Protein 3R31 (pdb70)

Nearest PDB structures (foldseek):
  3r31-assembly1_A  TM=1.002E+00  e=0.000E+00  Agrobacterium fabrum str. C58
  3i44-assembly1_A-2  TM=9.396E-01  e=6.023E-48  Bartonella henselae
  8xxq-assembly1_B  TM=9.416E-01  e=3.145E-43  Homo sapiens
  9izx-assembly1_A  TM=9.253E-01  e=2.762E-42  Homo sapiens
  9izx-assembly1_C  TM=9.181E-01  e=3.172E-39  Homo sapiens

Solvent-accessible surface area: 33801 Å² total; per-residue (Å²): 180,60,112,18,84,13,158,9,0,0,6,2,39,22,73,31,21,79,34,114,112,4,72,85,34,74,2,81,1,16,7,75,45,72,54,0,0,109,1,32,0,8,11,90,71,8,1,95,116,0,1,49,2,0,109,161,14,12,124,104,0,28,92,66,60,42,82,30,10,0,141,28,0,82,112,0,1,76,2,3,88,123,80,27,97,70,6,0,51,17,0,0,13,8,19,4,58,6,2,61,24,1,33,105,30,1,1,40,18,0,0,52,0,0,89,37,0,2,42,44,0,55,80,26,16,102,35,89,141,21,96,41,85,56,34,48,0,54,11,88,49,25,29,23,15,5,0,0,0,13,6,14,92,20,24,6,0,12,2,0,0,4,2,0,0,0,0,0,0,1,0,0,0,0,0,2,8,2,6,72,98,3,0,4,0,3,1,70,0,0,44,2,1,53,93,10,43,5,38,119,1,0,4,0,0,0,0,2,31,223,97,1,10,76,74,0,2,56,18,124,55,4,29,1,0,0,1,6,21,60,19,91,63,0,86,166,20,0,30,33,0,5,10,54,7,13,44,28,14,6,14,6,8,4,7,1,9,0,0,0,1,44,56,10,92,24,108,46,0,0,21,6,0,1,67,0,5,5,64,10,8,3,11,3,2,18,15,6,0,29,0,2,0,20,151,158,0,47,78,121,0,23,98,14,0,81,151,60,1,115,71,15,90,22,10,67,0,56,69,126,62,4,48,20,7,13,30,98,49,144,72,23,17,82,113,0,34,70,19,0,89,38,0,92,88,59,54,9,64,68,35,12,23,10,23,94,14,129,137,50,80,63,155,20,21,17,3,58,13,0,0,0,0,60,4,64,73,128,15,65,1,14,66,110,59,13,90,23,6,2,0,2,0,2,46,3,81,81,30,110,62,0,29,65,54,2,32,88,39,85,47,4,1,1,0,0,0,1,2,83,60,136,56,62,6,66,122,0,2,80,33,1,87,6,0,1,0,0,6,45,24,2,37,69,32,39,9,77,3,3,4,3,0,8,72,43,0,2,18,14,16,18,0,8,46,15,0,0,59,48,3,6,32,33,14,0,2,12,17,22,83,108,185,66,119,17,74,19,159,7,1,0,4,1,33,16,81,28,20,78,34,118,110,7,73,92,33,80,4,80,4,14,9,70,45,75,60,0,0,126,1,36,0,13,8,89,70,9,1,83,121,0,1,60,6,0,103,138,10,10,136,107,0,31,88,61,59,44,83,33,10,0,139,30,0,77,113,0,1,77,4,2,86,127,86,28,95,68,6,0,52,15,0,0,14,6,11,5,58,3,6,58,19,0,29,101,32,1,0,43,18,0,1,45,0,0,86,38,0,2,42,45,0,53,79,24,15,100,34,88,144,20,96,40,81,56,37,48,0,53,12,93,50,23,30,25,14,4,0,0,0,12,8,13,104,20,20,4,0,11,6,0,0,5,2,0,0,0,0,0,0,1,0,0,0,0,0,2,13,3,8,66,98,4,0,5,0,2,1,78,0,1,50,4,0,55,87,9,44,6,37,133,1,0,6,0,0,0,0,0,38,227,96,2,10,76,72,0,1,53,20,122,55,3,28,1,0,0,1,11,25,60,19,90,65,0,88,158,18,0,28,32,0,4,13,62,6,14,47,27,9,4,18,6,5,7,10,2,10,0,0,0,2,42,54,13,93,20,113,47,0,0,14,4,0,6,85,0,8,8,62,13,5,7,13,4,2,18,32,10,0,29,0,3,0,24,145,142,0,53,74,115,0,22,80,16,0,76,134,65,2,107,65,14,88,26,9,73,0,51,71,128,61,4,52,19,10,12,23,86,51,134,70,34,15,104,98,0,32,68,17,0,88,42,1,87,93,65,52,4,60,53,42,15,16,8,25,89,18,138,124,35,51,68,140,12,17,7,4,60,9,0,0,0,0,60,2,65,75,132,25,60,1,13,77,46,51,28,29,22,6,4,0,2,0,1,46,3,82,81,31,116,58,0,30,66,49,2,31,83,35,87,59,5,1,1,0,0,0,2,3,84,58,139,50,57,7,67,122,0,1,78,33,2,69,6,1,0,0,0,8,45,26,2,34,74,32,36,15,72,2,3,6,2,0,8,74,36,0,1,19,15,11,20,0,9,48,15,0,0,56,49,2,8,34,30,16,0,2,13,17,28,78,116

Secondary structure (DSSP, 8-state):
--TT--SSSEEETTEEE--TTS-EEEEE-TTT--EEEEEEPPPHHHHHHHHHHHHHHHHHHHHS-HHHHHHHHHHHHHHHHHTHHHHHHHHHHHH---HHHHHHHSHHHHHHHHHHHHHHHHHHT---EEE-SSSEEEEEEEE-SEEEEE--SSSHHHHHHHHHHHHHHTT-EEEEE--TTS-SHHHHHHHHHHHTTPPTTSEEE----TTHHHHHHT-TTEEEEEEES-HHHHHHHHHHHHHTT-EEEEE----EEEEE-TTS-HHHHHHHHHHHHTS--HHHHTT-EEEEEEGGGHHHHHHHHHHHHHHPPB--TTSTT-SB--BS-HHHHHHHHHHHHHHHHHT-EEEE--S--SS--SSSB----EEEEEE-TTSHHHHS--SSSEEEEEEE--HHHHHHHHH-SSEESEEEEE-S-HHHHHHHHHHS--SEEEESS-----TTS-B--EETTEE--BSTGGGGGGSEEEEEEEE---/--TT--SSSEEETTEEE--TTSPEEEEE-TTT--EEEEEEPPPHHHHHHHHHHHHHHHHHHHHS-HHHHHHHHHHHHHHHHHTHHHHHHHHHHHH---HHHHHHHSHHHHHHHHHHHHHHHHHHT---EEE-SSSEEEEEEEE-SEEEEE--SSSHHHHHHHHHHHHHHTT-EEEEE--TTS-HHHHHHHHHHHHTTPPTTSEEE----TTHHHHHHT-TTEEEEEEES-HHHHHHHHHHHHHTT-EEEEE---PEEEEE-TTS-HHHHHHHHHHTTSS--STTTTT-EEEEEEGGGHHHHHHHHHHHHHHPPBS-TTSTT-SBPPBSSHHHHHHHHHHHHHHHHHTPEEEE--S--TTS-SS-B----EEEEEE-TTSHHHHS--SSSEEEEEEE--HHHHHHHHH-SS--SEEEEE-S-HHHHHHHHHHS--SEEEESS-----TTS-B---GGGEE--BSTGGGGGGSEEEEEEEE---

Foldseek 3Di:
DAQQEDPAQKAAQQGHDHDPVADKDFQAQQFVSGTRYIYGFDDPVNLVRLLVLQQVQQPVLQPDALLVLLQLLLQLLVVLVVCLVVLLLLLCRLQVAASLCSSCPASNLLSLLSNVLSVCLNPLQAWDWADDPQWIKTKGWAFQEEEEEEEESFSQNNSLSLVLRLQSSRRYAYEYEYPLSRRRSLVVSLNSSVVSPDGGSRYMYGYHDVPNLLCNLQDPRHQEYEYEEALVVVVVSVCNNVVSPHFYFYFHEDAAEEEEELAFPQLQSLVQQCCLFFSDTHRHSQQGHAYEYEDNCVVVNLVSNLVVLVVAAEERSSDNRHSHYADNDVVQLVVVLVLLVLLVVVPWDKSDWNDFDPDHDDDHHHGRQTETECDDCVRPNNVDTHRDRYYYYYYDHDLVVVLVSSQPDQWAFEYEYGHPDPVSRVVSVVSGQWDYYYYSHHDDDRLQDWGHIDGSSTDDTTHHSRNSCSRTDMDMDIGNPD/DAQFEDPALKQAQQGHDHDPPAQKDFAAQQFARGTRYIYGADDVVNVVRLLVLQQVQLPVLQVDALQVLLQLLLLLLVVCVVCLQVLLLLLCRLQVAASQCSSCPASNQLSLLSNVSSPCLNPLQAWDWADDPQWIKTKGWGFQEEEEEEEERQSRSNSLSLVLRLQRSRRYAYEYEYDSSGRRSNVVSQNSSVVSVDGTSRYIYGYHDPCPLLSNLQPLRHQEYEYEEALVVLVVSVVNNVVSPHFYFYFHEDAAEEEEEQAFDLLLSLVQQCCQFFSFRDSHRQFHYAYEYEDNCVVVNLVSNLVVQVVAQEARSHDNNHSHGADRDLVLLVVVLVVLVQQVVQVWDKSDWSAADPPSDDPGNHGRQTETEPDDCPRVNVVDTGGDRYYYYYYDHDLVVVLVVSQPDQWAFEYEYGHPDPVSRVVSVVSHRWDYYYYSHHDDDRLQDWGHTDGSSIDATTHHSRNNPSRTDMDMGIGNRD

Organism: Agrobacterium fabrum (strain C58 / ATCC 33970) (NCBI:txid176299)

Sequence (964 aa):
PLKAQPKASHFIDGDYVEDNTGTPFESIFPATGEMIAKLHAATPAIVERAIASAKRAQKEWAAMSPMARGRILKRAADIMRERNDALSTLETLDTGKPIQETIVADPTSGADAFEFFGGIAPSALNGDYIPLGGDFAYTKRVPLGVCVGIGAWNYPQQIACWKAAPALVAGNAMVFKPSENTPLGALKIAEILIEAGLPKGLFNVIQGDRDTGPLLVNHPDVAKVSLTGSVPTGRKVAAAAAGHLKHVTMELGGKSPMIVFDDADIESAVGGAMLGNFYSSGQVCSNGTRVFVQKKAKARFLENLKRRTEAMILGDPLDYATHLGPLVSKAQQEKVLSYIEKGKAEGATLITGGGIPNNVAGEGAYVQPTVFADVTDDMTIAREEIFGPVMCVLDFDDEDEVLARANATEFGLAGGVFTADLARAHRVVDGLEAGTLWINTYNLCPVEIPFGGSKQSGFGRENSAAALEHYSELKTVYVSTGPLKAQPKASHFIDGDYVEDNTGTPFESIFPATGEMIAKLHAATPAIVERAIASAKRAQKEWAAMSPMARGRILKRAADIMRERNDALSTLETLDTGKPIQETIVADPTSGADAFEFFGGIAPSALNGDYIPLGGDFAYTKRVPLGVCVGIGAWNYPQQIACWKAAPALVAGNAMVFKPSENTPLGALKIAEILIEAGLPKGLFNVIQGDRDTGPLLVNHPDVAKVSLTGSVPTGRKVAAAAAGHLKHVTMELGGKSPMIVFDDADIESAVGGAMLGNFYSSGQVCSNGTRVFVQKKAKARFLENLKRRTEAMILGDPLDYATHLGPLVSKAQQEKVLSYIEKGKAEGATLITGGGIPNNVAGEGAYVQPTVFADVTDDMTIAREEIFGPVMCVLDFDDEDEVLARANATEFGLAGGVFTADLARAHRVVDGLEAGTLWINTYNLCPVEIPFGGSKQSGFGRENSAAALEHYSELKTVYVSTG

Structure (mmCIF, N/CA/C/O backbone):
data_3R31
#
_entry.id   3R31
#
_cell.length_a   98.879
_cell.length_b   98.879
_cell.length_c   174.578
_cell.angle_alpha   90.00
_cell.angle_beta   90.00
_cell.angle_gamma   120.00
#
_symmetry.space_group_name_H-M   'P 31 2 1'
#
loop_
_entity.id
_entity.type
_entity.pdbx_description
1 polymer 'Betaine aldehyde dehydrogenase'
2 non-polymer 1,2-ETHANEDIOL
3 water water
#
loop_
_atom_site.group_PDB
_atom_site.id
_atom_site.type_symbol
_atom_site.label_atom_id
_atom_site.label_alt_id
_atom_site.label_comp_id
_atom_site.label_asym_id
_atom_site.label_entity_id
_atom_site.label_seq_id
_atom_site.pdbx_PDB_ins_code
_atom_site.Cartn_x
_atom_site.Cartn_y
_atom_site.Cartn_z
_atom_site.occupancy
_atom_site.B_iso_or_equiv
_atom_site.auth_seq_id
_atom_site.auth_comp_id
_atom_site.auth_asym_id
_atom_site.auth_atom_id
_atom_site.pdbx_PDB_model_num
ATOM 1 N N . PRO A 1 8 ? 35.716 96.735 28.130 1.00 51.79 8 PRO A N 1
ATOM 2 C CA . PRO A 1 8 ? 36.460 96.308 26.947 1.00 50.52 8 PRO A CA 1
ATOM 3 C C . PRO A 1 8 ? 36.856 94.837 27.183 1.00 49.41 8 PRO A C 1
ATOM 4 O O . PRO A 1 8 ? 38.057 94.544 27.314 1.00 49.71 8 PRO A O 1
ATOM 8 N N . LEU A 1 9 ? 35.872 93.947 27.303 1.00 47.38 9 LEU A N 1
ATOM 9 C CA . LEU A 1 9 ? 36.106 92.563 27.784 1.00 45.85 9 LEU A CA 1
ATOM 10 C C . LEU A 1 9 ? 37.018 91.719 26.894 1.00 44.46 9 LEU A C 1
ATOM 11 O O . LEU A 1 9 ? 37.051 91.894 25.673 1.00 45.59 9 LEU A O 1
ATOM 16 N N . LYS A 1 10 ? 37.739 90.787 27.494 1.00 42.89 10 LYS A N 1
ATOM 17 C CA . LYS A 1 10 ? 38.659 89.974 26.709 1.00 41.31 10 LYS A CA 1
ATOM 18 C C . LYS A 1 10 ? 38.108 89.254 25.446 1.00 39.23 10 LYS A C 1
ATOM 19 O O . LYS A 1 10 ? 38.803 89.219 24.421 1.00 40.10 10 LYS A O 1
ATOM 25 N N . ALA A 1 11 ? 36.913 88.649 25.495 1.00 35.14 11 ALA A N 1
ATOM 26 C CA . ALA A 1 11 ? 36.476 87.862 24.345 1.00 32.33 11 ALA A CA 1
ATOM 27 C C . ALA A 1 11 ? 35.030 88.190 23.965 1.00 31.53 11 ALA A C 1
ATOM 28 O O . ALA A 1 11 ? 34.246 87.307 23.546 1.00 28.44 11 ALA A O 1
ATOM 30 N N . GLN A 1 12 ? 34.698 89.483 24.075 1.00 30.02 12 GLN A N 1
ATOM 31 C CA . GLN A 1 12 ? 33.357 89.920 23.756 1.00 29.29 12 GLN A CA 1
ATOM 32 C C . GLN A 1 12 ? 33.058 89.659 22.285 1.00 29.06 12 GLN A C 1
ATOM 33 O O . GLN A 1 12 ? 33.704 90.252 21.412 1.00 28.49 12 GLN A O 1
ATOM 39 N N . PRO A 1 13 ? 32.062 88.800 21.992 1.00 28.57 13 PRO A N 1
ATOM 40 C CA . PRO A 1 13 ? 31.787 88.714 20.543 1.00 29.10 13 PRO A CA 1
ATOM 41 C C . PRO A 1 13 ? 31.030 89.933 20.044 1.00 28.87 13 PRO A C 1
ATOM 42 O O . PRO A 1 13 ? 30.489 90.689 20.852 1.00 28.10 13 PRO A O 1
ATOM 46 N N . LYS A 1 14 ? 30.904 90.096 18.728 1.00 28.87 14 LYS A N 1
ATOM 47 C CA . LYS A 1 14 ? 30.153 91.226 18.231 1.00 29.88 14 LYS A CA 1
ATOM 48 C C . LYS A 1 14 ? 28.674 91.206 18.675 1.00 29.39 14 LYS A C 1
ATOM 49 O O . LYS A 1 14 ? 28.062 92.267 18.872 1.00 29.62 14 LYS A O 1
ATOM 55 N N . ALA A 1 15 ? 28.062 90.029 18.790 1.00 27.12 15 ALA A N 1
ATOM 56 C CA . ALA A 1 15 ? 26.709 89.986 19.369 1.00 25.93 15 ALA A CA 1
ATOM 57 C C . ALA A 1 15 ? 26.499 88.562 19.867 1.00 25.79 15 ALA A C 1
ATOM 58 O O . ALA A 1 15 ? 27.375 87.727 19.649 1.00 24.01 15 ALA A O 1
ATOM 60 N N . SER A 1 16 ? 25.385 88.270 20.546 1.00 23.73 16 SER A N 1
ATOM 61 C CA . SER A 1 16 ? 25.252 86.964 21.182 1.00 22.77 16 SER A CA 1
ATOM 62 C C . SER A 1 16 ? 25.035 85.850 20.158 1.00 22.54 16 SER A C 1
ATOM 63 O O . SER A 1 16 ? 25.411 84.707 20.410 1.00 23.06 16 SER A O 1
ATOM 66 N N . HIS A 1 17 ? 24.368 86.171 19.053 1.00 21.15 17 HIS A N 1
ATOM 67 C CA . HIS A 1 17 ? 23.881 85.198 18.111 1.00 20.95 17 HIS A CA 1
ATOM 68 C C . HIS A 1 17 ? 24.436 85.474 16.734 1.00 20.37 17 HIS A C 1
ATOM 69 O O . HIS A 1 17 ? 24.930 86.503 16.481 1.00 21.35 17 HIS A O 1
ATOM 76 N N . PHE A 1 18 ? 24.349 84.496 15.836 1.00 21.85 18 PHE A N 1
ATOM 77 C CA . PHE A 1 18 ? 24.824 84.670 14.509 1.00 19.86 18 PHE A CA 1
ATOM 78 C C . PHE A 1 18 ? 23.748 84.008 13.725 1.00 20.15 18 PHE A C 1
ATOM 79 O O . PHE A 1 18 ? 23.569 82.762 13.790 1.00 20.44 18 PHE A O 1
ATOM 87 N N . ILE A 1 19 ? 23.074 84.809 12.930 1.00 20.50 19 ILE A N 1
ATOM 88 C CA . ILE A 1 19 ? 21.914 84.370 12.195 1.00 22.30 19 ILE A CA 1
ATOM 89 C C . ILE A 1 19 ? 21.985 85.026 10.803 1.00 23.63 19 ILE A C 1
ATOM 90 O O . ILE A 1 19 ? 22.285 86.205 10.708 1.00 21.46 19 ILE A O 1
ATOM 95 N N . ASP A 1 20 ? 21.657 84.266 9.740 1.00 25.54 20 ASP A N 1
ATOM 96 C CA . ASP A 1 20 ? 21.559 84.845 8.370 1.00 25.73 20 ASP A CA 1
ATOM 97 C C . ASP A 1 20 ? 22.775 85.644 7.939 1.00 25.93 20 ASP A C 1
ATOM 98 O O . ASP A 1 20 ? 22.658 86.687 7.285 1.00 26.24 20 ASP A O 1
ATOM 103 N N . GLY A 1 21 ? 23.955 85.127 8.258 1.00 25.51 21 GLY A N 1
ATOM 104 C CA . GLY A 1 21 ? 25.170 85.697 7.728 1.00 25.60 21 GLY A CA 1
ATOM 105 C C . GLY A 1 21 ? 25.809 86.778 8.573 1.00 26.14 21 GLY A C 1
ATOM 106 O O . GLY A 1 21 ? 26.870 87.230 8.236 1.00 26.08 21 GLY A O 1
ATOM 107 N N . ASP A 1 22 ? 25.207 87.188 9.690 1.00 27.06 22 ASP A N 1
ATOM 108 C CA . ASP A 1 22 ? 25.894 88.204 10.533 1.00 26.82 22 ASP A CA 1
ATOM 109 C C . ASP A 1 22 ? 25.523 88.054 12.031 1.00 25.59 22 ASP A C 1
ATOM 110 O O . ASP A 1 22 ? 24.620 87.326 12.386 1.00 22.66 22 ASP A O 1
ATOM 115 N N . TYR A 1 23 ? 26.229 88.787 12.879 1.00 24.88 23 TYR A N 1
ATOM 116 C CA . TYR A 1 23 ? 25.956 88.847 14.301 1.00 25.36 23 TYR A CA 1
ATOM 117 C C . TYR A 1 23 ? 24.649 89.570 14.594 1.00 26.19 23 TYR A C 1
ATOM 118 O O . TYR A 1 23 ? 24.342 90.575 13.986 1.00 25.84 23 TYR A O 1
ATOM 127 N N . VAL A 1 24 ? 23.890 89.025 15.540 1.00 26.44 24 VAL A N 1
ATOM 128 C CA . VAL A 1 24 ? 22.548 89.533 15.842 1.00 25.52 24 VAL A CA 1
ATOM 129 C C . VAL A 1 24 ? 22.370 89.562 17.347 1.00 25.39 24 VAL A C 1
ATOM 130 O O . VAL A 1 24 ? 22.714 88.604 18.034 1.00 24.62 24 VAL A O 1
ATOM 134 N N . GLU A 1 25 ? 21.850 90.664 17.866 1.00 26.62 25 GLU A N 1
ATOM 135 C CA . GLU A 1 25 ? 21.639 90.774 19.313 1.00 28.59 25 GLU A CA 1
ATOM 136 C C . GLU A 1 25 ? 20.131 90.832 19.632 1.00 29.31 25 GLU A C 1
ATOM 137 O O . GLU A 1 25 ? 19.358 91.372 18.837 1.00 29.49 25 GLU A O 1
ATOM 143 N N . ASP A 1 26 ? 19.721 90.232 20.771 1.00 29.24 26 ASP A N 1
ATOM 144 C CA . ASP A 1 26 ? 18.480 90.685 21.456 1.00 27.05 26 ASP A CA 1
ATOM 145 C C . ASP A 1 26 ? 18.717 90.914 22.991 1.00 26.34 26 ASP A C 1
ATOM 146 O O . ASP A 1 26 ? 18.804 89.946 23.774 1.00 25.47 26 ASP A O 1
ATOM 151 N N . ASN A 1 27 ? 18.911 92.166 23.425 1.00 25.38 27 ASN A N 1
ATOM 152 C CA . ASN A 1 27 ? 19.383 92.416 24.830 1.00 26.86 27 ASN A CA 1
ATOM 153 C C . ASN A 1 27 ? 18.283 92.278 25.920 1.00 27.24 27 ASN A C 1
ATOM 154 O O . ASN A 1 27 ? 18.488 92.643 27.076 1.00 28.94 27 ASN A O 1
ATOM 159 N N . THR A 1 28 ? 17.164 91.696 25.522 1.00 25.60 28 THR A N 1
ATOM 160 C CA . THR A 1 28 ? 15.961 91.458 26.295 1.00 26.78 28 THR A CA 1
ATOM 161 C C . THR A 1 28 ? 16.011 89.963 26.749 1.00 27.76 28 THR A C 1
ATOM 162 O O . THR A 1 28 ? 15.325 89.543 27.685 1.00 27.79 28 THR A O 1
ATOM 166 N N . GLY A 1 29 ? 16.882 89.180 26.114 1.00 26.93 29 GLY A N 1
ATOM 167 C CA . GLY A 1 29 ? 17.151 87.824 26.572 1.00 27.60 29 GLY A CA 1
ATOM 168 C C . GLY A 1 29 ? 17.929 87.737 27.874 1.00 25.89 29 GLY A C 1
ATOM 169 O O . GLY A 1 29 ? 18.726 88.613 28.184 1.00 24.64 29 GLY A O 1
ATOM 170 N N . THR A 1 30 ? 17.688 86.667 28.623 1.00 26.77 30 THR A N 1
ATOM 171 C CA . THR A 1 30 ? 18.400 86.409 29.890 1.00 27.14 30 THR A CA 1
ATOM 172 C C . THR A 1 30 ? 19.903 86.657 29.737 1.00 28.08 30 THR A C 1
ATOM 173 O O . THR A 1 30 ? 20.585 85.964 28.974 1.00 26.73 30 THR A O 1
ATOM 177 N N . PRO A 1 31 ? 20.437 87.656 30.484 1.00 29.47 31 PRO A N 1
ATOM 178 C CA . PRO A 1 31 ? 21.874 87.908 30.438 1.00 29.76 31 PRO A CA 1
ATOM 179 C C . PRO A 1 31 ? 22.657 86.817 31.174 1.00 30.28 31 PRO A C 1
ATOM 180 O O . PRO A 1 31 ? 22.161 86.281 32.186 1.00 28.42 31 PRO A O 1
ATOM 184 N N . PHE A 1 32 ? 23.862 86.490 30.668 1.00 28.90 32 PHE A N 1
ATOM 185 C CA . PHE A 1 32 ? 24.730 85.559 31.362 1.00 28.91 32 PHE A CA 1
ATOM 186 C C . PHE A 1 32 ? 26.132 85.900 30.892 1.00 30.26 32 PHE A C 1
ATOM 187 O O . PHE A 1 32 ? 26.304 86.619 29.903 1.00 29.99 32 PHE A O 1
ATOM 195 N N . GLU A 1 33 ? 27.136 85.421 31.612 1.00 30.81 33 GLU A N 1
ATOM 196 C CA . GLU A 1 33 ? 28.489 85.842 31.353 1.00 33.10 33 GLU A CA 1
ATOM 197 C C . GLU A 1 33 ? 29.340 84.601 31.078 1.00 32.44 33 GLU A C 1
ATOM 198 O O . GLU A 1 33 ? 29.096 83.552 31.645 1.00 31.71 33 GLU A O 1
ATOM 204 N N . SER A 1 34 ? 30.340 84.749 30.234 1.00 32.52 34 SER A N 1
ATOM 205 C CA . SER A 1 34 ? 31.426 83.761 30.125 1.00 33.86 34 SER A CA 1
ATOM 206 C C . SER A 1 34 ? 32.530 84.125 31.111 1.00 34.15 34 SER A C 1
ATOM 207 O O . SER A 1 34 ? 33.046 85.240 31.054 1.00 33.49 34 SER A O 1
ATOM 210 N N . ILE A 1 35 ? 32.865 83.199 32.019 1.00 35.09 35 ILE A N 1
ATOM 211 C CA . ILE A 1 35 ? 33.846 83.418 33.086 1.00 37.36 35 ILE A CA 1
ATOM 212 C C . ILE A 1 35 ? 35.137 82.566 32.927 1.00 37.19 35 ILE A C 1
ATOM 213 O O . ILE A 1 35 ? 35.054 81.344 32.799 1.00 36.50 35 ILE A O 1
ATOM 218 N N . PHE A 1 36 ? 36.310 83.194 32.949 1.00 37.31 36 PHE A N 1
ATOM 219 C CA . PHE A 1 36 ? 37.572 82.441 32.900 1.00 38.21 36 PHE A CA 1
ATOM 220 C C . PHE A 1 36 ? 37.886 81.802 34.261 1.00 40.13 36 PHE A C 1
ATOM 221 O O . PHE A 1 36 ? 38.273 82.522 35.197 1.00 39.97 36 PHE A O 1
ATOM 229 N N . PRO A 1 37 ? 37.720 80.464 34.382 1.00 41.89 37 PRO A N 1
ATOM 230 C CA . PRO A 1 37 ? 37.879 79.806 35.700 1.00 44.06 37 PRO A CA 1
ATOM 231 C C . PRO A 1 37 ? 39.129 80.267 36.481 1.00 46.54 37 PRO A C 1
ATOM 232 O O . PRO A 1 37 ? 38.999 80.757 37.620 1.00 47.02 37 PRO A O 1
ATOM 236 N N . ALA A 1 38 ? 40.318 80.180 35.871 1.00 47.49 38 ALA A N 1
ATOM 237 C CA . ALA A 1 38 ? 41.553 80.582 36.563 1.00 48.28 38 ALA A CA 1
ATOM 238 C C . ALA A 1 38 ? 41.397 81.921 37.253 1.00 49.01 38 ALA A C 1
ATOM 239 O O . ALA A 1 38 ? 41.617 82.042 38.439 1.00 50.25 38 ALA A O 1
ATOM 241 N N . THR A 1 39 ? 40.991 82.943 36.528 1.00 49.79 39 THR A N 1
ATOM 242 C CA . THR A 1 39 ? 41.012 84.273 37.119 1.00 49.40 39 THR A CA 1
ATOM 243 C C . THR A 1 39 ? 39.634 84.749 37.593 1.00 49.26 39 THR A C 1
ATOM 244 O O . THR A 1 39 ? 39.505 85.851 38.063 1.00 49.37 39 THR A O 1
ATOM 248 N N . GLY A 1 40 ? 38.594 83.923 37.459 1.00 49.18 40 GLY A N 1
ATOM 249 C CA . GLY A 1 40 ? 37.229 84.428 37.618 1.00 47.13 40 GLY A CA 1
ATOM 250 C C . GLY A 1 40 ? 36.916 85.669 36.766 1.00 46.72 40 GLY A C 1
ATOM 251 O O . GLY A 1 40 ? 35.799 86.197 36.831 1.00 47.38 40 GLY A O 1
ATOM 252 N N . GLU A 1 41 ? 37.877 86.164 35.982 1.00 44.27 41 GLU A N 1
ATOM 253 C CA . GLU A 1 41 ? 37.582 87.261 35.044 1.00 42.93 41 GLU A CA 1
ATOM 254 C C . GLU A 1 41 ? 36.395 87.015 34.063 1.00 40.87 41 GLU A C 1
ATOM 255 O O . GLU A 1 41 ? 36.266 85.956 33.439 1.00 39.23 41 GLU A O 1
ATOM 261 N N . MET A 1 42 ? 35.540 88.020 33.941 1.00 38.65 42 MET A N 1
ATOM 262 C CA . MET A 1 42 ? 34.433 88.009 33.000 1.00 38.13 42 MET A CA 1
ATOM 263 C C . MET A 1 42 ? 35.001 88.327 31.605 1.00 36.27 42 MET A C 1
ATOM 264 O O . MET A 1 42 ? 35.510 89.410 31.383 1.00 37.32 42 MET A O 1
ATOM 269 N N . ILE A 1 43 ? 34.930 87.378 30.671 1.00 33.47 43 ILE A N 1
ATOM 270 C CA . ILE A 1 43 ? 35.413 87.637 29.307 1.00 31.34 43 ILE A CA 1
ATOM 271 C C . ILE A 1 43 ? 34.351 88.028 28.288 1.00 29.73 43 ILE A C 1
ATOM 272 O O . ILE A 1 43 ? 34.691 88.529 27.243 1.00 28.79 43 ILE A O 1
ATOM 277 N N . ALA A 1 44 ? 33.075 87.782 28.568 1.00 28.20 44 ALA A N 1
ATOM 278 C CA . ALA A 1 44 ? 31.990 88.145 27.607 1.00 27.92 44 ALA A CA 1
ATOM 279 C C . ALA A 1 44 ? 30.661 88.263 28.336 1.00 26.77 44 ALA A C 1
ATOM 280 O O . ALA A 1 44 ? 30.422 87.583 29.298 1.00 26.47 44 ALA A O 1
ATOM 282 N N . LYS A 1 45 ? 29.803 89.136 27.847 1.00 28.40 45 LYS A N 1
ATOM 283 C CA . LYS A 1 45 ? 28.441 89.279 28.324 1.00 29.02 45 LYS A CA 1
ATOM 284 C C . LYS A 1 45 ? 27.541 88.916 27.184 1.00 27.06 45 LYS A C 1
ATOM 285 O O . LYS A 1 45 ? 27.700 89.467 26.086 1.00 25.82 45 LYS A O 1
ATOM 291 N N . LEU A 1 46 ? 26.581 88.035 27.458 1.00 25.43 46 LEU A N 1
ATOM 292 C CA . LEU A 1 46 ? 25.723 87.480 26.427 1.00 25.53 46 LEU A CA 1
ATOM 293 C C . LEU A 1 46 ? 24.270 87.557 26.838 1.00 25.62 46 LEU A C 1
ATOM 294 O O . LEU A 1 46 ? 23.988 87.790 28.009 1.00 25.13 46 LEU A O 1
ATOM 299 N N . HIS A 1 47 ? 23.392 87.395 25.862 1.00 23.22 47 HIS A N 1
ATOM 300 C CA . HIS A 1 47 ? 21.973 87.112 26.106 1.00 24.62 47 HIS A CA 1
ATOM 301 C C . HIS A 1 47 ? 21.475 85.815 25.533 1.00 22.69 47 HIS A C 1
ATOM 302 O O . HIS A 1 47 ? 21.713 85.557 24.378 1.00 24.29 47 HIS A O 1
ATOM 309 N N . ALA A 1 48 ? 20.699 85.053 26.309 1.00 22.70 48 ALA A N 1
ATOM 310 C CA . ALA A 1 48 ? 20.009 83.893 25.836 1.00 22.69 48 ALA A CA 1
ATOM 311 C C . ALA A 1 48 ? 19.012 84.345 24.723 1.00 24.26 48 ALA A C 1
ATOM 312 O O . ALA A 1 48 ? 18.514 85.468 24.753 1.00 24.57 48 ALA A O 1
ATOM 314 N N . ALA A 1 49 ? 18.754 83.498 23.737 1.00 21.77 49 ALA A N 1
ATOM 315 C CA . ALA A 1 49 ? 17.765 83.785 22.742 1.00 23.18 49 ALA A CA 1
ATOM 316 C C . ALA A 1 49 ? 16.423 84.163 23.381 1.00 24.17 49 ALA A C 1
ATOM 317 O O . ALA A 1 49 ? 15.996 83.524 24.331 1.00 24.39 49 ALA A O 1
ATOM 319 N N . THR A 1 50 ? 15.750 85.149 22.807 1.00 22.87 50 THR A N 1
ATOM 320 C CA . THR A 1 50 ? 14.325 85.329 23.044 1.00 23.61 50 THR A CA 1
ATOM 321 C C . THR A 1 50 ? 13.520 84.480 22.070 1.00 25.01 50 THR A C 1
ATOM 322 O O . THR A 1 50 ? 14.059 83.955 21.093 1.00 24.32 50 THR A O 1
ATOM 326 N N . PRO A 1 51 ? 12.212 84.303 22.352 1.00 25.69 51 PRO A N 1
ATOM 327 C CA . PRO A 1 51 ? 11.395 83.648 21.352 1.00 25.19 51 PRO A CA 1
ATOM 328 C C . PRO A 1 51 ? 11.531 84.239 19.913 1.00 25.56 51 PRO A C 1
ATOM 329 O O . PRO A 1 51 ? 11.632 83.474 18.944 1.00 24.83 51 PRO A O 1
ATOM 333 N N . ALA A 1 52 ? 11.583 85.560 19.760 1.00 25.13 52 ALA A N 1
ATOM 334 C CA . ALA A 1 52 ? 11.792 86.123 18.439 1.00 26.07 52 ALA A CA 1
ATOM 335 C C . ALA A 1 52 ? 13.167 85.677 17.815 1.00 26.53 52 ALA A C 1
ATOM 336 O O . ALA A 1 52 ? 13.274 85.474 16.613 1.00 26.99 52 ALA A O 1
ATOM 338 N N . ILE A 1 53 ? 14.199 85.519 18.638 1.00 26.30 53 ILE A N 1
ATOM 339 C CA . ILE A 1 53 ? 15.509 85.055 18.143 1.00 25.22 53 ILE A CA 1
ATOM 340 C C . ILE A 1 53 ? 15.399 83.600 17.685 1.00 25.47 53 ILE A C 1
ATOM 341 O O . ILE A 1 53 ? 15.874 83.242 16.605 1.00 25.28 53 ILE A O 1
ATOM 346 N N . VAL A 1 54 ? 14.753 82.765 18.490 1.00 24.22 54 VAL A N 1
ATOM 347 C CA . VAL A 1 54 ? 14.489 81.407 18.064 1.00 24.70 54 VAL A CA 1
ATOM 348 C C . VAL A 1 54 ? 13.752 81.369 16.688 1.00 24.61 54 VAL A C 1
ATOM 349 O O . VAL A 1 54 ? 14.213 80.635 15.773 1.00 21.67 54 VAL 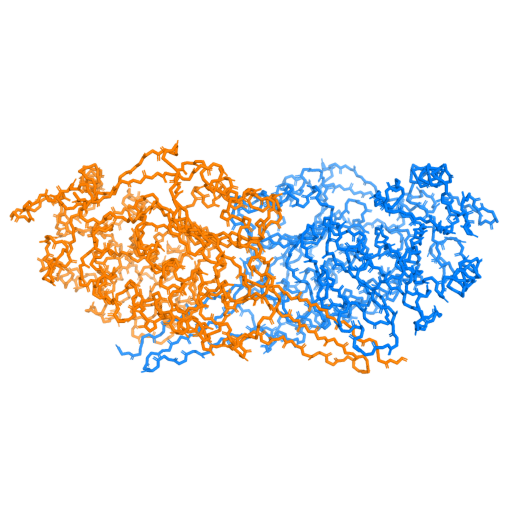A O 1
ATOM 353 N N . GLU A 1 55 ? 12.615 82.098 16.556 1.00 23.77 55 GLU A N 1
ATOM 354 C CA . GLU A 1 55 ? 11.817 82.047 15.298 1.00 25.57 55 GLU A CA 1
ATOM 355 C C . GLU A 1 55 ? 12.603 82.563 14.132 1.00 25.51 55 GLU A C 1
ATOM 356 O O . GLU A 1 55 ? 12.507 82.023 13.047 1.00 25.46 55 GLU A O 1
ATOM 362 N N . ARG A 1 56 ? 13.383 83.604 14.378 1.00 25.32 56 ARG A N 1
ATOM 363 C CA . ARG A 1 56 ? 14.217 84.106 13.342 1.00 27.03 56 ARG A CA 1
ATOM 364 C C . ARG A 1 56 ? 15.339 83.107 12.856 1.00 25.82 56 ARG A C 1
ATOM 365 O O . ARG A 1 56 ? 15.521 82.957 11.663 1.00 23.39 56 ARG A O 1
ATOM 373 N N . ALA A 1 57 ? 16.080 82.499 13.786 1.00 23.70 57 ALA A N 1
ATOM 374 C CA . ALA A 1 57 ? 17.080 81.460 13.431 1.00 23.08 57 ALA A CA 1
ATOM 375 C C . ALA A 1 57 ? 16.496 80.301 12.610 1.00 21.83 57 ALA A C 1
ATOM 376 O O . ALA A 1 57 ? 17.049 79.962 11.581 1.00 23.56 57 ALA A O 1
ATOM 378 N N . ILE A 1 58 ? 15.358 79.745 13.025 1.00 22.64 58 ILE A N 1
ATOM 379 C CA . ILE A 1 58 ? 14.701 78.642 12.326 1.00 23.53 58 ILE A CA 1
ATOM 380 C C . ILE A 1 58 ? 14.183 79.081 10.950 1.00 24.30 58 ILE A C 1
ATOM 381 O O . ILE A 1 58 ? 14.352 78.325 9.987 1.00 21.92 58 ILE A O 1
ATOM 386 N N . ALA A 1 59 ? 13.566 80.294 10.858 1.00 24.31 59 ALA A N 1
ATOM 387 C CA . ALA A 1 59 ? 12.978 80.763 9.588 1.00 24.21 59 ALA A CA 1
ATOM 388 C C . ALA A 1 59 ? 14.099 81.023 8.594 1.00 24.97 59 ALA A C 1
ATOM 389 O O . ALA A 1 59 ? 13.995 80.737 7.386 1.00 26.56 59 ALA A O 1
ATOM 391 N N . SER A 1 60 ? 15.171 81.557 9.098 1.00 22.91 60 SER A N 1
ATOM 392 C CA . SER A 1 60 ? 16.305 81.862 8.222 1.00 23.90 60 SER A CA 1
ATOM 393 C C . SER A 1 60 ? 16.937 80.541 7.738 1.00 22.61 60 SER A C 1
ATOM 394 O O . SER A 1 60 ? 17.345 80.456 6.611 1.00 24.45 60 SER A O 1
ATOM 397 N N . ALA A 1 61 ? 16.957 79.510 8.582 1.00 21.39 61 ALA A N 1
ATOM 398 C CA . ALA A 1 61 ? 17.500 78.171 8.202 1.00 19.84 61 ALA A CA 1
ATOM 399 C C . ALA A 1 61 ? 16.617 77.494 7.096 1.00 20.77 61 ALA A C 1
ATOM 400 O O . ALA A 1 61 ? 17.122 76.969 6.053 1.00 19.11 61 ALA A O 1
ATOM 402 N N . LYS A 1 62 ? 15.310 77.536 7.339 1.00 21.20 62 LYS A N 1
ATOM 403 C CA . LYS A 1 62 ? 14.299 76.968 6.481 1.00 22.95 62 LYS A CA 1
ATOM 404 C C . LYS A 1 62 ? 14.324 77.585 5.092 1.00 24.59 62 LYS A C 1
ATOM 405 O O . LYS A 1 62 ? 14.248 76.846 4.121 1.00 24.58 62 LYS A O 1
ATOM 411 N N . ARG A 1 63 ? 14.397 78.918 5.028 1.00 25.34 63 ARG A N 1
ATOM 412 C CA . ARG A 1 63 ? 14.546 79.654 3.774 1.00 27.67 63 ARG A CA 1
ATOM 413 C C . ARG A 1 63 ? 15.806 79.319 2.967 1.00 28.13 63 ARG A C 1
ATOM 414 O O . ARG A 1 63 ? 15.791 79.333 1.729 1.00 29.41 63 ARG A O 1
ATOM 422 N N . ALA A 1 64 ? 16.927 79.151 3.626 1.00 26.47 64 ALA A N 1
ATOM 423 C CA . ALA A 1 64 ? 18.184 78.847 2.990 1.00 24.76 64 ALA A CA 1
ATOM 424 C C . ALA A 1 64 ? 18.364 77.448 2.403 1.00 24.81 64 ALA A C 1
ATOM 425 O O . ALA A 1 64 ? 19.046 77.248 1.446 1.00 23.23 64 ALA A O 1
ATOM 427 N N . GLN A 1 65 ? 17.747 76.499 3.065 1.00 25.32 65 GLN A N 1
ATOM 428 C CA . GLN A 1 65 ? 17.966 75.105 2.884 1.00 25.02 65 GLN A CA 1
ATOM 429 C C . GLN A 1 65 ? 17.665 74.501 1.518 1.00 26.98 65 GLN A C 1
ATOM 430 O O . GLN A 1 65 ? 18.416 73.704 1.080 1.00 25.40 65 GLN A O 1
ATOM 436 N N . LYS A 1 66 ? 16.594 74.883 0.869 1.00 26.63 66 LYS A N 1
ATOM 437 C CA . LYS A 1 66 ? 16.260 74.280 -0.391 1.00 29.49 66 LYS A CA 1
ATOM 438 C C . LYS A 1 66 ? 17.277 74.504 -1.454 1.00 27.25 66 LYS A C 1
ATOM 439 O O . LYS A 1 66 ? 17.677 73.606 -2.085 1.00 29.81 66 LYS A O 1
ATOM 445 N N . GLU A 1 67 ? 17.728 75.708 -1.620 1.00 27.60 67 GLU A N 1
ATOM 446 C CA . GLU A 1 67 ? 18.817 75.955 -2.577 1.00 28.95 67 GLU A CA 1
ATOM 447 C C . GLU A 1 67 ? 20.074 75.151 -2.261 1.00 26.96 67 GLU A C 1
ATOM 448 O O . GLU A 1 67 ? 20.743 74.651 -3.157 1.00 27.18 67 GLU A O 1
ATOM 454 N N . TRP A 1 68 ? 20.409 75.026 -0.978 1.00 25.26 68 TRP A N 1
ATOM 455 C CA . TRP A 1 68 ? 21.592 74.256 -0.571 1.00 23.16 68 TRP A CA 1
ATOM 456 C C . TRP A 1 68 ? 21.439 72.785 -0.996 1.00 23.13 68 TRP A C 1
ATOM 457 O O . TRP A 1 68 ? 22.384 72.198 -1.559 1.00 21.66 68 TRP A O 1
ATOM 468 N N . ALA A 1 69 ? 20.266 72.225 -0.727 1.00 22.04 69 ALA A N 1
ATOM 469 C CA . ALA A 1 69 ? 19.980 70.813 -1.081 1.00 24.07 69 ALA A CA 1
ATOM 470 C C . ALA A 1 69 ? 20.051 70.519 -2.599 1.00 23.63 69 ALA A C 1
ATOM 471 O O . ALA A 1 69 ? 20.394 69.436 -2.952 1.00 22.42 69 ALA A O 1
ATOM 473 N N . ALA A 1 70 ? 19.727 71.494 -3.446 1.00 22.61 70 ALA A N 1
ATOM 474 C CA . ALA A 1 70 ? 19.820 71.345 -4.913 1.00 23.94 70 ALA A CA 1
ATOM 475 C C . ALA A 1 70 ? 21.275 71.421 -5.445 1.00 25.19 70 ALA A C 1
ATOM 476 O O . ALA A 1 70 ? 21.531 71.028 -6.551 1.00 26.22 70 ALA A O 1
ATOM 478 N N . MET A 1 71 ? 22.235 71.911 -4.673 1.00 24.51 71 MET A N 1
ATOM 479 C CA . MET A 1 71 ? 23.634 71.920 -5.124 1.00 24.61 71 MET A CA 1
ATOM 480 C C . MET A 1 71 ? 24.233 70.452 -5.159 1.00 23.29 71 MET A C 1
ATOM 481 O O . MET A 1 71 ? 23.727 69.559 -4.503 1.00 22.20 71 MET A O 1
ATOM 486 N N . SER A 1 72 ? 25.288 70.211 -5.918 1.00 22.49 72 SER A N 1
ATOM 487 C CA . SER A 1 72 ? 25.915 68.881 -5.877 1.00 23.11 72 SER A CA 1
ATOM 488 C C . SER A 1 72 ? 26.621 68.605 -4.531 1.00 21.79 72 SER A C 1
ATOM 489 O O . SER A 1 72 ? 26.966 69.524 -3.807 1.00 21.58 72 SER A O 1
ATOM 492 N N . PRO A 1 73 ? 26.880 67.368 -4.199 1.00 21.61 73 PRO A N 1
ATOM 493 C CA . PRO A 1 73 ? 27.597 67.099 -2.969 1.00 21.27 73 PRO A CA 1
ATOM 494 C C . PRO A 1 73 ? 28.973 67.706 -3.019 1.00 21.39 73 PRO A C 1
ATOM 495 O O . PRO A 1 73 ? 29.429 68.219 -2.058 1.00 20.86 73 PRO A O 1
ATOM 499 N N . MET A 1 74 ? 29.601 67.638 -4.172 1.00 21.37 74 MET A N 1
ATOM 500 C CA . MET A 1 74 ? 30.917 68.162 -4.344 1.00 22.38 74 MET A CA 1
ATOM 501 C C . MET A 1 74 ? 30.969 69.660 -4.107 1.00 21.38 74 MET A C 1
ATOM 502 O O . MET A 1 74 ? 31.821 70.107 -3.454 1.00 21.89 74 MET A O 1
ATOM 507 N N . ALA A 1 75 ? 30.001 70.387 -4.611 1.00 21.47 75 ALA A N 1
ATOM 508 C CA . ALA A 1 75 ? 29.925 71.804 -4.386 1.00 21.25 75 ALA A CA 1
ATOM 509 C C . ALA A 1 75 ? 29.765 72.170 -2.911 1.00 20.79 75 ALA A C 1
ATOM 510 O O . ALA A 1 75 ? 30.445 73.027 -2.453 1.00 19.90 75 ALA A O 1
ATOM 512 N N . ARG A 1 76 ? 28.893 71.480 -2.198 1.00 20.04 76 ARG A N 1
ATOM 513 C CA . ARG A 1 76 ? 28.717 71.670 -0.775 1.00 20.03 76 ARG A CA 1
ATOM 514 C C . ARG A 1 76 ? 29.986 71.289 -0.050 1.00 20.40 76 ARG A C 1
ATOM 515 O O . ARG A 1 76 ? 30.440 71.964 0.800 1.00 17.62 76 ARG A O 1
ATOM 523 N N . GLY A 1 77 ? 30.571 70.209 -0.499 1.00 21.05 77 GLY A N 1
ATOM 524 C CA . GLY A 1 77 ? 31.765 69.670 0.074 1.00 20.16 77 GLY A CA 1
ATOM 525 C C . GLY A 1 77 ? 32.913 70.649 0.023 1.00 20.60 77 GLY A C 1
ATOM 526 O O . GLY A 1 77 ? 33.648 70.728 0.939 1.00 20.13 77 GLY A O 1
ATOM 527 N N . ARG A 1 78 ? 33.026 71.382 -1.065 1.00 21.28 78 ARG A N 1
ATOM 528 C CA . ARG A 1 78 ? 34.065 72.359 -1.228 1.00 20.80 78 ARG A CA 1
ATOM 529 C C . ARG A 1 78 ? 34.022 73.505 -0.196 1.00 21.19 78 ARG A C 1
ATOM 530 O O . ARG A 1 78 ? 35.039 73.954 0.214 1.00 20.08 78 ARG A O 1
ATOM 538 N N . ILE A 1 79 ? 32.840 73.979 0.153 1.00 20.55 79 ILE A N 1
ATOM 539 C CA . ILE A 1 79 ? 32.712 74.993 1.164 1.00 19.94 79 ILE A CA 1
ATOM 540 C C . ILE A 1 79 ? 33.202 74.434 2.489 1.00 19.66 79 ILE A C 1
ATOM 541 O O . ILE A 1 79 ? 33.907 75.072 3.174 1.00 19.86 79 ILE A O 1
ATOM 546 N N . LEU A 1 80 ? 32.825 73.216 2.811 1.00 17.01 80 LEU A N 1
ATOM 547 C CA . LEU A 1 80 ? 33.232 72.669 4.088 1.00 19.15 80 LEU A CA 1
ATOM 548 C C . LEU A 1 80 ? 34.755 72.509 4.163 1.00 19.06 80 LEU A C 1
ATOM 549 O O . LEU A 1 80 ? 35.377 72.741 5.243 1.00 17.59 80 LEU A O 1
ATOM 554 N N . LYS A 1 81 ? 35.351 72.079 3.035 1.00 18.01 81 LYS A N 1
ATOM 555 C CA . LYS A 1 81 ? 36.811 71.949 2.989 1.00 19.00 81 LYS A CA 1
ATOM 556 C C . LYS A 1 81 ? 37.500 73.306 3.178 1.00 17.91 81 LYS A C 1
ATOM 557 O O . LYS A 1 81 ? 38.488 73.369 3.852 1.00 18.41 81 LYS A O 1
ATOM 563 N N . ARG A 1 82 ? 36.958 74.353 2.576 1.00 18.70 82 ARG A N 1
ATOM 564 C CA . ARG A 1 82 ? 37.532 75.693 2.728 1.00 21.38 82 ARG A CA 1
ATOM 565 C C . ARG A 1 82 ? 37.369 76.149 4.196 1.00 20.08 82 ARG A C 1
ATOM 566 O O . ARG A 1 82 ? 38.281 76.710 4.802 1.00 20.18 82 ARG A O 1
ATOM 574 N N . ALA A 1 83 ? 36.251 75.776 4.829 1.00 20.41 83 ALA A N 1
ATOM 575 C CA . ALA A 1 83 ? 36.069 76.168 6.262 1.00 19.99 83 ALA A CA 1
ATOM 576 C C . ALA A 1 83 ? 37.125 75.515 7.127 1.00 20.98 83 ALA A C 1
ATOM 577 O O . ALA A 1 83 ? 37.702 76.148 8.064 1.00 19.78 83 ALA A O 1
ATOM 579 N N . ALA A 1 84 ? 37.422 74.248 6.838 1.00 20.06 84 ALA A N 1
ATOM 580 C CA . ALA A 1 84 ? 38.414 73.527 7.650 1.00 21.33 84 ALA A CA 1
ATOM 581 C C . ALA A 1 84 ? 39.814 74.177 7.466 1.00 23.17 84 ALA A C 1
ATOM 582 O O . ALA A 1 84 ? 40.620 74.311 8.418 1.00 22.11 84 ALA A O 1
ATOM 584 N N . ASP A 1 85 ? 40.094 74.564 6.220 1.00 23.45 85 ASP A N 1
ATOM 585 C CA . ASP A 1 85 ? 41.362 75.269 5.909 1.00 25.07 85 ASP A CA 1
ATOM 586 C C . ASP A 1 85 ? 41.494 76.574 6.704 1.00 25.67 85 ASP A C 1
ATOM 587 O O . ASP A 1 85 ? 42.532 76.822 7.311 1.00 27.20 85 ASP A O 1
ATOM 592 N N . ILE A 1 86 ? 40.450 77.379 6.760 1.00 24.64 86 ILE A N 1
ATOM 593 C CA . ILE A 1 86 ? 40.467 78.619 7.515 1.00 24.81 86 ILE A CA 1
ATOM 594 C C . ILE A 1 86 ? 40.667 78.326 8.993 1.00 25.40 86 ILE A C 1
ATOM 595 O O . ILE A 1 86 ? 41.406 79.004 9.655 1.00 24.82 86 ILE A O 1
ATOM 600 N N . MET A 1 87 ? 40.026 77.272 9.474 1.00 24.63 87 MET A N 1
ATOM 601 C CA . MET A 1 87 ? 40.125 76.860 10.857 1.00 25.16 87 MET A CA 1
ATOM 602 C C . MET A 1 87 ? 41.570 76.513 11.168 1.00 26.16 87 MET A C 1
ATOM 603 O O . MET A 1 87 ? 42.069 76.840 12.194 1.00 25.42 87 MET A O 1
ATOM 608 N N . ARG A 1 88 ? 42.244 75.860 10.256 1.00 27.82 88 ARG A N 1
ATOM 609 C CA . ARG A 1 88 ? 43.644 75.602 10.449 1.00 28.57 88 ARG A CA 1
ATOM 610 C C . ARG A 1 88 ? 44.507 76.893 10.481 1.00 27.99 88 ARG A C 1
ATOM 611 O O . ARG A 1 88 ? 45.326 77.038 11.307 1.00 26.99 88 ARG A O 1
ATOM 619 N N . GLU A 1 89 ? 44.207 77.848 9.638 1.00 28.90 89 GLU A N 1
ATOM 620 C CA . GLU A 1 89 ? 44.919 79.088 9.590 1.00 32.09 89 GLU A CA 1
ATOM 621 C C . GLU A 1 89 ? 44.772 79.731 10.917 1.00 32.15 89 GLU A C 1
ATOM 622 O O . GLU A 1 89 ? 45.673 80.315 11.415 1.00 31.50 89 GLU A O 1
ATOM 628 N N . ARG A 1 90 ? 43.605 79.584 11.484 1.00 30.66 90 ARG A N 1
ATOM 629 C CA . ARG A 1 90 ? 43.237 80.211 12.702 1.00 30.42 90 ARG A CA 1
ATOM 630 C C . ARG A 1 90 ? 43.325 79.358 13.943 1.00 30.05 90 ARG A C 1
ATOM 631 O O . ARG A 1 90 ? 42.680 79.637 14.891 1.00 30.04 90 ARG A O 1
ATOM 639 N N . ASN A 1 91 ? 44.071 78.279 13.910 1.00 27.82 91 ASN A N 1
ATOM 640 C CA . ASN A 1 91 ? 44.103 77.399 15.042 1.00 28.15 91 ASN A CA 1
ATOM 641 C C . ASN A 1 91 ? 44.562 78.048 16.336 1.00 28.57 91 ASN A C 1
ATOM 642 O O . ASN A 1 91 ? 44.049 77.769 17.352 1.00 27.36 91 ASN A O 1
ATOM 647 N N . ASP A 1 92 ? 45.536 78.924 16.272 1.00 28.18 92 ASP A N 1
ATOM 648 C CA . ASP A 1 92 ? 46.032 79.569 17.495 1.00 30.61 92 ASP A CA 1
ATOM 649 C C . ASP A 1 92 ? 44.956 80.402 18.200 1.00 27.63 92 ASP A C 1
ATOM 650 O O . ASP A 1 92 ? 44.757 80.244 19.371 1.00 28.61 92 ASP A O 1
ATOM 655 N N . ALA A 1 93 ? 44.321 81.332 17.490 1.00 26.93 93 ALA A N 1
ATOM 656 C CA . ALA A 1 93 ? 43.235 82.117 18.064 1.00 25.92 93 ALA A CA 1
ATOM 657 C C . ALA A 1 93 ? 42.027 81.239 18.496 1.00 25.25 93 ALA A C 1
ATOM 658 O O . ALA A 1 93 ? 41.420 81.453 19.572 1.00 24.84 93 ALA A O 1
ATOM 660 N N . LEU A 1 94 ? 41.638 80.274 17.658 1.00 25.48 94 LEU A N 1
ATOM 661 C CA . LEU A 1 94 ? 40.440 79.441 18.006 1.00 24.07 94 LEU A CA 1
ATOM 662 C C . LEU A 1 94 ? 40.727 78.654 19.249 1.00 24.38 94 LEU A C 1
ATOM 663 O O . LEU A 1 94 ? 39.871 78.590 20.117 1.00 24.08 94 LEU A O 1
ATOM 668 N N . SER A 1 95 ? 41.953 78.111 19.383 1.00 23.93 95 SER A N 1
ATOM 669 C CA . SER A 1 95 ? 42.278 77.271 20.542 1.00 24.86 95 SER A CA 1
ATOM 670 C C . SER A 1 95 ? 42.437 78.064 21.787 1.00 26.07 95 SER A C 1
ATOM 671 O O . SER A 1 95 ? 42.059 77.591 22.864 1.00 24.89 95 SER A O 1
ATOM 674 N N . THR A 1 96 ? 42.942 79.309 21.638 1.00 27.04 96 THR A N 1
ATOM 675 C CA . THR A 1 96 ? 43.088 80.200 22.791 1.00 28.39 96 THR A CA 1
ATOM 676 C C . THR A 1 96 ? 41.742 80.612 23.300 1.00 28.14 96 THR A C 1
ATOM 677 O O . THR A 1 96 ? 41.537 80.723 24.510 1.00 28.17 96 THR A O 1
ATOM 681 N N . LEU A 1 97 ? 40.823 80.848 22.369 1.00 29.35 97 LEU A N 1
ATOM 682 C CA . LEU A 1 97 ? 39.451 81.223 22.706 1.00 28.01 97 LEU A CA 1
ATOM 683 C C . LEU A 1 97 ? 38.833 80.050 23.434 1.00 28.35 97 LEU A C 1
ATOM 684 O O . LEU A 1 97 ? 38.202 80.257 24.497 1.00 29.22 97 LEU A O 1
ATOM 689 N N . GLU A 1 98 ? 39.051 78.819 22.939 1.00 29.61 98 GLU A N 1
ATOM 690 C CA . GLU A 1 98 ? 38.529 77.595 23.617 1.00 29.94 98 GLU A CA 1
ATOM 691 C C . GLU A 1 98 ? 39.065 77.465 25.030 1.00 28.41 98 GLU A C 1
ATOM 692 O O . GLU A 1 98 ? 38.363 77.032 25.915 1.00 28.60 98 GLU A O 1
ATOM 698 N N . THR A 1 99 ? 40.344 77.750 25.227 1.00 27.21 99 THR A N 1
ATOM 699 C CA . THR A 1 99 ? 40.915 77.669 26.568 1.00 26.12 99 THR A CA 1
ATOM 700 C C . THR A 1 99 ? 40.243 78.738 27.452 1.00 25.92 99 THR A C 1
ATOM 701 O O . THR A 1 99 ? 39.869 78.449 28.590 1.00 23.33 99 THR A O 1
ATOM 705 N N . LEU A 1 100 ? 40.052 79.944 26.911 1.00 26.06 100 LEU A N 1
ATOM 706 C CA . LEU A 1 100 ? 39.372 81.007 27.709 1.00 27.92 100 LEU A CA 1
ATOM 707 C C . LEU A 1 100 ? 37.936 80.624 28.115 1.00 29.02 100 LEU A C 1
ATOM 708 O O . LEU A 1 100 ? 37.511 80.927 29.219 1.00 30.10 100 LEU A O 1
ATOM 713 N N . ASP A 1 101 ? 37.227 79.934 27.214 1.00 30.05 101 ASP A N 1
ATOM 714 C CA . ASP A 1 101 ? 35.851 79.559 27.395 1.00 30.32 101 ASP A CA 1
ATOM 715 C C . ASP A 1 101 ? 35.679 78.302 28.226 1.00 30.28 101 ASP A C 1
ATOM 716 O O . ASP A 1 101 ? 34.671 78.172 28.855 1.00 31.03 101 ASP A O 1
ATOM 721 N N . THR A 1 102 ? 36.625 77.347 28.191 1.00 29.27 102 THR A N 1
ATOM 722 C CA . THR A 1 102 ? 36.466 76.099 28.929 1.00 27.04 102 THR A CA 1
ATOM 723 C C . THR A 1 102 ? 37.322 76.014 30.175 1.00 26.73 102 THR A C 1
ATOM 724 O O . THR A 1 102 ? 37.029 75.212 31.056 1.00 26.90 102 THR A O 1
ATOM 728 N N . GLY A 1 103 ? 38.435 76.758 30.240 1.00 26.74 103 GLY A N 1
ATOM 729 C CA . GLY A 1 103 ? 39.426 76.482 31.322 1.00 26.60 103 GLY A CA 1
ATOM 730 C C . GLY A 1 103 ? 40.376 75.313 31.013 1.00 27.34 103 GLY A C 1
ATOM 731 O O . GLY A 1 103 ? 41.191 74.936 31.840 1.00 26.26 103 GLY A O 1
ATOM 732 N N . LYS A 1 104 ? 40.289 74.723 29.828 1.00 28.40 104 LYS A N 1
ATOM 733 C CA . LYS A 1 104 ? 41.146 73.567 29.530 1.00 30.65 104 LYS A CA 1
ATOM 734 C C . LYS A 1 104 ? 42.537 74.005 28.992 1.00 29.34 104 LYS A C 1
ATOM 735 O O . LYS A 1 104 ? 42.642 74.974 28.218 1.00 29.04 104 LYS A O 1
ATOM 741 N N . PRO A 1 105 ? 43.604 73.271 29.387 1.00 29.12 105 PRO A N 1
ATOM 742 C CA . PRO A 1 105 ? 44.990 73.634 29.012 1.00 27.75 105 PRO A CA 1
ATOM 743 C C . PRO A 1 105 ? 45.161 73.869 27.497 1.00 28.73 105 PRO A C 1
ATOM 744 O O . PRO A 1 105 ? 44.703 73.048 26.663 1.00 27.87 105 PRO A O 1
ATOM 748 N N . ILE A 1 106 ? 45.800 74.980 27.135 1.00 27.92 106 ILE A N 1
ATOM 749 C CA . ILE A 1 106 ? 46.118 75.274 25.768 1.00 29.46 106 ILE A CA 1
ATOM 750 C C . ILE A 1 106 ? 46.897 74.143 25.089 1.00 30.45 106 ILE A C 1
ATOM 751 O O . ILE A 1 106 ? 46.704 73.883 23.918 1.00 29.02 106 ILE A O 1
ATOM 756 N N . GLN A 1 107 ? 47.724 73.429 25.833 1.00 31.23 107 GLN A N 1
ATOM 757 C CA . GLN A 1 107 ? 48.537 72.441 25.140 1.00 34.92 107 GLN A CA 1
ATOM 758 C C . GLN A 1 107 ? 47.660 71.299 24.577 1.00 34.20 107 GLN A C 1
ATOM 759 O O . GLN A 1 107 ? 47.984 70.715 23.572 1.00 35.60 107 GLN A O 1
ATOM 765 N N . GLU A 1 108 ? 46.554 71.043 25.243 1.00 32.98 108 GLU A N 1
ATOM 766 C CA . GLU A 1 108 ? 45.539 70.104 24.808 1.00 34.98 108 GLU A CA 1
ATOM 767 C C . GLU A 1 108 ? 44.653 70.720 23.705 1.00 33.16 108 GLU A C 1
ATOM 768 O O . GLU A 1 108 ? 44.446 70.161 22.654 1.00 33.13 108 GLU A O 1
ATOM 774 N N . THR A 1 109 ? 44.187 71.921 23.951 1.00 31.28 109 THR A N 1
ATOM 775 C CA . THR A 1 109 ? 43.229 72.593 23.115 1.00 30.81 109 THR A CA 1
ATOM 776 C C . THR A 1 109 ? 43.750 72.764 21.652 1.00 31.27 109 THR A C 1
ATOM 777 O O . THR A 1 109 ? 42.995 72.575 20.674 1.00 29.92 109 THR A O 1
ATOM 781 N N . ILE A 1 110 ? 45.068 73.010 21.527 1.00 30.03 110 ILE A N 1
ATOM 782 C CA . ILE A 1 110 ? 45.730 73.390 20.289 1.00 29.55 110 ILE A CA 1
ATOM 783 C C . ILE A 1 110 ? 45.877 72.197 19.337 1.00 29.89 110 ILE A C 1
ATOM 784 O O . ILE A 1 110 ? 46.039 72.408 18.149 1.00 30.47 110 ILE A O 1
ATOM 789 N N . VAL A 1 111 ? 45.770 70.972 19.846 1.00 29.50 111 VAL A N 1
ATOM 790 C CA . VAL A 1 111 ? 45.831 69.758 19.026 1.00 29.73 111 VAL A CA 1
ATOM 791 C C . VAL A 1 111 ? 44.480 68.983 19.028 1.00 30.69 111 VAL A C 1
ATOM 792 O O . VAL A 1 111 ? 44.172 68.372 18.042 1.00 30.24 111 VAL A O 1
ATOM 796 N N . ALA A 1 112 ? 43.682 69.061 20.098 1.00 30.42 112 ALA A N 1
ATOM 797 C CA . ALA A 1 112 ? 42.487 68.183 20.248 1.00 31.53 112 ALA A CA 1
ATOM 798 C C . ALA A 1 112 ? 41.126 68.803 19.933 1.00 32.28 112 ALA A C 1
ATOM 799 O O . ALA A 1 112 ? 40.118 68.059 19.849 1.00 35.28 112 ALA A O 1
ATOM 801 N N . ASP A 1 113 ? 41.016 70.117 19.823 1.00 30.42 113 ASP A N 1
ATOM 802 C CA . ASP A 1 113 ? 39.681 70.624 19.910 1.00 30.58 113 ASP A CA 1
ATOM 803 C C . ASP A 1 113 ? 39.233 71.220 18.583 1.00 28.01 113 ASP A C 1
ATOM 804 O O . ASP A 1 113 ? 38.621 70.507 17.829 1.00 29.61 113 ASP A O 1
ATOM 809 N N . PRO A 1 114 ? 39.589 72.474 18.270 1.00 26.74 114 PRO A N 1
ATOM 810 C CA . PRO A 1 114 ? 39.232 72.980 16.964 1.00 25.69 114 PRO A CA 1
ATOM 811 C C . PRO A 1 114 ? 39.847 72.122 15.819 1.00 25.54 114 PRO A C 1
ATOM 812 O O . PRO A 1 114 ? 39.207 72.013 14.762 1.00 25.24 114 PRO A O 1
ATOM 816 N N . THR A 1 115 ? 41.050 71.586 16.010 1.00 22.31 115 THR A N 1
ATOM 817 C CA . THR A 1 115 ? 41.675 70.774 14.928 1.00 24.58 115 THR A CA 1
ATOM 818 C C . THR A 1 115 ? 40.766 69.593 14.545 1.00 22.95 115 THR A C 1
ATOM 819 O O . THR A 1 115 ? 40.590 69.294 13.397 1.00 23.53 115 THR A O 1
ATOM 823 N N . SER A 1 116 ? 40.209 68.952 15.559 1.00 22.89 116 SER A N 1
ATOM 824 C CA . SER A 1 116 ? 39.347 67.838 15.393 1.00 22.97 116 SER A CA 1
ATOM 825 C C . SER A 1 116 ? 38.007 68.247 14.755 1.00 22.13 116 SER A C 1
ATOM 826 O O . SER A 1 116 ? 37.436 67.510 13.994 1.00 22.63 116 SER A O 1
ATOM 829 N N . GLY A 1 117 ? 37.494 69.406 15.104 1.00 22.12 117 GLY A N 1
ATOM 830 C CA . GLY A 1 117 ? 36.398 69.998 14.408 1.00 21.84 117 GLY A CA 1
ATOM 831 C C . GLY A 1 117 ? 36.717 70.226 12.941 1.00 22.89 117 GLY A C 1
ATOM 832 O O . GLY A 1 117 ? 35.920 69.788 12.069 1.00 22.78 117 GLY A O 1
ATOM 833 N N . ALA A 1 118 ? 37.860 70.890 12.649 1.00 21.69 118 ALA A N 1
ATOM 834 C CA . ALA A 1 118 ? 38.320 71.025 11.257 1.00 22.07 118 ALA A CA 1
ATOM 835 C C . ALA A 1 118 ? 38.377 69.682 10.541 1.00 20.74 118 ALA A C 1
ATOM 836 O O . ALA A 1 118 ? 37.988 69.619 9.367 1.00 20.52 118 ALA A O 1
ATOM 838 N N . ASP A 1 119 ? 38.898 68.643 11.221 1.00 18.86 119 ASP A N 1
ATOM 839 C CA . ASP A 1 119 ? 38.981 67.307 10.642 1.00 19.44 119 ASP A CA 1
ATOM 840 C C . ASP A 1 119 ? 37.589 66.838 10.137 1.00 18.25 119 ASP A C 1
ATOM 841 O O . ASP A 1 119 ? 37.486 66.266 9.048 1.00 17.55 119 ASP A O 1
ATOM 846 N N . ALA A 1 120 ? 36.541 67.081 10.933 1.00 17.71 120 ALA A N 1
ATOM 847 C CA . ALA A 1 120 ? 35.228 66.647 10.471 1.00 18.05 120 ALA A CA 1
ATOM 848 C C . ALA A 1 120 ? 34.783 67.451 9.285 1.00 17.59 120 ALA A C 1
ATOM 849 O O . ALA A 1 120 ? 34.277 66.875 8.375 1.00 17.98 120 ALA A O 1
ATOM 851 N N . PHE A 1 121 ? 35.031 68.762 9.228 1.00 17.48 121 PHE A N 1
ATOM 852 C CA . PHE A 1 121 ? 34.575 69.486 8.027 1.00 18.83 121 PHE A CA 1
ATOM 853 C C . PHE A 1 121 ? 35.307 68.939 6.784 1.00 19.46 121 PHE A C 1
ATOM 854 O O . PHE A 1 121 ? 34.729 68.729 5.732 1.00 18.95 121 PHE A O 1
ATOM 862 N N . GLU A 1 122 ? 36.602 68.708 6.953 1.00 18.80 122 GLU A N 1
ATOM 863 C CA . GLU A 1 122 ? 37.446 68.278 5.859 1.00 18.90 122 GLU A CA 1
ATOM 864 C C . GLU A 1 122 ? 37.014 66.869 5.382 1.00 19.16 122 GLU A C 1
ATOM 865 O O . GLU A 1 122 ? 36.880 66.622 4.170 1.00 18.62 122 GLU A O 1
ATOM 871 N N . PHE A 1 123 ? 36.848 65.942 6.336 1.00 19.55 123 PHE A N 1
ATOM 872 C CA . PHE A 1 123 ? 36.484 64.578 5.995 1.00 18.87 123 PHE A CA 1
ATOM 873 C C . PHE A 1 123 ? 35.113 64.537 5.269 1.00 19.45 123 PHE A C 1
ATOM 874 O O . PHE A 1 123 ? 34.972 63.931 4.206 1.00 19.77 123 PHE A O 1
ATOM 882 N N . PHE A 1 124 ? 34.092 65.175 5.837 1.00 18.15 124 PHE A N 1
ATOM 883 C CA . PHE A 1 124 ? 32.788 65.115 5.218 1.00 17.69 124 PHE A CA 1
ATOM 884 C C . PHE A 1 124 ? 32.717 65.848 3.912 1.00 17.44 124 PHE A C 1
ATOM 885 O O . PHE A 1 124 ? 31.990 65.467 2.987 1.00 18.92 124 PHE A O 1
ATOM 893 N N . GLY A 1 125 ? 33.450 66.930 3.819 1.00 17.76 125 GLY A N 1
ATOM 894 C CA . GLY A 1 125 ? 33.477 67.632 2.559 1.00 18.53 125 GLY A CA 1
ATOM 895 C C . GLY A 1 125 ? 34.123 66.740 1.473 1.00 18.61 125 GLY A C 1
ATOM 896 O O . GLY A 1 125 ? 33.710 66.779 0.325 1.00 19.30 125 GLY A O 1
ATOM 897 N N . GLY A 1 126 ? 35.110 65.923 1.821 1.00 18.60 126 GLY A N 1
ATOM 898 C CA . GLY A 1 126 ? 35.772 65.122 0.769 1.00 16.86 126 GLY A CA 1
ATOM 899 C C . GLY A 1 126 ? 35.004 63.839 0.429 1.00 19.34 126 GLY A C 1
ATOM 900 O O . GLY A 1 126 ? 35.000 63.470 -0.730 1.00 18.91 126 GLY A O 1
ATOM 901 N N . ILE A 1 127 ? 34.296 63.195 1.395 1.00 16.32 127 ILE A N 1
ATOM 902 C CA . ILE A 1 127 ? 33.674 61.930 1.061 1.00 16.91 127 ILE A CA 1
ATOM 903 C C . ILE A 1 127 ? 32.281 62.058 0.392 1.00 19.71 127 ILE A C 1
ATOM 904 O O . ILE A 1 127 ? 31.806 61.154 -0.321 1.00 19.36 127 ILE A O 1
ATOM 909 N N . ALA A 1 128 ? 31.648 63.215 0.541 1.00 20.27 128 ALA A N 1
ATOM 910 C CA . ALA A 1 128 ? 30.262 63.342 0.074 1.00 20.51 128 ALA A CA 1
ATOM 911 C C . ALA A 1 128 ? 29.987 62.967 -1.390 1.00 20.40 128 ALA A C 1
ATOM 912 O O . ALA A 1 128 ? 28.943 62.357 -1.650 1.00 20.81 128 ALA A O 1
ATOM 914 N N . PRO A 1 129 ? 30.899 63.321 -2.346 1.00 19.12 129 PRO A N 1
ATOM 915 C CA . PRO A 1 129 ? 30.673 63.035 -3.752 1.00 19.65 129 PRO A CA 1
ATOM 916 C C . PRO A 1 129 ? 30.628 61.543 -4.133 1.00 20.29 129 PRO A C 1
ATOM 917 O O . PRO A 1 129 ? 30.375 61.262 -5.294 1.00 20.91 129 PRO A O 1
ATOM 921 N N . SER A 1 130 ? 30.958 60.660 -3.184 1.00 19.38 130 SER A N 1
ATOM 922 C CA . SER A 1 130 ? 30.743 59.231 -3.245 1.00 22.12 130 SER A CA 1
ATOM 923 C C . SER A 1 130 ? 29.796 58.686 -2.149 1.00 21.25 130 SER A C 1
ATOM 924 O O . SER A 1 130 ? 28.855 57.953 -2.444 1.00 20.58 130 SER A O 1
ATOM 927 N N . ALA A 1 131 ? 30.057 59.031 -0.891 1.00 21.56 131 ALA A N 1
ATOM 928 C CA . ALA A 1 131 ? 29.225 58.547 0.241 1.00 21.34 131 ALA A CA 1
ATOM 929 C C . ALA A 1 131 ? 27.743 58.976 0.251 1.00 19.62 131 ALA A C 1
ATOM 930 O O . ALA A 1 131 ? 26.942 58.349 0.892 1.00 18.81 131 ALA A O 1
ATOM 932 N N . LEU A 1 132 ? 27.358 60.039 -0.440 1.00 20.10 132 LEU A N 1
ATOM 933 C CA . LEU A 1 132 ? 25.941 60.382 -0.508 1.00 20.19 132 LEU A CA 1
ATOM 934 C C . LEU A 1 132 ? 25.178 59.649 -1.631 1.00 20.75 132 LEU A C 1
ATOM 935 O O . LEU A 1 132 ? 23.971 59.929 -1.829 1.00 20.08 132 LEU A O 1
ATOM 940 N N . ASN A 1 133 ? 25.846 58.747 -2.380 1.00 20.44 133 ASN A N 1
ATOM 941 C CA . ASN A 1 133 ? 25.179 58.042 -3.500 1.00 18.67 133 ASN A CA 1
ATOM 942 C C . ASN A 1 133 ? 24.082 57.143 -2.991 1.00 19.41 133 ASN A C 1
ATOM 943 O O . ASN A 1 133 ? 24.211 56.547 -1.924 1.00 16.62 133 ASN A O 1
ATOM 948 N N . GLY A 1 134 ? 22.989 57.028 -3.744 1.00 19.68 134 GLY A N 1
ATOM 949 C CA . GLY A 1 134 ? 22.046 55.969 -3.437 1.00 20.02 134 GLY A CA 1
ATOM 950 C C . GLY A 1 134 ? 22.246 54.745 -4.320 1.00 20.29 134 GLY A C 1
ATOM 951 O O . GLY A 1 134 ? 23.329 54.510 -4.807 1.00 20.09 134 GLY A O 1
ATOM 952 N N . ASP A 1 135 ? 21.179 53.972 -4.512 1.00 21.00 135 ASP A N 1
ATOM 953 C CA . ASP A 1 135 ? 21.234 52.739 -5.252 1.00 21.72 135 ASP A CA 1
ATOM 954 C C . ASP A 1 135 ? 20.445 52.797 -6.567 1.00 22.23 135 ASP A C 1
ATOM 955 O O . ASP A 1 135 ? 19.432 53.512 -6.709 1.00 22.53 135 ASP A O 1
ATOM 960 N N . TYR A 1 136 ? 20.930 52.016 -7.513 1.00 21.98 136 TYR A N 1
ATOM 961 C CA . TYR A 1 136 ? 20.105 51.580 -8.648 1.00 21.75 136 TYR A CA 1
ATOM 962 C C . TYR A 1 136 ? 19.715 50.172 -8.339 1.00 21.98 136 TYR A C 1
ATOM 963 O O . TYR A 1 136 ? 20.590 49.344 -8.087 1.00 21.47 136 TYR A O 1
ATOM 972 N N . ILE A 1 137 ? 18.422 49.868 -8.327 1.00 20.87 137 ILE A N 1
ATOM 973 C CA . ILE A 1 137 ? 18.013 48.539 -7.926 1.00 22.13 137 ILE A CA 1
ATOM 974 C C . ILE A 1 137 ? 17.270 47.854 -9.093 1.00 23.61 137 ILE A C 1
ATOM 975 O O . ILE A 1 137 ? 16.112 48.215 -9.333 1.00 25.17 137 ILE A O 1
ATOM 980 N N . PRO A 1 138 ? 17.909 46.875 -9.794 1.00 23.38 138 PRO A N 1
ATOM 981 C CA . PRO A 1 138 ? 17.212 46.210 -10.939 1.00 23.25 138 PRO A CA 1
ATOM 982 C C . PRO A 1 138 ? 16.075 45.351 -10.420 1.00 24.91 138 PRO A C 1
ATOM 983 O O . PRO A 1 138 ? 16.185 44.720 -9.356 1.00 25.75 138 PRO A O 1
ATOM 987 N N . LEU A 1 139 ? 14.945 45.390 -11.110 1.00 24.81 139 LEU A N 1
ATOM 988 C CA . LEU A 1 139 ? 13.848 44.574 -10.620 1.00 25.88 139 LEU A CA 1
ATOM 989 C C . LEU A 1 139 ? 13.345 43.571 -11.674 1.00 26.64 139 LEU A C 1
ATOM 990 O O . LEU A 1 139 ? 12.296 43.028 -11.490 1.00 28.90 139 LEU A O 1
ATOM 995 N N . GLY A 1 140 ? 14.101 43.323 -12.747 1.00 27.63 140 GLY A N 1
ATOM 996 C CA . GLY A 1 140 ? 13.697 42.375 -13.776 1.00 28.47 140 GLY A CA 1
ATOM 997 C C . GLY A 1 140 ? 12.773 42.941 -14.858 1.00 30.41 140 GLY A C 1
ATOM 998 O O . GLY A 1 140 ? 12.040 42.188 -15.487 1.00 31.00 140 GLY A O 1
ATOM 999 N N . GLY A 1 141 ? 12.859 44.239 -15.154 1.00 30.25 141 GLY A N 1
ATOM 1000 C CA . GLY A 1 141 ? 11.927 44.865 -16.152 1.00 30.18 141 GLY A CA 1
ATOM 1001 C C . GLY A 1 141 ? 11.736 46.300 -15.664 1.00 27.65 141 GLY A C 1
ATOM 1002 O O . GLY A 1 141 ? 12.191 47.209 -16.255 1.00 29.07 141 GLY A O 1
ATOM 1003 N N . ASP A 1 142 ? 11.096 46.474 -14.537 1.00 26.89 142 ASP A N 1
ATOM 1004 C CA . ASP A 1 142 ? 11.135 47.753 -13.818 1.00 27.27 142 ASP A CA 1
ATOM 1005 C C . ASP A 1 142 ? 12.495 47.898 -13.062 1.00 26.15 142 ASP A C 1
ATOM 1006 O O . ASP A 1 142 ? 13.312 47.007 -13.050 1.00 23.80 142 ASP A O 1
ATOM 1011 N N . PHE A 1 143 ? 12.709 49.061 -12.478 1.00 26.24 143 PHE A N 1
ATOM 1012 C CA . PHE A 1 143 ? 13.845 49.306 -11.597 1.00 25.62 143 PHE A CA 1
ATOM 1013 C C . PHE A 1 143 ? 13.419 50.419 -10.651 1.00 26.09 143 PHE A C 1
ATOM 1014 O O . PHE A 1 143 ? 12.398 51.131 -10.912 1.00 26.69 143 PHE A O 1
ATOM 1022 N N . ALA A 1 144 ? 14.183 50.564 -9.557 1.00 24.38 144 ALA A N 1
ATOM 1023 C CA . ALA A 1 144 ? 14.064 51.670 -8.665 1.00 22.66 144 ALA A CA 1
ATOM 1024 C C . ALA A 1 144 ? 15.413 52.298 -8.448 1.00 22.69 144 ALA A C 1
ATOM 1025 O O . ALA A 1 144 ? 16.471 51.716 -8.691 1.00 21.83 144 ALA A O 1
ATOM 1027 N N . TYR A 1 145 ? 15.386 53.535 -8.017 1.00 23.30 145 TYR A N 1
ATOM 1028 C CA . TYR A 1 145 ? 16.593 54.151 -7.483 1.00 23.45 145 TYR A CA 1
ATOM 1029 C C . TYR A 1 145 ? 16.197 54.806 -6.143 1.00 23.91 145 TYR A C 1
ATOM 1030 O O . TYR A 1 145 ? 14.989 55.053 -5.878 1.00 22.11 145 TYR A O 1
ATOM 1039 N N . THR A 1 146 ? 17.200 54.994 -5.289 1.00 21.76 146 THR A N 1
ATOM 1040 C CA . THR A 1 146 ? 17.019 55.617 -4.015 1.00 22.13 146 THR A CA 1
ATOM 1041 C C . THR A 1 146 ? 17.976 56.807 -3.990 1.00 22.35 146 THR A C 1
ATOM 1042 O O . THR A 1 146 ? 19.092 56.753 -4.549 1.00 20.63 146 THR A O 1
ATOM 1046 N N . LYS A 1 147 ? 17.523 57.870 -3.338 1.00 21.41 147 LYS A N 1
ATOM 1047 C CA . LYS A 1 147 ? 18.255 59.118 -3.272 1.00 23.50 147 LYS A CA 1
ATOM 1048 C C . LYS A 1 147 ? 18.443 59.427 -1.787 1.00 22.79 147 LYS A C 1
ATOM 1049 O O . LYS A 1 147 ? 17.511 59.214 -1.041 1.00 22.19 147 LYS A O 1
ATOM 1055 N N . ARG A 1 148 ? 19.607 59.925 -1.362 1.00 21.46 148 ARG A N 1
ATOM 1056 C CA . ARG A 1 148 ? 19.777 60.243 0.073 1.00 23.00 148 ARG A CA 1
ATOM 1057 C C . ARG A 1 148 ? 19.432 61.683 0.223 1.00 22.24 148 ARG A C 1
ATOM 1058 O O . ARG A 1 148 ? 20.183 62.520 -0.222 1.00 24.42 148 ARG A O 1
ATOM 1066 N N . VAL A 1 149 ? 18.258 61.999 0.746 1.00 23.13 149 VAL A N 1
ATOM 1067 C CA . VAL A 1 149 ? 17.843 63.400 0.772 1.00 22.75 149 VAL A CA 1
ATOM 1068 C C . VAL A 1 149 ? 17.944 63.965 2.188 1.00 21.61 149 VAL A C 1
ATOM 1069 O O . VAL A 1 149 ? 17.795 63.230 3.155 1.00 21.45 149 VAL A O 1
ATOM 1073 N N . PRO A 1 150 ? 18.176 65.284 2.294 1.00 21.12 150 PRO A N 1
ATOM 1074 C CA . PRO A 1 150 ? 18.341 65.922 3.616 1.00 20.69 150 PRO A CA 1
ATOM 1075 C C . PRO A 1 150 ? 17.033 65.880 4.377 1.00 21.82 150 PRO A C 1
ATOM 1076 O O . PRO A 1 150 ? 15.908 65.672 3.790 1.00 21.90 150 PRO A O 1
ATOM 1080 N N . LEU A 1 151 ? 17.136 66.030 5.682 1.00 21.58 151 LEU A N 1
ATOM 1081 C CA . LEU A 1 151 ? 15.931 66.050 6.511 1.00 21.76 151 LEU A CA 1
ATOM 1082 C C . LEU A 1 151 ? 15.253 67.430 6.480 1.00 21.53 151 LEU A C 1
ATOM 1083 O O . LEU A 1 151 ? 14.047 67.548 6.626 1.00 22.05 151 LEU A O 1
ATOM 1088 N N . GLY A 1 152 ? 16.035 68.492 6.359 1.00 22.38 152 GLY A N 1
ATOM 1089 C CA . GLY A 1 152 ? 15.442 69.843 6.415 1.00 23.77 152 GLY A CA 1
ATOM 1090 C C . GLY A 1 152 ? 16.264 70.692 7.371 1.00 24.10 152 GLY A C 1
ATOM 1091 O O . GLY A 1 152 ? 17.486 70.893 7.170 1.00 24.12 152 GLY A O 1
ATOM 1092 N N . VAL A 1 153 ? 15.618 71.195 8.413 1.00 22.36 153 VAL A N 1
ATOM 1093 C CA . VAL A 1 153 ? 16.297 72.068 9.381 1.00 22.42 153 VAL A CA 1
ATOM 1094 C C . VAL A 1 153 ? 16.575 71.242 10.583 1.00 22.90 153 VAL A C 1
ATOM 1095 O O . VAL A 1 153 ? 15.637 70.683 11.150 1.00 22.28 153 VAL A O 1
ATOM 1099 N N . CYS A 1 154 ? 17.860 71.155 10.954 1.00 21.63 154 CYS A N 1
ATOM 1100 C CA . CYS A 1 154 ? 18.322 70.361 12.089 1.00 22.08 154 CYS A CA 1
ATOM 1101 C C . CYS A 1 154 ? 18.677 71.303 13.240 1.00 22.15 154 CYS A C 1
ATOM 1102 O O . CYS A 1 154 ? 19.099 72.448 13.027 1.00 23.30 154 CYS A O 1
ATOM 1105 N N . VAL A 1 155 ? 18.512 70.804 14.449 1.00 21.74 155 VAL A N 1
ATOM 1106 C CA . VAL A 1 155 ? 18.889 71.556 15.640 1.00 21.51 155 VAL A CA 1
ATOM 1107 C C . VAL A 1 155 ? 19.993 70.751 16.284 1.00 21.76 155 VAL A C 1
ATOM 1108 O O . VAL A 1 155 ? 19.860 69.540 16.443 1.00 22.55 155 VAL A O 1
ATOM 1112 N N . GLY A 1 156 ? 21.096 71.426 16.604 1.00 20.89 156 GLY A N 1
ATOM 1113 C CA . GLY A 1 156 ? 22.113 70.871 17.441 1.00 22.02 156 GLY A CA 1
ATOM 1114 C C . GLY A 1 156 ? 22.182 71.546 18.801 1.00 22.09 156 GLY A C 1
ATOM 1115 O O . GLY A 1 156 ? 22.150 72.774 18.904 1.00 23.23 156 GLY A O 1
ATOM 1116 N N . ILE A 1 157 ? 22.304 70.746 19.850 1.00 20.97 157 ILE A N 1
ATOM 1117 C CA . ILE A 1 157 ? 22.445 71.245 21.209 1.00 22.76 157 ILE A CA 1
ATOM 1118 C C . ILE A 1 157 ? 23.814 70.796 21.674 1.00 22.53 157 ILE A C 1
ATOM 1119 O O . ILE A 1 157 ? 24.103 69.581 21.719 1.00 22.42 157 ILE A O 1
ATOM 1124 N N . GLY A 1 158 ? 24.656 71.733 22.069 1.00 22.93 158 GLY A N 1
ATOM 1125 C CA . GLY A 1 158 ? 26.013 71.339 22.435 1.00 22.02 158 GLY A CA 1
ATOM 1126 C C . GLY A 1 158 ? 26.213 71.223 23.915 1.00 23.68 158 GLY A C 1
ATOM 1127 O O . GLY A 1 158 ? 25.407 71.678 24.640 1.00 22.22 158 GLY A O 1
ATOM 1128 N N . ALA A 1 159 ? 27.337 70.634 24.361 1.00 24.71 159 ALA A N 1
ATOM 1129 C CA . ALA A 1 159 ? 27.674 70.607 25.771 1.00 25.23 159 ALA A CA 1
ATOM 1130 C C . ALA A 1 159 ? 29.020 71.323 25.959 1.00 27.45 159 ALA A C 1
ATOM 1131 O O . ALA A 1 159 ? 29.560 71.930 25.006 1.00 25.88 159 ALA A O 1
ATOM 1133 N N . TRP A 1 160 ? 29.555 71.277 27.172 1.00 28.62 160 TRP A N 1
ATOM 1134 C CA . TRP A 1 160 ? 30.619 72.227 27.498 1.00 32.56 160 TRP A CA 1
ATOM 1135 C C . TRP A 1 160 ? 31.991 71.590 27.295 1.00 33.74 160 TRP A C 1
ATOM 1136 O O . TRP A 1 160 ? 32.995 72.274 27.309 1.00 34.04 160 TRP A O 1
ATOM 1147 N N . ASN A 1 161 ? 32.023 70.291 27.023 1.00 35.75 161 ASN A N 1
ATOM 1148 C CA . ASN A 1 161 ? 33.292 69.584 26.849 1.00 38.12 161 ASN A CA 1
ATOM 1149 C C . ASN A 1 161 ? 33.719 69.626 25.371 1.00 38.43 161 ASN A C 1
ATOM 1150 O O . ASN A 1 161 ? 32.964 69.222 24.474 1.00 39.07 161 ASN A O 1
ATOM 1155 N N . TYR A 1 162 ? 34.903 70.137 25.081 1.00 37.60 162 TYR A N 1
ATOM 1156 C CA . TYR A 1 162 ? 35.259 70.418 23.645 1.00 37.55 162 TYR A CA 1
ATOM 1157 C C . TYR A 1 162 ? 34.095 71.031 22.785 1.00 35.81 162 TYR A C 1
ATOM 1158 O O . TYR A 1 162 ? 33.556 70.391 21.880 1.00 35.93 162 TYR A O 1
ATOM 1167 N N . PRO A 1 163 ? 33.700 72.281 23.089 1.00 33.94 163 PRO A N 1
ATOM 1168 C CA . PRO A 1 163 ? 32.513 72.830 22.433 1.00 30.54 163 PRO A CA 1
ATOM 1169 C C . PRO A 1 163 ? 32.689 73.062 20.934 1.00 28.92 163 PRO A C 1
ATOM 1170 O O . PRO A 1 163 ? 31.719 72.894 20.218 1.00 27.99 163 PRO A O 1
ATOM 1174 N N . GLN A 1 164 ? 33.884 73.424 20.476 1.00 26.31 164 GLN A N 1
ATOM 1175 C CA . GLN A 1 164 ? 34.110 73.605 19.071 1.00 27.19 164 GLN A CA 1
ATOM 1176 C C . GLN A 1 164 ? 34.040 72.313 18.265 1.00 26.25 164 GLN A C 1
ATOM 1177 O O . GLN A 1 164 ? 33.459 72.275 17.181 1.00 25.33 164 GLN A O 1
ATOM 1183 N N . GLN A 1 165 ? 34.616 71.279 18.825 1.00 24.63 165 GLN A N 1
ATOM 1184 C CA . GLN A 1 165 ? 34.580 69.963 18.224 1.00 25.16 165 GLN A CA 1
ATOM 1185 C C . GLN A 1 165 ? 33.129 69.483 18.090 1.00 24.04 165 GLN A C 1
ATOM 1186 O O . GLN A 1 165 ? 32.749 69.033 17.033 1.00 23.49 165 GLN A O 1
ATOM 1192 N N . ILE A 1 166 ? 32.343 69.574 19.175 1.00 24.20 166 ILE A N 1
ATOM 1193 C CA . ILE A 1 166 ? 30.910 69.179 19.180 1.00 22.71 166 ILE A CA 1
ATOM 1194 C C . ILE A 1 166 ? 30.130 69.909 18.034 1.00 21.67 166 ILE A C 1
ATOM 1195 O O . ILE A 1 166 ? 29.354 69.286 17.298 1.00 21.87 166 ILE A O 1
ATOM 1200 N N . ALA A 1 167 ? 30.332 71.215 17.899 1.00 20.17 167 ALA A N 1
ATOM 1201 C CA . ALA A 1 167 ? 29.614 72.033 16.919 1.00 19.50 167 ALA A CA 1
ATOM 1202 C C . ALA A 1 167 ? 29.959 71.555 15.474 1.00 20.46 167 ALA A C 1
ATOM 1203 O O . ALA A 1 167 ? 29.082 71.367 14.653 1.00 18.23 167 ALA A O 1
ATOM 1205 N N . CYS A 1 168 ? 31.270 71.371 15.202 1.00 18.47 168 CYS A N 1
ATOM 1206 C CA . CYS A 1 168 ? 31.743 70.879 13.905 1.00 19.43 168 CYS A CA 1
ATOM 1207 C C . CYS A 1 168 ? 31.332 69.439 13.606 1.00 18.66 168 CYS A C 1
ATOM 1208 O O . CYS A 1 168 ? 30.957 69.170 12.491 1.00 17.02 168 CYS A O 1
ATOM 1211 N N . TRP A 1 169 ? 31.442 68.536 14.594 1.00 20.08 169 TRP A N 1
ATOM 1212 C CA . TRP A 1 169 ? 30.958 67.179 14.394 1.00 21.24 169 TRP A CA 1
ATOM 1213 C C . TRP A 1 169 ? 29.488 67.088 14.029 1.00 20.97 169 TRP A C 1
ATOM 1214 O O . TRP A 1 169 ? 29.101 66.128 13.323 1.00 20.85 169 TRP A O 1
ATOM 1225 N N . LYS A 1 170 ? 28.676 68.041 14.488 1.00 19.02 170 LYS A N 1
ATOM 1226 C CA . LYS A 1 170 ? 27.237 68.032 14.099 1.00 19.37 170 LYS A CA 1
ATOM 1227 C C . LYS A 1 170 ? 27.040 68.805 12.786 1.00 19.25 170 LYS A C 1
ATOM 1228 O O . LYS A 1 170 ? 26.312 68.353 11.868 1.00 19.22 170 LYS A O 1
ATOM 1234 N N . ALA A 1 171 ? 27.671 69.973 12.704 1.00 16.30 171 ALA A N 1
ATOM 1235 C CA . ALA A 1 171 ? 27.528 70.787 11.511 1.00 17.32 171 ALA A CA 1
ATOM 1236 C C . ALA A 1 171 ? 28.036 70.118 10.206 1.00 17.69 171 ALA A C 1
ATOM 1237 O O . ALA A 1 171 ? 27.456 70.303 9.133 1.00 17.72 171 ALA A O 1
ATOM 1239 N N . ALA A 1 172 ? 29.148 69.390 10.287 1.00 19.57 172 ALA A N 1
ATOM 1240 C CA . ALA A 1 172 ? 29.782 68.858 9.042 1.00 18.41 172 ALA A CA 1
ATOM 1241 C C . ALA A 1 172 ? 28.915 67.826 8.321 1.00 17.62 172 ALA A C 1
ATOM 1242 O O . ALA A 1 172 ? 28.619 68.012 7.155 1.00 17.25 172 ALA A O 1
ATOM 1244 N N . PRO A 1 173 ? 28.438 66.776 9.027 1.00 18.25 173 PRO A N 1
ATOM 1245 C CA . PRO A 1 173 ? 27.556 65.845 8.274 1.00 19.37 173 PRO A CA 1
ATOM 1246 C C . PRO A 1 173 ? 26.165 66.462 7.950 1.00 20.06 173 PRO A C 1
ATOM 1247 O O . PRO A 1 173 ? 25.582 66.138 6.905 1.00 20.42 173 PRO A O 1
ATOM 1251 N N . ALA A 1 174 ? 25.652 67.331 8.827 1.00 19.03 174 ALA A N 1
ATOM 1252 C CA . ALA A 1 174 ? 24.355 67.989 8.554 1.00 17.55 174 ALA A CA 1
ATOM 1253 C C . ALA A 1 174 ? 24.407 68.835 7.278 1.00 17.31 174 ALA A C 1
ATOM 1254 O O . ALA A 1 174 ? 23.605 68.652 6.407 1.00 18.81 174 ALA A O 1
ATOM 1256 N N . LEU A 1 175 ? 25.364 69.724 7.169 1.00 17.30 175 LEU A N 1
ATOM 1257 C CA . LEU A 1 175 ? 25.517 70.564 6.012 1.00 17.38 175 LEU A CA 1
ATOM 1258 C C . LEU A 1 175 ? 25.850 69.860 4.705 1.00 17.90 175 LEU A C 1
ATOM 1259 O O . LEU A 1 175 ? 25.311 70.173 3.715 1.00 18.67 175 LEU A O 1
ATOM 1264 N N . VAL A 1 176 ? 26.749 68.900 4.755 1.00 18.84 176 VAL A N 1
ATOM 1265 C CA . VAL A 1 176 ? 27.159 68.151 3.577 1.00 19.29 176 VAL A CA 1
ATOM 1266 C C . VAL A 1 176 ? 25.984 67.372 2.993 1.00 19.11 176 VAL A C 1
ATOM 1267 O O . VAL A 1 176 ? 25.876 67.233 1.854 1.00 20.68 176 VAL A O 1
ATOM 1271 N N . ALA A 1 177 ? 25.137 66.871 3.850 1.00 21.40 177 ALA A N 1
ATOM 1272 C CA . ALA A 1 177 ? 23.968 66.148 3.447 1.00 20.60 177 ALA A CA 1
ATOM 1273 C C . ALA A 1 177 ? 22.917 67.079 2.834 1.00 20.33 177 ALA A C 1
ATOM 1274 O O . ALA A 1 177 ? 21.934 66.620 2.338 1.00 20.36 177 ALA A O 1
ATOM 1276 N N . GLY A 1 178 ? 23.115 68.377 2.911 1.00 20.14 178 GLY A N 1
ATOM 1277 C CA . GLY A 1 178 ? 22.074 69.279 2.335 1.00 19.12 178 GLY A CA 1
ATOM 1278 C C . GLY A 1 178 ? 21.072 69.896 3.325 1.00 19.50 178 GLY A C 1
ATOM 1279 O O . GLY A 1 178 ? 20.048 70.472 2.909 1.00 20.30 178 GLY A O 1
ATOM 1280 N N . ASN A 1 179 ? 21.343 69.804 4.625 1.00 17.93 179 ASN A N 1
ATOM 1281 C CA . ASN A 1 179 ? 20.486 70.405 5.633 1.00 18.09 179 ASN A CA 1
ATOM 1282 C C . ASN A 1 179 ? 20.973 71.800 6.009 1.00 17.93 179 ASN A C 1
ATOM 1283 O O . ASN A 1 179 ? 22.073 72.174 5.682 1.00 18.70 179 ASN A O 1
ATOM 1288 N N . ALA A 1 180 ? 20.170 72.523 6.781 1.00 18.67 180 ALA A N 1
ATOM 1289 C CA . ALA A 1 180 ? 20.563 73.745 7.466 1.00 18.59 180 ALA A CA 1
ATOM 1290 C C . ALA A 1 180 ? 20.552 73.410 8.940 1.00 19.52 180 ALA A C 1
ATOM 1291 O O . ALA A 1 180 ? 19.848 72.504 9.363 1.00 21.13 180 ALA A O 1
ATOM 1293 N N . MET A 1 181 ? 21.271 74.152 9.765 1.00 19.68 181 MET A N 1
ATOM 1294 C CA . MET A 1 181 ? 21.301 73.802 11.165 1.00 20.62 181 MET A CA 1
ATOM 1295 C C . MET A 1 181 ? 21.215 75.076 12.013 1.00 21.71 181 MET A C 1
ATOM 1296 O O . MET A 1 181 ? 21.877 76.064 11.724 1.00 21.60 181 MET A O 1
ATOM 1301 N N . VAL A 1 182 ? 20.398 74.997 13.064 1.00 21.05 182 VAL A N 1
ATOM 1302 C CA . VAL A 1 182 ? 20.439 75.963 14.129 1.00 20.83 182 VAL A CA 1
ATOM 1303 C C . VAL A 1 182 ? 21.176 75.272 15.272 1.00 21.48 182 VAL A C 1
ATOM 1304 O O . VAL A 1 182 ? 20.744 74.203 15.746 1.00 21.82 182 VAL A O 1
ATOM 1308 N N . PHE A 1 183 ? 22.259 75.886 15.730 1.00 20.89 183 PHE A N 1
ATOM 1309 C CA . PHE A 1 183 ? 23.054 75.269 16.796 1.00 20.94 183 PHE A CA 1
ATOM 1310 C C . PHE A 1 183 ? 23.012 76.121 18.071 1.00 21.78 183 PHE A C 1
ATOM 1311 O O . PHE A 1 183 ? 23.262 77.324 18.000 1.00 21.09 183 PHE A O 1
ATOM 1319 N N . LYS A 1 184 ? 22.765 75.487 19.227 1.00 21.82 184 LYS A N 1
ATOM 1320 C CA . LYS A 1 184 ? 22.755 76.174 20.502 1.00 21.58 184 LYS A CA 1
ATOM 1321 C C . LYS A 1 184 ? 23.902 75.647 21.361 1.00 20.05 184 LYS A C 1
ATOM 1322 O O . LYS A 1 184 ? 23.830 74.531 21.887 1.00 20.87 184 LYS A O 1
ATOM 1328 N N . PRO A 1 185 ? 24.975 76.445 21.543 1.00 21.17 185 PRO A N 1
ATOM 1329 C CA . PRO A 1 185 ? 26.020 75.949 22.418 1.00 19.61 185 PRO A CA 1
ATOM 1330 C C . PRO A 1 185 ? 25.587 75.947 23.881 1.00 21.48 185 PRO A C 1
ATOM 1331 O O . PRO A 1 185 ? 24.656 76.679 24.256 1.00 19.80 185 PRO A O 1
ATOM 1335 N N . SER A 1 186 ? 26.305 75.229 24.710 1.00 22.50 186 SER A N 1
ATOM 1336 C CA . SER A 1 186 ? 26.115 75.270 26.125 1.00 24.11 186 SER A CA 1
ATOM 1337 C C . SER A 1 186 ? 26.340 76.712 26.595 1.00 25.38 186 SER A C 1
ATOM 1338 O O . SER A 1 186 ? 27.225 77.396 26.147 1.00 22.93 186 SER A O 1
ATOM 1341 N N . GLU A 1 187 ? 25.532 77.093 27.565 1.00 25.65 187 GLU A N 1
ATOM 1342 C CA . GLU A 1 187 ? 25.490 78.377 28.223 1.00 28.19 187 GLU A CA 1
ATOM 1343 C C . GLU A 1 187 ? 26.857 78.581 28.844 1.00 26.88 187 GLU A C 1
ATOM 1344 O O . GLU A 1 187 ? 27.344 79.670 28.953 1.00 26.74 187 GLU A O 1
ATOM 1350 N N . ASN A 1 188 ? 27.438 77.511 29.311 1.00 26.23 188 ASN A N 1
ATOM 1351 C CA . ASN A 1 188 ? 28.777 77.543 29.818 1.00 26.39 188 ASN A CA 1
ATOM 1352 C C . ASN A 1 188 ? 29.865 77.902 28.804 1.00 26.51 188 ASN A C 1
ATOM 1353 O O . ASN A 1 188 ? 30.854 78.437 29.170 1.00 24.83 188 ASN A O 1
ATOM 1358 N N . THR A 1 189 ? 29.683 77.561 27.538 1.00 24.73 189 THR A N 1
ATOM 1359 C CA . THR A 1 189 ? 30.760 77.724 26.552 1.00 23.31 189 THR A CA 1
ATOM 1360 C C . THR A 1 189 ? 30.192 78.302 25.279 1.00 22.72 189 THR A C 1
ATOM 1361 O O . THR A 1 189 ? 30.046 77.579 24.305 1.00 22.76 189 THR A O 1
ATOM 1365 N N . PRO A 1 190 ? 29.845 79.604 25.280 1.00 22.72 190 PRO A N 1
ATOM 1366 C CA . PRO A 1 190 ? 29.039 80.152 24.192 1.00 21.59 190 PRO A CA 1
ATOM 1367 C C . PRO A 1 190 ? 29.816 80.693 23.023 1.00 21.73 190 PRO A C 1
ATOM 1368 O O . PRO A 1 190 ? 29.221 81.003 22.029 1.00 20.89 190 PRO A O 1
ATOM 1372 N N . LEU A 1 191 ? 31.148 80.776 23.129 1.00 22.17 191 LEU A N 1
ATOM 1373 C CA . LEU A 1 191 ? 31.936 81.692 22.283 1.00 22.16 191 LEU A CA 1
ATOM 1374 C C . LEU A 1 191 ? 32.487 81.021 21.027 1.00 22.27 191 LEU A C 1
ATOM 1375 O O . LEU A 1 191 ? 32.421 81.596 19.971 1.00 24.80 191 LEU A O 1
ATOM 1380 N N . GLY A 1 192 ? 33.033 79.820 21.129 1.00 21.87 192 GLY A N 1
ATOM 1381 C CA . GLY A 1 192 ? 33.641 79.136 19.926 1.00 21.44 192 GLY A CA 1
ATOM 1382 C C . GLY A 1 192 ? 32.695 78.872 18.747 1.00 20.87 192 GLY A C 1
ATOM 1383 O O . GLY A 1 192 ? 33.049 79.130 17.614 1.00 20.82 192 GLY A O 1
ATOM 1384 N N . ALA A 1 193 ? 31.478 78.402 19.032 1.00 19.49 193 ALA A N 1
ATOM 1385 C CA . ALA A 1 193 ? 30.467 78.188 18.002 1.00 20.22 193 ALA A CA 1
ATOM 1386 C C . ALA A 1 193 ? 30.206 79.426 17.139 1.00 19.64 193 ALA A C 1
ATOM 1387 O O . ALA A 1 193 ? 29.842 79.295 15.981 1.00 21.35 193 ALA A O 1
ATOM 1389 N N . LEU A 1 194 ? 30.276 80.601 17.726 1.00 18.06 194 LEU A N 1
ATOM 1390 C CA . LEU A 1 194 ? 30.099 81.816 16.931 1.00 20.31 194 LEU A CA 1
ATOM 1391 C C . LEU A 1 194 ? 31.218 81.974 15.926 1.00 20.05 194 LEU A C 1
ATOM 1392 O O . LEU A 1 194 ? 30.953 82.446 14.846 1.00 19.46 194 LEU A O 1
ATOM 1397 N N . LYS A 1 195 ? 32.468 81.639 16.304 1.00 20.61 195 LYS A N 1
ATOM 1398 C CA . LYS A 1 195 ? 33.553 81.720 15.357 1.00 20.72 195 LYS A CA 1
ATOM 1399 C C . LYS A 1 195 ? 33.331 80.707 14.243 1.00 20.12 195 LYS A C 1
ATOM 1400 O O . LYS A 1 195 ? 33.527 81.001 13.066 1.00 20.23 195 LYS A O 1
ATOM 1406 N N . ILE A 1 196 ? 32.878 79.513 14.590 1.00 20.59 196 ILE A N 1
ATOM 1407 C CA . ILE A 1 196 ? 32.666 78.530 13.528 1.00 21.97 196 ILE A CA 1
ATOM 1408 C C . ILE A 1 196 ? 31.678 79.095 12.513 1.00 22.16 196 ILE A C 1
ATOM 1409 O O . ILE A 1 196 ? 31.835 79.036 11.276 1.00 21.51 196 ILE A O 1
ATOM 1414 N N . ALA A 1 197 ? 30.617 79.708 13.032 1.00 23.36 197 ALA A N 1
ATOM 1415 C CA . ALA A 1 197 ? 29.584 80.237 12.133 1.00 21.80 197 ALA A CA 1
ATOM 1416 C C . ALA A 1 197 ? 30.131 81.332 11.194 1.00 22.39 197 ALA A C 1
ATOM 1417 O O . ALA A 1 197 ? 29.806 81.419 9.992 1.00 20.02 197 ALA A O 1
ATOM 1419 N N . GLU A 1 198 ? 30.973 82.175 11.760 1.00 23.36 198 GLU A N 1
ATOM 1420 C CA . GLU A 1 198 ? 31.583 83.270 11.045 1.00 25.34 198 GLU A CA 1
ATOM 1421 C C . GLU A 1 198 ? 32.543 82.725 9.953 1.00 23.79 198 GLU A C 1
ATOM 1422 O O . GLU A 1 198 ? 32.576 83.212 8.842 1.00 23.54 198 GLU A O 1
ATOM 1428 N N . ILE A 1 199 ? 33.316 81.724 10.327 1.00 23.25 199 ILE A N 1
ATOM 1429 C CA . ILE A 1 199 ? 34.270 81.056 9.410 1.00 22.50 199 ILE A CA 1
ATOM 1430 C C . ILE A 1 199 ? 33.574 80.432 8.245 1.00 22.95 199 ILE A C 1
ATOM 1431 O O . ILE A 1 199 ? 34.079 80.517 7.102 1.00 24.05 199 ILE A O 1
ATOM 1436 N N . LEU A 1 200 ? 32.408 79.824 8.513 1.00 21.48 200 LEU A N 1
ATOM 1437 C CA . LEU A 1 200 ? 31.610 79.186 7.455 1.00 20.82 200 LEU A CA 1
ATOM 1438 C C . LEU A 1 200 ? 31.139 80.145 6.378 1.00 21.14 200 LEU A C 1
ATOM 1439 O O . LEU A 1 200 ? 31.226 79.852 5.165 1.00 19.79 200 LEU A O 1
ATOM 1444 N N . ILE A 1 201 ? 30.635 81.295 6.813 1.00 21.65 201 ILE A N 1
ATOM 1445 C CA . ILE A 1 201 ? 30.347 82.358 5.874 1.00 23.07 201 ILE A CA 1
ATOM 1446 C C . ILE A 1 201 ? 31.604 82.772 5.106 1.00 24.10 201 ILE A C 1
ATOM 1447 O O . ILE A 1 201 ? 31.544 82.898 3.927 1.00 22.94 201 ILE A O 1
ATOM 1452 N N . GLU A 1 202 ? 32.754 82.934 5.765 1.00 25.18 202 GLU A N 1
ATOM 1453 C CA . GLU A 1 202 ? 33.946 83.345 5.020 1.00 27.77 202 GLU A CA 1
ATOM 1454 C C . GLU A 1 202 ? 34.357 82.279 4.003 1.00 26.81 202 GLU A C 1
ATOM 1455 O O . GLU A 1 202 ? 34.900 82.580 2.947 1.00 26.24 202 GLU A O 1
ATOM 1461 N N . ALA A 1 203 ? 34.050 81.021 4.316 1.00 25.68 203 ALA A N 1
ATOM 1462 C CA . ALA A 1 203 ? 34.272 79.903 3.400 1.00 24.17 203 ALA A CA 1
ATOM 1463 C C . ALA A 1 203 ? 33.298 79.863 2.211 1.00 24.00 203 ALA A C 1
ATOM 1464 O O . ALA A 1 203 ? 33.504 79.076 1.317 1.00 25.19 203 ALA A O 1
ATOM 1466 N N . GLY A 1 204 ? 32.238 80.682 2.200 1.00 23.04 204 GLY A N 1
ATOM 1467 C CA . GLY A 1 204 ? 31.247 80.686 1.109 1.00 21.27 204 GLY A CA 1
ATOM 1468 C C . GLY A 1 204 ? 29.951 79.940 1.417 1.00 21.78 204 GLY A C 1
ATOM 1469 O O . GLY A 1 204 ? 29.147 79.780 0.575 1.00 21.70 204 GLY A O 1
ATOM 1470 N N . LEU A 1 205 ? 29.725 79.485 2.648 1.00 22.03 205 LEU A N 1
ATOM 1471 C CA . LEU A 1 205 ? 28.420 78.922 3.006 1.00 21.89 205 LEU A CA 1
ATOM 1472 C C . LEU A 1 205 ? 27.371 80.038 2.910 1.00 22.06 205 LEU A C 1
ATOM 1473 O O . LEU A 1 205 ? 27.562 81.053 3.533 1.00 23.42 205 LEU A O 1
ATOM 1478 N N . PRO A 1 206 ? 26.282 79.842 2.148 1.00 21.72 206 PRO A N 1
ATOM 1479 C CA . PRO A 1 206 ? 25.194 80.768 2.100 1.00 22.32 206 PRO A CA 1
ATOM 1480 C C . PRO A 1 206 ? 24.644 81.044 3.498 1.00 24.13 206 PRO A C 1
ATOM 1481 O O . PRO A 1 206 ? 24.704 80.181 4.439 1.00 23.61 206 PRO A O 1
ATOM 1485 N N . LYS A 1 207 ? 24.174 82.274 3.650 1.00 23.01 207 LYS A N 1
ATOM 1486 C CA . LYS A 1 207 ? 23.750 82.802 4.908 1.00 24.28 207 LYS A CA 1
ATOM 1487 C C . LYS A 1 207 ? 22.526 81.999 5.321 1.00 23.04 207 LYS A C 1
ATOM 1488 O O . LYS A 1 207 ? 21.805 81.469 4.499 1.00 20.58 207 LYS A O 1
ATOM 1494 N N . GLY A 1 208 ? 22.348 81.842 6.614 1.00 22.79 208 GLY A N 1
ATOM 1495 C CA . GLY A 1 208 ? 21.194 81.135 7.092 1.00 21.33 208 GLY A CA 1
ATOM 1496 C C . GLY A 1 208 ? 21.421 79.625 7.265 1.00 21.54 208 GLY A C 1
ATOM 1497 O O . GLY A 1 208 ? 20.639 79.014 7.917 1.00 20.64 208 GLY A O 1
ATOM 1498 N N . LEU A 1 209 ? 22.440 79.034 6.641 1.00 20.45 209 LEU A N 1
ATOM 1499 C CA . LEU A 1 209 ? 22.600 77.569 6.650 1.00 20.68 209 LEU A CA 1
ATOM 1500 C C . LEU A 1 209 ? 23.111 77.034 8.031 1.00 19.97 209 LEU A C 1
ATOM 1501 O O . LEU A 1 209 ? 22.827 75.894 8.419 1.00 19.88 209 LEU A O 1
ATOM 1506 N N . PHE A 1 210 ? 23.881 77.852 8.715 1.00 18.65 210 PHE A N 1
ATOM 1507 C CA . PHE A 1 210 ? 24.397 77.508 10.019 1.00 20.56 210 PHE A CA 1
ATOM 1508 C C . PHE A 1 210 ? 24.279 78.731 10.918 1.00 20.95 210 PHE A C 1
ATOM 1509 O O . PHE A 1 210 ? 24.986 79.709 10.737 1.00 22.01 210 PHE A O 1
ATOM 1517 N N . ASN A 1 211 ? 23.305 78.687 11.825 1.00 21.44 211 ASN A N 1
ATOM 1518 C CA . ASN A 1 211 ? 23.010 79.797 12.677 1.00 19.99 211 ASN A CA 1
ATOM 1519 C C . ASN A 1 211 ? 23.266 79.321 14.072 1.00 21.04 211 ASN A C 1
ATOM 1520 O O . ASN A 1 211 ? 23.048 78.137 14.368 1.00 20.09 211 ASN A O 1
ATOM 1525 N N . VAL A 1 212 ? 23.758 80.238 14.914 1.00 20.14 212 VAL A N 1
ATOM 1526 C CA . VAL A 1 212 ? 24.105 79.915 16.270 1.00 20.91 212 VAL A CA 1
ATOM 1527 C C . VAL A 1 212 ? 23.304 80.824 17.210 1.00 22.01 212 VAL A C 1
ATOM 1528 O O . VAL A 1 212 ? 23.296 82.065 17.025 1.00 20.82 212 VAL A O 1
ATOM 1532 N N . ILE A 1 213 ? 22.621 80.223 18.201 1.00 20.90 213 ILE A N 1
ATOM 1533 C CA . ILE A 1 213 ? 21.914 81.110 19.167 1.00 20.74 213 ILE A CA 1
ATOM 1534 C C . ILE A 1 213 ? 22.263 80.653 20.574 1.00 21.02 213 ILE A C 1
ATOM 1535 O O . ILE A 1 213 ? 22.368 79.466 20.811 1.00 22.37 213 ILE A O 1
ATOM 1540 N N . GLN A 1 214 ? 22.458 81.590 21.488 1.00 22.14 214 GLN A N 1
ATOM 1541 C CA . GLN A 1 214 ? 22.656 81.266 22.888 1.00 23.08 214 GLN A CA 1
ATOM 1542 C C . GLN A 1 214 ? 21.341 80.866 23.512 1.00 23.58 214 GLN A C 1
ATOM 1543 O O . GLN A 1 214 ? 20.263 81.181 22.982 1.00 22.07 214 GLN A O 1
ATOM 1549 N N . GLY A 1 215 ? 21.486 80.192 24.609 1.00 23.99 215 GLY A N 1
ATOM 1550 C CA . GLY A 1 215 ? 20.436 79.563 25.307 1.00 26.39 215 GLY A CA 1
ATOM 1551 C C . GLY A 1 215 ? 20.198 79.784 26.765 1.00 29.86 215 GLY A C 1
ATOM 1552 O O . GLY A 1 215 ? 21.021 80.177 27.551 1.00 31.85 215 GLY A O 1
ATOM 1553 N N . ASP A 1 216 ? 18.973 79.449 27.066 1.00 32.31 216 ASP A N 1
ATOM 1554 C CA . ASP A 1 216 ? 18.246 79.591 28.286 1.00 34.73 216 ASP A CA 1
ATOM 1555 C C . ASP A 1 216 ? 17.732 78.237 28.629 1.00 34.44 216 ASP A C 1
ATOM 1556 O O . ASP A 1 216 ? 17.844 77.321 27.878 1.00 32.87 216 ASP A O 1
ATOM 1561 N N . ARG A 1 217 ? 17.179 78.136 29.811 1.00 34.66 217 ARG A N 1
ATOM 1562 C CA . ARG A 1 217 ? 16.461 76.968 30.195 1.00 35.59 217 ARG A CA 1
ATOM 1563 C C . ARG A 1 217 ? 15.319 76.852 29.216 1.00 33.20 217 ARG A C 1
ATOM 1564 O O . ARG A 1 217 ? 14.873 75.798 28.961 1.00 33.04 217 ARG A O 1
ATOM 1572 N N . ASP A 1 218 ? 14.821 77.962 28.723 1.00 31.28 218 ASP A N 1
ATOM 1573 C CA . ASP A 1 218 ? 13.708 77.951 27.823 1.00 31.94 218 ASP A CA 1
ATOM 1574 C C . ASP A 1 218 ? 14.091 77.665 26.374 1.00 30.57 218 ASP A C 1
ATOM 1575 O O . ASP A 1 218 ? 13.220 77.330 25.549 1.00 27.86 218 ASP A O 1
ATOM 1580 N N . THR A 1 219 ? 15.384 77.812 26.047 1.00 28.48 219 THR A N 1
ATOM 1581 C CA . THR A 1 219 ? 15.731 77.874 24.623 1.00 25.93 219 THR A CA 1
ATOM 1582 C C . THR A 1 219 ? 15.633 76.476 24.009 1.00 24.95 219 THR A C 1
ATOM 1583 O O . THR A 1 219 ? 15.030 76.256 22.941 1.00 22.32 219 THR A O 1
ATOM 1587 N N . GLY A 1 220 ? 16.285 75.535 24.665 1.00 25.12 220 GLY A N 1
ATOM 1588 C CA . GLY A 1 220 ? 16.307 74.151 24.188 1.00 25.19 220 GLY A CA 1
ATOM 1589 C C . GLY A 1 220 ? 14.874 73.696 23.878 1.00 27.87 220 GLY A C 1
ATOM 1590 O O . GLY A 1 220 ? 14.630 73.146 22.815 1.00 28.39 220 GLY A O 1
ATOM 1591 N N . PRO A 1 221 ? 13.910 73.890 24.833 1.00 28.47 221 PRO A N 1
ATOM 1592 C CA . PRO A 1 221 ? 12.575 73.367 24.560 1.00 28.67 221 PRO A CA 1
ATOM 1593 C C . PRO A 1 221 ? 11.890 74.086 23.388 1.00 28.99 221 PRO A C 1
ATOM 1594 O O . PRO A 1 221 ? 11.144 73.436 22.674 1.00 30.13 221 PRO A O 1
ATOM 1598 N N . LEU A 1 222 ? 12.075 75.403 23.212 1.00 27.38 222 LEU A N 1
ATOM 1599 C CA . LEU A 1 222 ? 11.505 76.048 21.998 1.00 27.39 222 LEU A CA 1
ATOM 1600 C C . LEU A 1 222 ? 12.061 75.458 20.687 1.00 26.09 222 LEU A C 1
ATOM 1601 O O . LEU A 1 222 ? 11.316 75.275 19.746 1.00 24.78 222 LEU A O 1
ATOM 1606 N N . LEU A 1 223 ? 13.372 75.189 20.618 1.00 24.55 223 LEU A N 1
ATOM 1607 C CA . LEU A 1 223 ? 13.947 74.647 19.384 1.00 24.41 223 LEU A CA 1
ATOM 1608 C C . LEU A 1 223 ? 13.424 73.250 19.152 1.00 24.87 223 LEU A C 1
ATOM 1609 O O . LEU A 1 223 ? 13.061 72.877 18.052 1.00 24.23 223 LEU A O 1
ATOM 1614 N N . VAL A 1 224 ? 13.437 72.450 20.210 1.00 26.32 224 VAL A N 1
ATOM 1615 C CA . VAL A 1 224 ? 13.164 71.033 20.085 1.00 27.13 224 VAL A CA 1
ATOM 1616 C C . VAL A 1 224 ? 11.671 70.791 19.713 1.00 28.50 224 VAL A C 1
ATOM 1617 O O . VAL A 1 224 ? 11.358 69.882 18.939 1.00 29.51 224 VAL A O 1
ATOM 1621 N N . ASN A 1 225 ? 10.751 71.631 20.176 1.00 27.22 225 ASN A N 1
ATOM 1622 C CA . ASN A 1 225 ? 9.315 71.428 19.813 1.00 27.75 225 ASN A CA 1
ATOM 1623 C C . ASN A 1 225 ? 8.871 72.207 18.602 1.00 27.69 225 ASN A C 1
ATOM 1624 O O . ASN A 1 225 ? 7.703 72.141 18.211 1.00 29.45 225 ASN A O 1
ATOM 1629 N N . HIS A 1 226 ? 9.791 72.892 17.936 1.00 26.56 226 HIS A N 1
ATOM 1630 C CA . HIS A 1 226 ? 9.395 73.685 16.807 1.00 26.91 226 HIS A CA 1
ATOM 1631 C C . HIS A 1 226 ? 8.891 72.905 15.558 1.00 27.58 226 HIS A C 1
ATOM 1632 O O . HIS A 1 226 ? 9.525 71.922 15.131 1.00 27.09 226 HIS A O 1
ATOM 1639 N N . PRO A 1 227 ? 7.755 73.359 14.951 1.00 27.55 227 PRO A N 1
ATOM 1640 C CA . PRO A 1 227 ? 7.185 72.560 13.834 1.00 27.27 227 PRO A CA 1
ATOM 1641 C C . PRO A 1 227 ? 8.098 72.456 12.615 1.00 27.57 227 PRO A C 1
ATOM 1642 O O . PRO A 1 227 ? 8.041 71.459 11.902 1.00 28.24 227 PRO A O 1
ATOM 1646 N N . ASP A 1 228 ? 8.958 73.443 12.377 1.00 27.32 228 ASP A N 1
ATOM 1647 C CA . ASP A 1 228 ? 9.819 73.412 11.196 1.00 27.14 228 ASP A CA 1
ATOM 1648 C C . ASP A 1 228 ? 11.158 72.660 11.376 1.00 25.79 228 ASP A C 1
ATOM 1649 O O . ASP A 1 228 ? 11.938 72.593 10.466 1.00 25.89 228 ASP A O 1
ATOM 1654 N N . VAL A 1 229 ? 11.411 72.109 12.548 1.00 24.68 229 VAL A N 1
ATOM 1655 C CA . VAL A 1 229 ? 12.666 71.380 12.812 1.00 23.77 229 VAL A CA 1
ATOM 1656 C C . VAL A 1 229 ? 12.413 69.904 12.533 1.00 24.30 229 VAL A C 1
ATOM 1657 O O . VAL A 1 229 ? 11.488 69.279 13.075 1.00 23.51 229 VAL A O 1
ATOM 1661 N N . ALA A 1 230 ? 13.211 69.351 11.635 1.00 24.46 230 ALA A N 1
ATOM 1662 C CA . ALA A 1 230 ? 13.077 67.925 11.292 1.00 23.49 230 ALA A CA 1
ATOM 1663 C C . ALA A 1 230 ? 13.872 66.984 12.189 1.00 24.15 230 ALA A C 1
ATOM 1664 O O . ALA A 1 230 ? 13.511 65.807 12.316 1.00 25.33 230 ALA A O 1
ATOM 1666 N N . LYS A 1 231 ? 14.910 67.488 12.848 1.00 23.24 231 LYS A N 1
ATOM 1667 C CA . LYS A 1 231 ? 15.864 66.613 13.539 1.00 23.81 231 LYS A CA 1
ATOM 1668 C C . LYS A 1 231 ? 16.604 67.322 14.678 1.00 22.97 231 LYS A C 1
ATOM 1669 O O . LYS A 1 231 ? 16.951 68.535 14.565 1.00 23.18 231 LYS A O 1
ATOM 1675 N N . VAL A 1 232 ? 16.866 66.561 15.750 1.00 21.75 232 VAL A N 1
ATOM 1676 C CA . VAL A 1 232 ? 17.589 67.044 16.889 1.00 22.11 232 VAL A CA 1
ATOM 1677 C C . VAL A 1 232 ? 18.818 66.163 17.128 1.00 23.09 232 VAL A C 1
ATOM 1678 O O . VAL A 1 232 ? 18.735 64.951 17.031 1.00 20.13 232 VAL A O 1
ATOM 1682 N N . SER A 1 233 ? 19.958 66.822 17.338 1.00 22.79 233 SER A N 1
ATOM 1683 C CA . SER A 1 233 ? 21.159 66.128 17.746 1.00 25.08 233 SER A CA 1
ATOM 1684 C C . SER A 1 233 ? 21.636 66.743 19.053 1.00 24.43 233 SER A C 1
ATOM 1685 O O . SER A 1 233 ? 21.792 67.964 19.138 1.00 25.17 233 SER A O 1
ATOM 1688 N N . LEU A 1 234 ? 21.890 65.932 20.064 1.00 23.33 234 LEU A N 1
ATOM 1689 C CA . LEU A 1 234 ? 22.214 66.521 21.376 1.00 24.35 234 LEU A CA 1
ATOM 1690 C C . LEU A 1 234 ? 23.429 65.824 21.954 1.00 24.77 234 LEU A C 1
ATOM 1691 O O . LEU A 1 234 ? 23.550 64.582 21.808 1.00 23.63 234 LEU A O 1
ATOM 1696 N N . THR A 1 235 ? 24.272 66.591 22.647 1.00 24.81 235 THR A N 1
ATOM 1697 C CA . THR A 1 235 ? 25.339 66.035 23.487 1.00 26.21 235 THR A CA 1
ATOM 1698 C C . THR A 1 235 ? 24.989 66.624 24.848 1.00 27.93 235 THR A C 1
ATOM 1699 O O . THR A 1 235 ? 24.714 67.825 24.960 1.00 28.52 235 THR A O 1
ATOM 1703 N N . GLY A 1 236 ? 24.973 65.791 25.863 1.00 28.21 236 GLY A N 1
ATOM 1704 C CA . GLY A 1 236 ? 24.555 66.248 27.187 1.00 30.02 236 GLY A CA 1
ATOM 1705 C C . GLY A 1 236 ? 24.548 65.092 28.181 1.00 30.10 236 GLY A C 1
ATOM 1706 O O . GLY A 1 236 ? 25.175 64.090 27.952 1.00 27.87 236 GLY A O 1
ATOM 1707 N N . SER A 1 237 ? 23.878 65.328 29.309 1.00 32.10 237 SER A N 1
ATOM 1708 C CA . SER A 1 237 ? 23.655 64.410 30.401 1.00 32.91 237 SER A CA 1
ATOM 1709 C C . SER A 1 237 ? 22.371 63.554 30.146 1.00 33.45 237 SER A C 1
ATOM 1710 O O . SER A 1 237 ? 21.500 63.925 29.339 1.00 31.25 237 SER A O 1
ATOM 1713 N N . VAL A 1 238 ? 22.277 62.409 30.820 1.00 33.42 238 VAL A N 1
ATOM 1714 C CA . VAL A 1 238 ? 21.128 61.495 30.595 1.00 33.66 238 VAL A CA 1
ATOM 1715 C C . VAL A 1 238 ? 19.768 62.172 30.871 1.00 33.94 238 VAL A C 1
ATOM 1716 O O . VAL A 1 238 ? 18.817 62.034 30.051 1.00 32.79 238 VAL A O 1
ATOM 1720 N N . PRO A 1 239 ? 19.662 62.943 31.995 1.00 34.30 239 PRO A N 1
ATOM 1721 C CA . PRO A 1 239 ? 18.326 63.472 32.253 1.00 34.99 239 PRO A CA 1
ATOM 1722 C C . PRO A 1 239 ? 17.844 64.504 31.217 1.00 34.40 239 PRO A C 1
ATOM 1723 O O . PRO A 1 239 ? 16.685 64.517 30.832 1.00 35.12 239 PRO A O 1
ATOM 1727 N N . THR A 1 240 ? 18.740 65.363 30.751 1.00 34.21 240 THR A N 1
ATOM 1728 C CA . THR A 1 240 ? 18.433 66.231 29.630 1.00 33.41 240 THR A CA 1
ATOM 1729 C C . THR A 1 240 ? 18.036 65.410 28.395 1.00 31.17 240 THR A C 1
ATOM 1730 O O . THR A 1 240 ? 17.031 65.703 27.764 1.00 30.40 240 THR A O 1
ATOM 1734 N N . GLY A 1 241 ? 18.845 64.398 28.078 1.00 29.58 241 GLY A N 1
ATOM 1735 C CA . GLY A 1 241 ? 18.669 63.507 26.904 1.00 28.75 241 GLY A CA 1
ATOM 1736 C C . GLY A 1 241 ? 17.328 62.794 26.834 1.00 30.29 241 GLY A C 1
ATOM 1737 O O . GLY A 1 241 ? 16.706 62.773 25.772 1.00 28.65 241 GLY A O 1
ATOM 1738 N N . ARG A 1 242 ? 16.879 62.246 27.985 1.00 31.15 242 ARG A N 1
ATOM 1739 C CA . ARG A 1 242 ? 15.583 61.602 28.141 1.00 32.28 242 ARG A CA 1
ATOM 1740 C C . ARG A 1 242 ? 14.512 62.622 27.828 1.00 32.50 242 ARG A C 1
ATOM 1741 O O . ARG A 1 242 ? 13.619 62.322 27.055 1.00 30.95 242 ARG A O 1
ATOM 1749 N N . LYS A 1 243 ? 14.612 63.838 28.405 1.00 32.67 243 LYS A N 1
ATOM 1750 C CA . LYS A 1 243 ? 13.559 64.853 28.223 1.00 33.06 243 LYS A CA 1
ATOM 1751 C C . LYS A 1 243 ? 13.556 65.319 26.791 1.00 32.07 243 LYS A C 1
ATOM 1752 O O . LYS A 1 243 ? 12.514 65.524 26.192 1.00 31.80 243 LYS A O 1
ATOM 1758 N N . VAL A 1 244 ? 14.738 65.586 26.258 1.00 30.23 244 VAL A N 1
ATOM 1759 C CA . VAL A 1 244 ? 14.801 66.036 24.882 1.00 29.88 244 VAL A CA 1
ATOM 1760 C C . VAL A 1 244 ? 14.368 64.943 23.898 1.00 28.42 244 VAL A C 1
ATOM 1761 O O . VAL A 1 244 ? 13.703 65.218 22.907 1.00 27.34 244 VAL A O 1
ATOM 1765 N N . ALA A 1 245 ? 14.710 63.691 24.199 1.00 28.51 245 ALA A N 1
ATOM 1766 C CA . ALA A 1 245 ? 14.385 62.605 23.254 1.00 27.93 245 ALA A CA 1
ATOM 1767 C C . ALA A 1 245 ? 12.855 62.370 23.247 1.00 27.53 245 ALA A C 1
ATOM 1768 O O . ALA A 1 245 ? 12.273 62.179 22.194 1.00 26.10 245 ALA A O 1
ATOM 1770 N N . ALA A 1 246 ? 12.210 62.503 24.416 1.00 28.07 246 ALA A N 1
ATOM 1771 C CA . ALA A 1 246 ? 10.727 62.267 24.503 1.00 28.25 246 ALA A CA 1
ATOM 1772 C C . ALA A 1 246 ? 10.013 63.398 23.768 1.00 27.32 246 ALA A C 1
ATOM 1773 O O . ALA A 1 246 ? 9.072 63.172 23.041 1.00 26.31 246 ALA A O 1
ATOM 1775 N N . ALA A 1 247 ? 10.483 64.633 23.947 1.00 29.11 247 ALA A N 1
ATOM 1776 C CA . ALA A 1 247 ? 9.816 65.773 23.306 1.00 28.06 247 ALA A CA 1
ATOM 1777 C C . ALA A 1 247 ? 9.950 65.686 21.788 1.00 28.84 247 ALA A C 1
ATOM 1778 O O . ALA A 1 247 ? 8.955 65.778 21.052 1.00 28.78 247 ALA A O 1
ATOM 1780 N N . ALA A 1 248 ? 11.188 65.486 21.299 1.00 29.73 248 ALA A N 1
ATOM 1781 C CA . ALA A 1 248 ? 11.449 65.419 19.847 1.00 29.74 248 ALA A CA 1
ATOM 1782 C C . ALA A 1 248 ? 10.685 64.275 19.168 1.00 30.39 248 ALA A C 1
ATOM 1783 O O . ALA A 1 248 ? 10.000 64.465 18.136 1.00 29.40 248 ALA A O 1
ATOM 1785 N N . ALA A 1 249 ? 10.780 63.084 19.763 1.00 30.98 249 ALA A N 1
ATOM 1786 C CA . ALA A 1 249 ? 10.105 61.903 19.227 1.00 30.22 249 ALA A CA 1
ATOM 1787 C C . ALA A 1 249 ? 8.603 62.065 19.233 1.00 30.04 249 ALA A C 1
ATOM 1788 O O . ALA A 1 249 ? 7.937 61.583 18.332 1.00 29.73 249 ALA A O 1
ATOM 1790 N N . GLY A 1 250 ? 8.085 62.741 20.251 1.00 30.76 250 GLY A N 1
ATOM 1791 C CA . GLY A 1 250 ? 6.635 62.951 20.413 1.00 30.04 250 GLY A CA 1
ATOM 1792 C C . GLY A 1 250 ? 6.136 63.814 19.275 1.00 31.31 250 GLY A C 1
ATOM 1793 O O . GLY A 1 250 ? 4.998 63.643 18.829 1.00 31.33 250 GLY A O 1
ATOM 1794 N N . HIS A 1 251 ? 7.012 64.681 18.730 1.00 30.27 251 HIS A N 1
ATOM 1795 C CA . HIS A 1 251 ? 6.683 65.395 17.488 1.00 29.60 251 HIS A CA 1
ATOM 1796 C C . HIS A 1 251 ? 7.136 64.659 16.211 1.00 29.47 251 HIS A C 1
ATOM 1797 O O . HIS A 1 251 ? 7.141 65.232 15.131 1.00 29.59 251 HIS A O 1
ATOM 1804 N N . LEU A 1 252 ? 7.523 63.398 16.339 1.00 28.83 252 LEU A N 1
ATOM 1805 C CA . LEU A 1 252 ? 7.990 62.594 15.181 1.00 28.25 252 LEU A CA 1
ATOM 1806 C C . LEU A 1 252 ? 9.232 63.160 14.484 1.00 27.85 252 LEU A C 1
ATOM 1807 O O . LEU A 1 252 ? 9.408 63.004 13.255 1.00 27.51 252 LEU A O 1
ATOM 1812 N N . LYS A 1 253 ? 10.061 63.851 15.248 1.00 27.31 253 LYS A N 1
ATOM 1813 C CA . LYS A 1 253 ? 11.335 64.350 14.734 1.00 26.12 253 LYS A CA 1
ATOM 1814 C C . LYS A 1 253 ? 12.420 63.245 14.813 1.00 27.01 253 LYS A C 1
ATOM 1815 O O . LYS A 1 253 ? 12.331 62.358 15.671 1.00 25.98 253 LYS A O 1
ATOM 1821 N N . HIS A 1 254 ? 13.429 63.291 13.937 1.00 25.98 254 HIS A N 1
ATOM 1822 C CA . HIS A 1 254 ? 14.572 62.396 14.092 1.00 26.38 254 HIS A CA 1
ATOM 1823 C C . HIS A 1 254 ? 15.417 62.849 15.277 1.00 26.11 254 HIS A C 1
ATOM 1824 O O . HIS A 1 254 ? 15.489 64.046 15.592 1.00 25.23 254 HIS A O 1
ATOM 1831 N N . VAL A 1 255 ? 16.035 61.888 15.952 1.00 25.93 255 VAL A N 1
ATOM 1832 C CA . VAL A 1 255 ? 16.796 62.177 17.147 1.00 26.94 255 VAL A CA 1
ATOM 1833 C C . VAL A 1 255 ? 18.058 61.351 17.207 1.00 25.95 255 VAL A C 1
ATOM 1834 O O . VAL A 1 255 ? 18.007 60.113 17.032 1.00 26.05 255 VAL A O 1
ATOM 1838 N N . THR A 1 256 ? 19.141 62.005 17.600 1.00 22.56 256 THR A N 1
ATOM 1839 C CA . THR A 1 256 ? 20.367 61.323 17.827 1.00 23.93 256 THR A CA 1
ATOM 1840 C C . THR A 1 256 ? 20.985 62.012 19.085 1.00 24.23 256 THR A C 1
ATOM 1841 O O . THR A 1 256 ? 20.710 63.174 19.327 1.00 22.29 256 THR A O 1
ATOM 1845 N N . MET A 1 257 ? 21.734 61.274 19.907 1.00 24.61 257 MET A N 1
ATOM 1846 C CA . MET A 1 257 ? 22.364 61.878 21.090 1.00 25.85 257 MET A CA 1
ATOM 1847 C C . MET A 1 257 ? 23.491 61.087 21.634 1.00 25.33 257 MET A C 1
ATOM 1848 O O . MET A 1 257 ? 23.512 59.868 21.546 1.00 25.12 257 MET A O 1
ATOM 1853 N N . GLU A 1 258 ? 24.378 61.803 22.291 1.00 25.31 258 GLU A N 1
ATOM 1854 C CA . GLU A 1 258 ? 25.468 61.222 22.987 1.00 27.61 258 GLU A CA 1
ATOM 1855 C C . GLU A 1 258 ? 25.443 61.744 24.419 1.00 26.43 258 GLU A C 1
ATOM 1856 O O . GLU A 1 258 ? 25.485 62.959 24.637 1.00 26.10 258 GLU A O 1
ATOM 1862 N N . LEU A 1 259 ? 25.282 60.827 25.375 1.00 26.89 259 LEU A N 1
ATOM 1863 C CA . LEU A 1 259 ? 24.916 61.188 26.744 1.00 29.90 259 LEU A CA 1
ATOM 1864 C C . LEU A 1 259 ? 26.020 60.867 27.795 1.00 32.58 259 LEU A C 1
ATOM 1865 O O . LEU A 1 259 ? 25.769 60.987 28.983 1.00 33.74 259 LEU A O 1
ATOM 1870 N N . GLY A 1 260 ? 27.205 60.457 27.364 1.00 33.57 260 GLY A N 1
ATOM 1871 C CA . GLY A 1 260 ? 28.308 60.242 28.316 1.00 37.58 260 GLY A CA 1
ATOM 1872 C C . GLY A 1 260 ? 28.258 58.912 29.071 1.00 40.23 260 GLY A C 1
ATOM 1873 O O . GLY A 1 260 ? 27.666 57.924 28.612 1.00 40.39 260 GLY A O 1
ATOM 1874 N N . GLY A 1 261 ? 28.862 58.897 30.257 1.00 42.68 261 GLY A N 1
ATOM 1875 C CA . GLY A 1 261 ? 28.937 57.670 31.089 1.00 45.40 261 GLY A CA 1
ATOM 1876 C C . GLY A 1 261 ? 30.383 57.198 31.216 1.00 46.66 261 GLY A C 1
ATOM 1877 O O . GLY A 1 261 ? 31.019 56.914 30.192 1.00 47.36 261 GLY A O 1
ATOM 1878 N N . LYS A 1 262 ? 30.921 57.165 32.443 1.00 47.64 262 LYS A N 1
ATOM 1879 C CA . LYS A 1 262 ? 32.229 56.532 32.708 1.00 47.95 262 LYS A CA 1
ATOM 1880 C C . LYS A 1 262 ? 32.302 55.146 32.010 1.00 46.38 262 LYS A C 1
ATOM 1881 O O . LYS A 1 262 ? 31.358 54.359 32.023 1.00 47.47 262 LYS A O 1
ATOM 1887 N N . SER A 1 263 ? 33.424 54.884 31.380 1.00 43.68 263 SER A N 1
ATOM 1888 C CA . SER A 1 263 ? 33.614 53.696 30.583 1.00 41.10 263 SER A CA 1
ATOM 1889 C C . SER A 1 263 ? 34.694 52.887 31.229 1.00 39.55 263 SER A C 1
ATOM 1890 O O . SER A 1 263 ? 35.532 53.450 31.922 1.00 38.51 263 SER A O 1
ATOM 1893 N N . PRO A 1 264 ? 34.747 51.581 30.946 1.00 38.09 264 PRO A N 1
ATOM 1894 C CA . PRO A 1 264 ? 35.785 50.844 31.646 1.00 36.99 264 PRO A CA 1
ATOM 1895 C C . PRO A 1 264 ? 37.046 50.685 30.832 1.00 36.74 264 PRO A C 1
ATOM 1896 O O . PRO A 1 264 ? 36.987 50.511 29.617 1.00 37.17 264 PRO A O 1
ATOM 1900 N N . MET A 1 265 ? 38.188 50.716 31.502 1.00 35.83 265 MET A N 1
ATOM 1901 C CA . MET A 1 265 ? 39.463 50.421 30.880 1.00 35.69 265 MET A CA 1
ATOM 1902 C C . MET A 1 265 ? 40.051 49.246 31.695 1.00 35.89 265 MET A C 1
ATOM 1903 O O . MET A 1 265 ? 40.161 49.357 32.931 1.00 35.84 265 MET A O 1
ATOM 1908 N N . ILE A 1 266 ? 40.381 48.137 31.017 1.00 33.76 266 ILE A N 1
ATOM 1909 C CA . ILE A 1 266 ? 40.809 46.896 31.653 1.00 32.83 266 ILE A CA 1
ATOM 1910 C C . ILE A 1 266 ? 42.254 46.532 31.298 1.00 32.77 266 ILE A C 1
ATOM 1911 O O . ILE A 1 266 ? 42.600 46.341 30.132 1.00 30.07 266 ILE A O 1
ATOM 1916 N N . VAL A 1 267 ? 43.100 46.410 32.319 1.00 32.55 267 VAL A N 1
ATOM 1917 C CA . VAL A 1 267 ? 44.542 46.181 32.114 1.00 32.04 267 VAL A CA 1
ATOM 1918 C C . VAL A 1 267 ? 44.941 44.807 32.620 1.00 33.81 267 VAL A C 1
ATOM 1919 O O . VAL A 1 267 ? 44.800 44.506 33.837 1.00 34.07 267 VAL A O 1
ATOM 1923 N N . PHE A 1 268 ? 45.472 43.989 31.732 1.00 34.02 268 PHE A N 1
ATOM 1924 C CA . PHE A 1 268 ? 45.793 42.646 32.072 1.00 35.38 268 PHE A CA 1
ATOM 1925 C C . PHE A 1 268 ? 47.274 42.566 32.411 1.00 36.27 268 PHE A C 1
ATOM 1926 O O . PHE A 1 268 ? 48.031 43.441 32.013 1.00 35.79 268 PHE A O 1
ATOM 1934 N N . ASP A 1 269 ? 47.661 41.510 33.143 1.00 37.42 269 ASP A N 1
ATOM 1935 C CA . ASP A 1 269 ? 49.077 41.187 33.527 1.00 38.51 269 ASP A CA 1
ATOM 1936 C C . ASP A 1 269 ? 50.101 41.419 32.414 1.00 38.13 269 ASP A C 1
ATOM 1937 O O . ASP A 1 269 ? 51.210 41.904 32.650 1.00 38.21 269 ASP A O 1
ATOM 1942 N N . ASP A 1 270 ? 49.739 41.040 31.190 1.00 36.79 270 ASP A N 1
ATOM 1943 C CA . ASP A 1 270 ? 50.680 41.126 30.092 1.00 36.90 270 ASP A CA 1
ATOM 1944 C C . ASP A 1 270 ? 50.578 42.476 29.311 1.00 36.84 270 ASP A C 1
ATOM 1945 O O . ASP A 1 270 ? 51.087 42.613 28.228 1.00 36.77 270 ASP A O 1
ATOM 1950 N N . ALA A 1 271 ? 49.934 43.483 29.887 1.00 37.80 271 ALA A N 1
ATOM 1951 C CA . ALA A 1 271 ? 49.807 44.771 29.195 1.00 37.68 271 ALA A CA 1
ATOM 1952 C C . ALA A 1 271 ? 51.150 45.486 29.070 1.00 38.07 271 ALA A C 1
ATOM 1953 O O . ALA A 1 271 ? 52.041 45.302 29.873 1.00 35.90 271 ALA A O 1
ATOM 1955 N N . ASP A 1 272 ? 51.292 46.326 28.053 1.00 38.53 272 ASP A N 1
ATOM 1956 C CA . ASP A 1 272 ? 52.335 47.318 28.101 1.00 39.19 272 ASP A CA 1
ATOM 1957 C C . ASP A 1 272 ? 51.944 48.326 29.176 1.00 39.19 272 ASP A C 1
ATOM 1958 O O . ASP A 1 272 ? 51.064 49.176 28.971 1.00 39.83 272 ASP A O 1
ATOM 1963 N N . ILE A 1 273 ? 52.622 48.232 30.325 1.00 38.98 273 ILE A N 1
ATOM 1964 C CA . ILE A 1 273 ? 52.286 49.016 31.527 1.00 38.45 273 ILE A CA 1
ATOM 1965 C C . ILE A 1 273 ? 52.338 50.504 31.348 1.00 38.15 273 ILE A C 1
ATOM 1966 O O . ILE A 1 273 ? 51.409 51.215 31.765 1.00 37.74 273 ILE A O 1
ATOM 1971 N N . GLU A 1 274 ? 53.390 50.976 30.715 1.00 37.76 274 GLU A N 1
ATOM 1972 C CA . GLU A 1 274 ? 53.574 52.400 30.556 1.00 39.77 274 GLU A CA 1
ATOM 1973 C C . GLU A 1 274 ? 52.477 52.952 29.630 1.00 39.37 274 GLU A C 1
ATOM 1974 O O . GLU A 1 274 ? 51.947 54.064 29.834 1.00 39.17 274 GLU A O 1
ATOM 1980 N N . SER A 1 275 ? 52.098 52.139 28.647 1.00 38.11 275 SER A N 1
ATOM 1981 C CA . SER A 1 275 ? 51.012 52.463 27.713 1.00 36.74 275 SER A CA 1
ATOM 1982 C C . SER A 1 275 ? 49.677 52.533 28.449 1.00 35.79 275 SER A C 1
ATOM 1983 O O . SER A 1 275 ? 48.925 53.514 28.351 1.00 34.62 275 SER A O 1
ATOM 1986 N N . ALA A 1 276 ? 49.384 51.467 29.205 1.00 35.07 276 ALA A N 1
ATOM 1987 C CA . ALA A 1 276 ? 48.152 51.445 30.039 1.00 32.50 276 ALA A CA 1
ATOM 1988 C C . ALA A 1 276 ? 48.017 52.614 31.016 1.00 31.86 276 ALA A C 1
ATOM 1989 O O . ALA A 1 276 ? 46.932 53.186 31.161 1.00 30.93 276 ALA A O 1
ATOM 1991 N N . VAL A 1 277 ? 49.117 52.977 31.693 1.00 31.61 277 VAL A N 1
ATOM 1992 C CA . VAL A 1 277 ? 49.189 54.195 32.475 1.00 31.20 277 VAL A CA 1
ATOM 1993 C C . VAL A 1 277 ? 48.864 55.511 31.708 1.00 31.50 277 VAL A C 1
ATOM 1994 O O . VAL A 1 277 ? 48.152 56.362 32.227 1.00 31.70 277 VAL A O 1
ATOM 1998 N N . GLY A 1 278 ? 49.445 55.707 30.524 1.00 32.16 278 GLY A N 1
ATOM 1999 C CA . GLY A 1 278 ? 49.149 56.901 29.692 1.00 32.92 278 GLY A CA 1
ATOM 2000 C C . GLY A 1 278 ? 47.643 56.931 29.377 1.00 33.53 278 GLY A C 1
ATOM 2001 O O . GLY A 1 278 ? 47.015 57.958 29.563 1.00 34.18 278 GLY A O 1
ATOM 2002 N N . GLY A 1 279 ? 47.056 55.770 29.013 1.00 33.75 279 GLY A N 1
ATOM 2003 C CA . GLY A 1 279 ? 45.602 55.642 28.759 1.00 31.87 279 GLY A CA 1
ATOM 2004 C C . GLY A 1 279 ? 44.756 56.037 29.934 1.00 32.97 279 GLY A C 1
ATOM 2005 O O . GLY A 1 279 ? 43.874 56.883 29.795 1.00 32.90 279 GLY A O 1
ATOM 2006 N N . ALA A 1 280 ? 45.038 55.515 31.105 1.00 32.22 280 ALA A N 1
ATOM 2007 C CA . ALA A 1 280 ? 44.304 55.914 32.267 1.00 32.28 280 ALA A CA 1
ATOM 2008 C C . ALA A 1 280 ? 44.458 57.381 32.580 1.00 33.58 280 ALA A C 1
ATOM 2009 O O . ALA A 1 280 ? 43.519 58.016 32.971 1.00 32.38 280 ALA A O 1
ATOM 2011 N N . MET A 1 281 ? 45.659 57.892 32.443 1.00 33.94 281 MET A N 1
ATOM 2012 C CA . MET A 1 281 ? 45.901 59.290 32.710 1.00 35.53 281 MET A CA 1
ATOM 2013 C C . MET A 1 281 ? 45.099 60.126 31.730 1.00 36.51 281 MET A C 1
ATOM 2014 O O . MET A 1 281 ? 44.491 61.067 32.092 1.00 36.83 281 MET A O 1
ATOM 2019 N N . LEU A 1 282 ? 45.071 59.737 30.484 1.00 38.11 282 LEU A N 1
ATOM 2020 C CA . LEU A 1 282 ? 44.296 60.474 29.526 1.00 40.77 282 LEU A CA 1
ATOM 2021 C C . LEU A 1 282 ? 42.835 60.412 29.882 1.00 42.12 282 LEU A C 1
ATOM 2022 O O . LEU A 1 282 ? 42.142 61.364 29.797 1.00 41.72 282 LEU A O 1
ATOM 2027 N N . GLY A 1 283 ? 42.385 59.246 30.284 1.00 43.85 283 GLY A N 1
ATOM 2028 C CA . GLY A 1 283 ? 40.975 59.038 30.553 1.00 45.84 283 GLY A CA 1
ATOM 2029 C C . GLY A 1 283 ? 40.481 59.745 31.781 1.00 47.68 283 GLY A C 1
ATOM 2030 O O . GLY A 1 283 ? 39.285 59.978 31.913 1.00 49.00 283 GLY A O 1
ATOM 2031 N N . ASN A 1 284 ? 41.386 60.104 32.688 1.00 48.99 284 ASN A N 1
ATOM 2032 C CA . ASN A 1 284 ? 40.966 60.689 33.975 1.00 49.98 284 ASN A CA 1
ATOM 2033 C C . ASN A 1 284 ? 41.550 62.051 34.334 1.00 51.04 284 ASN A C 1
ATOM 2034 O O . ASN A 1 284 ? 40.982 62.747 35.166 1.00 50.83 284 ASN A O 1
ATOM 2039 N N . PHE A 1 285 ? 42.694 62.409 33.757 1.00 53.21 285 PHE A N 1
ATOM 2040 C CA . PHE A 1 285 ? 43.398 63.635 34.184 1.00 55.79 285 PHE A CA 1
ATOM 2041 C C . PHE A 1 285 ? 43.406 64.719 33.103 1.00 58.62 285 PHE A C 1
ATOM 2042 O O . PHE A 1 285 ? 42.560 65.603 33.143 1.00 59.45 285 PHE A O 1
ATOM 2050 N N . TYR A 1 286 ? 44.391 64.663 32.184 1.00 61.96 286 TYR A N 1
ATOM 2051 C CA . TYR A 1 286 ? 44.490 65.591 31.037 1.00 64.48 286 TYR A CA 1
ATOM 2052 C C . TYR A 1 286 ? 43.146 65.443 30.364 1.00 65.22 286 TYR A C 1
ATOM 2053 O O . TYR A 1 286 ? 42.669 66.362 29.708 1.00 66.10 286 TYR A O 1
ATOM 2062 N N . SER A 1 287 ? 42.542 64.265 30.562 1.00 66.21 287 SER A N 1
ATOM 2063 C CA . SER A 1 287 ? 41.273 63.869 29.943 1.00 66.52 287 SER A CA 1
ATOM 2064 C C . SER A 1 287 ? 40.063 64.747 30.169 1.00 66.39 287 SER A C 1
ATOM 2065 O O . SER A 1 287 ? 39.668 65.059 31.315 1.00 67.00 287 SER A O 1
ATOM 2066 N N . SER A 1 288 ? 39.498 65.134 29.033 1.00 65.76 288 SER A N 1
ATOM 2067 C CA . SER A 1 288 ? 38.252 65.870 28.925 1.00 65.37 288 SER A CA 1
ATOM 2068 C C . SER A 1 288 ? 37.622 65.384 27.619 1.00 64.67 288 SER A C 1
ATOM 2069 O O . SER A 1 288 ? 37.744 64.198 27.286 1.00 64.27 288 SER A O 1
ATOM 2072 N N . GLY A 1 289 ? 36.979 66.289 26.872 1.00 63.86 289 GLY A N 1
ATOM 2073 C CA . GLY A 1 289 ? 36.349 65.928 25.594 1.00 62.48 289 GLY A CA 1
ATOM 2074 C C . GLY A 1 289 ? 35.193 64.957 25.794 1.00 62.04 289 GLY A C 1
ATOM 2075 O O . GLY A 1 289 ? 34.821 64.647 26.939 1.00 62.34 289 GLY A O 1
ATOM 2076 N N . GLN A 1 290 ? 34.636 64.448 24.698 1.00 60.63 290 GLN A N 1
ATOM 2077 C CA . GLN A 1 290 ? 33.418 63.636 24.771 1.00 60.27 290 GLN A CA 1
ATOM 2078 C C . GLN A 1 290 ? 33.505 62.397 25.708 1.00 59.94 290 GLN A C 1
ATOM 2079 O O . GLN A 1 290 ? 32.587 62.157 26.510 1.00 60.68 290 GLN A O 1
ATOM 2085 N N . VAL A 1 291 ? 34.610 61.650 25.644 1.00 58.39 291 VAL A N 1
ATOM 2086 C CA . VAL A 1 291 ? 34.697 60.355 26.344 1.00 57.22 291 VAL A CA 1
ATOM 2087 C C . VAL A 1 291 ? 35.233 60.389 27.786 1.00 57.14 291 VAL A C 1
ATOM 2088 O O . VAL A 1 291 ? 34.780 59.630 28.668 1.00 54.91 291 VAL A O 1
ATOM 2092 N N . CYS A 1 292 ? 36.242 61.233 27.996 1.00 57.45 292 CYS A N 1
ATOM 2093 C CA . CYS A 1 292 ? 36.909 61.310 29.299 1.00 58.83 292 CYS A CA 1
ATOM 2094 C C . CYS A 1 292 ? 36.404 62.464 30.195 1.00 58.66 292 CYS A C 1
ATOM 2095 O O . CYS A 1 292 ? 36.910 62.644 31.318 1.00 57.74 292 CYS A O 1
ATOM 2098 N N . SER A 1 293 ? 35.424 63.222 29.681 1.00 58.48 293 SER A N 1
ATOM 2099 C CA . SER A 1 293 ? 34.824 64.347 30.388 1.00 59.11 293 SER A CA 1
ATOM 2100 C C . SER A 1 293 ? 34.518 63.961 31.847 1.00 59.39 293 SER A C 1
ATOM 2101 O O . SER A 1 293 ? 34.816 64.721 32.772 1.00 60.06 293 SER A O 1
ATOM 2103 N N . ASN A 1 294 ? 33.955 62.762 32.016 1.00 58.85 294 ASN A N 1
ATOM 2104 C CA . ASN A 1 294 ? 33.312 62.285 33.251 1.00 58.60 294 ASN A CA 1
ATOM 2105 C C . ASN A 1 294 ? 34.165 61.247 34.015 1.00 57.65 294 ASN A C 1
ATOM 2106 O O . ASN A 1 294 ? 33.842 60.883 35.135 1.00 58.17 294 ASN A O 1
ATOM 2111 N N . GLY A 1 295 ? 35.261 60.803 33.392 1.00 56.58 295 GLY A N 1
ATOM 2112 C CA . GLY A 1 295 ? 36.217 59.846 33.963 1.00 54.58 295 GLY A CA 1
ATOM 2113 C C . GLY A 1 295 ? 36.099 58.440 33.378 1.00 52.96 295 GLY A C 1
ATOM 2114 O O . GLY A 1 295 ? 35.116 58.087 32.693 1.00 53.56 295 GLY A O 1
ATOM 2115 N N . THR A 1 296 ? 37.093 57.611 33.652 1.00 51.26 296 THR A N 1
ATOM 2116 C CA . THR A 1 296 ? 36.988 56.194 33.297 1.00 48.52 296 THR A CA 1
ATOM 2117 C C . THR A 1 296 ? 37.260 55.312 34.549 1.00 47.32 296 THR A C 1
ATOM 2118 O O . THR A 1 296 ? 37.932 55.746 35.486 1.00 48.07 296 THR A O 1
ATOM 2122 N N . ARG A 1 297 ? 36.676 54.127 34.605 1.00 44.43 297 ARG A N 1
ATOM 2123 C CA . ARG A 1 297 ? 36.932 53.188 35.694 1.00 43.54 297 ARG A CA 1
ATOM 2124 C C . ARG A 1 297 ? 38.077 52.312 35.237 1.00 40.88 297 ARG A C 1
ATOM 2125 O O . ARG A 1 297 ? 37.957 51.631 34.214 1.00 40.17 297 ARG A O 1
ATOM 2133 N N . VAL A 1 298 ? 39.168 52.286 35.983 1.00 38.35 298 VAL A N 1
ATOM 2134 C CA . VAL A 1 298 ? 40.323 51.497 35.572 1.00 35.80 298 VAL A CA 1
ATOM 2135 C C . VAL A 1 298 ? 40.357 50.168 36.349 1.00 35.46 298 VAL A C 1
ATOM 2136 O O . VAL A 1 298 ? 40.353 50.188 37.593 1.00 35.81 298 VAL A O 1
ATOM 2140 N N . PHE A 1 299 ? 40.395 49.039 35.648 1.00 33.78 299 PHE A N 1
ATOM 2141 C CA . PHE A 1 299 ? 40.493 47.731 36.281 1.00 33.15 299 PHE A CA 1
ATOM 2142 C C . PHE A 1 299 ? 41.909 47.232 35.964 1.00 33.54 299 PHE A C 1
ATOM 2143 O O . PHE A 1 299 ? 42.296 47.217 34.820 1.00 32.63 299 PHE A O 1
ATOM 2151 N N . VAL A 1 300 ? 42.666 46.834 36.983 1.00 33.58 300 VAL A N 1
ATOM 2152 C CA . VAL A 1 300 ? 44.027 46.292 36.826 1.00 34.78 300 VAL A CA 1
ATOM 2153 C C . VAL A 1 300 ? 44.102 44.857 37.341 1.00 35.56 300 VAL A C 1
ATOM 2154 O O . VAL A 1 300 ? 43.559 44.551 38.403 1.00 33.55 300 VAL A O 1
ATOM 2158 N N . GLN A 1 301 ? 44.747 43.964 36.591 1.00 36.62 301 GLN A N 1
ATOM 2159 C CA . GLN A 1 301 ? 44.844 42.596 37.044 1.00 38.42 301 GLN A CA 1
ATOM 2160 C C . GLN A 1 301 ? 45.923 42.543 38.169 1.00 39.82 301 GLN A C 1
ATOM 2161 O O . GLN A 1 301 ? 46.876 43.344 38.199 1.00 38.88 301 GLN A O 1
ATOM 2167 N N . LYS A 1 302 ? 45.752 41.600 39.083 1.00 41.50 302 LYS A N 1
ATOM 2168 C CA . LYS A 1 302 ? 46.581 41.506 40.309 1.00 42.04 302 LYS A CA 1
ATOM 2169 C C . LYS A 1 302 ? 48.072 41.626 40.031 1.00 41.82 302 LYS A C 1
ATOM 2170 O O . LYS A 1 302 ? 48.742 42.465 40.612 1.00 41.55 302 LYS A O 1
ATOM 2176 N N . LYS A 1 303 ? 48.586 40.842 39.094 1.00 42.00 303 LYS A N 1
ATOM 2177 C CA . LYS A 1 303 ? 50.038 40.702 38.938 1.00 43.22 303 LYS A CA 1
ATOM 2178 C C . LYS A 1 303 ? 50.671 41.902 38.273 1.00 43.50 303 LYS A C 1
ATOM 2179 O O . LYS A 1 303 ? 51.879 41.935 38.064 1.00 44.09 303 LYS A O 1
ATOM 2185 N N . ALA A 1 304 ? 49.847 42.869 37.880 1.00 42.81 304 ALA A N 1
ATOM 2186 C CA . ALA A 1 304 ? 50.346 44.096 37.263 1.00 42.22 304 ALA A CA 1
ATOM 2187 C C . ALA A 1 304 ? 50.082 45.314 38.184 1.00 41.06 304 ALA A C 1
ATOM 2188 O O . ALA A 1 304 ? 50.626 46.379 37.998 1.00 40.77 304 ALA A O 1
ATOM 2190 N N . LYS A 1 305 ? 49.253 45.127 39.198 1.00 41.79 305 LYS A N 1
ATOM 2191 C CA . LYS A 1 305 ? 48.875 46.213 40.075 1.00 41.65 305 LYS A CA 1
ATOM 2192 C C . LYS A 1 305 ? 50.066 47.075 40.445 1.00 41.93 305 LYS A C 1
ATOM 2193 O O . LYS A 1 305 ? 50.001 48.286 40.343 1.00 42.06 305 LYS A O 1
ATOM 2199 N N . ALA A 1 306 ? 51.154 46.448 40.873 1.00 42.33 306 ALA A N 1
ATOM 2200 C CA . ALA A 1 306 ? 52.299 47.186 41.459 1.00 41.56 306 ALA A CA 1
ATOM 2201 C C . ALA A 1 306 ? 53.135 47.987 40.458 1.00 40.93 306 ALA A C 1
ATOM 2202 O O . ALA A 1 306 ? 53.435 49.154 40.706 1.00 40.24 306 ALA A O 1
ATOM 2204 N N . ARG A 1 307 ? 53.540 47.393 39.338 1.00 40.17 307 ARG A N 1
ATOM 2205 C CA . ARG A 1 307 ? 54.130 48.216 38.278 1.00 39.81 307 ARG A CA 1
ATOM 2206 C C . ARG A 1 307 ? 53.161 49.366 37.891 1.00 38.74 307 ARG A C 1
ATOM 2207 O O . ARG A 1 307 ? 53.576 50.508 37.772 1.00 38.58 307 ARG A O 1
ATOM 2215 N N . PHE A 1 308 ? 51.861 49.069 37.784 1.00 38.40 308 PHE A N 1
ATOM 2216 C CA . PHE A 1 308 ? 50.855 50.060 37.345 1.00 38.10 308 PHE A CA 1
ATOM 2217 C C . PHE A 1 308 ? 50.808 51.292 38.279 1.00 39.06 308 PHE A C 1
ATOM 2218 O O . PHE A 1 308 ? 51.076 52.408 37.823 1.00 39.05 308 PHE A O 1
ATOM 2226 N N . LEU A 1 309 ? 50.536 51.081 39.570 1.00 39.07 309 LEU A N 1
ATOM 2227 C CA . LEU A 1 309 ? 50.529 52.162 40.559 1.00 41.58 309 LEU A CA 1
ATOM 2228 C C . LEU A 1 309 ? 51.816 52.994 40.649 1.00 41.58 309 LEU A C 1
ATOM 2229 O O . LEU A 1 309 ? 51.767 54.204 40.814 1.00 41.55 309 LEU A O 1
ATOM 2234 N N . GLU A 1 310 ? 52.963 52.366 40.508 1.00 41.68 310 GLU A N 1
ATOM 2235 C CA . GLU A 1 310 ? 54.196 53.102 40.670 1.00 42.89 310 GLU A CA 1
ATOM 2236 C C . GLU A 1 310 ? 54.540 53.980 39.445 1.00 42.11 310 GLU A C 1
ATOM 2237 O O . GLU A 1 310 ? 55.036 55.117 39.571 1.00 41.35 310 GLU A O 1
ATOM 2243 N N . ASN A 1 311 ? 54.280 53.468 38.250 1.00 41.29 311 ASN A N 1
ATOM 2244 C CA . ASN A 1 311 ? 54.515 54.290 37.085 1.00 41.11 311 ASN A CA 1
ATOM 2245 C C . ASN A 1 311 ? 53.504 55.468 37.140 1.00 40.03 311 ASN A C 1
ATOM 2246 O O . ASN A 1 311 ? 53.872 56.636 36.995 1.00 38.39 311 ASN A O 1
ATOM 2251 N N . LEU A 1 312 ? 52.248 55.143 37.433 1.00 39.92 312 LEU A N 1
ATOM 2252 C CA . LEU A 1 312 ? 51.200 56.131 37.569 1.00 40.48 312 LEU A CA 1
ATOM 2253 C C . LEU A 1 312 ? 51.479 57.222 38.629 1.00 41.76 312 LEU A C 1
ATOM 2254 O O . LEU A 1 312 ? 51.150 58.418 38.421 1.00 41.20 312 LEU A O 1
ATOM 2259 N N . LYS A 1 313 ? 52.028 56.809 39.773 1.00 42.89 313 LYS A N 1
ATOM 2260 C CA . LYS A 1 313 ? 52.368 57.758 40.855 1.00 44.33 313 LYS A CA 1
ATOM 2261 C C . LYS A 1 313 ? 53.422 58.715 40.357 1.00 43.39 313 LYS A C 1
ATOM 2262 O O . LYS A 1 313 ? 53.248 59.916 40.369 1.00 44.11 313 LYS A O 1
ATOM 2268 N N . ARG A 1 314 ? 54.517 58.153 39.896 1.00 43.96 314 ARG A N 1
ATOM 2269 C CA . ARG A 1 314 ? 55.620 58.932 39.384 1.00 44.30 314 ARG A CA 1
ATOM 2270 C C . ARG A 1 314 ? 55.079 59.972 38.386 1.00 44.23 314 ARG A C 1
ATOM 2271 O O . ARG A 1 314 ? 55.089 61.183 38.674 1.00 43.63 314 ARG A O 1
ATOM 2279 N N . ARG A 1 315 ? 54.520 59.507 37.261 1.00 43.38 315 ARG A N 1
ATOM 2280 C CA . ARG A 1 315 ? 54.004 60.414 36.227 1.00 42.71 315 ARG A CA 1
ATOM 2281 C C . ARG A 1 315 ? 52.950 61.402 36.702 1.00 42.48 315 ARG A C 1
ATOM 2282 O O . ARG A 1 315 ? 52.962 62.563 36.306 1.00 42.57 315 ARG A O 1
ATOM 2290 N N . THR A 1 316 ? 52.023 60.948 37.529 1.00 41.77 316 THR A N 1
ATOM 2291 C CA . THR A 1 316 ? 51.018 61.854 38.006 1.00 43.02 316 THR A CA 1
ATOM 2292 C C . THR A 1 316 ? 51.651 63.045 38.757 1.00 43.80 316 THR A C 1
ATOM 2293 O O . THR A 1 316 ? 51.156 64.163 38.685 1.00 44.36 316 THR A O 1
ATOM 2297 N N . GLU A 1 317 ? 52.752 62.805 39.463 1.00 44.40 317 GLU A N 1
ATOM 2298 C CA . GLU A 1 317 ? 53.329 63.840 40.337 1.00 44.37 317 GLU A CA 1
ATOM 2299 C C . GLU A 1 317 ? 54.195 64.775 39.496 1.00 44.04 317 GLU A C 1
ATOM 2300 O O . GLU A 1 317 ? 54.516 65.875 39.941 1.00 44.62 317 GLU A O 1
ATOM 2306 N N . ALA A 1 318 ? 54.581 64.325 38.288 1.00 43.63 318 ALA A N 1
ATOM 2307 C CA . ALA A 1 318 ? 55.301 65.176 37.308 1.00 43.02 318 ALA A CA 1
ATOM 2308 C C . ALA A 1 318 ? 54.389 66.208 36.639 1.00 42.02 318 ALA A C 1
ATOM 2309 O O . ALA A 1 318 ? 54.863 67.159 36.056 1.00 42.85 318 ALA A O 1
ATOM 2311 N N . MET A 1 319 ? 53.088 66.017 36.739 1.00 41.01 319 MET A N 1
ATOM 2312 C CA . MET A 1 319 ? 52.124 66.904 36.100 1.00 40.03 319 MET A CA 1
ATOM 2313 C C . MET A 1 319 ? 52.212 68.311 36.698 1.00 39.85 319 MET A C 1
ATOM 2314 O O . MET A 1 319 ? 52.145 68.476 37.912 1.00 39.09 319 MET A O 1
ATOM 2319 N N . ILE A 1 320 ? 52.314 69.314 35.819 1.00 39.46 320 ILE A N 1
ATOM 2320 C CA . ILE A 1 320 ? 52.320 70.721 36.175 1.00 38.32 320 ILE A CA 1
ATOM 2321 C C . ILE A 1 320 ? 50.893 71.235 36.227 1.00 38.11 320 ILE A C 1
ATOM 2322 O O . ILE A 1 320 ? 50.139 71.140 35.246 1.00 38.12 320 ILE A O 1
ATOM 2327 N N . LEU A 1 321 ? 50.509 71.776 37.374 1.00 37.79 321 LEU A N 1
ATOM 2328 C CA . LEU A 1 321 ? 49.213 72.374 37.550 1.00 37.35 321 LEU A CA 1
ATOM 2329 C C . LEU A 1 321 ? 49.403 73.845 37.347 1.00 37.71 321 LEU A C 1
ATOM 2330 O O . LEU A 1 321 ? 50.444 74.374 37.739 1.00 38.01 321 LEU A O 1
ATOM 2335 N N . GLY A 1 322 ? 48.423 74.523 36.753 1.00 35.82 322 GLY A N 1
ATOM 2336 C CA . GLY A 1 322 ? 48.610 75.942 36.517 1.00 34.53 322 GLY A CA 1
ATOM 2337 C C . GLY A 1 322 ? 47.622 76.590 35.597 1.00 34.28 322 GLY A C 1
ATOM 2338 O O . GLY A 1 322 ? 46.553 76.013 35.283 1.00 34.21 322 GLY A O 1
ATOM 2339 N N . ASP A 1 323 ? 47.992 77.812 35.188 1.00 32.87 323 ASP A N 1
ATOM 2340 C CA . ASP A 1 323 ? 47.248 78.642 34.260 1.00 31.67 323 ASP A CA 1
ATOM 2341 C C . ASP A 1 323 ? 47.098 77.877 32.919 1.00 29.71 323 ASP A C 1
ATOM 2342 O O . ASP A 1 323 ? 48.076 77.417 32.302 1.00 27.34 323 ASP A O 1
ATOM 2347 N N . PRO A 1 324 ? 45.850 77.685 32.506 1.00 28.25 324 PRO A N 1
ATOM 2348 C CA . PRO A 1 324 ? 45.621 76.861 31.303 1.00 26.94 324 PRO A CA 1
ATOM 2349 C C . PRO A 1 324 ? 46.022 77.579 30.032 1.00 24.96 324 PRO A C 1
ATOM 2350 O O . PRO A 1 324 ? 46.245 76.938 29.034 1.00 25.55 324 PRO A O 1
ATOM 2354 N N . LEU A 1 325 ? 46.116 78.891 30.053 1.00 24.23 325 LEU A N 1
ATOM 2355 C CA . LEU A 1 325 ? 46.712 79.652 28.958 1.00 25.43 325 LEU A CA 1
ATOM 2356 C C . LEU A 1 325 ? 48.212 79.448 28.756 1.00 25.15 325 LEU A C 1
ATOM 2357 O O . LEU A 1 325 ? 48.740 79.781 27.705 1.00 24.02 325 LEU A O 1
ATOM 2362 N N . ASP A 1 326 ? 48.890 78.852 29.721 1.00 26.15 326 ASP A N 1
ATOM 2363 C CA . ASP A 1 326 ? 50.340 78.646 29.603 1.00 28.17 326 ASP A CA 1
ATOM 2364 C C . ASP A 1 326 ? 50.615 77.291 28.945 1.00 28.46 326 ASP A C 1
ATOM 2365 O O . ASP A 1 326 ? 50.066 76.284 29.368 1.00 30.61 326 ASP A O 1
ATOM 2370 N N . TYR A 1 327 ? 51.440 77.242 27.917 1.00 29.31 327 TYR A N 1
ATOM 2371 C CA . TYR A 1 327 ? 51.771 75.937 27.315 1.00 29.48 327 TYR A CA 1
ATOM 2372 C C . TYR A 1 327 ? 52.411 74.896 28.158 1.00 30.64 327 TYR A C 1
ATOM 2373 O O . TYR A 1 327 ? 52.445 73.740 27.727 1.00 29.13 327 TYR A O 1
ATOM 2382 N N . ALA A 1 328 ? 52.959 75.243 29.339 1.00 31.33 328 ALA A N 1
ATOM 2383 C CA . ALA A 1 328 ? 53.551 74.188 30.182 1.00 31.57 328 ALA A CA 1
ATOM 2384 C C . ALA A 1 328 ? 52.542 73.463 31.057 1.00 31.43 328 ALA A C 1
ATOM 2385 O O . ALA A 1 328 ? 52.848 72.420 31.601 1.00 32.41 328 ALA A O 1
ATOM 2387 N N . THR A 1 329 ? 51.382 74.047 31.260 1.00 31.85 329 THR A N 1
ATOM 2388 C CA . THR A 1 329 ? 50.374 73.474 32.145 1.00 32.57 329 THR A CA 1
ATOM 2389 C C . THR A 1 329 ? 49.822 72.162 31.582 1.00 32.19 329 THR A C 1
ATOM 2390 O O . THR A 1 329 ? 49.466 72.088 30.407 1.00 31.55 329 THR A O 1
ATOM 2394 N N . HIS A 1 330 ? 49.802 71.134 32.420 1.00 32.49 330 HIS A N 1
ATOM 2395 C CA . HIS A 1 330 ? 49.157 69.881 32.096 1.00 34.05 330 HIS A CA 1
ATOM 2396 C C . HIS A 1 330 ? 47.721 69.840 32.577 1.00 34.39 330 HIS A C 1
ATOM 2397 O O . HIS A 1 330 ? 46.891 69.162 31.959 1.00 34.56 330 HIS A O 1
ATOM 2404 N N . LEU A 1 331 ? 47.444 70.531 33.673 1.00 35.10 331 LEU A N 1
ATOM 2405 C CA . LEU A 1 331 ? 46.148 70.507 34.367 1.00 37.14 331 LEU A CA 1
ATOM 2406 C C . LEU A 1 331 ? 45.799 71.889 34.920 1.00 36.99 331 LEU A C 1
ATOM 2407 O O . LEU A 1 331 ? 46.558 72.480 35.687 1.00 35.31 331 LEU A O 1
ATOM 2412 N N . GLY A 1 332 ? 44.653 72.406 34.509 1.00 37.05 332 GLY A N 1
ATOM 2413 C CA . GLY A 1 332 ? 44.238 73.737 34.907 1.00 39.41 332 GLY A CA 1
ATOM 2414 C C . GLY A 1 332 ? 43.440 73.635 36.167 1.00 40.87 332 GLY A C 1
ATOM 2415 O O . GLY A 1 332 ? 43.233 72.521 36.623 1.00 41.75 332 GLY A O 1
ATOM 2416 N N . PRO A 1 333 ? 42.983 74.775 36.744 1.00 42.34 333 PRO A N 1
ATOM 2417 C CA . PRO A 1 333 ? 42.080 74.688 37.908 1.00 43.48 333 PRO A CA 1
ATOM 2418 C C . PRO A 1 333 ? 40.673 74.218 37.515 1.00 44.17 333 PRO A C 1
ATOM 2419 O O . PRO A 1 333 ? 40.384 74.034 36.325 1.00 43.03 333 PRO A O 1
ATOM 2423 N N . LEU A 1 334 ? 39.816 74.031 38.516 1.00 45.94 334 LEU A N 1
ATOM 2424 C CA . LEU A 1 334 ? 38.414 73.652 38.299 1.00 47.96 334 LEU A CA 1
ATOM 2425 C C . LEU A 1 334 ? 37.536 74.883 38.020 1.00 49.07 334 LEU A C 1
ATOM 2426 O O . LEU A 1 334 ? 37.968 75.994 38.262 1.00 48.64 334 LEU A O 1
ATOM 2431 N N . VAL A 1 335 ? 36.324 74.671 37.482 1.00 51.08 335 VAL A N 1
ATOM 2432 C CA . VAL A 1 335 ? 35.422 75.777 37.075 1.00 53.15 335 VAL A CA 1
ATOM 2433 C C . VAL A 1 335 ? 35.038 76.726 38.206 1.00 54.38 335 VAL A C 1
ATOM 2434 O O . VAL A 1 335 ? 35.075 77.944 38.019 1.00 55.70 335 VAL A O 1
ATOM 2438 N N . SER A 1 336 ? 34.715 76.197 39.382 1.00 55.90 336 SER A N 1
ATOM 2439 C CA . SER A 1 336 ? 34.341 77.050 40.534 1.00 56.59 336 SER A CA 1
ATOM 2440 C C . SER A 1 336 ? 35.000 76.568 41.818 1.00 57.99 336 SER A C 1
ATOM 2441 O O . SER A 1 336 ? 35.562 75.461 41.846 1.00 58.54 336 SER A O 1
ATOM 2444 N N . LYS A 1 337 ? 34.963 77.379 42.872 1.00 58.85 337 LYS A N 1
ATOM 2445 C CA . LYS A 1 337 ? 35.227 76.834 44.194 1.00 60.70 337 LYS A CA 1
ATOM 2446 C C . LYS A 1 337 ? 34.215 75.723 44.563 1.00 61.55 337 LYS A C 1
ATOM 2447 O O . LYS A 1 337 ? 34.596 74.704 45.152 1.00 61.60 337 LYS A O 1
ATOM 2453 N N . ALA A 1 338 ? 32.934 75.915 44.227 1.00 62.25 338 ALA A N 1
ATOM 2454 C CA . ALA A 1 338 ? 31.905 74.876 44.473 1.00 62.64 338 ALA A CA 1
ATOM 2455 C C . ALA A 1 338 ? 32.273 73.499 43.869 1.00 62.46 338 ALA A C 1
ATOM 2456 O O . ALA A 1 338 ? 31.930 72.456 44.425 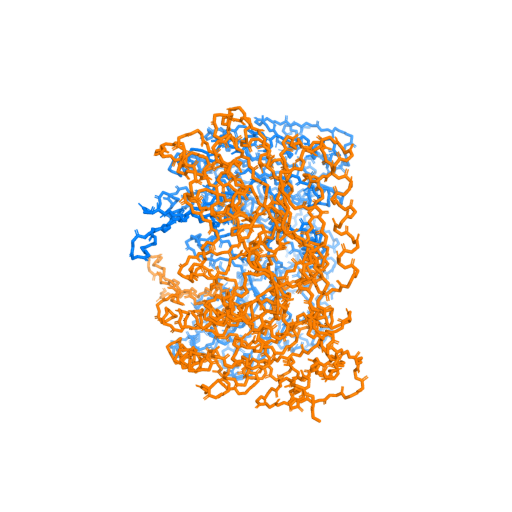1.00 62.83 338 ALA A O 1
ATOM 2458 N N . GLN A 1 339 ? 32.965 73.503 42.732 1.00 62.18 339 GLN A N 1
ATOM 2459 C CA . GLN A 1 339 ? 33.478 72.272 42.144 1.00 61.93 339 GLN A CA 1
ATOM 2460 C C . GLN A 1 339 ? 34.574 71.682 42.985 1.00 62.12 339 GLN A C 1
ATOM 2461 O O . GLN A 1 339 ? 34.581 70.476 43.244 1.00 61.90 339 GLN A O 1
ATOM 2467 N N . GLN A 1 340 ? 35.517 72.535 43.386 1.00 62.48 340 GLN A N 1
ATOM 2468 C CA . GLN A 1 340 ? 36.626 72.130 44.243 1.00 62.34 340 GLN A CA 1
ATOM 2469 C C . GLN A 1 340 ? 36.070 71.463 45.501 1.00 63.34 340 GLN A C 1
ATOM 2470 O O . GLN A 1 340 ? 36.465 70.337 45.789 1.00 63.13 340 GLN A O 1
ATOM 2476 N N . GLU A 1 341 ? 35.123 72.125 46.193 1.00 64.60 341 GLU A N 1
ATOM 2477 C CA . GLU A 1 341 ? 34.369 71.521 47.327 1.00 65.95 341 GLU A CA 1
ATOM 2478 C C . GLU A 1 341 ? 33.907 70.121 46.975 1.00 66.13 341 GLU A C 1
ATOM 2479 O O . GLU A 1 341 ? 34.437 69.152 47.499 1.00 66.38 341 GLU A O 1
ATOM 2485 N N . LYS A 1 342 ? 32.913 70.039 46.088 1.00 66.56 342 LYS A N 1
ATOM 2486 C CA . LYS A 1 342 ? 32.350 68.771 45.631 1.00 67.47 342 LYS A CA 1
ATOM 2487 C C . LYS A 1 342 ? 33.404 67.682 45.418 1.00 67.57 342 LYS A C 1
ATOM 2488 O O . LYS A 1 342 ? 33.200 66.546 45.845 1.00 68.49 342 LYS A O 1
ATOM 2494 N N . VAL A 1 343 ? 34.515 68.032 44.762 1.00 67.44 343 VAL A N 1
ATOM 2495 C CA . VAL A 1 343 ? 35.588 67.076 44.474 1.00 67.20 343 VAL A CA 1
ATOM 2496 C C . VAL A 1 343 ? 36.330 66.642 45.769 1.00 67.30 343 VAL A C 1
ATOM 2497 O O . VAL A 1 343 ? 36.765 65.497 45.889 1.00 67.24 343 VAL A O 1
ATOM 2501 N N . LEU A 1 344 ? 36.451 67.540 46.739 1.00 67.37 344 LEU A N 1
ATOM 2502 C CA . LEU A 1 344 ? 37.133 67.210 48.003 1.00 67.65 344 LEU A CA 1
ATOM 2503 C C . LEU A 1 344 ? 36.288 66.381 49.017 1.00 68.28 344 LEU A C 1
ATOM 2504 O O . LEU A 1 344 ? 36.848 65.663 49.854 1.00 68.27 344 LEU A O 1
ATOM 2509 N N . SER A 1 345 ? 34.959 66.473 48.939 1.00 68.87 345 SER A N 1
ATOM 2510 C CA . SER A 1 345 ? 34.079 65.646 49.772 1.00 69.35 345 SER A CA 1
ATOM 2511 C C . SER A 1 345 ? 34.142 64.263 49.196 1.00 69.70 345 SER A C 1
ATOM 2512 O O . SER A 1 345 ? 34.374 63.285 49.911 1.00 69.49 345 SER A O 1
ATOM 2515 N N . TYR A 1 346 ? 33.936 64.202 47.881 1.00 69.89 346 TYR A N 1
ATOM 2516 C CA . TYR A 1 346 ? 34.190 63.000 47.115 1.00 69.96 346 TYR A CA 1
ATOM 2517 C C . TYR A 1 346 ? 35.488 62.321 47.590 1.00 70.15 346 TYR A C 1
ATOM 2518 O O . TYR A 1 346 ? 35.471 61.144 47.936 1.00 70.43 346 TYR A O 1
ATOM 2527 N N . ILE A 1 347 ? 36.593 63.060 47.632 1.00 70.24 347 ILE A N 1
ATOM 2528 C CA . ILE A 1 347 ? 37.867 62.515 48.116 1.00 70.84 347 ILE A CA 1
ATOM 2529 C C . ILE A 1 347 ? 37.721 61.891 49.508 1.00 71.56 347 ILE A C 1
ATOM 2530 O O . ILE A 1 347 ? 38.132 60.737 49.737 1.00 70.87 347 ILE A O 1
ATOM 2535 N N . GLU A 1 348 ? 37.123 62.659 50.429 1.00 72.27 348 GLU A N 1
ATOM 2536 C CA . GLU A 1 348 ? 37.000 62.235 51.817 1.00 72.51 348 GLU A CA 1
ATOM 2537 C C . GLU A 1 348 ? 36.063 61.045 51.889 1.00 72.41 348 GLU A C 1
ATOM 2538 O O . GLU A 1 348 ? 36.385 60.053 52.541 1.00 72.58 348 GLU A O 1
ATOM 2544 N N . LYS A 1 349 ? 34.937 61.123 51.176 1.00 72.26 349 LYS A N 1
ATOM 2545 C CA . LYS A 1 349 ? 34.028 59.983 51.033 1.00 72.21 349 LYS A CA 1
ATOM 2546 C C . LYS A 1 349 ? 34.769 58.702 50.618 1.00 72.29 349 LYS A C 1
ATOM 2547 O O . LYS A 1 349 ? 34.409 57.606 51.052 1.00 72.75 349 LYS A O 1
ATOM 2549 N N . GLY A 1 350 ? 35.798 58.852 49.783 1.00 71.55 350 GLY A N 1
ATOM 2550 C CA . GLY A 1 350 ? 36.640 57.743 49.385 1.00 71.09 350 GLY A CA 1
ATOM 2551 C C . GLY A 1 350 ? 37.620 57.293 50.466 1.00 71.17 350 GLY A C 1
ATOM 2552 O O . GLY A 1 350 ? 37.775 56.082 50.698 1.00 70.95 350 GLY A O 1
ATOM 2553 N N . LYS A 1 351 ? 38.296 58.251 51.111 1.00 70.60 351 LYS A N 1
ATOM 2554 C CA . LYS A 1 351 ? 39.169 57.941 52.248 1.00 70.17 351 LYS A CA 1
ATOM 2555 C C . LYS A 1 351 ? 38.360 57.281 53.361 1.00 70.08 351 LYS A C 1
ATOM 2556 O O . LYS A 1 351 ? 38.807 56.290 53.946 1.00 70.43 351 LYS A O 1
ATOM 2562 N N . ALA A 1 352 ? 37.157 57.781 53.576 1.00 69.11 352 ALA A N 1
ATOM 2563 C CA . ALA A 1 352 ? 36.296 57.224 54.577 1.00 68.66 352 ALA A CA 1
ATOM 2564 C C . ALA A 1 352 ? 35.881 55.812 54.264 1.00 68.29 352 ALA A C 1
ATOM 2565 O O . ALA A 1 352 ? 35.823 54.984 55.147 1.00 68.68 352 ALA A O 1
ATOM 2567 N N . GLU A 1 353 ? 35.600 55.540 53.007 1.00 20.00 353 GLU A N 1
ATOM 2568 C CA . GLU A 1 353 ? 35.171 54.220 52.569 1.00 20.00 353 GLU A CA 1
ATOM 2569 C C . GLU A 1 353 ? 36.259 53.193 52.777 1.00 20.00 353 GLU A C 1
ATOM 2570 O O . GLU A 1 353 ? 35.977 52.021 52.790 1.00 20.00 353 GLU A O 1
ATOM 2576 N N . GLY A 1 354 ? 37.504 53.632 52.860 1.00 64.24 354 GLY A N 1
ATOM 2577 C CA . GLY A 1 354 ? 38.629 52.735 53.022 1.00 63.06 354 GLY A CA 1
ATOM 2578 C C . GLY A 1 354 ? 39.550 52.521 51.833 1.00 62.34 354 GLY A C 1
ATOM 2579 O O . GLY A 1 354 ? 40.497 51.778 51.904 1.00 61.84 354 GLY A O 1
ATOM 2580 N N . ALA A 1 355 ? 39.275 53.197 50.742 1.00 61.60 355 ALA A N 1
ATOM 2581 C CA . ALA A 1 355 ? 40.137 53.153 49.549 1.00 60.73 355 ALA A CA 1
ATOM 2582 C C . ALA A 1 355 ? 41.500 53.784 49.850 1.00 59.99 355 ALA A C 1
ATOM 2583 O O . ALA A 1 355 ? 41.582 54.738 50.615 1.00 60.35 355 ALA A O 1
ATOM 2585 N N . THR A 1 356 ? 42.564 53.238 49.273 1.00 58.94 356 THR A N 1
ATOM 2586 C CA . THR A 1 356 ? 43.914 53.754 49.510 1.00 58.42 356 THR A CA 1
ATOM 2587 C C . THR A 1 356 ? 44.256 54.960 48.631 1.00 57.91 356 THR A C 1
ATOM 2588 O O . THR A 1 356 ? 44.074 54.924 47.399 1.00 57.99 356 THR A O 1
ATOM 2592 N N . LEU A 1 357 ? 44.781 56.009 49.265 1.00 57.02 357 LEU A N 1
ATOM 2593 C CA . LEU A 1 357 ? 45.221 57.207 48.566 1.00 55.67 357 LEU A CA 1
ATOM 2594 C C . LEU A 1 357 ? 46.631 57.012 48.015 1.00 54.85 357 LEU A C 1
ATOM 2595 O O . LEU A 1 357 ? 47.588 56.869 48.761 1.00 55.45 357 LEU A O 1
ATOM 2600 N N . ILE A 1 358 ? 46.777 57.019 46.704 1.00 53.67 358 ILE A N 1
ATOM 2601 C CA . ILE A 1 358 ? 48.098 56.783 46.128 1.00 53.25 358 ILE A CA 1
ATOM 2602 C C . ILE A 1 358 ? 48.890 58.098 45.995 1.00 52.79 358 ILE A C 1
ATOM 2603 O O . ILE A 1 358 ? 50.108 58.154 46.243 1.00 52.06 358 ILE A O 1
ATOM 2608 N N . THR A 1 359 ? 48.177 59.140 45.588 1.00 52.38 359 THR A N 1
ATOM 2609 C CA . THR A 1 359 ? 48.773 60.443 45.322 1.00 53.18 359 THR A CA 1
ATOM 2610 C C . THR A 1 359 ? 47.613 61.418 45.236 1.00 53.22 359 THR A C 1
ATOM 2611 O O . THR A 1 359 ? 46.479 61.002 44.942 1.00 53.94 359 THR A O 1
ATOM 2615 N N . GLY A 1 360 ? 47.882 62.689 45.512 1.00 53.11 360 GLY A N 1
ATOM 2616 C CA . GLY A 1 360 ? 46.839 63.718 45.503 1.00 52.73 360 GLY A CA 1
ATOM 2617 C C . GLY A 1 360 ? 46.114 63.867 46.815 1.00 52.84 360 GLY A C 1
ATOM 2618 O O . GLY A 1 360 ? 46.723 63.781 47.879 1.00 53.03 360 GLY A O 1
ATOM 2619 N N . GLY A 1 361 ? 44.809 64.096 46.753 1.00 52.91 361 GLY A N 1
ATOM 2620 C CA . GLY A 1 361 ? 44.003 64.254 47.965 1.00 53.64 361 GLY A CA 1
ATOM 2621 C C . GLY A 1 361 ? 43.788 65.671 48.491 1.00 53.76 361 GLY A C 1
ATOM 2622 O O . GLY A 1 361 ? 42.833 65.920 49.230 1.00 54.74 361 GLY A O 1
ATOM 2623 N N . GLY A 1 362 ? 44.653 66.615 48.146 1.00 53.26 362 GLY A N 1
ATOM 2624 C CA . GLY A 1 362 ? 44.454 67.973 48.675 1.00 53.14 362 GLY A CA 1
ATOM 2625 C C . GLY A 1 362 ? 44.525 69.129 47.685 1.00 52.77 362 GLY A C 1
ATOM 2626 O O . GLY A 1 362 ? 44.669 68.928 46.453 1.00 53.36 362 GLY A O 1
ATOM 2627 N N . ILE A 1 363 ? 44.501 70.323 48.239 1.00 51.34 363 ILE A N 1
ATOM 2628 C CA . ILE A 1 363 ? 44.739 71.497 47.481 1.00 51.04 363 ILE A CA 1
ATOM 2629 C C . ILE A 1 363 ? 46.231 71.572 47.404 1.00 51.28 363 ILE A C 1
ATOM 2630 O O . ILE A 1 363 ? 46.917 71.363 48.364 1.00 52.05 363 ILE A O 1
ATOM 2635 N N . PRO A 1 364 ? 46.731 71.841 46.234 1.00 51.22 364 PRO A N 1
ATOM 2636 C CA . PRO A 1 364 ? 48.150 71.938 46.025 1.00 51.94 364 PRO A CA 1
ATOM 2637 C C . PRO A 1 364 ? 48.707 73.226 46.505 1.00 53.27 364 PRO A C 1
ATOM 2638 O O . PRO A 1 364 ? 47.977 74.130 46.806 1.00 53.57 364 PRO A O 1
ATOM 2642 N N . ASN A 1 365 ? 50.017 73.237 46.631 1.00 54.26 365 ASN A N 1
ATOM 2643 C CA . ASN A 1 365 ? 50.893 74.388 46.672 1.00 55.77 365 ASN A CA 1
ATOM 2644 C C . ASN A 1 365 ? 52.205 73.898 46.062 1.00 55.96 365 ASN A C 1
ATOM 2645 O O . ASN A 1 365 ? 52.538 72.741 46.185 1.00 55.61 365 ASN A O 1
ATOM 2650 N N . ASN A 1 366 ? 52.944 74.775 45.425 1.00 56.36 366 ASN A N 1
ATOM 2651 C CA . ASN A 1 366 ? 52.521 76.115 45.238 1.00 56.26 366 ASN A CA 1
ATOM 2652 C C . ASN A 1 366 ? 52.329 76.234 43.766 1.00 55.36 366 ASN A C 1
ATOM 2653 O O . ASN A 1 366 ? 53.205 75.912 42.996 1.00 54.94 366 ASN A O 1
ATOM 2658 N N . VAL A 1 367 ? 51.136 76.633 43.380 1.00 54.81 367 VAL A N 1
ATOM 2659 C CA . VAL A 1 367 ? 50.835 76.921 42.020 1.00 53.10 367 VAL A CA 1
ATOM 2660 C C . VAL A 1 367 ? 50.375 78.345 41.913 1.00 53.44 367 VAL A C 1
ATOM 2661 O O . VAL A 1 367 ? 50.698 79.042 40.974 1.00 52.95 367 VAL A O 1
ATOM 2665 N N . ALA A 1 368 ? 49.788 78.813 42.991 1.00 54.08 368 ALA A N 1
ATOM 2666 C CA . ALA A 1 368 ? 48.824 79.881 43.068 1.00 56.39 368 ALA A CA 1
ATOM 2667 C C . ALA A 1 368 ? 49.242 81.161 42.402 1.00 57.03 368 ALA A C 1
ATOM 2668 O O . ALA A 1 368 ? 50.411 81.371 42.171 1.00 58.31 368 ALA A O 1
ATOM 2670 N N . GLY A 1 369 ? 48.291 81.955 41.922 1.00 57.22 369 GLY A N 1
ATOM 2671 C CA . GLY A 1 369 ? 46.865 81.957 42.200 1.00 56.39 369 GLY A CA 1
ATOM 2672 C C . GLY A 1 369 ? 46.377 82.692 40.989 1.00 56.94 369 GLY A C 1
ATOM 2673 O O . GLY A 1 369 ? 47.229 83.024 40.187 1.00 55.61 369 GLY A O 1
ATOM 2674 N N . GLU A 1 370 ? 45.077 82.832 40.736 1.00 58.08 370 GLU A N 1
ATOM 2675 C CA . GLU A 1 370 ? 43.953 82.708 41.675 1.00 58.81 370 GLU A CA 1
ATOM 2676 C C . GLU A 1 370 ? 42.980 81.551 41.482 1.00 58.77 370 GLU A C 1
ATOM 2677 O O . GLU A 1 370 ? 41.829 81.609 41.882 1.00 59.45 370 GLU A O 1
ATOM 2683 N N . GLY A 1 371 ? 43.408 80.510 40.826 1.00 57.93 371 GLY A N 1
ATOM 2684 C CA . GLY A 1 371 ? 42.471 79.425 40.558 1.00 57.25 371 GLY A CA 1
ATOM 2685 C C . GLY A 1 371 ? 42.130 78.493 41.715 1.00 56.22 371 GLY A C 1
ATOM 2686 O O . GLY A 1 371 ? 42.818 78.470 42.734 1.00 57.24 371 GLY A O 1
ATOM 2687 N N . ALA A 1 372 ? 41.048 77.734 41.545 1.00 54.76 372 ALA A N 1
ATOM 2688 C CA . ALA A 1 372 ? 40.644 76.673 42.465 1.00 53.12 372 ALA A CA 1
ATOM 2689 C C . ALA A 1 372 ? 41.113 75.272 41.964 1.00 52.08 372 ALA A C 1
ATOM 2690 O O . ALA A 1 372 ? 40.422 74.623 41.160 1.00 51.21 372 ALA A O 1
ATOM 2692 N N . TYR A 1 373 ? 42.281 74.846 42.460 1.00 51.31 373 TYR A N 1
ATOM 2693 C CA . TYR A 1 373 ? 42.964 73.582 42.104 1.00 51.18 373 TYR A CA 1
ATOM 2694 C C . TYR A 1 373 ? 42.745 72.414 43.078 1.00 51.02 373 TYR A C 1
ATOM 2695 O O . TYR A 1 373 ? 42.686 72.629 44.309 1.00 50.91 373 TYR A O 1
ATOM 2704 N N . VAL A 1 374 ? 42.643 71.201 42.504 1.00 50.83 374 VAL A N 1
ATOM 2705 C CA . VAL A 1 374 ? 42.818 69.913 43.202 1.00 50.85 374 VAL A CA 1
ATOM 2706 C C . VAL A 1 374 ? 43.990 69.105 42.605 1.00 50.62 374 VAL A C 1
ATOM 2707 O O . VAL A 1 374 ? 44.070 68.909 41.388 1.00 49.86 374 VAL A O 1
ATOM 2711 N N . GLN A 1 375 ? 44.887 68.617 43.457 1.00 50.59 375 GLN A N 1
ATOM 2712 C CA . GLN A 1 375 ? 45.927 67.718 42.976 1.00 51.11 375 GLN A CA 1
ATOM 2713 C C . GLN A 1 375 ? 45.307 66.576 42.172 1.00 51.27 375 GLN A C 1
ATOM 2714 O O . GLN A 1 375 ? 44.184 66.145 42.476 1.00 50.93 375 GLN A O 1
ATOM 2720 N N . PRO A 1 376 ? 46.010 66.112 41.109 1.00 50.90 376 PRO A N 1
ATOM 2721 C CA . PRO A 1 376 ? 45.535 64.947 40.392 1.00 50.94 376 PRO A CA 1
ATOM 2722 C C . PRO A 1 376 ? 45.625 63.791 41.372 1.00 50.65 376 PRO A C 1
ATOM 2723 O O . PRO A 1 376 ? 46.667 63.611 42.009 1.00 50.84 376 PRO A O 1
ATOM 2727 N N . THR A 1 377 ? 44.532 63.064 41.561 1.00 50.37 377 THR A N 1
ATOM 2728 C CA . THR A 1 377 ? 44.502 62.115 42.666 1.00 50.82 377 THR A CA 1
ATOM 2729 C C . THR A 1 377 ? 44.126 60.695 42.256 1.00 50.12 377 THR A C 1
ATOM 2730 O O . THR A 1 377 ? 43.245 60.482 41.417 1.00 48.85 377 THR A O 1
ATOM 2734 N N . VAL A 1 378 ? 44.804 59.735 42.886 1.00 49.73 378 VAL A N 1
ATOM 2735 C CA . VAL A 1 378 ? 44.551 58.342 42.626 1.00 49.64 378 VAL A CA 1
ATOM 2736 C C . VAL A 1 378 ? 44.039 57.611 43.873 1.00 49.77 378 VAL A C 1
ATOM 2737 O O . VAL A 1 378 ? 44.633 57.681 44.957 1.00 50.33 378 VAL A O 1
ATOM 2741 N N . PHE A 1 379 ? 42.915 56.929 43.707 1.00 49.92 379 PHE A N 1
ATOM 2742 C CA . PHE A 1 379 ? 42.437 55.935 44.686 1.00 49.63 379 PHE A CA 1
ATOM 2743 C C . PHE A 1 379 ? 42.633 54.522 44.171 1.00 48.94 379 PHE A C 1
ATOM 2744 O O . PHE A 1 379 ? 42.342 54.248 43.006 1.00 48.82 379 PHE A O 1
ATOM 2752 N N . ALA A 1 380 ? 43.152 53.650 45.043 1.00 48.83 380 ALA A N 1
ATOM 2753 C CA . ALA A 1 380 ? 43.355 52.220 44.751 1.00 48.81 380 ALA A CA 1
ATOM 2754 C C . ALA A 1 380 ? 42.600 51.353 45.781 1.00 49.39 380 ALA A C 1
ATOM 2755 O O . ALA A 1 380 ? 42.024 51.881 46.721 1.00 48.84 380 ALA A O 1
ATOM 2757 N N . ASP A 1 381 ? 42.572 50.032 45.586 1.00 50.12 381 ASP A N 1
ATOM 2758 C CA . ASP A 1 381 ? 41.777 49.155 46.453 1.00 51.04 381 ASP A CA 1
ATOM 2759 C C . ASP A 1 381 ? 40.295 49.568 46.458 1.00 51.28 381 ASP A C 1
ATOM 2760 O O . ASP A 1 381 ? 39.556 49.313 47.401 1.00 50.92 381 ASP A O 1
ATOM 2765 N N . VAL A 1 382 ? 39.872 50.212 45.376 1.00 51.67 382 VAL A N 1
ATOM 2766 C CA . VAL A 1 382 ? 38.474 50.560 45.200 1.00 51.73 382 VAL A CA 1
ATOM 2767 C C . VAL A 1 382 ? 37.724 49.296 44.834 1.00 52.37 382 VAL A C 1
ATOM 2768 O O . VAL A 1 382 ? 38.255 48.455 44.113 1.00 53.49 382 VAL A O 1
ATOM 2772 N N . THR A 1 383 ? 36.504 49.166 45.341 1.00 53.31 383 THR A N 1
ATOM 2773 C CA . THR A 1 383 ? 35.660 47.991 45.142 1.00 54.43 383 THR A CA 1
ATOM 2774 C C . THR A 1 383 ? 34.316 48.477 44.616 1.00 55.30 383 THR A C 1
ATOM 2775 O O . THR A 1 383 ? 33.968 49.639 44.801 1.00 55.79 383 THR A O 1
ATOM 2779 N N . ASP A 1 384 ? 33.535 47.596 44.007 1.00 57.08 384 ASP A N 1
ATOM 2780 C CA . ASP A 1 384 ? 32.334 48.011 43.248 1.00 58.31 384 ASP A CA 1
ATOM 2781 C C . ASP A 1 384 ? 31.263 48.765 44.005 1.00 59.34 384 ASP A C 1
ATOM 2782 O O . ASP A 1 384 ? 30.603 49.649 43.450 1.00 60.68 384 ASP A O 1
ATOM 2787 N N . ASP A 1 385 ? 31.117 48.436 45.279 1.00 60.17 385 ASP A N 1
ATOM 2788 C CA . ASP A 1 385 ? 30.025 48.912 46.134 1.00 60.59 385 ASP A CA 1
ATOM 2789 C C . ASP A 1 385 ? 30.246 50.359 46.599 1.00 60.23 385 ASP A C 1
ATOM 2790 O O . ASP A 1 385 ? 29.284 51.098 46.888 1.00 60.20 385 ASP A O 1
ATOM 2795 N N . MET A 1 386 ? 31.529 50.723 46.676 1.00 60.06 386 MET A N 1
ATOM 2796 C CA . MET A 1 386 ? 32.016 52.042 47.125 1.00 59.51 386 MET A CA 1
ATOM 2797 C C . MET A 1 386 ? 31.301 53.232 46.470 1.00 60.40 386 MET A C 1
ATOM 2798 O O . MET A 1 386 ? 31.030 53.214 45.281 1.00 59.95 386 MET A O 1
ATOM 2803 N N . THR A 1 387 ? 31.068 54.253 47.258 1.00 61.95 387 THR A N 1
ATOM 2804 C CA . THR A 1 387 ? 30.385 55.405 46.811 1.00 63.48 387 THR A CA 1
ATOM 2805 C C . THR A 1 387 ? 31.192 55.997 45.681 1.00 64.08 387 THR A C 1
ATOM 2806 O O . THR A 1 387 ? 30.629 56.415 44.690 1.00 64.22 387 THR A O 1
ATOM 2810 N N . ILE A 1 388 ? 32.510 56.034 45.814 1.00 64.46 388 ILE A N 1
ATOM 2811 C CA . ILE A 1 388 ? 33.297 56.644 44.745 1.00 64.71 388 ILE A CA 1
ATOM 2812 C C . ILE A 1 388 ? 33.170 55.938 43.432 1.00 65.75 388 ILE A C 1
ATOM 2813 O O . ILE A 1 388 ? 33.036 56.565 42.411 1.00 66.43 388 ILE A O 1
ATOM 2818 N N . ALA A 1 389 ? 33.187 54.632 43.447 1.00 66.79 389 ALA A N 1
ATOM 2819 C CA . ALA A 1 389 ? 33.038 53.900 42.214 1.00 67.49 389 ALA A CA 1
ATOM 2820 C C . ALA A 1 389 ? 31.679 54.135 41.588 1.00 68.19 389 ALA A C 1
ATOM 2821 O O . ALA A 1 389 ? 31.539 54.147 40.396 1.00 68.29 389 ALA A O 1
ATOM 2823 N N . ARG A 1 390 ? 30.654 54.206 42.410 1.00 68.98 390 ARG A N 1
ATOM 2824 C CA . ARG A 1 390 ? 29.305 54.402 41.920 1.00 70.04 390 ARG A CA 1
ATOM 2825 C C . ARG A 1 390 ? 28.987 55.763 41.325 1.00 70.37 390 ARG A C 1
ATOM 2826 O O . ARG A 1 390 ? 28.469 55.844 40.236 1.00 69.99 390 ARG A O 1
ATOM 2828 N N . GLU A 1 391 ? 29.344 56.820 42.029 1.00 71.02 391 GLU A N 1
ATOM 2829 C CA . GLU A 1 391 ? 29.085 58.175 41.548 1.00 72.44 391 GLU A CA 1
ATOM 2830 C C . GLU A 1 391 ? 30.131 58.735 40.561 1.00 72.43 391 GLU A C 1
ATOM 2831 O O . GLU A 1 391 ? 31.272 59.028 40.947 1.00 72.53 391 GLU A O 1
ATOM 2837 N N . GLU A 1 392 ? 29.702 58.860 39.296 1.00 72.40 392 GLU A N 1
ATOM 2838 C CA . GLU A 1 392 ? 30.371 59.626 38.214 1.00 72.49 392 GLU A CA 1
ATOM 2839 C C . GLU A 1 392 ? 30.781 61.057 38.661 1.00 71.48 392 GLU A C 1
ATOM 2840 O O . GLU A 1 392 ? 29.966 61.774 39.225 1.00 71.18 392 GLU A O 1
ATOM 2846 N N . ILE A 1 393 ? 32.018 61.487 38.418 1.00 70.81 393 ILE A N 1
ATOM 2847 C CA . ILE A 1 393 ? 32.383 62.882 38.756 1.00 70.01 393 ILE A CA 1
ATOM 2848 C C . ILE A 1 393 ? 33.221 63.613 37.676 1.00 69.50 393 ILE A C 1
ATOM 2849 O O . ILE A 1 393 ? 33.923 62.966 36.898 1.00 69.86 393 ILE A O 1
ATOM 2854 N N . PHE A 1 394 ? 33.112 64.947 37.629 1.00 68.37 394 PHE A N 1
ATOM 2855 C CA . PHE A 1 394 ? 34.004 65.812 36.836 1.00 67.23 394 PHE A CA 1
ATOM 2856 C C . PHE A 1 394 ? 35.169 66.285 37.716 1.00 65.18 394 PHE A C 1
ATOM 2857 O O . PHE A 1 394 ? 34.960 67.051 38.661 1.00 64.95 394 PHE A O 1
ATOM 2865 N N . GLY A 1 395 ? 36.385 65.851 37.399 1.00 62.86 395 GLY A N 1
ATOM 2866 C CA . GLY A 1 395 ? 37.542 66.196 38.219 1.00 60.29 395 GLY A CA 1
ATOM 2867 C C . GLY A 1 395 ? 38.687 65.231 38.008 1.00 58.08 395 GLY A C 1
ATOM 2868 O O . GLY A 1 395 ? 38.503 64.193 37.373 1.00 59.12 395 GLY A O 1
ATOM 2869 N N . PRO A 1 396 ? 39.885 65.573 38.517 1.00 55.96 396 PRO A N 1
ATOM 2870 C CA . PRO A 1 396 ? 41.071 64.754 38.267 1.00 54.09 396 PRO A CA 1
ATOM 2871 C C . PRO A 1 396 ? 41.223 63.629 39.303 1.00 52.37 396 PRO A C 1
ATOM 2872 O O . PRO A 1 396 ? 42.132 63.622 40.111 1.00 51.40 396 PRO A O 1
ATOM 2876 N N . VAL A 1 397 ? 40.326 62.660 39.261 1.00 51.53 397 VAL A N 1
ATOM 2877 C CA . VAL A 1 397 ? 40.403 61.558 40.211 1.00 50.32 397 VAL A CA 1
ATOM 2878 C C . VAL A 1 397 ? 40.267 60.200 39.522 1.00 48.91 397 VAL A C 1
ATOM 2879 O O . VAL A 1 397 ? 39.359 59.975 38.724 1.00 47.86 397 VAL A O 1
ATOM 2883 N N . MET A 1 398 ? 41.192 59.303 39.819 1.00 47.38 398 MET A N 1
ATOM 2884 C CA . MET A 1 398 ? 41.157 57.979 39.210 1.00 46.06 398 MET A CA 1
ATOM 2885 C C . MET A 1 398 ? 40.833 56.950 40.316 1.00 46.33 398 MET A C 1
ATOM 2886 O O . MET A 1 398 ? 41.396 57.000 41.412 1.00 45.70 398 MET A O 1
ATOM 2891 N N . CYS A 1 399 ? 39.888 56.066 40.006 1.00 46.81 399 CYS A N 1
ATOM 2892 C CA . CYS A 1 399 ? 39.572 54.891 40.809 1.00 47.35 399 CYS A CA 1
ATOM 2893 C C . CYS A 1 399 ? 40.127 53.703 40.107 1.00 46.14 399 CYS A C 1
ATOM 2894 O O . CYS A 1 399 ? 39.801 53.463 38.933 1.00 45.92 399 CYS A O 1
ATOM 2897 N N . VAL A 1 400 ? 40.987 52.984 40.827 1.00 45.25 400 VAL A N 1
ATOM 2898 C CA . VAL A 1 400 ? 41.641 51.761 40.341 1.00 43.34 400 VAL A CA 1
ATOM 2899 C C . VAL A 1 400 ? 41.071 50.551 41.096 1.00 42.87 400 VAL A C 1
ATOM 2900 O O . VAL A 1 400 ? 41.193 50.452 42.323 1.00 41.76 400 VAL A O 1
ATOM 2904 N N . LEU A 1 401 ? 40.439 49.654 40.358 1.00 41.67 401 LEU A N 1
ATOM 2905 C CA . LEU A 1 401 ? 39.865 48.470 40.943 1.00 42.51 401 LEU A CA 1
ATOM 2906 C C . LEU A 1 401 ? 40.734 47.258 40.578 1.00 42.49 401 LEU A C 1
ATOM 2907 O O . LEU A 1 401 ? 41.231 47.151 39.459 1.00 43.36 401 LEU A O 1
ATOM 2912 N N . ASP A 1 402 ? 40.962 46.355 41.516 1.00 42.60 402 ASP A N 1
ATOM 2913 C CA . ASP A 1 402 ? 41.674 45.113 41.211 1.00 43.97 402 ASP A CA 1
ATOM 2914 C C . ASP A 1 402 ? 40.700 44.038 40.669 1.00 42.94 402 ASP A C 1
ATOM 2915 O O . ASP A 1 402 ? 39.505 44.061 40.960 1.00 41.83 402 ASP A O 1
ATOM 2920 N N . PHE A 1 403 ? 41.206 43.108 39.866 1.00 42.74 403 PHE A N 1
ATOM 2921 C CA . PHE A 1 403 ? 40.413 41.932 39.479 1.00 42.75 403 PHE A CA 1
ATOM 2922 C C . PHE A 1 403 ? 41.361 40.743 39.328 1.00 43.11 403 PHE A C 1
ATOM 2923 O O . PHE A 1 403 ? 42.566 40.925 39.212 1.00 43.42 403 PHE A O 1
ATOM 2931 N N . ASP A 1 404 ? 40.838 39.524 39.323 1.00 43.98 404 ASP A N 1
ATOM 2932 C CA . ASP A 1 404 ? 41.724 38.400 39.106 1.00 45.12 404 ASP A CA 1
ATOM 2933 C C . ASP A 1 404 ? 41.509 37.733 37.779 1.00 44.72 404 ASP A C 1
ATOM 2934 O O . ASP A 1 404 ? 42.479 37.282 37.189 1.00 44.20 404 ASP A O 1
ATOM 2939 N N . ASP A 1 405 ? 40.257 37.654 37.318 1.00 45.61 405 ASP A N 1
ATOM 2940 C CA . ASP A 1 405 ? 39.936 36.867 36.117 1.00 46.43 405 ASP A CA 1
ATOM 2941 C C . ASP A 1 405 ? 39.192 37.660 35.044 1.00 45.98 405 ASP A C 1
ATOM 2942 O O . ASP A 1 405 ? 38.432 38.621 35.317 1.00 45.59 405 ASP A O 1
ATOM 2947 N N . GLU A 1 406 ? 39.386 37.191 33.825 1.00 45.17 406 GLU A N 1
ATOM 2948 C CA . GLU A 1 406 ? 38.721 37.766 32.692 1.00 45.47 406 GLU A CA 1
ATOM 2949 C C . GLU A 1 406 ? 37.173 37.774 32.824 1.00 44.61 406 GLU A C 1
ATOM 2950 O O . GLU A 1 406 ? 36.546 38.797 32.637 1.00 44.33 406 GLU A O 1
ATOM 2956 N N . ASP A 1 407 ? 36.555 36.656 33.185 1.00 45.23 407 ASP A N 1
ATOM 2957 C CA . ASP A 1 407 ? 35.083 36.608 33.232 1.00 46.14 407 ASP A CA 1
ATOM 2958 C C . ASP A 1 407 ? 34.571 37.504 34.324 1.00 45.29 407 ASP A C 1
ATOM 2959 O O . ASP A 1 407 ? 33.553 38.226 34.162 1.00 45.03 407 ASP A O 1
ATOM 2964 N N . GLU A 1 408 ? 35.318 37.505 35.424 1.00 43.71 408 GLU A N 1
ATOM 2965 C CA . GLU A 1 408 ? 35.011 38.415 36.512 1.00 42.88 408 GLU A CA 1
ATOM 2966 C C . GLU A 1 408 ? 34.926 39.869 36.012 1.00 41.56 408 GLU A C 1
ATOM 2967 O O . GLU A 1 408 ? 33.900 40.520 36.212 1.00 38.96 408 GLU A O 1
ATOM 2973 N N . VAL A 1 409 ? 35.996 40.384 35.387 1.00 40.61 409 VAL A N 1
ATOM 2974 C CA . VAL A 1 409 ? 35.935 41.801 34.968 1.00 39.77 409 VAL A CA 1
ATOM 2975 C C . VAL A 1 409 ? 34.910 42.153 33.957 1.00 39.12 409 VAL A C 1
ATOM 2976 O O . VAL A 1 409 ? 34.348 43.202 34.066 1.00 39.26 409 VAL A O 1
ATOM 2980 N N . LEU A 1 410 ? 34.721 41.315 32.932 1.00 40.67 410 LEU A N 1
ATOM 2981 C CA . LEU A 1 410 ? 33.692 41.575 31.922 1.00 40.78 410 LEU A CA 1
ATOM 2982 C C . LEU A 1 410 ? 32.360 41.868 32.589 1.00 40.84 410 LEU A C 1
ATOM 2983 O O . LEU A 1 410 ? 31.750 42.917 32.339 1.00 40.57 410 LEU A O 1
ATOM 2988 N N . ALA A 1 411 ? 31.946 40.941 33.462 1.00 41.57 411 ALA A N 1
ATOM 2989 C CA . ALA A 1 411 ? 30.736 41.054 34.290 1.00 41.66 411 ALA A CA 1
ATOM 2990 C C . ALA A 1 411 ? 30.676 42.409 34.977 1.00 41.33 411 ALA A C 1
ATOM 2991 O O . ALA A 1 411 ? 29.714 43.193 34.823 1.00 40.60 411 ALA A O 1
ATOM 2993 N N . ARG A 1 412 ? 31.737 42.706 35.718 1.00 41.38 412 ARG A N 1
ATOM 2994 C CA . ARG A 1 412 ? 31.778 43.941 36.462 1.00 40.80 412 ARG A CA 1
ATOM 2995 C C . ARG A 1 412 ? 31.776 45.149 35.545 1.00 40.52 412 ARG A C 1
ATOM 2996 O O . ARG A 1 412 ? 31.102 46.134 35.816 1.00 39.74 412 ARG A O 1
ATOM 3004 N N . ALA A 1 413 ? 32.562 45.096 34.471 1.00 39.71 413 ALA A N 1
ATOM 3005 C CA . ALA A 1 413 ? 32.685 46.250 33.570 1.00 39.90 413 ALA A CA 1
ATOM 3006 C C . ALA A 1 413 ? 31.351 46.545 32.863 1.00 40.03 413 ALA A C 1
ATOM 3007 O O . ALA A 1 413 ? 31.055 47.706 32.580 1.00 39.72 413 ALA A O 1
ATOM 3009 N N . ASN A 1 414 ? 30.550 45.489 32.653 1.00 39.53 414 ASN A N 1
ATOM 3010 C CA . ASN A 1 414 ? 29.310 45.576 31.903 1.00 40.81 414 ASN A CA 1
ATOM 3011 C C . ASN A 1 414 ? 28.108 45.946 32.762 1.00 42.44 414 ASN A C 1
ATOM 3012 O O . ASN A 1 414 ? 27.063 46.307 32.227 1.00 42.32 414 ASN A O 1
ATOM 3017 N N . ALA A 1 415 ? 28.253 45.847 34.086 1.00 43.50 415 ALA A N 1
ATOM 3018 C CA . ALA A 1 415 ? 27.136 46.037 34.980 1.00 44.99 415 ALA A CA 1
ATOM 3019 C C . ALA A 1 415 ? 27.000 47.520 35.278 1.00 46.05 415 ALA A C 1
ATOM 3020 O O . ALA A 1 415 ? 27.274 47.993 36.386 1.00 47.32 415 ALA A O 1
ATOM 3022 N N . THR A 1 416 ? 26.596 48.248 34.259 1.00 46.19 416 THR A N 1
ATOM 3023 C CA . THR A 1 416 ? 26.411 49.678 34.329 1.00 45.86 416 THR A CA 1
ATOM 3024 C C . THR A 1 416 ? 25.230 49.971 33.435 1.00 46.30 416 THR A C 1
ATOM 3025 O O . THR A 1 416 ? 24.884 49.203 32.550 1.00 45.86 416 THR A O 1
ATOM 3029 N N . GLU A 1 417 ? 24.654 51.126 33.661 1.00 46.94 417 GLU A N 1
ATOM 3030 C CA . GLU A 1 417 ? 23.615 51.655 32.823 1.00 48.35 417 GLU A CA 1
ATOM 3031 C C . GLU A 1 417 ? 24.179 52.081 31.463 1.00 46.76 417 GLU A C 1
ATOM 3032 O O . GLU A 1 417 ? 23.546 51.871 30.431 1.00 46.22 417 GLU A O 1
ATOM 3038 N N . PHE A 1 418 ? 25.354 52.707 31.503 1.00 45.31 418 PHE A N 1
ATOM 3039 C CA . PHE A 1 418 ? 25.999 53.333 30.353 1.00 45.56 418 PHE A CA 1
ATOM 3040 C C . PHE A 1 418 ? 26.771 52.376 29.451 1.00 43.80 418 PHE A C 1
ATOM 3041 O O . PHE A 1 418 ? 27.217 51.317 29.859 1.00 44.39 418 PHE A O 1
ATOM 3049 N N . GLY A 1 419 ? 26.969 52.795 28.216 1.00 42.45 419 GLY A N 1
ATOM 3050 C CA . GLY A 1 419 ? 27.748 52.014 27.299 1.00 39.10 419 GLY A CA 1
ATOM 3051 C C . GLY A 1 419 ? 28.300 52.910 26.244 1.00 38.19 419 GLY A C 1
ATOM 3052 O O . GLY A 1 419 ? 28.014 52.698 25.050 1.00 38.89 419 GLY A O 1
ATOM 3053 N N . LEU A 1 420 ? 29.102 53.897 26.664 1.00 36.21 420 LEU A N 1
ATOM 3054 C CA . LEU A 1 420 ? 29.800 54.784 25.713 1.00 36.10 420 LEU A CA 1
ATOM 3055 C C . LEU A 1 420 ? 31.007 54.072 25.094 1.00 34.99 420 LEU A C 1
ATOM 3056 O O . LEU A 1 420 ? 30.997 53.821 23.905 1.00 33.55 420 LEU A O 1
ATOM 3061 N N . ALA A 1 421 ? 31.995 53.731 25.928 1.00 32.59 421 ALA A N 1
ATOM 3062 C CA . ALA A 1 421 ? 33.306 53.287 25.463 1.00 31.90 421 ALA A CA 1
ATOM 3063 C C . ALA A 1 421 ? 33.912 52.234 26.353 1.00 31.24 421 ALA A C 1
ATOM 3064 O O . ALA A 1 421 ? 33.294 51.776 27.289 1.00 30.87 421 ALA A O 1
ATOM 3066 N N . GLY A 1 422 ? 35.158 51.891 26.087 1.00 30.97 422 GLY A N 1
ATOM 3067 C CA . GLY A 1 422 ? 35.905 50.971 26.938 1.00 30.11 422 GLY A CA 1
ATOM 3068 C C . GLY A 1 422 ? 37.214 50.686 26.200 1.00 30.76 422 GLY A C 1
ATOM 3069 O O . GLY A 1 422 ? 37.309 50.890 24.977 1.00 28.78 422 GLY A O 1
ATOM 3070 N N . GLY A 1 423 ? 38.216 50.207 26.911 1.00 29.76 423 GLY A N 1
ATOM 3071 C CA . GLY A 1 423 ? 39.405 49.664 26.234 1.00 30.13 423 GLY A CA 1
ATOM 3072 C C . GLY A 1 423 ? 40.050 48.540 26.996 1.00 30.02 423 GLY A C 1
ATOM 3073 O O . GLY A 1 423 ? 39.720 48.313 28.184 1.00 31.08 423 GLY A O 1
ATOM 3074 N N . VAL A 1 424 ? 40.967 47.846 26.339 1.00 28.73 424 VAL A N 1
ATOM 3075 C CA . VAL A 1 424 ? 41.680 46.748 26.917 1.00 28.53 424 VAL A CA 1
ATOM 3076 C C . VAL A 1 424 ? 43.145 46.851 26.596 1.00 28.51 424 VAL A C 1
ATOM 3077 O O . VAL A 1 424 ? 43.504 47.050 25.413 1.00 27.46 424 VAL A O 1
ATOM 3081 N N . PHE A 1 425 ? 43.994 46.709 27.626 1.00 28.11 425 PHE A N 1
ATOM 3082 C CA . PHE A 1 425 ? 45.433 46.511 27.430 1.00 29.46 425 PHE A CA 1
ATOM 3083 C C . PHE A 1 425 ? 45.841 45.055 27.735 1.00 31.30 425 PHE A C 1
ATOM 3084 O O . PHE A 1 425 ? 45.760 44.607 28.912 1.00 30.58 425 PHE A O 1
ATOM 3092 N N . THR A 1 426 ? 46.201 44.317 26.670 1.00 31.97 426 THR A N 1
ATOM 3093 C CA . THR A 1 426 ? 46.755 42.985 26.721 1.00 33.08 426 THR A CA 1
ATOM 3094 C C . THR A 1 426 ? 47.670 42.780 25.543 1.00 34.23 426 THR A C 1
ATOM 3095 O O . THR A 1 426 ? 47.419 43.341 24.465 1.00 35.09 426 THR A O 1
ATOM 3099 N N . ALA A 1 427 ? 48.637 41.873 25.663 1.00 32.97 427 ALA A N 1
ATOM 3100 C CA . ALA A 1 427 ? 49.491 41.579 24.522 1.00 33.27 427 ALA A CA 1
ATOM 3101 C C . ALA A 1 427 ? 48.914 40.410 23.719 1.00 34.30 427 ALA A C 1
ATOM 3102 O O . ALA A 1 427 ? 49.338 40.170 22.572 1.00 33.44 427 ALA A O 1
ATOM 3104 N N . ASP A 1 428 ? 47.950 39.712 24.327 1.00 34.06 428 ASP A N 1
ATOM 3105 C CA . ASP A 1 428 ? 47.360 38.496 23.798 1.00 36.07 428 ASP A CA 1
ATOM 3106 C C . ASP A 1 428 ? 46.282 38.784 22.725 1.00 36.09 428 ASP A C 1
ATOM 3107 O O . ASP A 1 428 ? 45.287 39.472 22.971 1.00 34.51 428 ASP A O 1
ATOM 3112 N N . LEU A 1 429 ? 46.511 38.225 21.538 1.00 37.34 429 LEU A N 1
ATOM 3113 C CA . LEU A 1 429 ? 45.603 38.362 20.404 1.00 38.10 429 LEU A CA 1
ATOM 3114 C C . LEU A 1 429 ? 44.178 37.949 20.762 1.00 37.69 429 LEU A C 1
ATOM 3115 O O . LEU A 1 429 ? 43.246 38.767 20.691 1.00 38.34 429 LEU A O 1
ATOM 3120 N N . ALA A 1 430 ? 44.035 36.684 21.150 1.00 36.76 430 ALA A N 1
ATOM 3121 C CA . ALA A 1 430 ? 42.753 36.070 21.462 1.00 37.08 430 ALA A CA 1
ATOM 3122 C C . ALA A 1 430 ? 42.002 36.880 22.521 1.00 36.43 430 ALA A C 1
ATOM 3123 O O . ALA A 1 430 ? 40.859 37.288 22.312 1.00 35.32 430 ALA A O 1
ATOM 3125 N N . ARG A 1 431 ? 42.698 37.187 23.612 1.00 35.85 431 ARG A N 1
ATOM 3126 C CA . ARG A 1 431 ? 42.126 37.939 24.709 1.00 36.59 431 ARG A CA 1
ATOM 3127 C C . ARG A 1 431 ? 41.636 39.340 24.296 1.00 36.33 431 ARG A C 1
ATOM 3128 O O . ARG A 1 431 ? 40.534 39.756 24.718 1.00 36.38 431 ARG A O 1
ATOM 3136 N N . ALA A 1 432 ? 42.438 40.050 23.496 1.00 34.72 432 ALA A N 1
ATOM 3137 C CA . ALA A 1 432 ? 42.076 41.402 23.086 1.00 35.14 432 ALA A CA 1
ATOM 3138 C C . ALA A 1 432 ? 40.725 41.461 22.354 1.00 35.49 432 ALA A C 1
ATOM 3139 O O . ALA A 1 432 ? 39.848 42.207 22.731 1.00 35.08 432 ALA A O 1
ATOM 3141 N N . HIS A 1 433 ? 40.583 40.666 21.301 1.00 37.79 433 HIS A N 1
ATOM 3142 C CA . HIS A 1 433 ? 39.374 40.645 20.458 1.00 38.24 433 HIS A CA 1
ATOM 3143 C C . HIS A 1 433 ? 38.166 40.079 21.208 1.00 38.06 433 HIS A C 1
ATOM 3144 O O . HIS A 1 433 ? 37.069 40.599 21.095 1.00 37.69 433 HIS A O 1
ATOM 3151 N N . ARG A 1 434 ? 38.396 39.039 21.994 1.00 37.98 434 ARG A N 1
ATOM 3152 C CA . ARG A 1 434 ? 37.380 38.531 22.906 1.00 37.86 434 ARG A CA 1
ATOM 3153 C C . ARG A 1 434 ? 36.814 39.580 23.898 1.00 36.87 434 ARG A C 1
ATOM 3154 O O . ARG A 1 434 ? 35.596 39.661 24.128 1.00 36.89 434 ARG A O 1
ATOM 3162 N N . VAL A 1 435 ? 37.692 40.371 24.508 1.00 34.59 435 VAL A N 1
ATOM 3163 C CA . VAL A 1 435 ? 37.227 41.249 25.558 1.00 32.89 435 VAL A CA 1
ATOM 3164 C C . VAL A 1 435 ? 36.433 42.399 24.928 1.00 33.78 435 VAL A C 1
ATOM 3165 O O . VAL A 1 435 ? 35.370 42.804 25.422 1.00 32.87 435 VAL A O 1
ATOM 3169 N N . VAL A 1 436 ? 36.947 42.901 23.809 1.00 33.10 436 VAL A N 1
ATOM 3170 C CA . VAL A 1 436 ? 36.247 43.929 23.043 1.00 35.27 436 VAL A CA 1
ATOM 3171 C C . VAL A 1 436 ? 34.858 43.402 22.557 1.00 36.24 436 VAL A C 1
ATOM 3172 O O . VAL A 1 436 ? 33.837 44.098 22.715 1.00 34.81 436 VAL A O 1
ATOM 3176 N N . ASP A 1 437 ? 34.799 42.147 22.090 1.00 37.35 437 ASP A N 1
ATOM 3177 C CA . ASP A 1 437 ? 33.510 41.565 21.686 1.00 39.56 437 ASP A CA 1
ATOM 3178 C C . ASP A 1 437 ? 32.530 41.488 22.858 1.00 39.71 437 ASP A C 1
ATOM 3179 O O . ASP A 1 437 ? 31.351 41.748 22.690 1.00 39.55 437 ASP A O 1
ATOM 3184 N N . GLY A 1 438 ? 33.033 41.191 24.060 1.00 38.99 438 GLY A N 1
ATOM 3185 C CA . GLY A 1 438 ? 32.191 41.095 25.260 1.00 37.14 438 GLY A CA 1
ATOM 3186 C C . GLY A 1 438 ? 31.804 42.401 25.935 1.00 37.34 438 GLY A C 1
ATOM 3187 O O . GLY A 1 438 ? 30.786 42.459 26.673 1.00 37.26 438 GLY A O 1
ATOM 3188 N N . LEU A 1 439 ? 32.581 43.454 25.710 1.00 34.30 439 LEU A N 1
ATOM 3189 C CA . LEU A 1 439 ? 32.218 44.762 26.252 1.00 34.12 439 LEU A CA 1
ATOM 3190 C C . LEU A 1 439 ? 31.003 45.459 25.594 1.00 34.18 439 LEU A C 1
ATOM 3191 O O . LEU A 1 439 ? 30.969 45.650 24.374 1.00 33.45 439 LEU A O 1
ATOM 3196 N N . GLU A 1 440 ? 30.038 45.857 26.422 1.00 34.25 440 GLU A N 1
ATOM 3197 C CA . GLU A 1 440 ? 28.820 46.528 25.926 1.00 35.84 440 GLU A CA 1
ATOM 3198 C C . GLU A 1 440 ? 29.013 48.023 25.725 1.00 35.09 440 GLU A C 1
ATOM 3199 O O . GLU A 1 440 ? 28.653 48.855 26.577 1.00 37.15 440 GLU A O 1
ATOM 3205 N N . ALA A 1 441 ? 29.618 48.384 24.597 1.00 31.86 441 ALA A N 1
ATOM 3206 C CA . ALA A 1 441 ? 29.957 49.768 24.413 1.00 30.03 441 ALA A CA 1
ATOM 3207 C C . ALA A 1 441 ? 29.987 50.081 22.930 1.00 29.26 441 ALA A C 1
ATOM 3208 O O . ALA A 1 441 ? 30.114 49.168 22.093 1.00 30.85 441 ALA A O 1
ATOM 3210 N N . GLY A 1 442 ? 29.853 51.348 22.602 1.00 27.90 442 GLY A N 1
ATOM 3211 C CA . GLY A 1 442 ? 29.830 51.773 21.186 1.00 28.94 442 GLY A CA 1
ATOM 3212 C C . GLY A 1 442 ? 31.225 51.815 20.572 1.00 29.12 442 GLY A C 1
ATOM 3213 O O . GLY A 1 442 ? 31.414 51.435 19.419 1.00 27.39 442 GLY A O 1
ATOM 3214 N N . THR A 1 443 ? 32.208 52.251 21.366 1.00 29.52 443 THR A N 1
ATOM 3215 C CA . THR A 1 443 ? 33.561 52.417 20.865 1.00 30.81 443 THR A CA 1
ATOM 3216 C C . THR A 1 443 ? 34.594 51.831 21.811 1.00 31.21 443 THR A C 1
ATOM 3217 O O . THR A 1 443 ? 34.641 52.235 22.972 1.00 32.22 443 THR A O 1
ATOM 3221 N N . LEU A 1 444 ? 35.362 50.849 21.334 1.00 30.69 444 LEU A N 1
ATOM 3222 C CA . LEU A 1 444 ? 36.394 50.181 22.094 1.00 29.88 444 LEU A CA 1
ATOM 3223 C C . LEU A 1 444 ? 37.801 50.450 21.531 1.00 30.52 444 LEU A C 1
ATOM 3224 O O . LEU A 1 444 ? 37.979 50.700 20.278 1.00 30.42 444 LEU A O 1
ATOM 3229 N N . TRP A 1 445 ? 38.783 50.440 22.439 1.00 27.55 445 TRP A N 1
ATOM 3230 C CA . TRP A 1 445 ? 40.180 50.514 22.060 1.00 27.10 445 TRP A CA 1
ATOM 3231 C C . TRP A 1 445 ? 40.961 49.322 22.543 1.00 27.03 445 TRP A C 1
ATOM 3232 O O . TRP A 1 445 ? 40.845 48.891 23.723 1.00 26.43 445 TRP A O 1
ATOM 3243 N N . ILE A 1 446 ? 41.815 48.826 21.668 1.00 25.98 446 ILE A N 1
ATOM 3244 C CA . ILE A 1 446 ? 42.782 47.813 22.051 1.00 26.55 446 ILE A CA 1
ATOM 3245 C C . ILE A 1 446 ? 44.196 48.446 22.112 1.00 27.07 446 ILE A C 1
ATOM 3246 O O . ILE A 1 446 ? 44.711 48.968 21.097 1.00 25.26 446 ILE A O 1
ATOM 3251 N N . ASN A 1 447 ? 44.756 48.450 23.336 1.00 26.26 447 ASN A N 1
ATOM 3252 C CA . ASN A 1 447 ? 46.126 48.877 23.629 1.00 27.42 447 ASN A CA 1
ATOM 3253 C C . ASN A 1 447 ? 46.357 50.349 23.438 1.00 27.72 447 ASN A C 1
ATOM 3254 O O . ASN A 1 447 ? 47.466 50.785 23.165 1.00 28.42 447 ASN A O 1
ATOM 3259 N N . THR A 1 448 ? 45.276 51.115 23.557 1.00 27.36 448 THR A N 1
ATOM 3260 C CA . THR A 1 448 ? 45.409 52.541 23.553 1.00 26.93 448 THR A CA 1
ATOM 3261 C C . THR A 1 448 ? 44.117 53.034 24.173 1.00 27.40 448 THR A C 1
ATOM 3262 O O . THR A 1 448 ? 43.362 52.205 24.631 1.00 27.16 448 THR A O 1
ATOM 3266 N N . TYR A 1 449 ? 43.864 54.339 24.208 1.00 27.85 449 TYR A N 1
ATOM 3267 C CA . TYR A 1 449 ? 42.618 54.839 24.784 1.00 29.90 449 TYR A CA 1
ATOM 3268 C C . TYR A 1 449 ? 42.274 56.212 24.226 1.00 29.48 449 TYR A C 1
ATOM 3269 O O . TYR A 1 449 ? 43.162 56.977 23.877 1.00 29.08 449 TYR A O 1
ATOM 3278 N N . ASN A 1 450 ? 40.986 56.494 24.074 1.00 30.67 450 ASN A N 1
ATOM 3279 C CA . ASN A 1 450 ? 40.502 57.862 23.762 1.00 32.30 450 ASN A CA 1
ATOM 3280 C C . ASN A 1 450 ? 40.954 58.468 22.410 1.00 31.68 450 ASN A C 1
ATOM 3281 O O . ASN A 1 450 ? 41.109 59.672 22.303 1.00 31.79 450 ASN A O 1
ATOM 3286 N N . LEU A 1 451 ? 41.146 57.638 21.385 1.00 29.87 451 LEU A N 1
ATOM 3287 C CA . LEU A 1 451 ? 41.466 58.146 20.031 1.00 28.56 451 LEU A CA 1
ATOM 3288 C C . LEU A 1 451 ? 40.219 58.073 19.161 1.00 26.57 451 LEU A C 1
ATOM 3289 O O . LEU A 1 451 ? 39.693 57.016 18.933 1.00 25.36 451 LEU A O 1
ATOM 3294 N N . CYS A 1 452 ? 39.786 59.210 18.647 1.00 26.56 452 CYS A N 1
ATOM 3295 C CA . CYS A 1 452 ? 38.538 59.319 17.891 1.00 26.74 452 CYS A CA 1
ATOM 3296 C C . CYS A 1 452 ? 38.768 59.960 16.506 1.00 24.42 452 CYS A C 1
ATOM 3297 O O . CYS A 1 452 ? 38.201 60.985 16.203 1.00 23.14 452 CYS A O 1
ATOM 3300 N N . PRO A 1 453 ? 39.623 59.351 15.679 1.00 22.71 453 PRO A N 1
ATOM 3301 C CA . PRO A 1 453 ? 39.830 59.919 14.360 1.00 21.78 453 PRO A CA 1
ATOM 3302 C C . PRO A 1 453 ? 38.465 59.938 13.629 1.00 23.84 453 PRO A C 1
ATOM 3303 O O . PRO A 1 453 ? 37.595 59.028 13.796 1.00 22.16 453 PRO A O 1
ATOM 3307 N N . VAL A 1 454 ? 38.250 61.040 12.921 1.00 21.92 454 VAL A N 1
ATOM 3308 C CA . VAL A 1 454 ? 37.019 61.321 12.195 1.00 22.38 454 VAL A CA 1
ATOM 3309 C C . VAL A 1 454 ? 36.661 60.249 11.110 1.00 21.45 454 VAL A C 1
ATOM 3310 O O . VAL A 1 454 ? 35.494 60.138 10.686 1.00 18.62 454 VAL A O 1
ATOM 3314 N N . GLU A 1 455 ? 37.639 59.428 10.705 1.00 21.08 455 GLU A N 1
ATOM 3315 C CA . GLU A 1 455 ? 37.345 58.332 9.774 1.00 20.26 455 GLU A CA 1
ATOM 3316 C C . GLU A 1 455 ? 36.466 57.249 10.402 1.00 20.51 455 GLU A C 1
ATOM 3317 O O . GLU A 1 455 ? 35.908 56.423 9.661 1.00 17.73 455 GLU A O 1
ATOM 3323 N N . ILE A 1 456 ? 36.360 57.217 11.738 1.00 20.60 456 ILE A N 1
ATOM 3324 C CA . ILE A 1 456 ? 35.679 56.053 12.358 1.00 20.88 456 ILE A CA 1
ATOM 3325 C C . ILE A 1 456 ? 34.438 56.538 13.097 1.00 22.09 456 ILE A C 1
ATOM 3326 O O . ILE A 1 456 ? 34.407 57.687 13.610 1.00 21.42 456 ILE A O 1
ATOM 3331 N N . PRO A 1 457 ? 33.414 55.665 13.183 1.00 22.81 457 PRO A N 1
ATOM 3332 C CA . PRO A 1 457 ? 32.209 56.127 13.889 1.00 22.63 457 PRO A CA 1
ATOM 3333 C C . PRO A 1 457 ? 32.452 56.316 15.363 1.00 24.71 457 PRO A C 1
ATOM 3334 O O . PRO A 1 457 ? 33.280 55.612 15.965 1.00 24.95 457 PRO A O 1
ATOM 3338 N N . PHE A 1 458 ? 31.714 57.272 15.922 1.00 26.21 458 PHE A N 1
ATOM 3339 C CA . PHE A 1 458 ? 31.736 57.606 17.333 1.00 28.33 458 PHE A CA 1
ATOM 3340 C C . PHE A 1 458 ? 30.309 57.690 17.907 1.00 27.71 458 PHE A C 1
ATOM 3341 O O . PHE A 1 458 ? 29.487 58.438 17.393 1.00 28.38 458 PHE A O 1
ATOM 3349 N N . GLY A 1 459 ? 30.041 56.967 18.975 1.00 27.67 459 GLY A N 1
ATOM 3350 C CA . GLY A 1 459 ? 28.822 57.178 19.762 1.00 31.14 459 GLY A CA 1
ATOM 3351 C C . GLY A 1 459 ? 28.643 56.020 20.715 1.00 32.16 459 GLY A C 1
ATOM 3352 O O . GLY A 1 459 ? 29.446 55.095 20.766 1.00 33.35 459 GLY A O 1
ATOM 3353 N N . GLY A 1 460 ? 27.572 56.041 21.479 1.00 34.68 460 GLY A N 1
ATOM 3354 C CA . GLY A 1 460 ? 27.441 55.009 22.488 1.00 35.78 460 GLY A CA 1
ATOM 3355 C C . GLY A 1 460 ? 26.319 54.010 22.288 1.00 36.13 460 GLY A C 1
ATOM 3356 O O . GLY A 1 460 ? 25.579 54.045 21.290 1.00 35.99 460 GLY A O 1
ATOM 3357 N N . SER A 1 461 ? 26.236 53.129 23.271 1.00 36.54 461 SER A N 1
ATOM 3358 C CA . SER A 1 461 ? 25.164 52.150 23.478 1.00 38.16 461 SER A CA 1
ATOM 3359 C C . SER A 1 461 ? 24.392 52.409 24.764 1.00 37.54 461 SER A C 1
ATOM 3360 O O . SER A 1 461 ? 24.851 53.147 25.669 1.00 37.42 461 SER A O 1
ATOM 3363 N N . LYS A 1 462 ? 23.253 51.729 24.863 1.00 37.98 462 LYS A N 1
ATOM 3364 C CA . LYS A 1 462 ? 22.484 51.613 26.109 1.00 37.55 462 LYS A CA 1
ATOM 3365 C C . LYS A 1 462 ? 21.989 52.955 26.456 1.00 38.10 462 LYS A C 1
ATOM 3366 O O . LYS A 1 462 ? 21.449 53.652 25.608 1.00 39.86 462 LYS A O 1
ATOM 3372 N N . GLN A 1 463 ? 22.194 53.350 27.699 1.00 38.71 463 GLN A N 1
ATOM 3373 C CA . GLN A 1 463 ? 21.742 54.646 28.113 1.00 39.10 463 GLN A CA 1
ATOM 3374 C C . GLN A 1 463 ? 22.714 55.778 27.732 1.00 38.02 463 GLN A C 1
ATOM 3375 O O . GLN A 1 463 ? 22.526 56.921 28.177 1.00 37.20 463 GLN A O 1
ATOM 3381 N N . SER A 1 464 ? 23.741 55.480 26.900 1.00 36.77 464 SER A N 1
ATOM 3382 C CA . SER A 1 464 ? 24.678 56.529 26.445 1.00 35.74 464 SER A CA 1
ATOM 3383 C C . SER A 1 464 ? 24.153 57.216 25.156 1.00 34.00 464 SER A C 1
ATOM 3384 O O . SER A 1 464 ? 24.745 58.142 24.666 1.00 32.19 464 SER A O 1
ATOM 3387 N N . GLY A 1 465 ? 23.038 56.724 24.626 1.00 34.14 465 GLY A N 1
ATOM 3388 C CA . GLY A 1 465 ? 22.252 57.429 23.593 1.00 33.64 465 GLY A CA 1
ATOM 3389 C C . GLY A 1 465 ? 22.276 56.544 22.353 1.00 35.12 465 GLY A C 1
ATOM 3390 O O . GLY A 1 465 ? 22.522 55.311 22.476 1.00 36.22 465 GLY A O 1
ATOM 3391 N N . PHE A 1 466 ? 22.093 57.168 21.171 1.00 33.18 466 PHE A N 1
ATOM 3392 C CA . PHE A 1 466 ? 22.018 56.457 19.901 1.00 32.75 466 PHE A CA 1
ATOM 3393 C C . PHE A 1 466 ? 22.476 57.326 18.762 1.00 30.15 466 PHE A C 1
ATOM 3394 O O . PHE A 1 466 ? 22.572 58.552 18.873 1.00 27.72 466 PHE A O 1
ATOM 3402 N N . GLY A 1 467 ? 22.726 56.639 17.662 1.00 28.45 467 GLY A N 1
ATOM 3403 C CA . GLY A 1 467 ? 23.352 57.202 16.501 1.00 28.63 467 GLY A CA 1
ATOM 3404 C C . GLY A 1 467 ? 24.866 57.273 16.684 1.00 28.19 467 GLY A C 1
ATOM 3405 O O . GLY A 1 467 ? 25.410 57.044 17.769 1.00 28.07 467 GLY A O 1
ATOM 3406 N N . ARG A 1 468 ? 25.522 57.650 15.598 1.00 28.53 468 ARG A N 1
ATOM 3407 C CA . ARG A 1 468 ? 26.967 57.713 15.512 1.00 27.99 468 ARG A CA 1
ATOM 3408 C C . ARG A 1 468 ? 27.324 59.009 14.819 1.00 28.44 468 ARG A C 1
ATOM 3409 O O . ARG A 1 468 ? 26.669 59.413 13.808 1.00 27.55 468 ARG A O 1
ATOM 3417 N N . GLU A 1 469 ? 28.404 59.602 15.321 1.00 27.64 469 GLU A N 1
ATOM 3418 C CA . GLU A 1 469 ? 29.096 60.687 14.642 1.00 27.20 469 GLU A CA 1
ATOM 3419 C C . GLU A 1 469 ? 30.336 60.167 13.941 1.00 26.00 469 GLU A C 1
ATOM 3420 O O . GLU A 1 469 ? 30.838 59.101 14.311 1.00 25.72 469 GLU A O 1
ATOM 3426 N N . ASN A 1 470 ? 30.825 60.921 12.954 1.00 25.20 470 ASN A N 1
ATOM 3427 C CA . ASN A 1 470 ? 32.035 60.579 12.164 1.00 25.02 470 ASN A CA 1
ATOM 3428 C C . ASN A 1 470 ? 31.873 59.346 11.286 1.00 24.62 470 ASN A C 1
ATOM 3429 O O . ASN A 1 470 ? 30.872 58.635 11.440 1.00 24.84 470 ASN A O 1
ATOM 3434 N N . SER A 1 471 ? 32.848 59.095 10.389 1.00 23.12 471 SER A N 1
ATOM 3435 C CA . SER A 1 471 ? 32.728 58.081 9.326 1.00 22.78 471 SER A CA 1
ATOM 3436 C C . SER A 1 471 ? 31.561 58.402 8.371 1.00 21.68 471 SER A C 1
ATOM 3437 O O . SER A 1 471 ? 30.722 59.260 8.646 1.00 21.53 471 SER A O 1
ATOM 3440 N N . ALA A 1 472 ? 31.469 57.664 7.286 1.00 21.05 472 ALA A N 1
ATOM 3441 C CA . ALA A 1 472 ? 30.310 57.827 6.382 1.00 20.96 472 ALA A CA 1
ATOM 3442 C C . ALA A 1 472 ? 28.990 57.520 7.143 1.00 21.44 472 ALA A C 1
ATOM 3443 O O . ALA A 1 472 ? 27.938 58.086 6.813 1.00 19.90 472 ALA A O 1
ATOM 3445 N N . ALA A 1 473 ? 29.056 56.651 8.161 1.00 20.97 473 ALA A N 1
ATOM 3446 C CA . ALA A 1 473 ? 27.823 56.275 8.870 1.00 22.23 473 ALA A CA 1
ATOM 3447 C C . ALA A 1 473 ? 27.023 57.470 9.477 1.00 21.51 473 ALA A C 1
ATOM 3448 O O . ALA A 1 473 ? 25.816 57.386 9.600 1.00 21.86 473 ALA A O 1
ATOM 3450 N N . ALA A 1 474 ? 27.693 58.582 9.808 1.00 21.14 474 ALA A N 1
ATOM 3451 C CA . ALA A 1 474 ? 27.015 59.776 10.342 1.00 21.15 474 ALA A CA 1
ATOM 3452 C C . ALA A 1 474 ? 25.950 60.341 9.442 1.00 22.67 474 ALA A C 1
ATOM 3453 O O . ALA A 1 474 ? 24.951 60.925 9.919 1.00 22.37 474 ALA A O 1
ATOM 3455 N N . LEU A 1 475 ? 26.160 60.164 8.147 1.00 22.25 475 LEU A N 1
ATOM 3456 C CA . LEU A 1 475 ? 25.230 60.659 7.148 1.00 22.23 475 LEU A CA 1
ATOM 3457 C C . LEU A 1 475 ? 23.847 59.957 7.224 1.00 22.49 475 LEU A C 1
ATOM 3458 O O . LEU A 1 475 ? 22.855 60.568 6.820 1.00 21.36 475 LEU A O 1
ATOM 3463 N N . GLU A 1 476 ? 23.773 58.705 7.720 1.00 22.92 476 GLU A N 1
ATOM 3464 C CA . GLU A 1 476 ? 22.456 58.026 7.848 1.00 24.40 476 GLU A CA 1
ATOM 3465 C C . GLU A 1 476 ? 21.574 58.792 8.786 1.00 24.01 476 GLU A C 1
ATOM 3466 O O . GLU A 1 476 ? 20.359 58.703 8.688 1.00 24.19 476 GLU A O 1
ATOM 3472 N N . HIS A 1 477 ? 22.162 59.568 9.702 1.00 23.46 477 HIS A N 1
ATOM 3473 C CA . HIS A 1 477 ? 21.350 60.356 10.652 1.00 23.10 477 HIS A CA 1
ATOM 3474 C C . HIS A 1 477 ? 20.903 61.741 10.175 1.00 23.63 477 HIS A C 1
ATOM 3475 O O . HIS A 1 477 ? 20.075 62.342 10.830 1.00 23.16 477 HIS A O 1
ATOM 3482 N N . TYR A 1 478 ? 21.436 62.211 9.036 1.00 22.25 478 TYR A N 1
ATOM 3483 C CA . TYR A 1 478 ? 21.201 63.552 8.573 1.00 20.91 478 TYR A CA 1
ATOM 3484 C C . TYR A 1 478 ? 20.568 63.489 7.205 1.00 21.06 478 TYR A C 1
ATOM 3485 O O . TYR A 1 478 ? 20.491 64.472 6.514 1.00 20.82 478 TYR A O 1
ATOM 3494 N N . SER A 1 479 ? 20.134 62.298 6.795 1.00 22.14 479 SER A N 1
ATOM 3495 C CA . SER A 1 479 ? 19.460 62.115 5.493 1.00 21.90 479 SER A CA 1
ATOM 3496 C C . SER A 1 479 ? 18.447 60.974 5.608 1.00 22.52 479 SER A C 1
ATOM 3497 O O . SER A 1 479 ? 18.476 60.239 6.578 1.00 21.53 479 SER A O 1
ATOM 3500 N N . GLU A 1 480 ? 17.553 60.816 4.6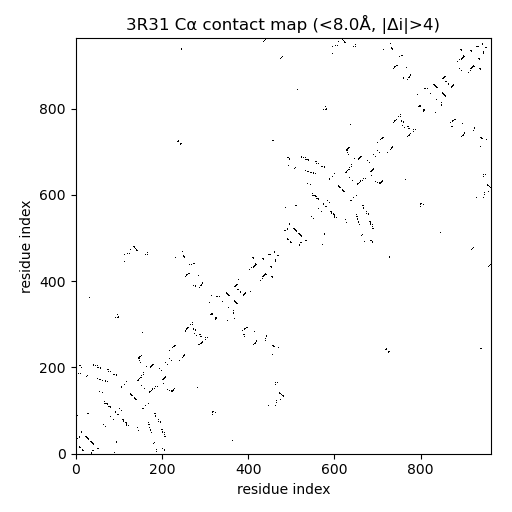27 1.00 22.21 480 GLU A N 1
ATOM 3501 C CA . GLU A 1 480 ? 16.730 59.630 4.652 1.00 22.60 480 GLU A CA 1
ATOM 3502 C C . GLU A 1 480 ? 16.628 59.199 3.212 1.00 21.96 480 GLU A C 1
ATOM 3503 O O . GLU A 1 480 ? 16.942 60.009 2.284 1.00 20.75 480 GLU A O 1
ATOM 3509 N N . LEU A 1 481 ? 16.204 57.952 3.004 1.00 20.95 481 LEU A N 1
ATOM 3510 C CA . LEU A 1 481 ? 16.164 57.413 1.661 1.00 22.28 481 LEU A CA 1
ATOM 3511 C C . LEU A 1 481 ? 14.877 57.832 0.984 1.00 22.61 481 LEU A C 1
ATOM 3512 O O . LEU A 1 481 ? 13.796 57.607 1.468 1.00 25.40 481 LEU A O 1
ATOM 3517 N N . LYS A 1 482 ? 14.958 58.465 -0.148 1.00 22.17 482 LYS A N 1
ATOM 3518 C CA . LYS A 1 482 ? 13.727 58.517 -0.918 1.00 22.36 482 LYS A CA 1
ATOM 3519 C C . LYS A 1 482 ? 13.806 57.453 -2.029 1.00 20.97 482 LYS A C 1
ATOM 3520 O O . LYS A 1 482 ? 14.789 57.378 -2.724 1.00 21.75 482 LYS A O 1
ATOM 3526 N N . THR A 1 483 ? 12.796 56.610 -2.170 1.00 22.24 483 THR A N 1
ATOM 3527 C CA . THR A 1 483 ? 12.799 55.559 -3.211 1.00 23.19 483 THR A CA 1
ATOM 3528 C C . THR A 1 483 ? 11.915 55.926 -4.396 1.00 23.10 483 THR A C 1
ATOM 3529 O O . THR A 1 483 ? 10.789 56.279 -4.183 1.00 22.47 483 THR A O 1
ATOM 3533 N N . VAL A 1 484 ? 12.408 55.814 -5.624 1.00 23.16 484 VAL A N 1
ATOM 3534 C CA . VAL A 1 484 ? 11.616 56.110 -6.842 1.00 23.11 484 VAL A CA 1
ATOM 3535 C C . VAL A 1 484 ? 11.564 54.846 -7.659 1.00 24.27 484 VAL A C 1
ATOM 3536 O O . VAL A 1 484 ? 12.614 54.369 -8.149 1.00 24.20 484 VAL A O 1
ATOM 3540 N N . TYR A 1 485 ? 10.360 54.270 -7.734 1.00 23.81 485 TYR A N 1
ATOM 3541 C CA . TYR A 1 485 ? 10.062 53.094 -8.531 1.00 24.04 485 TYR A CA 1
ATOM 3542 C C . TYR A 1 485 ? 9.663 53.530 -9.944 1.00 26.16 485 TYR A C 1
ATOM 3543 O O . TYR A 1 485 ? 8.741 54.418 -10.146 1.00 27.09 485 TYR A O 1
ATOM 3552 N N . VAL A 1 486 ? 10.391 52.994 -10.923 1.00 26.34 486 VAL A N 1
ATOM 3553 C CA . VAL A 1 486 ? 10.216 53.426 -12.312 1.00 28.22 486 VAL A CA 1
ATOM 3554 C C . VAL A 1 486 ? 9.536 52.306 -13.104 1.00 28.88 486 VAL A C 1
ATOM 3555 O O . VAL A 1 486 ? 10.197 51.297 -13.423 1.00 26.73 486 VAL A O 1
ATOM 3559 N N . SER A 1 487 ? 8.221 52.443 -13.344 1.00 30.53 487 SER A N 1
ATOM 3560 C CA . SER A 1 487 ? 7.536 51.491 -14.254 1.00 34.51 487 SER A CA 1
ATOM 3561 C C . SER A 1 487 ? 8.104 51.725 -15.654 1.00 36.29 487 SER A C 1
ATOM 3562 O O . SER A 1 487 ? 8.202 52.894 -16.122 1.00 36.12 487 SER A O 1
ATOM 3565 N N . THR A 1 488 ? 8.543 50.661 -16.315 1.00 37.69 488 THR A N 1
ATOM 3566 C CA . THR A 1 488 ? 9.162 50.873 -17.642 1.00 40.09 488 THR A CA 1
ATOM 3567 C C . THR A 1 488 ? 8.164 50.479 -18.711 1.00 42.71 488 THR A C 1
ATOM 3568 O O . THR A 1 488 ? 8.340 50.824 -19.864 1.00 43.91 488 THR A O 1
ATOM 3572 N N . GLY A 1 489 ? 7.141 49.720 -18.322 1.00 45.46 489 GLY A N 1
ATOM 3573 C CA . GLY A 1 489 ? 6.126 49.198 -19.251 1.00 47.12 489 GLY A CA 1
ATOM 3574 C C . GLY A 1 489 ? 4.752 49.362 -18.620 1.00 48.76 489 GLY A C 1
ATOM 3575 O O . GLY A 1 489 ? 3.976 50.258 -19.049 1.00 50.77 489 GLY A O 1
ATOM 3576 N N . PRO B 1 8 ? -16.686 24.209 18.526 1.00 60.98 8 PRO B N 1
ATOM 3577 C CA . PRO B 1 8 ? -15.400 24.549 17.856 1.00 60.81 8 PRO B CA 1
ATOM 3578 C C . PRO B 1 8 ? -15.543 25.798 16.964 1.00 60.38 8 PRO B C 1
ATOM 3579 O O . PRO B 1 8 ? -16.300 25.765 15.973 1.00 60.87 8 PRO B O 1
ATOM 3583 N N . LEU B 1 9 ? -14.860 26.896 17.301 1.00 59.53 9 LEU B N 1
ATOM 3584 C CA . LEU B 1 9 ? -14.978 28.148 16.490 1.00 58.20 9 LEU B CA 1
ATOM 3585 C C . LEU B 1 9 ? -14.183 28.029 15.195 1.00 57.15 9 LEU B C 1
ATOM 3586 O O . LEU B 1 9 ? -13.169 27.304 15.150 1.00 58.10 9 LEU B O 1
ATOM 3591 N N . LYS B 1 10 ? -14.627 28.727 14.159 1.00 54.86 10 LYS B N 1
ATOM 3592 C CA . LYS B 1 10 ? -14.007 28.676 12.844 1.00 53.68 10 LYS B CA 1
ATOM 3593 C C . LYS B 1 10 ? -12.458 28.762 12.816 1.00 52.70 10 LYS B C 1
ATOM 3594 O O . LYS B 1 10 ? -11.794 28.001 12.091 1.00 52.21 10 LYS B O 1
ATOM 3600 N N . ALA B 1 11 ? -11.882 29.683 13.591 1.00 50.19 11 ALA B N 1
ATOM 3601 C CA . ALA B 1 11 ? -10.445 29.899 13.520 1.00 48.47 11 ALA B CA 1
ATOM 3602 C C . ALA B 1 11 ? -9.881 30.041 14.910 1.00 47.21 11 ALA B C 1
ATOM 3603 O O . ALA B 1 11 ? -9.184 31.006 15.210 1.00 47.52 11 ALA B O 1
ATOM 3605 N N . GLN B 1 12 ? -10.199 29.094 15.781 1.00 44.81 12 GLN B N 1
ATOM 3606 C CA . GLN B 1 12 ? -9.754 29.217 17.127 1.00 42.54 12 GLN B CA 1
ATOM 3607 C C . GLN B 1 12 ? -8.312 28.700 17.273 1.00 41.33 12 GLN B C 1
ATOM 3608 O O . GLN B 1 12 ? -8.043 27.518 17.076 1.00 39.87 12 GLN B O 1
ATOM 3614 N N . PRO B 1 13 ? -7.385 29.593 17.653 1.00 41.13 13 PRO B N 1
ATOM 3615 C CA . PRO B 1 13 ? -6.000 29.138 17.884 1.00 39.96 13 PRO B CA 1
ATOM 3616 C C . PRO B 1 13 ? -5.940 28.284 19.154 1.00 39.88 13 PRO B C 1
ATOM 3617 O O . PRO B 1 13 ? -6.852 28.348 19.979 1.00 40.51 13 PRO B O 1
ATOM 3621 N N . LYS B 1 14 ? -4.899 27.483 19.304 1.00 38.83 14 LYS B N 1
ATOM 3622 C CA . LYS B 1 14 ? -4.679 26.727 20.525 1.00 39.45 14 LYS B CA 1
ATOM 3623 C C . LYS B 1 14 ? -4.703 27.628 21.763 1.00 38.14 14 LYS B C 1
ATOM 3624 O O . LYS B 1 14 ? -5.075 27.196 22.853 1.00 37.66 14 LYS B O 1
ATOM 3630 N N . ALA B 1 15 ? -4.219 28.863 21.609 1.00 36.47 15 ALA B N 1
ATOM 3631 C CA . ALA B 1 15 ? -4.133 29.800 22.721 1.00 34.50 15 ALA B CA 1
ATOM 3632 C C . ALA B 1 15 ? -3.958 31.175 22.117 1.00 33.42 15 ALA B C 1
ATOM 3633 O O . ALA B 1 15 ? -3.675 31.286 20.921 1.00 32.22 15 ALA B O 1
ATOM 3635 N N . SER B 1 16 ? -4.229 32.197 22.918 1.00 32.02 16 SER B N 1
ATOM 3636 C CA . SER B 1 16 ? -4.106 33.598 22.516 1.00 32.52 16 SER B CA 1
ATOM 3637 C C . SER B 1 16 ? -2.652 34.000 22.107 1.00 30.32 16 SER B C 1
ATOM 3638 O O . SER B 1 16 ? -2.468 34.833 21.225 1.00 29.64 16 SER B O 1
ATOM 3641 N N . HIS B 1 17 ? -1.648 33.390 22.751 1.00 28.78 17 HIS B N 1
ATOM 3642 C CA . HIS B 1 17 ? -0.255 33.864 22.655 1.00 28.34 17 HIS B CA 1
ATOM 3643 C C . HIS B 1 17 ? 0.628 32.756 22.156 1.00 27.43 17 HIS B C 1
ATOM 3644 O O . HIS B 1 17 ? 0.234 31.590 22.182 1.00 27.35 17 HIS B O 1
ATOM 3651 N N . PHE B 1 18 ? 1.786 33.125 21.620 1.00 26.13 18 PHE B N 1
ATOM 3652 C CA . PHE B 1 18 ? 2.782 32.126 21.234 1.00 24.84 18 PHE B CA 1
ATOM 3653 C C . PHE B 1 18 ? 4.063 32.562 21.868 1.00 25.43 18 PHE B C 1
ATOM 3654 O O . PHE B 1 18 ? 4.650 33.568 21.420 1.00 25.09 18 PHE B O 1
ATOM 3662 N N . ILE B 1 19 ? 4.493 31.851 22.908 1.00 23.88 19 ILE B N 1
ATOM 3663 C CA . ILE B 1 19 ? 5.678 32.277 23.660 1.00 23.68 19 ILE B CA 1
ATOM 3664 C C . ILE B 1 19 ? 6.658 31.113 23.862 1.00 24.83 19 ILE B C 1
ATOM 3665 O O . ILE B 1 19 ? 6.266 29.962 24.257 1.00 22.50 19 ILE B O 1
ATOM 3670 N N . ASP B 1 20 ? 7.929 31.397 23.580 1.00 24.72 20 ASP B N 1
ATOM 3671 C CA . ASP B 1 20 ? 9.006 30.435 23.885 1.00 25.06 20 ASP B CA 1
ATOM 3672 C C . ASP B 1 20 ? 8.657 29.041 23.303 1.00 26.07 20 ASP B C 1
ATOM 3673 O O . ASP B 1 20 ? 8.718 28.039 24.008 1.00 25.84 20 ASP B O 1
ATOM 3678 N N . GLY B 1 21 ? 8.237 28.989 22.052 1.00 26.97 21 GLY B N 1
ATOM 3679 C CA . GLY B 1 21 ? 8.159 27.712 21.325 1.00 29.59 21 GLY B CA 1
ATOM 3680 C C . GLY B 1 21 ? 6.756 27.087 21.304 1.00 31.63 21 GLY B C 1
ATOM 3681 O O . GLY B 1 21 ? 6.513 26.100 20.583 1.00 31.01 21 GLY B O 1
ATOM 3682 N N . ASP B 1 22 ? 5.839 27.624 22.098 1.00 31.90 22 ASP B N 1
ATOM 3683 C CA . ASP B 1 22 ? 4.523 26.979 22.191 1.00 34.31 22 ASP B CA 1
ATOM 3684 C C . ASP B 1 22 ? 3.394 27.973 22.507 1.00 33.53 22 ASP B C 1
ATOM 3685 O O . ASP B 1 22 ? 3.621 29.088 23.005 1.00 32.61 22 ASP B O 1
ATOM 3690 N N . TYR B 1 23 ? 2.181 27.574 22.191 1.00 33.16 23 TYR B N 1
ATOM 3691 C CA . TYR B 1 23 ? 1.021 28.392 22.524 1.00 33.78 23 TYR B CA 1
ATOM 3692 C C . TYR B 1 23 ? 0.809 28.506 24.035 1.00 33.85 23 TYR B C 1
ATOM 3693 O O . TYR B 1 23 ? 0.960 27.546 24.760 1.00 33.39 23 TYR B O 1
ATOM 3702 N N . VAL B 1 24 ? 0.494 29.702 24.495 1.00 33.99 24 VAL B N 1
ATOM 3703 C CA . VAL B 1 24 ? 0.385 29.978 25.911 1.00 35.95 24 VAL B CA 1
ATOM 3704 C C . VAL B 1 24 ? -0.857 30.839 26.159 1.00 36.09 24 VAL B C 1
ATOM 3705 O O . VAL B 1 24 ? -1.059 31.855 25.487 1.00 35.58 24 VAL B O 1
ATOM 3709 N N . GLU B 1 25 ? -1.682 30.428 27.125 1.00 38.20 25 GLU B N 1
ATOM 3710 C CA . GLU B 1 25 ? -2.890 31.178 27.536 1.00 38.72 25 GLU B CA 1
ATOM 3711 C C . GLU B 1 25 ? -2.743 31.819 28.926 1.00 39.78 25 GLU B C 1
ATOM 3712 O O . GLU B 1 25 ? -1.999 31.332 29.787 1.00 39.99 25 GLU B O 1
ATOM 3718 N N . ASP B 1 26 ? -3.442 32.939 29.113 1.00 40.46 26 ASP B N 1
ATOM 3719 C CA . ASP B 1 26 ? -3.781 33.463 30.436 1.00 40.68 26 ASP B CA 1
ATOM 3720 C C . ASP B 1 26 ? -5.211 34.042 30.371 1.00 41.32 26 ASP B C 1
ATOM 3721 O O . ASP B 1 26 ? -5.408 35.183 29.923 1.00 40.12 26 ASP B O 1
ATOM 3726 N N . ASN B 1 27 ? -6.194 33.256 30.811 1.00 41.76 27 ASN B N 1
ATOM 3727 C CA . ASN B 1 27 ? -7.638 33.668 30.715 1.00 43.83 27 ASN B CA 1
ATOM 3728 C C . ASN B 1 27 ? -8.075 34.789 31.660 1.00 43.01 27 ASN B C 1
ATOM 3729 O O . ASN B 1 27 ? -9.198 35.253 31.619 1.00 43.13 27 ASN B O 1
ATOM 3734 N N . THR B 1 28 ? -7.126 35.267 32.443 1.00 43.28 28 THR B N 1
ATOM 3735 C CA . THR B 1 28 ? -7.262 36.420 33.311 1.00 43.95 28 THR B CA 1
ATOM 3736 C C . THR B 1 28 ? -7.223 37.750 32.545 1.00 43.68 28 THR B C 1
ATOM 3737 O O . THR B 1 28 ? -7.686 38.798 33.053 1.00 44.30 28 THR B O 1
ATOM 3741 N N . GLY B 1 29 ? -6.654 37.726 31.343 1.00 42.17 29 GLY B N 1
ATOM 3742 C CA . GLY B 1 29 ? -6.492 38.944 30.582 1.00 41.22 29 GLY B CA 1
ATOM 3743 C C . GLY B 1 29 ? -7.830 39.322 30.008 1.00 41.02 29 GLY B C 1
ATOM 3744 O O . GLY B 1 29 ? -8.723 38.481 29.909 1.00 40.23 29 GLY B O 1
ATOM 3745 N N . THR B 1 30 ? -7.945 40.564 29.573 1.00 41.37 30 THR B N 1
ATOM 3746 C CA . THR B 1 30 ? -9.153 41.080 28.968 1.00 42.14 30 THR B CA 1
ATOM 3747 C C . THR B 1 30 ? -9.628 40.302 27.744 1.00 43.09 30 THR B C 1
ATOM 3748 O O . THR B 1 30 ? -8.907 40.187 26.740 1.00 43.09 30 THR B O 1
ATOM 3752 N N . PRO B 1 31 ? -10.850 39.752 27.827 1.00 43.13 31 PRO B N 1
ATOM 3753 C CA . PRO B 1 31 ? -11.299 38.944 26.704 1.00 43.79 31 PRO B CA 1
ATOM 3754 C C . PRO B 1 31 ? -11.670 39.819 25.487 1.00 43.64 31 PRO B C 1
ATOM 3755 O O . PRO B 1 31 ? -12.035 40.986 25.673 1.00 43.70 31 PRO B O 1
ATOM 3759 N N . PHE B 1 32 ? -11.479 39.288 24.263 1.00 43.16 32 PHE B N 1
ATOM 3760 C CA . PHE B 1 32 ? -11.887 39.972 23.021 1.00 41.98 32 PHE B CA 1
ATOM 3761 C C . PHE B 1 32 ? -12.123 38.957 21.899 1.00 42.91 32 PHE B C 1
ATOM 3762 O O . PHE B 1 32 ? -11.733 37.815 22.008 1.00 42.28 32 PHE B O 1
ATOM 3770 N N . GLU B 1 33 ? -12.807 39.356 20.843 1.00 44.32 33 GLU B N 1
ATOM 3771 C CA . GLU B 1 33 ? -13.191 38.399 19.800 1.00 47.22 33 GLU B CA 1
ATOM 3772 C C . GLU B 1 33 ? -12.759 38.864 18.437 1.00 47.58 33 GLU B C 1
ATOM 3773 O O . GLU B 1 33 ? -12.662 40.059 18.166 1.00 47.15 33 GLU B O 1
ATOM 3779 N N . SER B 1 34 ? -12.473 37.906 17.579 1.00 49.09 34 SER B N 1
ATOM 3780 C CA . SER B 1 34 ? -12.291 38.239 16.200 1.00 50.08 34 SER B CA 1
ATOM 3781 C C . SER B 1 34 ? -13.580 37.848 15.502 1.00 50.64 34 SER B C 1
ATOM 3782 O O . SER B 1 34 ? -14.146 36.780 15.766 1.00 50.31 34 SER B O 1
ATOM 3785 N N . ILE B 1 35 ? -14.020 38.730 14.610 1.00 52.31 35 ILE B N 1
ATOM 3786 C CA . ILE B 1 35 ? -15.320 38.684 13.955 1.00 53.40 35 ILE B CA 1
ATOM 3787 C C . ILE B 1 35 ? -15.119 38.854 12.449 1.00 54.74 35 ILE B C 1
ATOM 3788 O O . ILE B 1 35 ? -14.591 39.891 12.007 1.00 55.57 35 ILE B O 1
ATOM 3793 N N . PHE B 1 36 ? -15.550 37.862 11.667 1.00 55.69 36 PHE B N 1
ATOM 3794 C CA . PHE B 1 36 ? -15.537 37.914 10.195 1.00 56.37 36 PHE B CA 1
ATOM 3795 C C . PHE B 1 36 ? -16.459 39.028 9.692 1.00 57.17 36 PHE B C 1
ATOM 3796 O O . PHE B 1 36 ? -17.668 38.925 9.832 1.00 56.71 36 PHE B O 1
ATOM 3804 N N . PRO B 1 37 ? -15.875 40.110 9.121 1.00 58.65 37 PRO B N 1
ATOM 3805 C CA . PRO B 1 37 ? -16.592 41.351 8.798 1.00 59.20 37 PRO B CA 1
ATOM 3806 C C . PRO B 1 37 ? -17.794 41.206 7.882 1.00 59.87 37 PRO B C 1
ATOM 3807 O O . PRO B 1 37 ? -18.592 42.135 7.790 1.00 59.86 37 PRO B O 1
ATOM 3811 N N . ALA B 1 38 ? -17.911 40.074 7.197 1.00 60.61 38 ALA B N 1
ATOM 3812 C CA . ALA B 1 38 ? -19.020 39.851 6.251 1.00 61.16 38 ALA B CA 1
ATOM 3813 C C . ALA B 1 38 ? -20.280 39.308 6.943 1.00 61.05 38 ALA B C 1
ATOM 3814 O O . ALA B 1 38 ? -21.322 39.939 6.928 1.00 61.82 38 ALA B O 1
ATOM 3816 N N . THR B 1 39 ? -20.153 38.144 7.559 1.00 60.93 39 THR B N 1
ATOM 3817 C CA . THR B 1 39 ? -21.243 37.460 8.232 1.00 60.64 39 THR B CA 1
ATOM 3818 C C . THR B 1 39 ? -21.448 37.946 9.697 1.00 60.66 39 THR B C 1
ATOM 3819 O O . THR B 1 39 ? -22.481 37.660 10.322 1.00 60.71 39 THR B O 1
ATOM 3823 N N . GLY B 1 40 ? -20.468 38.660 10.251 1.00 60.26 40 GLY B N 1
ATOM 3824 C CA . GLY B 1 40 ? -20.462 38.966 11.694 1.00 59.54 40 GLY B CA 1
ATOM 3825 C C . GLY B 1 40 ? -20.175 37.783 12.627 1.00 59.20 40 GLY B C 1
ATOM 3826 O O . GLY B 1 40 ? -20.223 37.925 13.851 1.00 59.70 40 GLY B O 1
ATOM 3827 N N . GLU B 1 41 ? -19.872 36.616 12.062 1.00 58.27 41 GLU B N 1
ATOM 3828 C CA . GLU B 1 41 ? -19.585 35.423 12.847 1.00 57.93 41 GLU B CA 1
ATOM 3829 C C . GLU B 1 41 ? -18.334 35.589 13.741 1.00 56.90 41 GLU B C 1
ATOM 3830 O O . GLU B 1 41 ? -17.335 36.190 13.328 1.00 56.75 41 GLU B O 1
ATOM 3836 N N . MET B 1 42 ? -18.406 35.059 14.961 1.00 55.26 42 MET B N 1
ATOM 3837 C CA . MET B 1 42 ? -17.302 35.095 15.900 1.00 54.09 42 MET B CA 1
ATOM 3838 C C . MET B 1 42 ? -16.341 33.957 15.501 1.00 53.32 42 MET B C 1
ATOM 3839 O O . MET B 1 42 ? -16.649 32.771 15.690 1.00 53.33 42 MET B O 1
ATOM 3844 N N . ILE B 1 43 ? -15.183 34.298 14.936 1.00 51.31 43 ILE B N 1
ATOM 3845 C CA . ILE B 1 43 ? -14.245 33.244 14.495 1.00 48.51 43 ILE B CA 1
ATOM 3846 C C . ILE B 1 43 ? -13.258 32.737 15.547 1.00 46.89 43 ILE B C 1
ATOM 3847 O O . ILE B 1 43 ? -12.707 31.637 15.393 1.00 46.58 43 ILE B O 1
ATOM 3852 N N . ALA B 1 44 ? -13.063 33.503 16.622 1.00 45.00 44 ALA B N 1
ATOM 3853 C CA . ALA B 1 44 ? -12.093 33.146 17.681 1.00 44.18 44 ALA B CA 1
ATOM 3854 C C . ALA B 1 44 ? -12.331 33.950 18.951 1.00 43.13 44 ALA B C 1
ATOM 3855 O O . ALA B 1 44 ? -12.795 35.071 18.866 1.00 42.12 44 ALA B O 1
ATOM 3857 N N . LYS B 1 45 ? -11.988 33.374 20.107 1.00 43.06 45 LYS B N 1
ATOM 3858 C CA . LYS B 1 45 ? -12.035 34.058 21.405 1.00 43.84 45 LYS B CA 1
ATOM 3859 C C . LYS B 1 45 ? -10.628 34.195 21.939 1.00 43.85 45 LYS B C 1
ATOM 3860 O O . LYS B 1 45 ? -9.887 33.221 21.991 1.00 44.38 45 LYS B O 1
ATOM 3866 N N . LEU B 1 46 ? -10.292 35.382 22.416 1.00 43.01 46 LEU B N 1
ATOM 3867 C CA . LEU B 1 46 ? -8.933 35.671 22.815 1.00 42.59 46 LEU B CA 1
ATOM 3868 C C . LEU B 1 46 ? -8.867 36.388 24.113 1.00 41.77 46 LEU B C 1
ATOM 3869 O O . LEU B 1 46 ? -9.863 37.017 24.554 1.00 41.67 46 LEU B O 1
ATOM 3874 N N . HIS B 1 47 ? -7.669 36.355 24.699 1.00 40.62 47 HIS B N 1
ATOM 3875 C CA . HIS B 1 47 ? -7.355 37.219 25.835 1.00 39.51 47 HIS B CA 1
ATOM 3876 C C . HIS B 1 47 ? -6.167 38.129 25.557 1.00 38.72 47 HIS B C 1
ATOM 3877 O O . HIS B 1 47 ? -5.114 37.666 25.143 1.00 38.22 47 HIS B O 1
ATOM 3884 N N . ALA B 1 48 ? -6.356 39.426 25.787 1.00 37.29 48 ALA B N 1
ATOM 3885 C CA . ALA B 1 48 ? -5.258 40.395 25.858 1.00 36.43 48 ALA B CA 1
ATOM 3886 C C . ALA B 1 48 ? -4.245 39.953 26.890 1.00 35.72 48 ALA B C 1
ATOM 3887 O O . ALA B 1 48 ? -4.592 39.355 27.907 1.00 35.62 48 ALA B O 1
ATOM 3889 N N . ALA B 1 49 ? -2.983 40.264 26.621 1.00 35.20 49 ALA B N 1
ATOM 3890 C CA . ALA B 1 49 ? -1.884 39.886 27.522 1.00 34.95 49 ALA B CA 1
ATOM 3891 C C . ALA B 1 49 ? -2.085 40.431 28.925 1.00 34.86 49 ALA B C 1
ATOM 3892 O O . ALA B 1 49 ? -2.455 41.587 29.108 1.00 35.28 49 ALA B O 1
ATOM 3894 N N . THR B 1 50 ? -1.737 39.619 29.906 1.00 35.93 50 THR B N 1
ATOM 3895 C CA . THR B 1 50 ? -1.546 40.105 31.248 1.00 35.06 50 THR B CA 1
ATOM 3896 C C . THR B 1 50 ? -0.091 40.557 31.452 1.00 35.36 50 THR B C 1
ATOM 3897 O O . THR B 1 50 ? 0.797 40.275 30.596 1.00 34.18 50 THR B O 1
ATOM 3901 N N . PRO B 1 51 ? 0.165 41.252 32.588 1.00 34.29 51 PRO B N 1
ATOM 3902 C CA . PRO B 1 51 ? 1.538 41.578 32.908 1.00 33.97 51 PRO B CA 1
ATOM 3903 C C . PRO B 1 51 ? 2.447 40.351 33.005 1.00 33.79 51 PRO B C 1
ATOM 3904 O O . PRO B 1 51 ? 3.647 40.479 32.669 1.00 31.89 51 PRO B O 1
ATOM 3908 N N . ALA B 1 52 ? 1.908 39.198 33.461 1.00 32.37 52 ALA B N 1
ATOM 3909 C CA . ALA B 1 52 ? 2.780 38.007 33.550 1.00 31.46 52 ALA B CA 1
ATOM 3910 C C . ALA B 1 52 ? 3.145 37.504 32.131 1.00 29.88 52 ALA B C 1
ATOM 3911 O O . ALA B 1 52 ? 4.265 37.143 31.890 1.00 29.82 52 ALA B O 1
ATOM 3913 N N . ILE B 1 53 ? 2.188 37.505 31.206 1.00 29.49 53 ILE B N 1
ATOM 3914 C CA . ILE B 1 53 ? 2.456 37.187 29.786 1.00 28.49 53 ILE B CA 1
ATOM 3915 C C . ILE B 1 53 ? 3.522 38.130 29.180 1.00 28.25 53 ILE B C 1
ATOM 3916 O O . ILE B 1 53 ? 4.492 37.670 28.593 1.00 28.37 53 ILE B O 1
ATOM 3921 N N . VAL B 1 54 ? 3.340 39.443 29.332 1.00 28.04 54 VAL B N 1
ATOM 3922 C CA . VAL B 1 54 ? 4.373 40.423 28.974 1.00 28.33 54 VAL B CA 1
ATOM 3923 C C . VAL B 1 54 ? 5.724 40.072 29.534 1.00 28.49 54 VAL B C 1
ATOM 3924 O O . VAL B 1 54 ? 6.703 40.066 28.763 1.00 29.25 54 VAL B O 1
ATOM 3928 N N . GLU B 1 55 ? 5.845 39.796 30.810 1.00 28.74 55 GLU B N 1
ATOM 3929 C CA . GLU B 1 55 ? 7.164 39.484 31.327 1.00 30.86 55 GLU B CA 1
ATOM 3930 C C . GLU B 1 55 ? 7.770 38.230 30.759 1.00 29.93 55 GLU B C 1
ATOM 3931 O O . GLU B 1 55 ? 8.918 38.206 30.486 1.00 30.49 55 GLU B O 1
ATOM 3937 N N . ARG B 1 56 ? 6.982 37.194 30.621 1.00 28.96 56 ARG B N 1
ATOM 3938 C CA . ARG B 1 56 ? 7.475 35.963 30.112 1.00 28.68 56 ARG B CA 1
ATOM 3939 C C . ARG B 1 56 ? 7.962 36.090 28.672 1.00 27.04 56 ARG B C 1
ATOM 3940 O O . ARG B 1 56 ? 8.981 35.594 28.325 1.00 25.03 56 ARG B O 1
ATOM 3948 N N . ALA B 1 57 ? 7.200 36.801 27.878 1.00 25.12 57 ALA B N 1
ATOM 3949 C CA . ALA B 1 57 ? 7.499 36.998 26.518 1.00 23.97 57 ALA B CA 1
ATOM 3950 C C . ALA B 1 57 ? 8.791 37.740 26.406 1.00 22.89 57 ALA B C 1
ATOM 3951 O O . ALA B 1 57 ? 9.591 37.399 25.625 1.00 24.20 57 ALA B O 1
ATOM 3953 N N . ILE B 1 58 ? 8.979 38.731 27.243 1.00 23.15 58 ILE B N 1
ATOM 3954 C CA . ILE B 1 58 ? 10.208 39.529 27.178 1.00 22.39 58 ILE B CA 1
ATOM 3955 C C . ILE B 1 58 ? 11.366 38.734 27.716 1.00 22.28 58 ILE B C 1
ATOM 3956 O O . ILE B 1 58 ? 12.457 38.757 27.145 1.00 21.36 58 ILE B O 1
ATOM 3961 N N . ALA B 1 59 ? 11.148 38.046 28.823 1.00 21.95 59 ALA B N 1
ATOM 3962 C CA . ALA B 1 59 ? 12.297 37.361 29.425 1.00 23.07 59 ALA B CA 1
ATOM 3963 C C . ALA B 1 59 ? 12.770 36.204 28.557 1.00 22.39 59 ALA B C 1
ATOM 3964 O O . ALA B 1 59 ? 13.952 35.947 28.473 1.00 23.79 59 ALA B O 1
ATOM 3966 N N . SER B 1 60 ? 11.846 35.532 27.886 1.00 22.71 60 SER B N 1
ATOM 3967 C CA . SER B 1 60 ? 12.238 34.460 27.010 1.00 23.19 60 SER B CA 1
ATOM 3968 C C . SER B 1 60 ? 13.029 34.963 25.753 1.00 22.53 60 SER B C 1
ATOM 3969 O O . SER B 1 60 ? 13.998 34.285 25.304 1.00 23.93 60 SER B O 1
ATOM 3972 N N . ALA B 1 61 ? 12.636 36.118 25.225 1.00 20.48 61 ALA B N 1
ATOM 3973 C CA . ALA B 1 61 ? 13.352 36.716 24.073 1.00 20.34 61 ALA B CA 1
ATOM 3974 C C . ALA B 1 61 ? 14.728 37.174 24.513 1.00 19.61 61 ALA B C 1
ATOM 3975 O O . ALA B 1 61 ? 15.695 36.911 23.882 1.00 17.89 61 ALA B O 1
ATOM 3977 N N . LYS B 1 62 ? 14.818 37.719 25.683 1.00 20.40 62 LYS B N 1
ATOM 3978 C CA . LYS B 1 62 ? 16.103 38.053 26.199 1.00 21.96 62 LYS B CA 1
ATOM 3979 C C . LYS B 1 62 ? 17.032 36.862 26.430 1.00 23.10 62 LYS B C 1
ATOM 3980 O O . LYS B 1 62 ? 18.152 36.913 26.102 1.00 23.47 62 LYS B O 1
ATOM 3986 N N . ARG B 1 63 ? 16.529 35.780 26.990 1.00 22.39 63 ARG B N 1
ATOM 3987 C CA . ARG B 1 63 ? 17.361 34.630 27.172 1.00 24.71 63 ARG B CA 1
ATOM 3988 C C . ARG B 1 63 ? 17.829 34.041 25.860 1.00 24.64 63 ARG B C 1
ATOM 3989 O O . ARG B 1 63 ? 18.964 33.801 25.701 1.00 26.69 63 ARG B O 1
ATOM 3997 N N . ALA B 1 64 ? 16.931 33.904 24.907 1.00 25.10 64 ALA B N 1
ATOM 3998 C CA . ALA B 1 64 ? 17.240 33.306 23.625 1.00 23.95 64 ALA B CA 1
ATOM 3999 C C . ALA B 1 64 ? 18.211 34.091 22.774 1.00 24.96 64 ALA B C 1
ATOM 4000 O O . ALA B 1 64 ? 19.017 33.535 22.087 1.00 23.71 64 ALA B O 1
ATOM 4002 N N . GLN B 1 65 ? 18.098 35.396 22.836 1.00 24.58 65 GLN B N 1
ATOM 4003 C CA . GLN B 1 65 ? 18.815 36.298 21.938 1.00 26.34 65 GLN B CA 1
ATOM 4004 C C . GLN B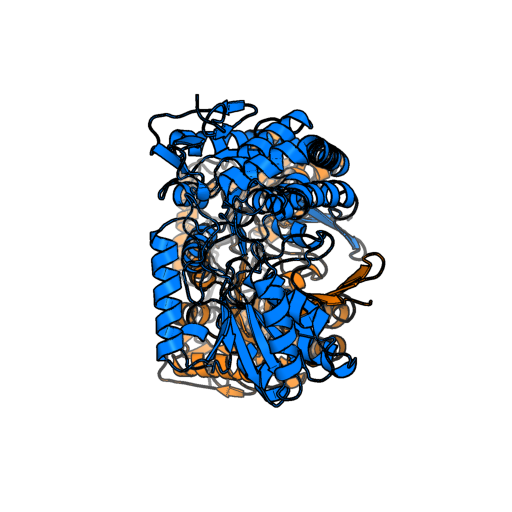 1 65 ? 20.360 36.119 21.955 1.00 27.92 65 GLN B C 1
ATOM 4005 O O . GLN B 1 65 ? 21.003 36.312 20.910 1.00 25.38 65 GLN B O 1
ATOM 4011 N N . LYS B 1 66 ? 20.944 35.778 23.115 1.00 29.24 66 LYS B N 1
ATOM 4012 C CA . LYS B 1 66 ? 22.430 35.680 23.211 1.00 30.47 66 LYS B CA 1
ATOM 4013 C C . LYS B 1 66 ? 23.068 34.686 22.252 1.00 30.35 66 LYS B C 1
ATOM 4014 O O . LYS B 1 66 ? 24.000 35.010 21.555 1.00 31.45 66 LYS B O 1
ATOM 4020 N N . GLU B 1 67 ? 22.573 33.474 22.254 1.00 28.78 67 GLU B N 1
ATOM 4021 C CA . GLU B 1 67 ? 23.067 32.442 21.418 1.00 28.98 67 GLU B CA 1
ATOM 4022 C C . GLU B 1 67 ? 22.790 32.801 19.966 1.00 26.37 67 GLU B C 1
ATOM 4023 O O . GLU B 1 67 ? 23.633 32.527 19.147 1.00 26.44 67 GLU B O 1
ATOM 4029 N N . TRP B 1 68 ? 21.591 33.333 19.651 1.00 24.68 68 TRP B N 1
ATOM 4030 C CA . TRP B 1 68 ? 21.198 33.676 18.267 1.00 21.91 68 TRP B CA 1
ATOM 4031 C C . TRP B 1 68 ? 22.185 34.723 17.731 1.00 22.17 68 TRP B C 1
ATOM 4032 O O . TRP B 1 68 ? 22.602 34.639 16.587 1.00 21.69 68 TRP B O 1
ATOM 4043 N N . ALA B 1 69 ? 22.536 35.696 18.565 1.00 21.25 69 ALA B N 1
ATOM 4044 C CA . ALA B 1 69 ? 23.515 36.700 18.165 1.00 23.39 69 ALA B CA 1
ATOM 4045 C C . ALA B 1 69 ? 24.899 36.113 17.779 1.00 22.89 69 ALA B C 1
ATOM 4046 O O . ALA B 1 69 ? 25.589 36.688 16.892 1.00 22.26 69 ALA B O 1
ATOM 4048 N N . ALA B 1 70 ? 25.272 35.058 18.477 1.00 21.86 70 ALA B N 1
ATOM 4049 C CA . ALA B 1 70 ? 26.476 34.306 18.284 1.00 23.86 70 ALA B CA 1
ATOM 4050 C C . ALA B 1 70 ? 26.546 33.562 16.964 1.00 24.08 70 ALA B C 1
ATOM 4051 O O . ALA B 1 70 ? 27.580 33.305 16.492 1.00 23.66 70 ALA B O 1
ATOM 4053 N N . MET B 1 71 ? 25.424 33.177 16.420 1.00 23.65 71 MET B N 1
ATOM 4054 C CA . MET B 1 71 ? 25.426 32.497 15.138 1.00 22.93 71 MET B CA 1
ATOM 4055 C C . MET B 1 71 ? 25.801 33.387 13.949 1.00 22.38 71 MET B C 1
ATOM 4056 O O . MET B 1 71 ? 25.584 34.543 13.972 1.00 21.56 71 MET B O 1
ATOM 4061 N N . SER B 1 72 ? 26.366 32.803 12.920 1.00 21.97 72 SER B N 1
ATOM 4062 C CA . SER B 1 72 ? 26.705 33.533 11.710 1.00 23.34 72 SER B CA 1
ATOM 4063 C C . SER B 1 72 ? 25.478 34.047 10.973 1.00 22.73 72 SER B C 1
ATOM 4064 O O . SER B 1 72 ? 24.446 33.496 11.106 1.00 24.10 72 SER B O 1
ATOM 4067 N N . PRO B 1 73 ? 25.601 35.128 10.220 1.00 22.93 73 PRO B N 1
ATOM 4068 C CA . PRO B 1 73 ? 24.432 35.629 9.407 1.00 22.96 73 PRO B CA 1
ATOM 4069 C C . PRO B 1 73 ? 23.898 34.521 8.480 1.00 23.10 73 PRO B C 1
ATOM 4070 O O . PRO B 1 73 ? 22.698 34.311 8.327 1.00 23.01 73 PRO B O 1
ATOM 4074 N N . MET B 1 74 ? 24.783 33.750 7.922 1.00 21.22 74 MET B N 1
ATOM 4075 C CA . MET B 1 74 ? 24.283 32.741 7.081 1.00 22.85 74 MET B CA 1
ATOM 4076 C C . MET B 1 74 ? 23.432 31.679 7.792 1.00 21.93 74 MET B C 1
ATOM 4077 O O . MET B 1 74 ? 22.398 31.233 7.247 1.00 21.49 74 MET B O 1
ATOM 4082 N N . ALA B 1 75 ? 23.871 31.242 8.949 1.00 21.88 75 ALA B N 1
ATOM 4083 C CA . ALA B 1 75 ? 23.127 30.285 9.706 1.00 21.43 75 ALA B CA 1
ATOM 4084 C C . ALA B 1 75 ? 21.804 30.880 10.138 1.00 21.66 75 ALA B C 1
ATOM 4085 O O . ALA B 1 75 ? 20.851 30.236 10.086 1.00 20.16 75 ALA B O 1
ATOM 4087 N N . ARG B 1 76 ? 21.768 32.130 10.534 1.00 20.21 76 ARG B N 1
ATOM 4088 C CA . ARG B 1 76 ? 20.499 32.745 10.862 1.00 20.51 76 ARG B CA 1
ATOM 4089 C C . ARG B 1 76 ? 19.559 32.837 9.635 1.00 19.68 76 ARG B C 1
ATOM 4090 O O . ARG B 1 76 ? 18.406 32.574 9.708 1.00 18.30 76 ARG B O 1
ATOM 4098 N N . GLY B 1 77 ? 20.135 33.189 8.511 1.00 19.87 77 GLY B N 1
ATOM 4099 C CA . GLY B 1 77 ? 19.468 33.342 7.251 1.00 19.84 77 GLY B CA 1
ATOM 4100 C C . GLY B 1 77 ? 18.812 32.085 6.748 1.00 22.86 77 GLY B C 1
ATOM 4101 O O . GLY B 1 77 ? 17.765 32.145 6.196 1.00 22.52 77 GLY B O 1
ATOM 4102 N N . ARG B 1 78 ? 19.443 30.947 6.947 1.00 23.50 78 ARG B N 1
ATOM 4103 C CA . ARG B 1 78 ? 18.877 29.708 6.509 1.00 24.11 78 ARG B CA 1
ATOM 4104 C C . ARG B 1 78 ? 17.523 29.427 7.151 1.00 23.92 78 ARG B C 1
ATOM 4105 O O . ARG B 1 78 ? 16.628 28.943 6.451 1.00 23.64 78 ARG B O 1
ATOM 4113 N N . ILE B 1 79 ? 17.391 29.722 8.457 1.00 23.05 79 ILE B N 1
ATOM 4114 C CA . ILE B 1 79 ? 16.140 29.522 9.169 1.00 23.45 79 ILE B CA 1
ATOM 4115 C C . ILE B 1 79 ? 15.022 30.374 8.547 1.00 23.49 79 ILE B C 1
ATOM 4116 O O . ILE B 1 79 ? 13.871 29.908 8.332 1.00 22.38 79 ILE B O 1
ATOM 4121 N N . LEU B 1 80 ? 15.363 31.635 8.257 1.00 22.33 80 LEU B N 1
ATOM 4122 C CA . LEU B 1 80 ? 14.430 32.537 7.670 1.00 21.85 80 LEU B CA 1
ATOM 4123 C C . LEU B 1 80 ? 14.025 32.094 6.276 1.00 22.62 80 LEU B C 1
ATOM 4124 O O . LEU B 1 80 ? 12.816 32.191 5.904 1.00 21.25 80 LEU B O 1
ATOM 4129 N N . LYS B 1 81 ? 14.996 31.611 5.493 1.00 21.57 81 LYS B N 1
ATOM 4130 C CA . LYS B 1 81 ? 14.675 31.088 4.147 1.00 23.83 81 LYS B CA 1
ATOM 4131 C C . LYS B 1 81 ? 13.717 29.851 4.236 1.00 24.76 81 LYS B C 1
ATOM 4132 O O . LYS B 1 81 ? 12.734 29.731 3.479 1.00 26.42 81 LYS B O 1
ATOM 4138 N N . ARG B 1 82 ? 13.986 28.983 5.213 1.00 25.16 82 ARG B N 1
ATOM 4139 C CA . ARG B 1 82 ? 13.111 27.828 5.456 1.00 25.35 82 ARG B CA 1
ATOM 4140 C C . ARG B 1 82 ? 11.716 28.302 5.879 1.00 24.31 82 ARG B C 1
ATOM 4141 O O . ARG B 1 82 ? 10.699 27.788 5.416 1.00 23.41 82 ARG B O 1
ATOM 4149 N N . ALA B 1 83 ? 11.642 29.323 6.723 1.00 23.61 83 ALA B N 1
ATOM 4150 C CA . ALA B 1 83 ? 10.330 29.874 7.104 1.00 23.05 83 ALA B CA 1
ATOM 4151 C C . ALA B 1 83 ? 9.506 30.357 5.876 1.00 23.76 83 ALA B C 1
ATOM 4152 O O . ALA B 1 83 ? 8.289 30.092 5.817 1.00 23.88 83 ALA B O 1
ATOM 4154 N N . ALA B 1 84 ? 10.135 31.108 4.973 1.00 22.85 84 ALA B N 1
ATOM 4155 C CA . ALA B 1 84 ? 9.513 31.563 3.724 1.00 24.02 84 ALA B CA 1
ATOM 4156 C C . ALA B 1 84 ? 8.964 30.362 2.882 1.00 24.66 84 ALA B C 1
ATOM 4157 O O . ALA B 1 84 ? 7.821 30.408 2.434 1.00 24.45 84 ALA B O 1
ATOM 4159 N N . ASP B 1 85 ? 9.782 29.319 2.696 1.00 25.11 85 ASP B N 1
ATOM 4160 C CA . ASP B 1 85 ? 9.369 28.141 1.975 1.00 27.32 85 ASP B CA 1
ATOM 4161 C C . ASP B 1 85 ? 8.110 27.508 2.596 1.00 27.85 85 ASP B C 1
ATOM 4162 O O . ASP B 1 85 ? 7.194 27.067 1.869 1.00 28.03 85 ASP B O 1
ATOM 4167 N N . ILE B 1 86 ? 8.063 27.432 3.910 1.00 27.69 86 ILE B N 1
ATOM 4168 C CA . ILE B 1 86 ? 6.904 26.913 4.585 1.00 28.92 86 ILE B CA 1
ATOM 4169 C C . ILE B 1 86 ? 5.718 27.815 4.336 1.00 30.44 86 ILE B C 1
ATOM 4170 O O . ILE B 1 86 ? 4.660 27.348 4.094 1.00 32.12 86 ILE B O 1
ATOM 4175 N N . MET B 1 87 ? 5.920 29.113 4.360 1.00 29.65 87 MET B N 1
ATOM 4176 C CA . MET B 1 87 ? 4.842 30.045 4.153 1.00 29.69 87 MET B CA 1
ATOM 4177 C C . MET B 1 87 ? 4.272 29.857 2.766 1.00 30.05 87 MET B C 1
ATOM 4178 O O . MET B 1 87 ? 3.119 29.963 2.583 1.00 31.16 87 MET B O 1
ATOM 4183 N N . ARG B 1 88 ? 5.107 29.619 1.782 1.00 32.74 88 ARG B N 1
ATOM 4184 C CA . ARG B 1 88 ? 4.643 29.381 0.429 1.00 34.09 88 ARG B CA 1
ATOM 4185 C C . ARG B 1 88 ? 3.808 28.099 0.327 1.00 34.74 88 ARG B C 1
ATOM 4186 O O . ARG B 1 88 ? 2.796 28.100 -0.255 1.00 35.66 88 ARG B O 1
ATOM 4194 N N . GLU B 1 89 ? 4.246 27.030 0.943 1.00 36.04 89 GLU B N 1
ATOM 4195 C CA . GLU B 1 89 ? 3.474 25.765 0.952 1.00 38.47 89 GLU B CA 1
ATOM 4196 C C . GLU B 1 89 ? 2.095 25.994 1.512 1.00 39.62 89 GLU B C 1
ATOM 4197 O O . GLU B 1 89 ? 1.115 25.500 0.955 1.00 41.80 89 GLU B O 1
ATOM 4203 N N . ARG B 1 90 ? 2.010 26.780 2.594 1.00 39.33 90 ARG B N 1
ATOM 4204 C CA . ARG B 1 90 ? 0.749 27.047 3.279 1.00 38.27 90 ARG B CA 1
ATOM 4205 C C . ARG B 1 90 ? 0.041 28.311 2.803 1.00 38.08 90 ARG B C 1
ATOM 4206 O O . ARG B 1 90 ? -0.839 28.842 3.461 1.00 39.14 90 ARG B O 1
ATOM 4214 N N . ASN B 1 91 ? 0.376 28.780 1.623 1.00 37.70 91 ASN B N 1
ATOM 4215 C CA . ASN B 1 91 ? -0.176 30.029 1.178 1.00 38.03 91 ASN B CA 1
ATOM 4216 C C . ASN B 1 91 ? -1.703 30.084 1.185 1.00 38.68 91 ASN B C 1
ATOM 4217 O O . ASN B 1 91 ? -2.298 31.136 1.505 1.00 37.63 91 ASN B O 1
ATOM 4222 N N . ASP B 1 92 ? -2.313 28.954 0.801 1.00 38.51 92 ASP B N 1
ATOM 4223 C CA . ASP B 1 92 ? -3.766 28.841 0.721 1.00 39.35 92 ASP B CA 1
ATOM 4224 C C . ASP B 1 92 ? -4.460 29.031 2.070 1.00 36.58 92 ASP B C 1
ATOM 4225 O O . ASP B 1 92 ? -5.296 29.915 2.209 1.00 35.01 92 ASP B O 1
ATOM 4230 N N . ALA B 1 93 ? -4.059 28.226 3.041 1.00 35.13 93 ALA B N 1
ATOM 4231 C CA . ALA B 1 93 ? -4.478 28.335 4.434 1.00 35.39 93 ALA B CA 1
ATOM 4232 C C . ALA B 1 93 ? -4.112 29.671 5.102 1.00 36.28 93 ALA B C 1
ATOM 4233 O O . ALA B 1 93 ? -4.945 30.293 5.812 1.00 37.37 93 ALA B O 1
ATOM 4235 N N . LEU B 1 94 ? -2.883 30.133 4.889 1.00 35.95 94 LEU B N 1
ATOM 4236 C CA . LEU B 1 94 ? -2.475 31.419 5.452 1.00 35.01 94 LEU B CA 1
ATOM 4237 C C . LEU B 1 94 ? -3.337 32.546 4.908 1.00 34.74 94 LEU B C 1
ATOM 4238 O O . LEU B 1 94 ? -3.803 33.369 5.676 1.00 34.70 94 LEU B O 1
ATOM 4243 N N . SER B 1 95 ? -3.554 32.572 3.601 1.00 34.71 95 SER B N 1
ATOM 4244 C CA . SER B 1 95 ? -4.317 33.634 2.974 1.00 36.79 95 SER B CA 1
ATOM 4245 C C . SER B 1 95 ? -5.861 33.580 3.309 1.00 37.25 95 SER B C 1
ATOM 4246 O O . SER B 1 95 ? -6.533 34.633 3.399 1.00 36.27 95 SER B O 1
ATOM 4249 N N . THR B 1 96 ? -6.400 32.367 3.434 1.00 37.71 96 THR B N 1
ATOM 4250 C CA . THR B 1 96 ? -7.818 32.140 3.830 1.00 39.02 96 THR B CA 1
ATOM 4251 C C . THR B 1 96 ? -8.011 32.754 5.215 1.00 39.07 96 THR B C 1
ATOM 4252 O O . THR B 1 96 ? -8.922 33.561 5.443 1.00 39.23 96 THR B O 1
ATOM 4256 N N . LEU B 1 97 ? -7.087 32.404 6.106 1.00 38.98 97 LEU B N 1
ATOM 4257 C CA . LEU B 1 97 ? -7.031 32.956 7.421 1.00 39.05 97 LEU B CA 1
ATOM 4258 C C . LEU B 1 97 ? -6.912 34.472 7.398 1.00 38.77 97 LEU B C 1
ATOM 4259 O O . LEU B 1 97 ? -7.627 35.105 8.143 1.00 38.48 97 LEU B O 1
ATOM 4264 N N . GLU B 1 98 ? -6.051 35.066 6.561 1.00 39.21 98 GLU B N 1
ATOM 4265 C CA . GLU B 1 98 ? -5.991 36.537 6.475 1.00 39.47 98 GLU B CA 1
ATOM 4266 C C . GLU B 1 98 ? -7.337 37.122 6.069 1.00 39.48 98 GLU B C 1
ATOM 4267 O O . GLU B 1 98 ? -7.754 38.136 6.586 1.00 38.30 98 GLU B O 1
ATOM 4273 N N . THR B 1 99 ? -7.964 36.517 5.057 1.00 40.38 99 THR B N 1
ATOM 4274 C CA . THR B 1 99 ? -9.282 36.952 4.584 1.00 39.81 99 THR B CA 1
ATOM 4275 C C . THR B 1 99 ? -10.287 36.853 5.699 1.00 39.25 99 THR B C 1
ATOM 4276 O O . THR B 1 99 ? -11.058 37.781 5.911 1.00 39.41 99 THR B O 1
ATOM 4280 N N . LEU B 1 100 ? -10.228 35.781 6.474 1.00 39.35 100 LEU B N 1
ATOM 4281 C CA . LEU B 1 100 ? -11.126 35.647 7.612 1.00 40.60 100 LEU B CA 1
ATOM 4282 C C . LEU B 1 100 ? -10.940 36.755 8.610 1.00 41.98 100 LEU B C 1
ATOM 4283 O O . LEU B 1 100 ? -11.937 37.319 9.110 1.00 42.52 100 LEU B O 1
ATOM 4288 N N . ASP B 1 101 ? -9.662 37.028 8.926 1.00 41.53 101 ASP B N 1
ATOM 4289 C CA . ASP B 1 101 ? -9.282 37.947 9.982 1.00 40.89 101 ASP B CA 1
ATOM 4290 C C . ASP B 1 101 ? -9.398 39.418 9.622 1.00 39.61 101 ASP B C 1
ATOM 4291 O O . ASP B 1 101 ? -9.549 40.256 10.518 1.00 38.40 101 ASP B O 1
ATOM 4296 N N . THR B 1 102 ? -9.316 39.731 8.325 1.00 39.34 102 THR B N 1
ATOM 4297 C CA . THR B 1 102 ? -9.305 41.132 7.880 1.00 39.04 102 THR B CA 1
ATOM 4298 C C . THR B 1 102 ? -10.580 41.573 7.142 1.00 40.07 102 THR B C 1
ATOM 4299 O O . THR B 1 102 ? -10.903 42.754 7.124 1.00 39.08 102 THR B O 1
ATOM 4303 N N . GLY B 1 103 ? -11.256 40.626 6.488 1.00 41.19 103 GLY B N 1
ATOM 4304 C CA . GLY B 1 103 ? -12.352 40.946 5.575 1.00 43.17 103 GLY B CA 1
ATOM 4305 C C . GLY B 1 103 ? -11.876 41.203 4.155 1.00 44.39 103 GLY B C 1
ATOM 4306 O O . GLY B 1 103 ? -12.681 41.449 3.266 1.00 45.37 103 GLY B O 1
ATOM 4307 N N . LYS B 1 104 ? -10.567 41.138 3.915 1.00 44.54 104 LYS B N 1
ATOM 4308 C CA . LYS B 1 104 ? -10.057 41.402 2.569 1.00 44.21 104 LYS B CA 1
ATOM 4309 C C . LYS B 1 104 ? -10.268 40.196 1.648 1.00 43.76 104 LYS B C 1
ATOM 4310 O O . LYS B 1 104 ? -10.151 39.072 2.093 1.00 43.43 104 LYS B O 1
ATOM 4316 N N . PRO B 1 105 ? -10.620 40.440 0.372 1.00 44.06 105 PRO B N 1
ATOM 4317 C CA . PRO B 1 105 ? -10.914 39.403 -0.628 1.00 44.76 105 PRO B CA 1
ATOM 4318 C C . PRO B 1 105 ? -9.763 38.416 -0.797 1.00 45.53 105 PRO B C 1
ATOM 4319 O O . PRO B 1 105 ? -8.595 38.823 -0.863 1.00 46.12 105 PRO B O 1
ATOM 4323 N N . ILE B 1 106 ? -10.097 37.136 -0.889 1.00 45.95 106 ILE B N 1
ATOM 4324 C CA . ILE B 1 106 ? -9.108 36.093 -1.085 1.00 46.79 106 ILE B CA 1
ATOM 4325 C C . ILE B 1 106 ? -8.314 36.292 -2.355 1.00 46.93 106 ILE B C 1
ATOM 4326 O O . ILE B 1 106 ? -7.307 35.651 -2.548 1.00 48.19 106 ILE B O 1
ATOM 4331 N N . GLN B 1 107 ? -8.749 37.174 -3.230 1.00 47.29 107 GLN B N 1
ATOM 4332 C CA . GLN B 1 107 ? -8.014 37.336 -4.463 1.00 48.21 107 GLN B CA 1
ATOM 4333 C C . GLN B 1 107 ? -6.868 38.324 -4.327 1.00 47.73 107 GLN B C 1
ATOM 4334 O O . GLN B 1 107 ? -5.930 38.273 -5.113 1.00 47.48 107 GLN B O 1
ATOM 4340 N N . GLU B 1 108 ? -6.962 39.243 -3.367 1.00 48.15 108 GLU B N 1
ATOM 4341 C CA . GLU B 1 108 ? -5.833 40.107 -3.026 1.00 48.78 108 GLU B CA 1
ATOM 4342 C C . GLU B 1 108 ? -4.886 39.292 -2.152 1.00 47.45 108 GLU B C 1
ATOM 4343 O O . GLU B 1 108 ? -3.712 39.176 -2.379 1.00 46.71 108 GLU B O 1
ATOM 4349 N N . THR B 1 109 ? -5.501 38.706 -1.149 1.00 46.25 109 THR B N 1
ATOM 4350 C CA . THR B 1 109 ? -4.888 38.095 -0.034 1.00 44.78 109 THR B CA 1
ATOM 4351 C C . THR B 1 109 ? -3.953 36.978 -0.489 1.00 44.20 109 THR B C 1
ATOM 4352 O O . THR B 1 109 ? -2.829 36.844 0.006 1.00 43.02 109 THR B O 1
ATOM 4356 N N . ILE B 1 110 ? -4.415 36.214 -1.468 1.00 42.82 110 ILE B N 1
ATOM 4357 C CA . ILE B 1 110 ? -3.692 35.062 -1.984 1.00 42.22 110 ILE B CA 1
ATOM 4358 C C . ILE B 1 110 ? -2.387 35.447 -2.692 1.00 42.12 110 ILE B C 1
ATOM 4359 O O . ILE B 1 110 ? -1.506 34.613 -2.789 1.00 41.97 110 ILE B O 1
ATOM 4364 N N . VAL B 1 111 ? -2.230 36.712 -3.115 1.00 42.61 111 VAL B N 1
ATOM 4365 C CA . VAL B 1 111 ? -0.990 37.155 -3.793 1.00 42.77 111 VAL B CA 1
ATOM 4366 C C . VAL B 1 111 ? -0.230 38.260 -3.075 1.00 43.13 111 VAL B C 1
ATOM 4367 O O . VAL B 1 111 ? 0.970 38.412 -3.260 1.00 44.45 111 VAL B O 1
ATOM 4371 N N . ALA B 1 112 ? -0.910 39.025 -2.244 1.00 42.29 112 ALA B N 1
ATOM 4372 C CA . ALA B 1 112 ? -0.329 40.235 -1.751 1.00 41.84 112 ALA B CA 1
ATOM 4373 C C . ALA B 1 112 ? 0.084 40.226 -0.253 1.00 41.35 112 ALA B C 1
ATOM 4374 O O . ALA B 1 112 ? 0.817 41.093 0.163 1.00 41.32 112 ALA B O 1
ATOM 4376 N N . ASP B 1 113 ? -0.420 39.285 0.551 1.00 40.81 113 ASP B N 1
ATOM 4377 C CA . ASP B 1 113 ? -0.281 39.380 2.003 1.00 39.58 113 ASP B CA 1
ATOM 4378 C C . ASP B 1 113 ? 0.781 38.401 2.515 1.00 38.19 113 ASP B C 1
ATOM 4379 O O . ASP B 1 113 ? 1.925 38.794 2.612 1.00 37.27 113 ASP B O 1
ATOM 4384 N N . PRO B 1 114 ? 0.433 37.135 2.813 1.00 36.48 114 PRO B N 1
ATOM 4385 C CA . PRO B 1 114 ? 1.510 36.267 3.274 1.00 35.35 114 PRO B CA 1
ATOM 4386 C C . PRO B 1 114 ? 2.641 36.107 2.256 1.00 34.03 114 PRO B C 1
ATOM 4387 O O . PRO B 1 114 ? 3.775 35.894 2.681 1.00 31.94 114 PRO B O 1
ATOM 4391 N N . THR B 1 115 ? 2.347 36.174 0.947 1.00 32.65 115 THR B N 1
ATOM 4392 C CA . THR B 1 115 ? 3.398 36.068 -0.081 1.00 32.11 115 THR B CA 1
ATOM 4393 C C . THR B 1 115 ? 4.436 37.154 0.156 1.00 31.00 115 THR B C 1
ATOM 4394 O O . THR B 1 115 ? 5.612 36.879 0.100 1.00 29.79 115 THR B O 1
ATOM 4398 N N . SER B 1 116 ? 3.982 38.375 0.432 1.00 29.19 116 SER B N 1
ATOM 4399 C CA . SER B 1 116 ? 4.872 39.519 0.580 1.00 29.58 116 SER B CA 1
ATOM 4400 C C . SER B 1 116 ? 5.721 39.345 1.872 1.00 28.52 116 SER B C 1
ATOM 4401 O O . SER B 1 116 ? 6.824 39.862 1.965 1.00 27.34 116 SER B O 1
ATOM 4404 N N . GLY B 1 117 ? 5.132 38.669 2.860 1.00 25.94 117 GLY B N 1
ATOM 4405 C CA . GLY B 1 117 ? 5.738 38.427 4.152 1.00 25.64 117 GLY B CA 1
ATOM 4406 C C . GLY B 1 117 ? 6.821 37.416 3.963 1.00 25.53 117 GLY B C 1
ATOM 4407 O O . GLY B 1 117 ? 7.974 37.584 4.462 1.00 24.94 117 GLY B O 1
ATOM 4408 N N . ALA B 1 118 ? 6.469 36.364 3.232 1.00 23.65 118 ALA B N 1
ATOM 4409 C CA . ALA B 1 118 ? 7.388 35.315 2.959 1.00 24.04 118 ALA B CA 1
ATOM 4410 C C . ALA B 1 118 ? 8.567 35.892 2.156 1.00 23.52 118 ALA B C 1
ATOM 4411 O O . ALA B 1 118 ? 9.703 35.513 2.395 1.00 21.65 118 ALA B O 1
ATOM 4413 N N . ASP B 1 119 ? 8.283 36.792 1.228 1.00 23.38 119 ASP B N 1
ATOM 4414 C CA . ASP B 1 119 ? 9.324 37.484 0.477 1.00 22.27 119 ASP B CA 1
ATOM 4415 C C . ASP B 1 119 ? 10.365 38.186 1.378 1.00 21.68 119 ASP B C 1
ATOM 4416 O O . ASP B 1 119 ? 11.578 38.169 1.051 1.00 20.50 119 ASP B O 1
ATOM 4421 N N . ALA B 1 120 ? 9.908 38.797 2.477 1.00 19.27 120 ALA B N 1
ATOM 4422 C CA . ALA B 1 120 ? 10.866 39.473 3.356 1.00 19.83 120 ALA B CA 1
ATOM 4423 C C . ALA B 1 120 ? 11.780 38.469 3.989 1.00 18.89 120 ALA B C 1
ATOM 4424 O O . ALA B 1 120 ? 12.988 38.727 4.078 1.00 18.69 120 ALA B O 1
ATOM 4426 N N . PHE B 1 121 ? 11.227 37.339 4.457 1.00 18.82 121 PHE B N 1
ATOM 4427 C CA . PHE B 1 121 ? 12.047 36.347 5.201 1.00 19.57 121 PHE B CA 1
ATOM 4428 C C . PHE B 1 121 ? 13.059 35.822 4.213 1.00 19.17 121 PHE B C 1
ATOM 4429 O O . PHE B 1 121 ? 14.214 35.683 4.531 1.00 18.63 121 PHE B O 1
ATOM 4437 N N . GLU B 1 122 ? 12.611 35.574 2.982 1.00 18.45 122 GLU B N 1
ATOM 4438 C CA . GLU B 1 122 ? 13.536 35.029 2.005 1.00 19.55 122 GLU B CA 1
ATOM 4439 C C . GLU B 1 122 ? 14.617 36.055 1.687 1.00 20.11 122 GLU B C 1
ATOM 4440 O O . GLU B 1 122 ? 15.831 35.725 1.591 1.00 21.01 122 GLU B O 1
ATOM 4446 N N . PHE B 1 123 ? 14.187 37.292 1.436 1.00 19.88 123 PHE B N 1
ATOM 4447 C CA . PHE B 1 123 ? 15.141 38.324 1.003 1.00 20.32 123 PHE B CA 1
ATOM 4448 C C . PHE B 1 123 ? 16.224 38.536 2.106 1.00 20.44 123 PHE B C 1
ATOM 4449 O O . PHE B 1 123 ? 17.435 38.499 1.819 1.00 20.68 123 PHE B O 1
ATOM 4457 N N . PHE B 1 124 ? 15.809 38.748 3.362 1.00 18.91 124 PHE B N 1
ATOM 4458 C CA . PHE B 1 124 ? 16.798 39.026 4.410 1.00 18.78 124 PHE B CA 1
ATOM 4459 C C . PHE B 1 124 ? 17.673 37.829 4.752 1.00 18.97 124 PHE B C 1
ATOM 4460 O O . PHE B 1 124 ? 18.810 37.994 5.090 1.00 18.54 124 PHE B O 1
ATOM 4468 N N . GLY B 1 125 ? 17.070 36.634 4.796 1.00 19.72 125 GLY B N 1
ATOM 4469 C CA . GLY B 1 125 ? 17.852 35.392 4.913 1.00 20.35 125 GLY B CA 1
ATOM 4470 C C . GLY B 1 125 ? 18.974 35.260 3.905 1.00 20.15 125 GLY B C 1
ATOM 4471 O O . GLY B 1 125 ? 20.098 34.847 4.259 1.00 19.51 125 GLY B O 1
ATOM 4472 N N . GLY B 1 126 ? 18.691 35.583 2.638 1.00 19.45 126 GLY B N 1
ATOM 4473 C CA . GLY B 1 126 ? 19.740 35.518 1.625 1.00 19.75 126 GLY B CA 1
ATOM 4474 C C . GLY B 1 126 ? 20.836 36.594 1.664 1.00 19.96 126 GLY B C 1
ATOM 4475 O O . GLY B 1 126 ? 22.009 36.294 1.404 1.00 20.59 126 GLY B O 1
ATOM 4476 N N . ILE B 1 127 ? 20.487 37.856 1.912 1.00 19.44 127 ILE B N 1
ATOM 4477 C CA . ILE B 1 127 ? 21.490 38.950 1.818 1.00 20.90 127 ILE B CA 1
ATOM 4478 C C . ILE B 1 127 ? 22.353 39.114 3.082 1.00 21.47 127 ILE B C 1
ATOM 4479 O O . ILE B 1 127 ? 23.437 39.689 3.010 1.00 23.69 127 ILE B O 1
ATOM 4484 N N . ALA B 1 128 ? 21.903 38.604 4.229 1.00 21.58 128 ALA B N 1
ATOM 4485 C CA . ALA B 1 128 ? 22.656 38.872 5.463 1.00 22.47 128 ALA B CA 1
ATOM 4486 C C . ALA B 1 128 ? 24.140 38.471 5.433 1.00 21.64 128 ALA B C 1
ATOM 4487 O O . ALA B 1 128 ? 24.941 39.140 6.014 1.00 20.24 128 ALA B O 1
ATOM 4489 N N . PRO B 1 129 ? 24.504 37.379 4.740 1.00 22.02 129 PRO B N 1
ATOM 4490 C CA . PRO B 1 129 ? 25.973 37.086 4.810 1.00 22.57 129 PRO B CA 1
ATOM 4491 C C . PRO B 1 129 ? 26.886 38.029 4.067 1.00 22.54 129 PRO B C 1
ATOM 4492 O O . PRO B 1 129 ? 28.095 37.875 4.113 1.00 23.65 129 PRO B O 1
ATOM 4496 N N . SER B 1 130 ? 26.310 39.020 3.426 1.00 23.63 130 SER B N 1
ATOM 4497 C CA . SER B 1 130 ? 27.043 40.131 2.863 1.00 23.60 130 SER B CA 1
ATOM 4498 C C . SER B 1 130 ? 26.662 41.484 3.481 1.00 23.38 130 SER B C 1
ATOM 4499 O O . SER B 1 130 ? 27.489 42.222 3.923 1.00 23.33 130 SER B O 1
ATOM 4502 N N . ALA B 1 131 ? 25.370 41.724 3.545 1.00 22.02 131 ALA B N 1
ATOM 4503 C CA . ALA B 1 131 ? 24.779 42.965 4.009 1.00 21.35 131 ALA B CA 1
ATOM 4504 C C . ALA B 1 131 ? 25.122 43.311 5.446 1.00 19.86 131 ALA B C 1
ATOM 4505 O O . ALA B 1 131 ? 25.188 44.428 5.784 1.00 18.80 131 ALA B O 1
ATOM 4507 N N . LEU B 1 132 ? 25.282 42.313 6.274 1.00 20.39 132 LEU B N 1
ATOM 4508 C CA . LEU B 1 132 ? 25.667 42.526 7.639 1.00 20.92 132 LEU B CA 1
ATOM 4509 C C . LEU B 1 132 ? 27.157 42.831 7.912 1.00 20.07 132 LEU B C 1
ATOM 4510 O O . LEU B 1 132 ? 27.503 43.054 9.017 1.00 21.40 132 LEU B O 1
ATOM 4515 N N . ASN B 1 133 ? 27.995 42.796 6.899 1.00 18.83 133 ASN B N 1
ATOM 4516 C CA . ASN B 1 133 ? 29.446 43.146 7.046 1.00 18.58 133 ASN B CA 1
ATOM 4517 C C . ASN B 1 133 ? 29.645 44.557 7.574 1.00 19.53 133 ASN B C 1
ATOM 4518 O O . ASN B 1 133 ? 28.926 45.471 7.182 1.00 18.61 133 ASN B O 1
ATOM 4523 N N . GLY B 1 134 ? 30.605 44.723 8.489 1.00 19.09 134 GLY B N 1
ATOM 4524 C CA . GLY B 1 134 ? 31.052 46.032 8.836 1.00 19.42 134 GLY B CA 1
ATOM 4525 C C . GLY B 1 134 ? 32.243 46.442 7.986 1.00 20.47 134 GLY B C 1
ATOM 4526 O O . GLY B 1 134 ? 32.385 45.942 6.886 1.00 18.89 134 GLY B O 1
ATOM 4527 N N . ASP B 1 135 ? 33.008 47.438 8.482 1.00 19.35 135 ASP B N 1
ATOM 4528 C CA . ASP B 1 135 ? 34.150 48.001 7.809 1.00 20.27 135 ASP B CA 1
ATOM 4529 C C . ASP B 1 135 ? 35.492 47.641 8.435 1.00 21.01 135 ASP B C 1
ATOM 4530 O O . ASP B 1 135 ? 35.628 47.447 9.660 1.00 18.67 135 ASP B O 1
ATOM 4535 N N . TYR B 1 136 ? 36.478 47.516 7.572 1.00 20.12 136 TYR B N 1
ATOM 4536 C CA . TYR B 1 136 ? 37.880 47.671 8.009 1.00 20.00 136 TYR B CA 1
ATOM 4537 C C . TYR B 1 136 ? 38.324 49.048 7.564 1.00 19.40 136 TYR B C 1
ATOM 4538 O O . TYR B 1 136 ? 38.223 49.404 6.365 1.00 17.90 136 TYR B O 1
ATOM 4547 N N . ILE B 1 137 ? 38.827 49.827 8.490 1.00 18.98 137 ILE B N 1
ATOM 4548 C CA . ILE B 1 137 ? 39.155 51.188 8.178 1.00 19.47 137 ILE B CA 1
ATOM 4549 C C . ILE B 1 137 ? 40.667 51.393 8.402 1.00 20.90 137 ILE B C 1
ATOM 4550 O O . ILE B 1 137 ? 41.132 51.349 9.543 1.00 19.47 137 ILE B O 1
ATOM 4555 N N . PRO B 1 138 ? 41.441 51.561 7.315 1.00 21.72 138 PRO B N 1
ATOM 4556 C CA . PRO B 1 138 ? 42.918 51.759 7.495 1.00 21.94 138 PRO B CA 1
ATOM 4557 C C . PRO B 1 138 ? 43.233 53.149 8.075 1.00 24.08 138 PRO B C 1
ATOM 4558 O O . PRO B 1 138 ? 42.578 54.122 7.715 1.00 23.36 138 PRO B O 1
ATOM 4562 N N . LEU B 1 139 ? 44.189 53.267 9.002 1.00 24.62 139 LEU B N 1
ATOM 4563 C CA . LEU B 1 139 ? 44.438 54.574 9.568 1.00 25.21 139 LEU B CA 1
ATOM 4564 C C . LEU B 1 139 ? 45.917 54.952 9.492 1.00 26.75 139 LEU B C 1
ATOM 4565 O O . LEU B 1 139 ? 46.359 55.801 10.225 1.00 28.10 139 LEU B O 1
ATOM 4570 N N . GLY B 1 140 ? 46.652 54.311 8.593 1.00 27.08 140 GLY B N 1
ATOM 4571 C CA . GLY B 1 140 ? 48.064 54.574 8.378 1.00 28.31 140 GLY B CA 1
ATOM 4572 C C . GLY B 1 140 ? 48.901 53.861 9.409 1.00 28.88 140 GLY B C 1
ATOM 4573 O O . GLY B 1 140 ? 49.748 54.468 10.009 1.00 31.17 140 GLY B O 1
ATOM 4574 N N . GLY B 1 141 ? 48.675 52.601 9.688 1.00 28.04 141 GLY B N 1
ATOM 4575 C CA . GLY B 1 141 ? 49.494 52.088 10.802 1.00 29.66 141 GLY B CA 1
ATOM 4576 C C . GLY B 1 141 ? 48.673 51.548 11.960 1.00 27.68 141 GLY B C 1
ATOM 4577 O O . GLY B 1 141 ? 48.724 50.398 12.203 1.00 29.20 141 GLY B O 1
ATOM 4578 N N . ASP B 1 142 ? 47.843 52.340 12.600 1.00 25.96 142 ASP B N 1
ATOM 4579 C CA . ASP B 1 142 ? 46.727 51.659 13.296 1.00 26.64 142 ASP B CA 1
ATOM 4580 C C . ASP B 1 142 ? 45.623 51.340 12.264 1.00 24.94 142 ASP B C 1
ATOM 4581 O O . ASP B 1 142 ? 45.730 51.740 11.098 1.00 23.64 142 ASP B O 1
ATOM 4586 N N . PHE B 1 143 ? 44.555 50.686 12.732 1.00 24.72 143 PHE B N 1
ATOM 4587 C CA . PHE B 1 143 ? 43.288 50.485 11.995 1.00 23.77 143 PHE B CA 1
ATOM 4588 C C . PHE B 1 143 ? 42.132 50.356 13.010 1.00 25.05 143 PHE B C 1
ATOM 4589 O O . PHE B 1 143 ? 42.384 50.183 14.254 1.00 24.13 143 PHE B O 1
ATOM 4597 N N . ALA B 1 144 ? 40.900 50.518 12.500 1.00 22.62 144 ALA B N 1
ATOM 4598 C CA . ALA B 1 144 ? 39.705 50.163 13.181 1.00 23.22 144 ALA B CA 1
ATOM 4599 C C . ALA B 1 144 ? 38.831 49.139 12.384 1.00 24.04 144 ALA B C 1
ATOM 4600 O O . ALA B 1 144 ? 38.942 49.024 11.165 1.00 23.39 144 ALA B O 1
ATOM 4602 N N . TYR B 1 145 ? 37.983 48.390 13.077 1.00 22.56 145 TYR B N 1
ATOM 4603 C CA . TYR B 1 145 ? 36.980 47.654 12.362 1.00 24.02 145 TYR B CA 1
ATOM 4604 C C . TYR B 1 145 ? 35.660 47.946 13.032 1.00 23.58 145 TYR B C 1
ATOM 4605 O O . TYR B 1 145 ? 35.620 48.283 14.225 1.00 25.31 145 TYR B O 1
ATOM 4614 N N . THR B 1 146 ? 34.583 47.877 12.273 1.00 22.58 146 THR B N 1
ATOM 4615 C CA . THR B 1 146 ? 33.262 48.071 12.843 1.00 24.02 146 THR B CA 1
ATOM 4616 C C . THR B 1 146 ? 32.496 46.757 12.682 1.00 22.89 146 THR B C 1
ATOM 4617 O O . THR B 1 146 ? 32.729 46.011 11.763 1.00 24.34 146 THR B O 1
ATOM 4621 N N . LYS B 1 147 ? 31.604 46.499 13.601 1.00 23.35 147 LYS B N 1
ATOM 4622 C CA . LYS B 1 147 ? 30.821 45.273 13.587 1.00 26.53 147 LYS B CA 1
ATOM 4623 C C . LYS B 1 147 ? 29.340 45.699 13.702 1.00 25.29 147 LYS B C 1
ATOM 4624 O O . LYS B 1 147 ? 28.996 46.597 14.429 1.00 25.88 147 LYS B O 1
ATOM 4630 N N . ARG B 1 148 ? 28.458 45.084 12.947 1.00 26.21 148 ARG B N 1
ATOM 4631 C CA . ARG B 1 148 ? 27.022 45.452 13.080 1.00 25.63 148 ARG B CA 1
ATOM 4632 C C . ARG B 1 148 ? 26.390 44.517 14.086 1.00 25.31 148 ARG B C 1
ATOM 4633 O O . ARG B 1 148 ? 26.099 43.378 13.783 1.00 26.04 148 ARG B O 1
ATOM 4641 N N . VAL B 1 149 ? 26.196 45.013 15.285 1.00 25.66 149 VAL B N 1
ATOM 4642 C CA . VAL B 1 149 ? 25.724 44.209 16.389 1.00 25.17 149 VAL B CA 1
ATOM 4643 C C . VAL B 1 149 ? 24.238 44.430 16.563 1.00 25.03 149 VAL B C 1
ATOM 4644 O O . VAL B 1 149 ? 23.743 45.531 16.353 1.00 26.44 149 VAL B O 1
ATOM 4648 N N . PRO B 1 150 ? 23.524 43.366 16.941 1.00 24.16 150 PRO B N 1
ATOM 4649 C CA . PRO B 1 150 ? 22.094 43.476 17.234 1.00 22.57 150 PRO B CA 1
ATOM 4650 C C . PRO B 1 150 ? 21.850 44.399 18.403 1.00 22.29 150 PRO B C 1
ATOM 4651 O O . PRO B 1 150 ? 22.729 44.618 19.196 1.00 20.73 150 PRO B O 1
ATOM 4655 N N . LEU B 1 151 ? 20.672 45.006 18.453 1.00 21.67 151 LEU B N 1
ATOM 4656 C CA . LEU B 1 151 ? 20.254 45.812 19.610 1.00 21.26 151 LEU B CA 1
ATOM 4657 C C . LEU B 1 151 ? 19.842 45.004 20.844 1.00 20.80 151 LEU B C 1
ATOM 4658 O O . LEU B 1 151 ? 19.995 45.488 21.914 1.00 20.53 151 LEU B O 1
ATOM 4663 N N . GLY B 1 152 ? 19.239 43.813 20.697 1.00 20.90 152 GLY B N 1
ATOM 4664 C CA . GLY B 1 152 ? 18.755 43.086 21.837 1.00 21.01 152 GLY B CA 1
ATOM 4665 C C . GLY B 1 152 ? 17.350 42.563 21.585 1.00 22.00 152 GLY B C 1
ATOM 4666 O O . GLY B 1 152 ? 17.125 41.783 20.659 1.00 22.24 152 GLY B O 1
ATOM 4667 N N . VAL B 1 153 ? 16.395 42.991 22.422 1.00 21.79 153 VAL B N 1
ATOM 4668 C CA . VAL B 1 153 ? 15.025 42.547 22.325 1.00 20.70 153 VAL B CA 1
ATOM 4669 C C . VAL B 1 153 ? 14.298 43.711 21.672 1.00 21.55 153 VAL B C 1
ATOM 4670 O O . VAL B 1 153 ? 14.429 44.857 22.127 1.00 23.41 153 VAL B O 1
ATOM 4674 N N . CYS B 1 154 ? 13.612 43.437 20.554 1.00 20.65 154 CYS B N 1
ATOM 4675 C CA . CYS B 1 154 ? 12.878 44.429 19.798 1.00 21.30 154 CYS B CA 1
ATOM 4676 C C . CYS B 1 154 ? 11.387 44.192 20.047 1.00 22.27 154 CYS B C 1
ATOM 4677 O O . CYS B 1 154 ? 10.964 43.066 20.208 1.00 21.95 154 CYS B O 1
ATOM 4680 N N . VAL B 1 155 ? 10.594 45.255 20.100 1.00 22.50 155 VAL B N 1
ATOM 4681 C CA . VAL B 1 155 ? 9.163 45.062 20.149 1.00 22.60 155 VAL B CA 1
ATOM 4682 C C . VAL B 1 155 ? 8.546 45.515 18.838 1.00 23.40 155 VAL B C 1
ATOM 4683 O O . VAL B 1 155 ? 8.865 46.586 18.382 1.00 22.85 155 VAL B O 1
ATOM 4687 N N . GLY B 1 156 ? 7.722 44.662 18.220 1.00 23.40 156 GLY B N 1
ATOM 4688 C CA . GLY B 1 156 ? 6.945 45.012 17.041 1.00 24.00 156 GLY B CA 1
ATOM 4689 C C . GLY B 1 156 ? 5.466 45.216 17.404 1.00 25.87 156 GLY B C 1
ATOM 4690 O O . GLY B 1 156 ? 4.850 44.352 18.094 1.00 24.53 156 GLY B O 1
ATOM 4691 N N . ILE B 1 157 ? 4.897 46.345 16.952 1.00 26.00 157 ILE B N 1
ATOM 4692 C CA . ILE B 1 157 ? 3.474 46.656 17.123 1.00 27.81 157 ILE B CA 1
ATOM 4693 C C . ILE B 1 157 ? 2.773 46.681 15.774 1.00 27.48 157 ILE B C 1
ATOM 4694 O O . ILE B 1 157 ? 3.119 47.504 14.909 1.00 27.41 157 ILE B O 1
ATOM 4699 N N . GLY B 1 158 ? 1.828 45.777 15.592 1.00 27.64 158 GLY B N 1
ATOM 4700 C CA . GLY B 1 158 ? 1.170 45.554 14.315 1.00 29.17 158 GLY B CA 1
ATOM 4701 C C . GLY B 1 158 ? -0.015 46.500 14.079 1.00 32.12 158 GLY B C 1
ATOM 4702 O O . GLY B 1 158 ? -0.500 47.189 14.991 1.00 31.12 158 GLY B O 1
ATOM 4703 N N . ALA B 1 159 ? -0.441 46.587 12.822 1.00 32.56 159 ALA B N 1
ATOM 4704 C CA . ALA B 1 159 ? -1.708 47.244 12.495 1.00 34.12 159 ALA B CA 1
ATOM 4705 C C . ALA B 1 159 ? -2.557 46.224 11.732 1.00 36.24 159 ALA B C 1
ATOM 4706 O O . ALA B 1 159 ? -2.111 45.070 11.450 1.00 34.20 159 ALA B O 1
ATOM 4708 N N . TRP B 1 160 ? -3.785 46.644 11.433 1.00 38.66 160 TRP B N 1
ATOM 4709 C CA . TRP B 1 160 ? -4.797 45.721 10.940 1.00 41.87 160 TRP B CA 1
ATOM 4710 C C . TRP B 1 160 ? -4.819 45.551 9.428 1.00 42.38 160 TRP B C 1
ATOM 4711 O O . TRP B 1 160 ? -5.453 44.646 8.934 1.00 43.26 160 TRP B O 1
ATOM 4722 N N . ASN B 1 161 ? -4.157 46.411 8.679 1.00 44.25 161 ASN B N 1
ATOM 4723 C CA . ASN B 1 161 ? -4.090 46.208 7.223 1.00 45.65 161 ASN B CA 1
ATOM 4724 C C . ASN B 1 161 ? -2.908 45.304 6.922 1.00 45.91 161 ASN B C 1
ATOM 4725 O O . ASN B 1 161 ? -1.803 45.534 7.429 1.00 46.83 161 ASN B O 1
ATOM 4730 N N . TYR B 1 162 ? -3.102 44.258 6.131 1.00 44.50 162 TYR B N 1
ATOM 4731 C CA . TYR B 1 162 ? -1.985 43.322 5.860 1.00 42.07 162 TYR B CA 1
ATOM 4732 C C . TYR B 1 162 ? -1.160 42.916 7.129 1.00 38.74 162 TYR B C 1
ATOM 4733 O O . TYR B 1 162 ? 0.048 43.222 7.263 1.00 37.52 162 TYR B O 1
ATOM 4742 N N . PRO B 1 163 ? -1.841 42.224 8.082 1.00 34.95 163 PRO B N 1
ATOM 4743 C CA . PRO B 1 163 ? -1.287 41.847 9.387 1.00 32.56 163 PRO B CA 1
ATOM 4744 C C . PRO B 1 163 ? -0.093 40.925 9.273 1.00 31.78 163 PRO B C 1
ATOM 4745 O O . PRO B 1 163 ? 0.864 41.119 9.992 1.00 29.88 163 PRO B O 1
ATOM 4749 N N . GLN B 1 164 ? -0.162 39.927 8.375 1.00 30.97 164 GLN B N 1
ATOM 4750 C CA . GLN B 1 164 ? 0.896 38.975 8.199 1.00 31.12 164 GLN B CA 1
ATOM 4751 C C . GLN B 1 164 ? 2.099 39.625 7.539 1.00 30.62 164 GLN B C 1
ATOM 4752 O O . GLN B 1 164 ? 3.239 39.371 7.939 1.00 30.23 164 GLN B O 1
ATOM 4758 N N . GLN B 1 165 ? 1.860 40.438 6.530 1.00 29.28 165 GLN B N 1
ATOM 4759 C CA . GLN B 1 165 ? 2.959 41.142 5.918 1.00 29.62 165 GLN B CA 1
ATOM 4760 C C . GLN B 1 165 ? 3.711 42.038 6.921 1.00 29.25 165 GLN B C 1
ATOM 4761 O O . GLN B 1 165 ? 4.921 41.966 6.988 1.00 29.03 165 GLN B O 1
ATOM 4767 N N . ILE B 1 166 ? 3.002 42.858 7.691 1.00 29.64 166 ILE B N 1
ATOM 4768 C CA . ILE B 1 166 ? 3.614 43.677 8.756 1.00 30.37 166 ILE B CA 1
ATOM 4769 C C . ILE B 1 166 ? 4.468 42.851 9.749 1.00 30.24 166 ILE B C 1
ATOM 4770 O O . ILE B 1 166 ? 5.563 43.250 10.116 1.00 30.25 166 ILE B O 1
ATOM 4775 N N . ALA B 1 167 ? 3.934 41.729 10.203 1.00 28.53 167 ALA B N 1
ATOM 4776 C CA . ALA B 1 167 ? 4.645 40.883 11.141 1.00 28.28 167 ALA B CA 1
ATOM 4777 C C . ALA B 1 167 ? 6.012 40.424 10.532 1.00 26.84 167 ALA B C 1
ATOM 4778 O O . ALA B 1 167 ? 7.071 40.474 11.184 1.00 26.56 167 ALA B O 1
ATOM 4780 N N . CYS B 1 168 ? 5.943 39.941 9.298 1.00 25.95 168 CYS B N 1
ATOM 4781 C CA . CYS B 1 168 ? 7.119 39.458 8.593 1.00 24.78 168 CYS B CA 1
ATOM 4782 C C . CYS B 1 168 ? 8.078 40.569 8.258 1.00 23.12 168 CYS B C 1
ATOM 4783 O O . CYS B 1 168 ? 9.278 40.381 8.365 1.00 22.19 168 CYS B O 1
ATOM 4786 N N . TRP B 1 169 ? 7.558 41.723 7.846 1.00 21.00 169 TRP B N 1
ATOM 4787 C CA . TRP B 1 169 ? 8.437 42.807 7.421 1.00 21.81 169 TRP B CA 1
ATOM 4788 C C . TRP B 1 169 ? 9.222 43.358 8.649 1.00 22.58 169 TRP B C 1
ATOM 4789 O O . TRP B 1 169 ? 10.288 43.928 8.488 1.00 21.56 169 TRP B O 1
ATOM 4800 N N . LYS B 1 170 ? 8.666 43.211 9.855 1.00 22.03 170 LYS B N 1
ATOM 4801 C CA . LYS B 1 170 ? 9.436 43.541 11.086 1.00 22.40 170 LYS B CA 1
ATOM 4802 C C . LYS B 1 170 ? 10.314 42.361 11.512 1.00 21.96 170 LYS B C 1
ATOM 4803 O O . LYS B 1 170 ? 11.492 42.556 11.816 1.00 21.82 170 LYS B O 1
ATOM 4809 N N . ALA B 1 171 ? 9.760 41.142 11.507 1.00 20.50 171 ALA B N 1
ATOM 4810 C CA . ALA B 1 171 ? 10.530 40.029 12.091 1.00 20.14 171 ALA B CA 1
ATOM 4811 C C . ALA B 1 171 ? 11.740 39.718 11.251 1.00 19.76 171 ALA B C 1
ATOM 4812 O O . ALA B 1 171 ? 12.765 39.371 11.805 1.00 21.30 171 ALA B O 1
ATOM 4814 N N . ALA B 1 172 ? 11.634 39.811 9.930 1.00 18.44 172 ALA B N 1
ATOM 4815 C CA . ALA B 1 172 ? 12.733 39.365 9.074 1.00 18.49 172 ALA B CA 1
ATOM 4816 C C . ALA B 1 172 ? 14.070 40.113 9.341 1.00 18.17 172 ALA B C 1
ATOM 4817 O O . ALA B 1 172 ? 15.068 39.474 9.655 1.00 18.46 172 ALA B O 1
ATOM 4819 N N . PRO B 1 173 ? 14.091 41.444 9.159 1.00 18.85 173 PRO B N 1
ATOM 4820 C CA . PRO B 1 173 ? 15.340 42.159 9.424 1.00 18.96 173 PRO B CA 1
ATOM 4821 C C . PRO B 1 173 ? 15.723 42.079 10.938 1.00 18.68 173 PRO B C 1
ATOM 4822 O O . PRO B 1 173 ? 16.920 42.006 11.297 1.00 20.04 173 PRO B O 1
ATOM 4826 N N . ALA B 1 174 ? 14.739 42.039 11.839 1.00 18.45 174 ALA B N 1
ATOM 4827 C CA . ALA B 1 174 ? 15.119 42.025 13.251 1.00 16.56 174 ALA B CA 1
ATOM 4828 C C . ALA B 1 174 ? 15.861 40.751 13.620 1.00 17.72 174 ALA B C 1
ATOM 4829 O O . ALA B 1 174 ? 16.914 40.797 14.289 1.00 17.35 174 ALA B O 1
ATOM 4831 N N . LEU B 1 175 ? 15.326 39.623 13.195 1.00 18.26 175 LEU B N 1
ATOM 4832 C CA . LEU B 1 175 ? 15.901 38.316 13.417 1.00 18.89 175 LEU B CA 1
ATOM 4833 C C . LEU B 1 175 ? 17.226 38.042 12.695 1.00 18.25 175 LEU B C 1
ATOM 4834 O O . LEU B 1 175 ? 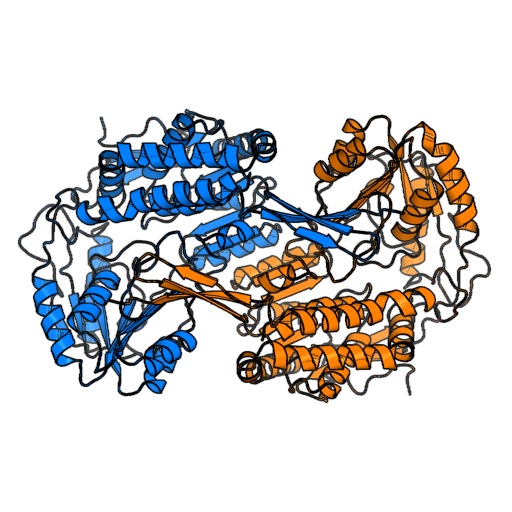18.119 37.512 13.249 1.00 16.57 175 LEU B O 1
ATOM 4839 N N . VAL B 1 176 ? 17.322 38.432 11.448 1.00 17.01 176 VAL B N 1
ATOM 4840 C CA . VAL B 1 176 ? 18.508 38.189 10.686 1.00 17.04 176 VAL B CA 1
ATOM 4841 C C . VAL B 1 176 ? 19.683 38.915 11.295 1.00 17.54 176 VAL B C 1
ATOM 4842 O O . VAL B 1 176 ? 20.736 38.452 11.237 1.00 17.55 176 VAL B O 1
ATOM 4846 N N . ALA B 1 177 ? 19.418 40.086 11.831 1.00 17.90 177 ALA B N 1
ATOM 4847 C CA . ALA B 1 177 ? 20.408 40.923 12.487 1.00 19.46 177 ALA B CA 1
ATOM 4848 C C . ALA B 1 177 ? 20.845 40.409 13.844 1.00 19.77 177 ALA B C 1
ATOM 4849 O O . ALA B 1 177 ? 21.719 40.962 14.427 1.00 21.77 177 ALA B O 1
ATOM 4851 N N . GLY B 1 178 ? 20.181 39.390 14.365 1.00 19.82 178 GLY B N 1
ATOM 4852 C CA . GLY B 1 178 ? 20.627 38.748 15.609 1.00 19.10 178 GLY B CA 1
ATOM 4853 C C . GLY B 1 178 ? 19.830 39.203 16.831 1.00 19.63 178 GLY B C 1
ATOM 4854 O O . GLY B 1 178 ? 20.223 38.908 17.958 1.00 18.52 178 GLY B O 1
ATOM 4855 N N . ASN B 1 179 ? 18.721 39.912 16.614 1.00 17.35 179 ASN B N 1
ATOM 4856 C CA . ASN B 1 179 ? 17.819 40.284 17.719 1.00 18.93 179 ASN B CA 1
ATOM 4857 C C . ASN B 1 179 ? 16.796 39.182 18.001 1.00 18.55 179 ASN B C 1
ATOM 4858 O O . ASN B 1 179 ? 16.683 38.259 17.227 1.00 19.29 179 ASN B O 1
ATOM 4863 N N . ALA B 1 180 ? 16.009 39.357 19.056 1.00 19.03 180 ALA B N 1
ATOM 4864 C CA . ALA B 1 180 ? 14.747 38.626 19.286 1.00 19.81 180 ALA B CA 1
ATOM 4865 C C . ALA B 1 180 ? 13.625 39.680 19.198 1.00 20.93 180 ALA B C 1
ATOM 4866 O O . ALA B 1 180 ? 13.903 40.896 19.336 1.00 20.87 180 ALA B O 1
ATOM 4868 N N . MET B 1 181 ? 12.379 39.231 18.970 1.00 20.60 181 MET B N 1
ATOM 4869 C CA . MET B 1 181 ? 11.241 40.140 18.835 1.00 21.74 181 MET B CA 1
ATOM 4870 C C . MET B 1 181 ? 10.026 39.615 19.636 1.00 22.64 181 MET B C 1
ATOM 4871 O O . MET B 1 181 ? 9.697 38.405 19.572 1.00 23.68 181 MET B O 1
ATOM 4876 N N . VAL B 1 182 ? 9.398 40.507 20.424 1.00 22.39 182 VAL B N 1
ATOM 4877 C CA . VAL B 1 182 ? 8.012 40.292 20.871 1.00 21.38 182 VAL B CA 1
ATOM 4878 C C . VAL B 1 182 ? 7.095 41.128 19.981 1.00 22.85 182 VAL B C 1
ATOM 4879 O O . VAL B 1 182 ? 7.290 42.355 19.823 1.00 22.62 182 VAL B O 1
ATOM 4883 N N . PHE B 1 183 ? 6.198 40.456 19.265 1.00 22.73 183 PHE B N 1
ATOM 4884 C CA . PHE B 1 183 ? 5.364 41.142 18.314 1.00 23.41 183 PHE B CA 1
ATOM 4885 C C . PHE B 1 183 ? 3.904 41.120 18.875 1.00 23.91 183 PHE B C 1
ATOM 4886 O O . PHE B 1 183 ? 3.406 40.057 19.325 1.00 22.50 183 PHE B O 1
ATOM 4894 N N . LYS B 1 184 ? 3.249 42.275 18.842 1.00 24.57 184 LYS B N 1
ATOM 4895 C CA . LYS B 1 184 ? 1.860 42.461 19.330 1.00 25.15 184 LYS B CA 1
ATOM 4896 C C . LYS B 1 184 ? 1.024 42.878 18.120 1.00 26.03 184 LYS B C 1
ATOM 4897 O O . LYS B 1 184 ? 1.135 44.009 17.638 1.00 26.36 184 LYS B O 1
ATOM 4903 N N . PRO B 1 185 ? 0.203 41.949 17.596 1.00 26.23 185 PRO B N 1
ATOM 4904 C CA . PRO B 1 185 ? -0.646 42.313 16.499 1.00 26.96 185 PRO B CA 1
ATOM 4905 C C . PRO B 1 185 ? -1.755 43.244 17.010 1.00 28.97 185 PRO B C 1
ATOM 4906 O O . PRO B 1 185 ? -1.973 43.374 18.264 1.00 28.13 185 PRO B O 1
ATOM 4910 N N . SER B 1 186 ? -2.384 43.918 16.051 1.00 28.35 186 SER B N 1
ATOM 4911 C CA . SER B 1 186 ? -3.573 44.681 16.348 1.00 29.95 186 SER B CA 1
ATOM 4912 C C . SER B 1 186 ? -4.675 43.744 16.834 1.00 31.20 186 SER B C 1
ATOM 4913 O O . SER B 1 186 ? -4.837 42.618 16.337 1.00 28.80 186 SER B O 1
ATOM 4916 N N . GLU B 1 187 ? -5.432 44.247 17.812 1.00 34.31 187 GLU B N 1
ATOM 4917 C CA . GLU B 1 187 ? -6.619 43.602 18.406 1.00 37.47 187 GLU B CA 1
ATOM 4918 C C . GLU B 1 187 ? -7.527 43.176 17.269 1.00 36.20 187 GLU B C 1
ATOM 4919 O O . GLU B 1 187 ? -8.145 42.129 17.317 1.00 35.35 187 GLU B O 1
ATOM 4925 N N . ASN B 1 188 ? -7.561 43.994 16.235 1.00 35.56 188 ASN B N 1
ATOM 4926 C CA . ASN B 1 188 ? -8.444 43.705 15.120 1.00 37.24 188 ASN B CA 1
ATOM 4927 C C . ASN B 1 188 ? -8.100 42.494 14.308 1.00 36.14 188 ASN B C 1
ATOM 4928 O O . ASN B 1 188 ? -8.985 41.943 13.661 1.00 35.05 188 ASN B O 1
ATOM 4933 N N . THR B 1 189 ? -6.830 42.084 14.349 1.00 34.59 189 THR B N 1
ATOM 4934 C CA . THR B 1 189 ? -6.339 41.069 13.441 1.00 33.79 189 THR B CA 1
ATOM 4935 C C . THR B 1 189 ? -5.309 40.245 14.136 1.00 34.15 189 THR B C 1
ATOM 4936 O O . THR B 1 189 ? -4.092 40.306 13.785 1.00 34.20 189 THR B O 1
ATOM 4940 N N . PRO B 1 190 ? -5.767 39.461 15.137 1.00 34.30 190 PRO B N 1
ATOM 4941 C CA . PRO B 1 190 ? -4.861 38.712 15.994 1.00 32.80 190 PRO B CA 1
ATOM 4942 C C . PRO B 1 190 ? -4.337 37.402 15.443 1.00 31.56 190 PRO B C 1
ATOM 4943 O O . PRO B 1 190 ? -3.470 36.796 16.076 1.00 32.77 190 PRO B O 1
ATOM 4947 N N . LEU B 1 191 ? -4.856 36.887 14.346 1.00 30.56 191 LEU B N 1
ATOM 4948 C CA . LEU B 1 191 ? -4.625 35.429 14.146 1.00 30.43 191 LEU B CA 1
ATOM 4949 C C . LEU B 1 191 ? -3.398 35.059 13.302 1.00 28.60 191 LEU B C 1
ATOM 4950 O O . LEU B 1 191 ? -2.760 34.063 13.565 1.00 29.53 191 LEU B O 1
ATOM 4955 N N . GLY B 1 192 ? -3.108 35.822 12.282 1.00 26.42 192 GLY B N 1
ATOM 4956 C CA . GLY B 1 192 ? -2.067 35.449 11.357 1.00 27.26 192 GLY B CA 1
ATOM 4957 C C . GLY B 1 192 ? -0.685 35.475 12.039 1.00 27.70 192 GLY B C 1
ATOM 4958 O O . GLY B 1 192 ? 0.152 34.612 11.731 1.00 28.84 192 GLY B O 1
ATOM 4959 N N . ALA B 1 193 ? -0.466 36.425 12.979 1.00 26.49 193 ALA B N 1
ATOM 4960 C CA . ALA B 1 193 ? 0.860 36.580 13.606 1.00 26.17 193 ALA B CA 1
ATOM 4961 C C . ALA B 1 193 ? 1.194 35.302 14.354 1.00 26.46 193 ALA B C 1
ATOM 4962 O O . ALA B 1 193 ? 2.319 34.865 14.350 1.00 25.58 193 ALA B O 1
ATOM 4964 N N . LEU B 1 194 ? 0.186 34.659 14.960 1.00 26.47 194 LEU B N 1
ATOM 4965 C CA . LEU B 1 194 ? 0.443 33.389 15.636 1.00 25.15 194 LEU B CA 1
ATOM 4966 C C . LEU B 1 194 ? 0.912 32.297 14.705 1.00 24.99 194 LEU B C 1
ATOM 4967 O O . LEU B 1 194 ? 1.754 31.459 15.095 1.00 24.95 194 LEU B O 1
ATOM 4972 N N . LYS B 1 195 ? 0.396 32.272 13.481 1.00 25.62 195 LYS B N 1
ATOM 4973 C CA . LYS B 1 195 ? 0.861 31.257 12.530 1.00 27.07 195 LYS B CA 1
ATOM 4974 C C . LYS B 1 195 ? 2.301 31.567 12.086 1.00 26.64 195 LYS B C 1
ATOM 4975 O O . LYS B 1 195 ? 3.112 30.649 11.958 1.00 26.30 195 LYS B O 1
ATOM 4981 N N . ILE B 1 196 ? 2.592 32.844 11.830 1.00 26.33 196 ILE B N 1
ATOM 4982 C CA . ILE B 1 196 ? 4.015 33.222 11.583 1.00 27.06 196 ILE B CA 1
ATOM 4983 C C . ILE B 1 196 ? 4.927 32.618 12.698 1.00 26.16 196 ILE B C 1
ATOM 4984 O O . ILE B 1 196 ? 5.943 31.946 12.412 1.00 27.09 196 ILE B O 1
ATOM 4989 N N . ALA B 1 197 ? 4.502 32.733 13.949 1.00 25.93 197 ALA B N 1
ATOM 4990 C CA . ALA B 1 197 ? 5.378 32.340 15.067 1.00 24.43 197 ALA B CA 1
ATOM 4991 C C . ALA B 1 197 ? 5.598 30.830 15.089 1.00 24.67 197 ALA B C 1
ATOM 4992 O O . ALA B 1 197 ? 6.703 30.348 15.314 1.00 24.57 197 ALA B O 1
ATOM 4994 N N . GLU B 1 198 ? 4.532 30.083 14.816 1.00 24.94 198 GLU B N 1
ATOM 4995 C CA . GLU B 1 198 ? 4.541 28.614 14.789 1.00 26.26 198 GLU B CA 1
ATOM 4996 C C . GLU B 1 198 ? 5.397 28.155 13.623 1.00 24.38 198 GLU B C 1
ATOM 4997 O O . GLU B 1 198 ? 6.173 27.207 13.688 1.00 22.96 198 GLU B O 1
ATOM 5003 N N . ILE B 1 199 ? 5.229 28.835 12.521 1.00 25.54 199 ILE B N 1
ATOM 5004 C CA . ILE B 1 199 ? 6.015 28.458 11.359 1.00 25.75 199 ILE B CA 1
ATOM 5005 C C . ILE B 1 199 ? 7.507 28.666 11.579 1.00 25.19 199 ILE B C 1
ATOM 5006 O O . ILE B 1 199 ? 8.331 27.830 11.188 1.00 27.93 199 ILE B O 1
ATOM 5011 N N . LEU B 1 200 ? 7.873 29.740 12.265 1.00 25.01 200 LEU B N 1
ATOM 5012 C CA . LEU B 1 200 ? 9.333 30.008 12.471 1.00 24.37 200 LEU B CA 1
ATOM 5013 C C . LEU B 1 200 ? 9.925 28.902 13.287 1.00 24.80 200 LEU B C 1
ATOM 5014 O O . LEU B 1 200 ? 11.018 28.443 12.991 1.00 26.10 200 LEU B O 1
ATOM 5019 N N . ILE B 1 201 ? 9.206 28.455 14.318 1.00 25.56 201 ILE B N 1
ATOM 5020 C CA . ILE B 1 201 ? 9.644 27.298 15.105 1.00 26.94 201 ILE B CA 1
ATOM 5021 C C . ILE B 1 201 ? 9.821 26.077 14.196 1.00 27.08 201 ILE B C 1
ATOM 5022 O O . ILE B 1 201 ? 10.813 25.378 14.301 1.00 26.44 201 ILE B O 1
ATOM 5027 N N . GLU B 1 202 ? 8.862 25.840 13.304 1.00 29.16 202 GLU B N 1
ATOM 5028 C CA . GLU B 1 202 ? 8.952 24.683 12.414 1.00 31.50 202 GLU B CA 1
ATOM 5029 C C . GLU B 1 202 ? 10.166 24.770 11.518 1.00 30.90 202 GLU B C 1
ATOM 5030 O O . GLU B 1 202 ? 10.723 23.753 11.105 1.00 31.64 202 GLU B O 1
ATOM 5036 N N . ALA B 1 203 ? 10.574 26.000 11.229 1.00 29.48 203 ALA B N 1
ATOM 5037 C CA . ALA B 1 203 ? 11.732 26.283 10.356 1.00 27.17 203 ALA B CA 1
ATOM 5038 C C . ALA B 1 203 ? 13.067 26.121 11.091 1.00 26.34 203 ALA B C 1
ATOM 5039 O O . ALA B 1 203 ? 14.116 26.171 10.467 1.00 26.86 203 ALA B O 1
ATOM 5041 N N . GLY B 1 204 ? 13.026 25.917 12.416 1.00 24.58 204 GLY B N 1
ATOM 5042 C CA . GLY B 1 204 ? 14.231 25.751 13.260 1.00 23.01 204 GLY B CA 1
ATOM 5043 C C . GLY B 1 204 ? 14.664 27.014 13.996 1.00 22.25 204 GLY B C 1
ATOM 5044 O O . GLY B 1 204 ? 15.770 27.104 14.528 1.00 21.89 204 GLY B O 1
ATOM 5045 N N . LEU B 1 205 ? 13.795 28.011 14.054 1.00 21.26 205 LEU B N 1
ATOM 5046 C CA . LEU B 1 205 ? 14.089 29.202 14.894 1.00 20.98 205 LEU B CA 1
ATOM 5047 C C . LEU B 1 205 ? 14.094 28.787 16.403 1.00 21.42 205 LEU B C 1
ATOM 5048 O O . LEU B 1 205 ? 13.146 28.181 16.868 1.00 23.18 205 LEU B O 1
ATOM 5053 N N . PRO B 1 206 ? 15.151 29.119 17.150 1.00 22.49 206 PRO B N 1
ATOM 5054 C CA . PRO B 1 206 ? 15.171 28.697 18.563 1.00 24.06 206 PRO B CA 1
ATOM 5055 C C . PRO B 1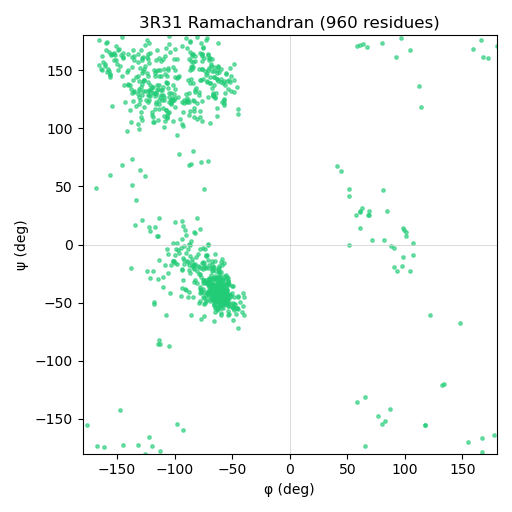 206 ? 13.973 29.294 19.281 1.00 25.82 206 PRO B C 1
ATOM 5056 O O . PRO B 1 206 ? 13.394 30.344 18.858 1.00 23.37 206 PRO B O 1
ATOM 5060 N N . LYS B 1 207 ? 13.528 28.576 20.308 1.00 24.71 207 LYS B N 1
ATOM 5061 C CA . LYS B 1 207 ? 12.365 29.044 21.005 1.00 25.08 207 LYS B CA 1
ATOM 5062 C C . LYS B 1 207 ? 12.687 30.309 21.767 1.00 23.14 207 LYS B C 1
ATOM 5063 O O . LYS B 1 207 ? 13.784 30.495 22.285 1.00 22.70 207 LYS B O 1
ATOM 5069 N N . GLY B 1 208 ? 11.697 31.186 21.805 1.00 22.87 208 GLY B N 1
ATOM 5070 C CA . GLY B 1 208 ? 11.784 32.426 22.527 1.00 22.91 208 GLY B CA 1
ATOM 5071 C C . GLY B 1 208 ? 12.153 33.589 21.614 1.00 23.18 208 GLY B C 1
ATOM 5072 O O . GLY B 1 208 ? 11.950 34.742 22.003 1.00 23.04 208 GLY B O 1
ATOM 5073 N N . LEU B 1 209 ? 12.699 33.312 20.417 1.00 22.47 209 LEU B N 1
ATOM 5074 C CA . LEU B 1 209 ? 13.244 34.415 19.583 1.00 21.75 209 LEU B CA 1
ATOM 5075 C C . LEU B 1 209 ? 12.144 35.248 18.937 1.00 22.11 209 LEU B C 1
ATOM 5076 O O . LEU B 1 209 ? 12.299 36.447 18.648 1.00 21.13 209 LEU B O 1
ATOM 5081 N N . PHE B 1 210 ? 11.025 34.608 18.636 1.00 21.88 210 PHE B N 1
ATOM 5082 C CA . PHE B 1 210 ? 9.920 35.390 18.080 1.00 21.61 210 PHE B CA 1
ATOM 5083 C C . PHE B 1 210 ? 8.624 35.059 18.816 1.00 22.10 210 PHE B C 1
ATOM 5084 O O . PHE B 1 210 ? 8.061 34.014 18.637 1.00 21.30 210 PHE B O 1
ATOM 5092 N N . ASN B 1 211 ? 8.207 35.950 19.692 1.00 22.67 211 ASN B N 1
ATOM 5093 C CA . ASN B 1 211 ? 7.038 35.659 20.530 1.00 22.86 211 ASN B CA 1
ATOM 5094 C C . ASN B 1 211 ? 5.894 36.555 20.136 1.00 23.41 211 ASN B C 1
ATOM 5095 O O . ASN B 1 211 ? 6.123 37.703 19.742 1.00 25.23 211 ASN B O 1
ATOM 5100 N N . VAL B 1 212 ? 4.674 36.066 20.201 1.00 23.11 212 VAL B N 1
ATOM 5101 C CA . VAL B 1 212 ? 3.550 36.883 19.744 1.00 24.77 212 VAL B CA 1
ATOM 5102 C C . VAL B 1 212 ? 2.570 36.963 20.916 1.00 26.34 212 VAL B C 1
ATOM 5103 O O . VAL B 1 212 ? 2.191 35.897 21.474 1.00 26.77 212 VAL B O 1
ATOM 5107 N N . ILE B 1 213 ? 2.213 38.184 21.342 1.00 24.97 213 ILE B N 1
ATOM 5108 C CA . ILE B 1 213 ? 1.238 38.302 22.464 1.00 25.52 213 ILE B CA 1
ATOM 5109 C C . ILE B 1 213 ? 0.115 39.229 22.003 1.00 27.24 213 ILE B C 1
ATOM 5110 O O . ILE B 1 213 ? 0.361 40.216 21.290 1.00 26.96 213 ILE B O 1
ATOM 5115 N N . GLN B 1 214 ? -1.116 38.905 22.375 1.00 29.01 214 GLN B N 1
ATOM 5116 C CA . GLN B 1 214 ? -2.243 39.786 22.083 1.00 30.55 214 GLN B CA 1
ATOM 5117 C C . GLN B 1 214 ? -2.294 40.990 22.998 1.00 30.92 214 GLN B C 1
ATOM 5118 O O . GLN B 1 214 ? -1.782 40.975 24.121 1.00 28.43 214 GLN B O 1
ATOM 5124 N N . GLY B 1 215 ? -2.951 42.030 22.569 1.00 32.45 215 GLY B N 1
ATOM 5125 C CA . GLY B 1 215 ? -3.000 43.212 23.380 1.00 37.27 215 GLY B CA 1
ATOM 5126 C C . GLY B 1 215 ? -4.290 43.949 23.573 1.00 40.44 215 GLY B C 1
ATOM 5127 O O . GLY B 1 215 ? -5.203 43.817 22.818 1.00 40.90 215 GLY B O 1
ATOM 5128 N N . ASP B 1 216 ? -4.340 44.728 24.632 1.00 43.87 216 ASP B N 1
ATOM 5129 C CA . ASP B 1 216 ? -5.429 45.650 24.921 1.00 46.69 216 ASP B CA 1
ATOM 5130 C C . ASP B 1 216 ? -4.807 47.055 25.046 1.00 47.50 216 ASP B C 1
ATOM 5131 O O . ASP B 1 216 ? -3.688 47.253 24.627 1.00 47.37 216 ASP B O 1
ATOM 5136 N N . ARG B 1 217 ? -5.535 48.016 25.594 1.00 47.22 217 ARG B N 1
ATOM 5137 C CA . ARG B 1 217 ? -5.066 49.389 25.715 1.00 47.49 217 ARG B CA 1
ATOM 5138 C C . ARG B 1 217 ? -3.778 49.444 26.492 1.00 46.25 217 ARG B C 1
ATOM 5139 O O . ARG B 1 217 ? -2.938 50.242 26.241 1.00 45.78 217 ARG B O 1
ATOM 5147 N N . ASP B 1 218 ? -3.650 48.591 27.470 1.00 46.10 218 ASP B N 1
ATOM 5148 C CA . ASP B 1 218 ? -2.465 48.556 28.364 1.00 45.88 218 ASP B CA 1
ATOM 5149 C C . ASP B 1 218 ? -1.203 47.784 27.878 1.00 44.11 218 ASP B C 1
ATOM 5150 O O . ASP B 1 218 ? -0.107 48.008 28.406 1.00 44.33 218 ASP B O 1
ATOM 5155 N N . THR B 1 219 ? -1.348 46.904 26.887 1.00 41.44 219 THR B N 1
ATOM 5156 C CA . THR B 1 219 ? -0.220 46.079 26.446 1.00 38.68 219 THR B CA 1
ATOM 5157 C C . THR B 1 219 ? 0.928 46.908 25.836 1.00 38.02 219 THR B C 1
ATOM 5158 O O . THR B 1 219 ? 2.063 46.824 26.297 1.00 36.27 219 THR B O 1
ATOM 5162 N N . GLY B 1 220 ? 0.622 47.727 24.839 1.00 36.95 220 GLY B N 1
ATOM 5163 C CA . GLY B 1 220 ? 1.627 48.607 24.225 1.00 36.96 220 GLY B CA 1
ATOM 5164 C C . GLY B 1 220 ? 2.545 49.254 25.247 1.00 36.91 220 GLY B C 1
ATOM 5165 O O . GLY B 1 220 ? 3.743 49.043 25.210 1.00 37.46 220 GLY B O 1
ATOM 5166 N N . PRO B 1 221 ? 1.974 50.008 26.201 1.00 36.83 221 PRO B N 1
ATOM 5167 C CA . PRO B 1 221 ? 2.749 50.687 27.255 1.00 36.63 221 PRO B CA 1
ATOM 5168 C C . PRO B 1 221 ? 3.597 49.759 28.096 1.00 35.10 221 PRO B C 1
ATOM 5169 O O . PRO B 1 221 ? 4.730 50.100 28.431 1.00 35.80 221 PRO B O 1
ATOM 5173 N N . LEU B 1 222 ? 3.075 48.603 28.471 1.00 33.33 222 LEU B N 1
ATOM 5174 C CA . LEU B 1 222 ? 3.926 47.676 29.176 1.00 32.70 222 LEU B CA 1
ATOM 5175 C C . LEU B 1 222 ? 5.160 47.304 28.296 1.00 31.79 222 LEU B C 1
ATOM 5176 O O . LEU B 1 222 ? 6.271 47.235 28.791 1.00 31.19 222 LEU B O 1
ATOM 5181 N N . LEU B 1 223 ? 4.940 47.015 27.018 1.00 29.94 223 LEU B N 1
ATOM 5182 C CA . LEU B 1 223 ? 6.052 46.610 26.127 1.00 30.87 223 LEU B CA 1
ATOM 5183 C C . LEU B 1 223 ? 7.095 47.714 25.949 1.00 30.73 223 LEU B C 1
ATOM 5184 O O . LEU B 1 223 ? 8.291 47.529 26.160 1.00 32.15 223 LEU B O 1
ATOM 5189 N N . VAL B 1 224 ? 6.587 48.880 25.617 1.00 30.76 224 VAL B N 1
ATOM 5190 C CA . VAL B 1 224 ? 7.362 49.966 25.061 1.00 31.98 224 VAL B CA 1
ATOM 5191 C C . VAL B 1 224 ? 8.141 50.612 26.212 1.00 32.68 224 VAL B C 1
ATOM 5192 O O . VAL B 1 224 ? 9.208 51.232 26.003 1.00 34.64 224 VAL B O 1
ATOM 5196 N N . ASN B 1 225 ? 7.678 50.391 27.450 1.00 31.11 225 ASN B N 1
ATOM 5197 C CA . ASN B 1 225 ? 8.381 50.943 28.629 1.00 30.38 225 ASN B CA 1
ATOM 5198 C C . ASN B 1 225 ? 9.291 49.948 29.330 1.00 28.57 225 ASN B C 1
ATOM 5199 O O . ASN B 1 225 ? 9.978 50.257 30.264 1.00 29.61 225 ASN B O 1
ATOM 5204 N N . HIS B 1 226 ? 9.304 48.720 28.875 1.00 28.23 226 HIS B N 1
ATOM 5205 C CA . HIS B 1 226 ? 9.972 47.704 29.652 1.00 27.53 226 HIS B CA 1
ATOM 5206 C C . HIS B 1 226 ? 11.444 47.912 29.579 1.00 26.45 226 HIS B C 1
ATOM 5207 O O . HIS B 1 226 ? 11.948 48.233 28.544 1.00 26.51 226 HIS B O 1
ATOM 5214 N N . PRO B 1 227 ? 12.148 47.717 30.698 1.00 27.52 227 PRO B N 1
ATOM 5215 C CA . PRO B 1 227 ? 13.589 47.995 30.697 1.00 26.43 227 PRO B CA 1
ATOM 5216 C C . PRO B 1 227 ? 14.444 47.077 29.810 1.00 27.08 227 PRO B C 1
ATOM 5217 O O . PRO B 1 227 ? 15.590 47.459 29.463 1.00 27.21 227 PRO B O 1
ATOM 5221 N N . ASP B 1 228 ? 13.951 45.884 29.478 1.00 25.18 228 ASP B N 1
ATOM 5222 C CA . ASP B 1 228 ? 14.749 44.971 28.687 1.00 25.48 228 ASP B CA 1
ATOM 5223 C C . ASP B 1 228 ? 14.508 45.106 27.196 1.00 24.99 228 ASP B C 1
ATOM 5224 O O . ASP B 1 228 ? 15.133 44.447 26.394 1.00 25.09 228 ASP B O 1
ATOM 5229 N N . VAL B 1 229 ? 13.614 45.994 26.793 1.00 26.01 229 VAL B N 1
ATOM 5230 C CA . VAL B 1 229 ? 13.388 46.223 25.353 1.00 24.19 229 VAL B CA 1
ATOM 5231 C C . VAL B 1 229 ? 14.309 47.303 24.782 1.00 23.47 229 VAL B C 1
ATOM 5232 O O . VAL B 1 229 ? 14.348 48.402 25.281 1.00 24.54 229 VAL B O 1
ATOM 5236 N N . ALA B 1 230 ? 15.046 46.988 23.720 1.00 23.40 230 ALA B N 1
ATOM 5237 C CA . ALA B 1 230 ? 16.042 47.947 23.165 1.00 22.82 230 ALA B CA 1
ATOM 5238 C C . ALA B 1 230 ? 15.451 48.810 22.036 1.00 23.16 230 ALA B C 1
ATOM 5239 O O . ALA B 1 230 ? 15.991 49.859 21.703 1.00 23.35 230 ALA B O 1
ATOM 5241 N N . LYS B 1 231 ? 14.374 48.349 21.407 1.00 22.71 231 LYS B N 1
ATOM 5242 C CA . LYS B 1 231 ? 13.896 49.019 20.239 1.00 23.51 231 LYS B CA 1
ATOM 5243 C C . LYS B 1 231 ? 12.426 48.711 20.017 1.00 24.47 231 LYS B C 1
ATOM 5244 O O . LYS B 1 231 ? 11.970 47.589 20.294 1.00 25.97 231 LYS B O 1
ATOM 5250 N N . VAL B 1 232 ? 11.706 49.674 19.436 1.00 24.89 232 VAL B N 1
ATOM 5251 C CA . VAL B 1 232 ? 10.281 49.554 19.154 1.00 25.34 232 VAL B CA 1
ATOM 5252 C C . VAL B 1 232 ? 10.080 49.878 17.672 1.00 26.51 232 VAL B C 1
ATOM 5253 O O . VAL B 1 232 ? 10.625 50.867 17.172 1.00 25.31 232 VAL B O 1
ATOM 5257 N N . SER B 1 233 ? 9.324 49.037 16.975 1.00 26.66 233 SER B N 1
ATOM 5258 C CA . SER B 1 233 ? 8.944 49.302 15.585 1.00 27.86 233 SER B CA 1
ATOM 5259 C C . SER B 1 233 ? 7.430 49.260 15.575 1.00 28.72 233 SER B C 1
ATOM 5260 O O . SER B 1 233 ? 6.811 48.283 15.998 1.00 28.72 233 SER B O 1
ATOM 5263 N N . LEU B 1 234 ? 6.833 50.352 15.140 1.00 29.22 234 LEU B N 1
ATOM 5264 C CA . LEU B 1 234 ? 5.373 50.479 15.072 1.00 29.09 234 LEU B CA 1
ATOM 5265 C C . LEU B 1 234 ? 4.819 50.746 13.655 1.00 29.66 234 LEU B C 1
ATOM 5266 O O . LEU B 1 234 ? 5.374 51.573 12.899 1.00 29.00 234 LEU B O 1
ATOM 5271 N N . THR B 1 235 ? 3.760 50.015 13.286 1.00 29.77 235 THR B N 1
ATOM 5272 C CA . THR B 1 235 ? 2.930 50.385 12.161 1.00 31.02 235 THR B CA 1
ATOM 5273 C C . THR B 1 235 ? 1.578 50.821 12.739 1.00 32.48 235 THR B C 1
ATOM 5274 O O . THR B 1 235 ? 0.967 50.093 13.477 1.00 32.21 235 THR B O 1
ATOM 5278 N N . GLY B 1 236 ? 1.127 52.028 12.437 1.00 33.71 236 GLY B N 1
ATOM 5279 C CA . GLY B 1 236 ? -0.076 52.526 13.141 1.00 35.56 236 GLY B CA 1
ATOM 5280 C C . GLY B 1 236 ? -0.584 53.868 12.672 1.00 35.67 236 GLY B C 1
ATOM 5281 O O . GLY B 1 236 ? -0.320 54.283 11.549 1.00 34.75 236 GLY B O 1
ATOM 5282 N N . SER B 1 237 ? -1.295 54.556 13.554 1.00 37.69 237 SER B N 1
ATOM 5283 C CA . SER B 1 237 ? -1.731 55.902 13.234 1.00 39.34 237 SER B CA 1
ATOM 5284 C C . SER B 1 237 ? -0.850 56.873 14.004 1.00 39.52 237 SER B C 1
ATOM 5285 O O . SER B 1 237 ? -0.157 56.473 14.956 1.00 39.13 237 SER B O 1
ATOM 5288 N N . VAL B 1 238 ? -0.924 58.149 13.604 1.00 39.86 238 VAL B N 1
ATOM 5289 C CA . VAL B 1 238 ? -0.146 59.259 14.178 1.00 40.08 238 VAL B CA 1
ATOM 5290 C C . VAL B 1 238 ? -0.394 59.505 15.675 1.00 41.25 238 VAL B C 1
ATOM 5291 O O . VAL B 1 238 ? 0.579 59.735 16.435 1.00 42.38 238 VAL B O 1
ATOM 5295 N N . PRO B 1 239 ? -1.683 59.481 16.127 1.00 41.05 239 PRO B N 1
ATOM 5296 C CA . PRO B 1 239 ? -1.864 59.627 17.577 1.00 40.77 239 PRO B CA 1
ATOM 5297 C C . PRO B 1 239 ? -1.102 58.592 18.439 1.00 40.13 239 PRO B C 1
ATOM 5298 O O . PRO B 1 239 ? -0.404 58.972 19.398 1.00 39.76 239 PRO B O 1
ATOM 5302 N N . THR B 1 240 ? -1.274 57.311 18.111 1.00 39.39 240 THR B N 1
ATOM 5303 C CA . THR B 1 240 ? -0.567 56.191 18.783 1.00 38.84 240 THR B CA 1
ATOM 5304 C C . THR B 1 240 ? 0.956 56.328 18.639 1.00 36.35 240 THR B C 1
ATOM 5305 O O . THR B 1 240 ? 1.666 56.228 19.636 1.00 35.74 240 THR B O 1
ATOM 5309 N N . GLY B 1 241 ? 1.403 56.602 17.397 1.00 35.05 241 GLY B N 1
ATOM 5310 C CA . GLY B 1 241 ? 2.801 56.782 17.007 1.00 33.36 241 GLY B CA 1
ATOM 5311 C C . GLY B 1 241 ? 3.496 57.829 17.835 1.00 33.63 241 GLY B C 1
ATOM 5312 O O . GLY B 1 241 ? 4.580 57.592 18.334 1.00 31.37 241 GLY B O 1
ATOM 5313 N N . ARG B 1 242 ? 2.816 58.965 18.025 1.00 34.32 242 ARG B N 1
ATOM 5314 C CA . ARG B 1 242 ? 3.300 60.037 18.861 1.00 35.61 242 ARG B CA 1
ATOM 5315 C C . ARG B 1 242 ? 3.476 59.619 20.311 1.00 34.58 242 ARG B C 1
ATOM 5316 O O . ARG B 1 242 ? 4.458 59.980 20.923 1.00 33.42 242 ARG B O 1
ATOM 5324 N N . LYS B 1 243 ? 2.562 58.831 20.855 1.00 34.32 243 LYS B N 1
ATOM 5325 C CA . LYS B 1 243 ? 2.694 58.453 22.273 1.00 34.86 243 LYS B CA 1
ATOM 5326 C C . LYS B 1 243 ? 3.749 57.363 22.459 1.00 34.07 243 LYS B C 1
ATOM 5327 O O . LYS B 1 243 ? 4.532 57.389 23.419 1.00 34.01 243 LYS B O 1
ATOM 5333 N N . VAL B 1 244 ? 3.760 56.396 21.543 1.00 32.55 244 VAL B N 1
ATOM 5334 C CA . VAL B 1 244 ? 4.726 55.334 21.628 1.00 30.77 244 VAL B CA 1
ATOM 5335 C C . VAL B 1 244 ? 6.106 55.944 21.399 1.00 29.84 244 VAL B C 1
ATOM 5336 O O . VAL B 1 244 ? 7.016 55.692 22.156 1.00 30.59 244 VAL B O 1
ATOM 5340 N N . ALA B 1 245 ? 6.274 56.769 20.378 1.00 28.27 245 ALA B N 1
ATOM 5341 C CA . ALA B 1 245 ? 7.601 57.353 20.140 1.00 27.71 245 ALA B CA 1
ATOM 5342 C C . ALA B 1 245 ? 8.172 58.072 21.371 1.00 27.84 245 ALA B C 1
ATOM 5343 O O . ALA B 1 245 ? 9.384 57.924 21.688 1.00 28.01 245 ALA B O 1
ATOM 5345 N N . ALA B 1 246 ? 7.320 58.854 22.056 1.00 28.59 246 ALA B N 1
ATOM 5346 C CA . ALA B 1 246 ? 7.790 59.698 23.160 1.00 29.59 246 ALA B CA 1
ATOM 5347 C C . ALA B 1 246 ? 8.174 58.829 24.353 1.00 29.55 246 ALA B C 1
ATOM 5348 O O . ALA B 1 246 ? 9.214 59.022 24.996 1.00 28.30 246 ALA B O 1
ATOM 5350 N N . ALA B 1 247 ? 7.359 57.796 24.589 1.00 30.91 247 ALA B N 1
ATOM 5351 C CA . ALA B 1 247 ? 7.623 56.876 25.671 1.00 31.88 247 ALA B CA 1
ATOM 5352 C C . ALA B 1 247 ? 8.926 56.098 25.428 1.00 32.22 247 ALA B C 1
ATOM 5353 O O . ALA B 1 247 ? 9.847 56.126 26.255 1.00 31.65 247 ALA B O 1
ATOM 5355 N N . ALA B 1 248 ? 9.017 55.440 24.267 1.00 31.22 248 ALA B N 1
ATOM 5356 C CA . ALA B 1 248 ? 10.240 54.716 23.892 1.00 30.63 248 ALA B CA 1
ATOM 5357 C C . ALA B 1 248 ? 11.483 55.605 23.961 1.00 30.08 248 ALA B C 1
ATOM 5358 O O . ALA B 1 248 ? 12.533 55.193 24.477 1.00 30.73 248 ALA B O 1
ATOM 5360 N N . ALA B 1 249 ? 11.359 56.819 23.443 1.00 29.83 249 ALA B N 1
ATOM 5361 C CA . ALA B 1 249 ? 12.539 57.682 23.276 1.00 29.66 249 ALA B CA 1
ATOM 5362 C C . ALA B 1 249 ? 12.929 58.228 24.640 1.00 29.48 249 ALA B C 1
ATOM 5363 O O . ALA B 1 249 ? 14.100 58.272 24.953 1.00 31.16 249 ALA B O 1
ATOM 5365 N N . GLY B 1 250 ? 11.942 58.561 25.472 1.00 30.22 250 GLY B N 1
ATOM 5366 C CA . GLY B 1 250 ? 12.169 58.903 26.901 1.00 29.77 250 GLY B CA 1
ATOM 5367 C C . GLY B 1 250 ? 12.946 57.882 27.725 1.00 31.85 250 GLY B C 1
ATOM 5368 O O . GLY B 1 250 ? 13.664 58.254 28.697 1.00 30.88 250 GLY B O 1
ATOM 5369 N N . HIS B 1 251 ? 12.797 56.590 27.370 1.00 30.55 251 HIS B N 1
ATOM 5370 C CA . HIS B 1 251 ? 13.636 55.550 27.937 1.00 30.53 251 HIS B CA 1
ATOM 5371 C C . HIS B 1 251 ? 14.912 55.298 27.108 1.00 29.66 251 HIS B C 1
ATOM 5372 O O . HIS B 1 251 ? 15.618 54.324 27.351 1.00 31.39 251 HIS B O 1
ATOM 5379 N N . LEU B 1 252 ? 15.170 56.135 26.126 1.00 28.39 252 LEU B N 1
ATOM 5380 C CA . LEU B 1 252 ? 16.397 56.071 25.294 1.00 29.74 252 LEU B CA 1
ATOM 5381 C C . LEU B 1 252 ? 16.439 54.828 24.384 1.00 30.41 252 LEU B C 1
ATOM 5382 O O . LEU B 1 252 ? 17.510 54.349 24.006 1.00 31.08 252 LEU B O 1
ATOM 5387 N N . LYS B 1 253 ? 15.270 54.311 24.058 1.00 28.73 253 LYS B N 1
ATOM 5388 C CA . LYS B 1 253 ? 15.161 53.164 23.146 1.00 28.40 253 LYS B CA 1
ATOM 5389 C C . LYS B 1 253 ? 15.181 53.653 21.730 1.00 28.06 253 LYS B C 1
ATOM 5390 O O . LYS B 1 253 ? 14.822 54.819 21.499 1.00 26.49 253 LYS B O 1
ATOM 5396 N N . HIS B 1 254 ? 15.570 52.769 20.796 1.00 27.26 254 HIS B N 1
ATOM 5397 C CA . HIS B 1 254 ? 15.536 53.076 19.354 1.00 28.23 254 HIS B CA 1
ATOM 5398 C C . HIS B 1 254 ? 14.101 52.908 18.934 1.00 28.22 254 HIS B C 1
ATOM 5399 O O . HIS B 1 254 ? 13.364 52.050 19.511 1.00 28.59 254 HIS B O 1
ATOM 5406 N N . VAL B 1 255 ? 13.721 53.655 17.912 1.00 26.20 255 VAL B N 1
ATOM 5407 C CA . VAL B 1 255 ? 12.337 53.730 17.531 1.00 27.81 255 VAL B CA 1
ATOM 5408 C C . VAL B 1 255 ? 12.240 53.823 16.044 1.00 28.88 255 VAL B C 1
ATOM 5409 O O . VAL B 1 255 ? 12.951 54.612 15.432 1.00 27.57 255 VAL B O 1
ATOM 5413 N N . THR B 1 256 ? 11.314 53.086 15.459 1.00 28.62 256 THR B N 1
ATOM 5414 C CA . THR B 1 256 ? 11.031 53.340 14.083 1.00 30.06 256 THR B CA 1
ATOM 5415 C C . THR B 1 256 ? 9.548 53.224 13.884 1.00 29.94 256 THR B C 1
ATOM 5416 O O . THR B 1 256 ? 8.913 52.486 14.576 1.00 28.05 256 THR B O 1
ATOM 5420 N N . MET B 1 257 ? 8.983 53.958 12.930 1.00 30.74 257 MET B N 1
ATOM 5421 C CA . MET B 1 257 ? 7.515 53.901 12.715 1.00 30.55 257 MET B CA 1
ATOM 5422 C C . MET B 1 257 ? 7.025 54.333 11.351 1.00 30.13 257 MET B C 1
ATOM 5423 O O . MET B 1 257 ? 7.653 55.137 10.676 1.00 29.87 257 MET B O 1
ATOM 5428 N N . GLU B 1 258 ? 5.909 53.751 10.969 1.00 28.77 258 GLU B N 1
ATOM 5429 C CA . GLU B 1 258 ? 5.244 54.065 9.721 1.00 31.94 258 GLU B CA 1
ATOM 5430 C C . GLU B 1 258 ? 3.750 54.368 10.028 1.00 31.08 258 GLU B C 1
ATOM 5431 O O . GLU B 1 258 ? 3.029 53.533 10.557 1.00 30.93 258 GLU B O 1
ATOM 5437 N N . LEU B 1 259 ? 3.360 55.615 9.809 1.00 31.69 259 LEU B N 1
ATOM 5438 C CA . LEU B 1 259 ? 2.136 56.136 10.420 1.00 32.54 259 LEU B CA 1
ATOM 5439 C C . LEU B 1 259 ? 1.069 56.493 9.382 1.00 33.17 259 LEU B C 1
ATOM 5440 O O . LEU B 1 259 ? 0.048 57.084 9.718 1.00 31.77 259 LEU B O 1
ATOM 5445 N N . GLY B 1 260 ? 1.343 56.146 8.135 1.00 34.00 260 GLY B N 1
ATOM 5446 C CA . GLY B 1 260 ? 0.363 56.297 7.079 1.00 36.88 260 GLY B CA 1
ATOM 5447 C C . GLY B 1 260 ? 0.219 57.730 6.625 1.00 38.99 260 GLY B C 1
ATOM 5448 O O . GLY B 1 260 ? 1.186 58.525 6.612 1.00 36.84 260 GLY B O 1
ATOM 5449 N N . GLY B 1 261 ? -1.013 58.035 6.231 1.00 41.13 261 GLY B N 1
ATOM 5450 C CA . GLY B 1 261 ? -1.347 59.326 5.656 1.00 44.24 261 GLY B CA 1
ATOM 5451 C C . GLY B 1 261 ? -1.720 59.192 4.196 1.00 46.43 261 GLY B C 1
ATOM 5452 O O . GLY B 1 261 ? -1.067 58.449 3.468 1.00 48.68 261 GLY B O 1
ATOM 5453 N N . LYS B 1 262 ? -2.784 59.876 3.779 1.00 47.64 262 LYS B N 1
ATOM 5454 C CA . LYS B 1 262 ? -3.183 60.041 2.350 1.00 47.99 262 LYS B CA 1
ATOM 5455 C C . LYS B 1 262 ? -2.038 60.674 1.511 1.00 45.76 262 LYS B C 1
ATOM 5456 O O . LYS B 1 262 ? -1.594 61.763 1.823 1.00 46.59 262 LYS B O 1
ATOM 5462 N N . SER B 1 263 ? -1.630 59.987 0.439 1.00 42.16 263 SER B N 1
ATOM 5463 C CA . SER B 1 263 ? -0.520 60.370 -0.460 1.00 39.09 263 SER B CA 1
ATOM 5464 C C . SER B 1 263 ? -1.049 60.999 -1.771 1.00 38.05 263 SER B C 1
ATOM 5465 O O . SER B 1 263 ? -2.176 60.702 -2.186 1.00 37.35 263 SER B O 1
ATOM 5468 N N . PRO B 1 264 ? -0.266 61.876 -2.428 1.00 36.61 264 PRO B N 1
ATOM 5469 C CA . PRO B 1 264 ? -0.833 62.376 -3.706 1.00 36.54 264 PRO B CA 1
ATOM 5470 C C . PRO B 1 264 ? -0.516 61.535 -4.973 1.00 36.22 264 PRO B C 1
ATOM 5471 O O . PRO B 1 264 ? 0.599 61.055 -5.152 1.00 36.65 264 PRO B O 1
ATOM 5475 N N . MET B 1 265 ? -1.482 61.402 -5.872 1.00 36.35 265 MET B N 1
ATOM 5476 C CA . MET B 1 265 ? -1.253 60.780 -7.186 1.00 36.28 265 MET B CA 1
ATOM 5477 C C . MET B 1 265 ? -1.565 61.808 -8.275 1.00 36.61 265 MET B C 1
ATOM 5478 O O . MET B 1 265 ? -2.711 62.253 -8.406 1.00 36.79 265 MET B O 1
ATOM 5483 N N . ILE B 1 266 ? -0.534 62.208 -9.021 1.00 35.11 266 ILE B N 1
ATOM 5484 C CA . ILE B 1 266 ? -0.610 63.281 -9.986 1.00 34.44 266 ILE B CA 1
ATOM 5485 C C . ILE B 1 266 ? -0.592 62.714 -11.420 1.00 35.45 266 ILE B C 1
ATOM 5486 O O . ILE B 1 266 ? 0.395 62.110 -11.848 1.00 35.71 266 ILE B O 1
ATOM 5491 N N . VAL B 1 267 ? -1.744 62.851 -12.084 1.00 35.85 267 VAL B N 1
ATOM 5492 C CA . VAL B 1 267 ? -2.006 62.465 -13.478 1.00 35.90 267 VAL B CA 1
ATOM 5493 C C . VAL B 1 267 ? -1.964 63.685 -14.411 1.00 37.41 267 VAL B C 1
ATOM 5494 O O . VAL B 1 267 ? -2.881 64.539 -14.396 1.00 38.38 267 VAL B O 1
ATOM 5498 N N . PHE B 1 268 ? -0.904 63.794 -15.198 1.00 37.80 268 PHE B N 1
ATOM 5499 C CA . PHE B 1 268 ? -0.754 64.911 -16.141 1.00 38.68 268 PHE B CA 1
ATOM 5500 C C . PHE B 1 268 ? -1.433 64.638 -17.502 1.00 39.66 268 PHE B C 1
ATOM 5501 O O . PHE B 1 268 ? -1.900 63.517 -17.725 1.00 39.12 268 PHE B O 1
ATOM 5509 N N . ASP B 1 269 ? -1.433 65.658 -18.386 1.00 41.17 269 ASP B N 1
ATOM 5510 C CA . ASP B 1 269 ? -2.030 65.613 -19.767 1.00 43.40 269 ASP B CA 1
ATOM 5511 C C . ASP B 1 269 ? -1.554 64.439 -20.619 1.00 43.55 269 ASP B C 1
ATOM 5512 O O . ASP B 1 269 ? -2.356 63.675 -21.186 1.00 42.44 269 ASP B O 1
ATOM 5517 N N . ASP B 1 270 ? -0.231 64.309 -20.709 1.00 43.53 270 ASP B N 1
ATOM 5518 C CA . ASP B 1 270 ? 0.377 63.296 -21.560 1.00 43.22 270 ASP B CA 1
ATOM 5519 C C . ASP B 1 270 ? 0.428 61.886 -20.960 1.00 43.42 270 ASP B C 1
ATOM 5520 O O . ASP B 1 270 ? 1.268 61.088 -21.381 1.00 43.49 270 ASP B O 1
ATOM 5525 N N . ALA B 1 271 ? -0.429 61.577 -19.995 1.00 43.44 271 ALA B N 1
ATOM 5526 C CA . ALA B 1 271 ? -0.392 60.256 -19.364 1.00 44.89 271 ALA B CA 1
ATOM 5527 C C . ALA B 1 271 ? -1.173 59.158 -20.078 1.00 46.17 271 ALA B C 1
ATOM 5528 O O . ALA B 1 271 ? -2.082 59.426 -20.853 1.00 46.57 271 ALA B O 1
ATOM 5530 N N . ASP B 1 272 ? -0.798 57.909 -19.797 1.00 46.93 272 ASP B N 1
ATOM 5531 C CA . ASP B 1 272 ? -1.612 56.759 -20.161 1.00 47.89 272 ASP B CA 1
ATOM 5532 C C . ASP B 1 272 ? -2.754 56.659 -19.159 1.00 47.41 272 ASP B C 1
ATOM 5533 O O . ASP B 1 272 ? -2.561 56.309 -17.975 1.00 46.53 272 ASP B O 1
ATOM 5538 N N . ILE B 1 273 ? -3.954 56.959 -19.656 1.00 46.60 273 ILE B N 1
ATOM 5539 C CA . ILE B 1 273 ? -5.119 57.102 -18.816 1.00 45.69 273 ILE B CA 1
ATOM 5540 C C . ILE B 1 273 ? -5.507 55.750 -18.212 1.00 45.94 273 ILE B C 1
ATOM 5541 O O . ILE B 1 273 ? -5.794 55.649 -17.020 1.00 45.54 273 ILE B O 1
ATOM 5546 N N . GLU B 1 274 ? -5.476 54.686 -19.002 1.00 45.79 274 GLU B N 1
ATOM 5547 C CA . GLU B 1 274 ? -5.861 53.404 -18.445 1.00 46.44 274 GLU B CA 1
ATOM 5548 C C . GLU B 1 274 ? -4.931 53.011 -17.303 1.00 45.51 274 GLU B C 1
ATOM 5549 O O . GLU B 1 274 ? -5.387 52.490 -16.259 1.00 46.38 274 GLU B O 1
ATOM 5555 N N . SER B 1 275 ? -3.635 53.273 -17.476 1.00 43.18 275 SER B N 1
ATOM 5556 C CA . SER B 1 275 ? -2.655 52.974 -16.434 1.00 42.57 275 SER B CA 1
ATOM 5557 C C . SER B 1 275 ? -2.955 53.807 -15.154 1.00 41.43 275 SER B C 1
ATOM 5558 O O . SER B 1 275 ? -3.098 53.260 -14.066 1.00 39.97 275 SER B O 1
ATOM 5561 N N . ALA B 1 276 ? -3.158 55.114 -15.343 1.00 40.27 276 ALA B N 1
ATOM 5562 C CA . ALA B 1 276 ? -3.406 56.041 -14.254 1.00 40.36 276 ALA B CA 1
ATOM 5563 C C . ALA B 1 276 ? -4.681 55.708 -13.510 1.00 40.16 276 ALA B C 1
ATOM 5564 O O . ALA B 1 276 ? -4.744 55.698 -12.264 1.00 40.27 276 ALA B O 1
ATOM 5566 N N . VAL B 1 277 ? -5.714 55.402 -14.280 1.00 39.97 277 VAL B N 1
ATOM 5567 C CA . VAL B 1 277 ? -6.991 55.032 -13.696 1.00 37.43 277 VAL B CA 1
ATOM 5568 C C . VAL B 1 277 ? -6.810 53.823 -12.827 1.00 37.31 277 VAL B C 1
ATOM 5569 O O . VAL B 1 277 ? -7.341 53.767 -11.703 1.00 35.28 277 VAL B O 1
ATOM 5573 N N . GLY B 1 278 ? -6.107 52.826 -13.371 1.00 37.87 278 GLY B N 1
ATOM 5574 C CA . GLY B 1 278 ? -5.870 51.562 -12.634 1.00 39.28 278 GLY B CA 1
ATOM 5575 C C . GLY B 1 278 ? -5.105 51.829 -11.319 1.00 40.26 278 GLY B C 1
ATOM 5576 O O . GLY B 1 278 ? -5.439 51.258 -10.269 1.00 40.26 278 GLY B O 1
ATOM 5577 N N . GLY B 1 279 ? -4.109 52.712 -11.392 1.00 41.23 279 GLY B N 1
ATOM 5578 C CA . GLY B 1 279 ? -3.307 53.118 -10.226 1.00 42.78 279 GLY B CA 1
ATOM 5579 C C . GLY B 1 279 ? -4.156 53.816 -9.181 1.00 44.09 279 GLY B C 1
ATOM 5580 O O . GLY B 1 279 ? -4.033 53.515 -7.992 1.00 45.34 279 GLY B O 1
ATOM 5581 N N . ALA B 1 280 ? -5.035 54.724 -9.614 1.00 44.18 280 ALA B N 1
ATOM 5582 C CA . ALA B 1 280 ? -6.009 55.342 -8.716 1.00 45.98 280 ALA B CA 1
ATOM 5583 C C . ALA B 1 280 ? -6.995 54.357 -8.088 1.00 46.47 280 ALA B C 1
ATOM 5584 O O . ALA B 1 280 ? -7.471 54.539 -6.946 1.00 45.85 280 ALA B O 1
ATOM 5586 N N . MET B 1 281 ? -7.323 53.318 -8.839 1.00 47.25 281 MET B N 1
ATOM 5587 C CA . MET B 1 281 ? -8.241 52.333 -8.324 1.00 48.62 281 MET B CA 1
ATOM 5588 C C . MET B 1 281 ? -7.523 51.477 -7.284 1.00 49.69 281 MET B C 1
ATOM 5589 O O . MET B 1 281 ? -8.059 51.245 -6.212 1.00 49.49 281 MET B O 1
ATOM 5594 N N . LEU B 1 282 ? -6.303 51.027 -7.606 1.00 52.25 282 LEU B N 1
ATOM 5595 C CA . LEU B 1 282 ? -5.463 50.277 -6.658 1.00 54.16 282 LEU B CA 1
ATOM 5596 C C . LEU B 1 282 ? -5.155 51.144 -5.443 1.00 55.50 282 LEU B C 1
ATOM 5597 O O . LEU B 1 282 ? -4.753 50.629 -4.412 1.00 56.12 282 LEU B O 1
ATOM 5602 N N . GLY B 1 283 ? -5.330 52.459 -5.571 1.00 57.05 283 GLY B N 1
ATOM 5603 C CA . GLY B 1 283 ? -5.052 53.396 -4.476 1.00 58.81 283 GLY B CA 1
ATOM 5604 C C . GLY B 1 283 ? -6.205 53.760 -3.558 1.00 60.48 283 GLY B C 1
ATOM 5605 O O . GLY B 1 283 ? -5.973 54.378 -2.517 1.00 60.91 283 GLY B O 1
ATOM 5606 N N . ASN B 1 284 ? -7.442 53.404 -3.932 1.00 61.40 284 ASN B N 1
ATOM 5607 C CA . ASN B 1 284 ? -8.625 53.825 -3.180 1.00 62.60 284 ASN B CA 1
ATOM 5608 C C . ASN B 1 284 ? -9.681 52.743 -2.989 1.00 63.84 284 ASN B C 1
ATOM 5609 O O . ASN B 1 284 ? -10.527 52.868 -2.093 1.00 63.69 284 ASN B O 1
ATOM 5614 N N . PHE B 1 285 ? -9.651 51.703 -3.832 1.00 65.17 285 PHE B N 1
ATOM 5615 C CA . PHE B 1 285 ? -10.697 50.655 -3.825 1.00 66.37 285 PHE B CA 1
ATOM 5616 C C . PHE B 1 285 ? -10.192 49.260 -3.394 1.00 68.08 285 PHE B C 1
ATOM 5617 O O . PHE B 1 285 ? -10.313 48.906 -2.228 1.00 68.15 285 PHE B O 1
ATOM 5625 N N . TYR B 1 286 ? -9.647 48.443 -4.299 1.00 70.61 286 TYR B N 1
ATOM 5626 C CA . TYR B 1 286 ? -8.963 47.229 -3.802 1.00 72.53 286 TYR B CA 1
ATOM 5627 C C . TYR B 1 286 ? -7.644 47.679 -3.198 1.00 73.29 286 TYR B C 1
ATOM 5628 O O . TYR B 1 286 ? -6.570 47.153 -3.483 1.00 73.67 286 TYR B O 1
ATOM 5637 N N . SER B 1 287 ? -7.786 48.713 -2.376 1.00 74.67 287 SER B N 1
ATOM 5638 C CA . SER B 1 287 ? -6.714 49.383 -1.663 1.00 75.69 287 SER B CA 1
ATOM 5639 C C . SER B 1 287 ? -6.855 49.019 -0.205 1.00 76.24 287 SER B C 1
ATOM 5640 O O . SER B 1 287 ? -7.774 49.481 0.502 1.00 76.59 287 SER B O 1
ATOM 5641 N N . SER B 1 288 ? -5.938 48.150 0.208 1.00 76.97 288 SER B N 1
ATOM 5642 C CA . SER B 1 288 ? -5.827 47.606 1.563 1.00 77.04 288 SER B CA 1
ATOM 5643 C C . SER B 1 288 ? -4.331 47.675 1.996 1.00 77.21 288 SER B C 1
ATOM 5644 O O . SER B 1 288 ? -3.890 46.991 2.943 1.00 76.60 288 SER B O 1
ATOM 5647 N N . GLY B 1 289 ? -3.551 48.494 1.277 1.00 77.31 289 GLY B N 1
ATOM 5648 C CA . GLY B 1 289 ? -2.086 48.538 1.465 1.00 77.25 289 GLY B CA 1
ATOM 5649 C C . GLY B 1 289 ? -1.678 49.305 2.720 1.00 76.71 289 GLY B C 1
ATOM 5650 O O . GLY B 1 289 ? -2.475 50.072 3.269 1.00 76.96 289 GLY B O 1
ATOM 5651 N N . GLN B 1 290 ? -0.446 49.097 3.176 1.00 75.96 290 GLN B N 1
ATOM 5652 C CA . GLN B 1 290 ? 0.150 49.993 4.162 1.00 75.31 290 GLN B CA 1
ATOM 5653 C C . GLN B 1 290 ? 0.070 51.381 3.562 1.00 75.59 290 GLN B C 1
ATOM 5654 O O . GLN B 1 290 ? -0.291 52.363 4.240 1.00 75.72 290 GLN B O 1
ATOM 5660 N N . VAL B 1 291 ? 0.392 51.441 2.270 1.00 75.57 291 VAL B N 1
ATOM 5661 C CA . VAL B 1 291 ? 0.326 52.683 1.522 1.00 75.35 291 VAL B CA 1
ATOM 5662 C C . VAL B 1 291 ? -1.119 53.069 1.314 1.00 75.60 291 VAL B C 1
ATOM 5663 O O . VAL B 1 291 ? -1.472 54.225 1.467 1.00 75.42 291 VAL B O 1
ATOM 5667 N N . CYS B 1 292 ? -1.953 52.085 0.987 1.00 76.15 292 CYS B N 1
ATOM 5668 C CA . CYS B 1 292 ? -3.267 52.374 0.411 1.00 76.54 292 CYS B CA 1
ATOM 5669 C C . CYS B 1 292 ? -4.512 52.344 1.316 1.00 76.50 292 CYS B C 1
ATOM 5670 O O . CYS B 1 292 ? -5.593 52.760 0.863 1.00 76.40 292 CYS B O 1
ATOM 5673 N N . SER B 1 293 ? -4.367 51.877 2.564 1.00 75.98 293 SER B N 1
ATOM 5674 C CA . SER B 1 293 ? -5.514 51.707 3.486 1.00 75.38 293 SER B CA 1
ATOM 5675 C C . SER B 1 293 ? -6.237 53.024 3.911 1.00 75.04 293 SER B C 1
ATOM 5676 O O . SER B 1 293 ? -7.368 52.987 4.455 1.00 75.83 293 SER B O 1
ATOM 5678 N N . ASN B 1 294 ? -5.601 54.175 3.662 1.00 73.51 294 ASN B N 1
ATOM 5679 C CA . ASN B 1 294 ? -6.193 55.486 4.009 1.00 71.60 294 ASN B CA 1
ATOM 5680 C C . ASN B 1 294 ? -6.729 56.333 2.830 1.00 69.98 294 ASN B C 1
ATOM 5681 O O . ASN B 1 294 ? -7.330 57.388 3.059 1.00 70.48 294 ASN B O 1
ATOM 5686 N N . GLY B 1 295 ? -6.550 55.848 1.591 1.00 67.79 295 GLY B N 1
ATOM 5687 C CA . GLY B 1 295 ? -6.911 56.593 0.363 1.00 64.82 295 GLY B CA 1
ATOM 5688 C C . GLY B 1 295 ? -5.754 57.351 -0.285 1.00 62.67 295 GLY B C 1
ATOM 5689 O O . GLY B 1 295 ? -4.626 57.315 0.226 1.00 62.84 295 GLY B O 1
ATOM 5690 N N . THR B 1 296 ? -6.008 58.004 -1.426 1.00 60.06 296 THR B N 1
ATOM 5691 C CA . THR B 1 296 ? -5.012 58.909 -2.050 1.00 57.15 296 THR B CA 1
ATOM 5692 C C . THR B 1 296 ? -5.720 60.075 -2.724 1.00 55.39 296 THR B C 1
ATOM 5693 O O . THR B 1 296 ? -6.812 59.900 -3.251 1.00 56.72 296 THR B O 1
ATOM 5697 N N . ARG B 1 297 ? -5.124 61.256 -2.707 1.00 51.74 297 ARG B N 1
ATOM 5698 C CA . ARG B 1 297 ? -5.731 62.368 -3.348 1.00 50.53 297 ARG B CA 1
ATOM 5699 C C . ARG B 1 297 ? -5.276 62.328 -4.791 1.00 48.61 297 ARG B C 1
ATOM 5700 O O . ARG B 1 297 ? -4.104 62.554 -5.070 1.00 48.10 297 ARG B O 1
ATOM 5708 N N . VAL B 1 298 ? -6.194 62.049 -5.716 1.00 46.58 298 VAL B N 1
ATOM 5709 C CA . VAL B 1 298 ? -5.852 62.056 -7.171 1.00 43.76 298 VAL B CA 1
ATOM 5710 C C . VAL B 1 298 ? -5.991 63.430 -7.774 1.00 42.77 298 VAL B C 1
ATOM 5711 O O . VAL B 1 298 ? -7.107 63.976 -7.826 1.00 42.68 298 VAL B O 1
ATOM 5715 N N . PHE B 1 299 ? -4.877 63.996 -8.216 1.00 40.77 299 PHE B N 1
ATOM 5716 C CA . PHE B 1 299 ? -4.913 65.205 -8.993 1.00 40.17 299 PHE B CA 1
ATOM 5717 C C . PHE B 1 299 ? -4.828 64.885 -10.518 1.00 41.16 299 PHE B C 1
ATOM 5718 O O . PHE B 1 299 ? -3.884 64.188 -10.968 1.00 40.15 299 PHE B O 1
ATOM 5726 N N . VAL B 1 300 ? -5.783 65.410 -11.297 1.00 40.32 300 VAL B N 1
ATOM 5727 C CA . VAL B 1 300 ? -5.797 65.245 -12.772 1.00 40.97 300 VAL B CA 1
ATOM 5728 C C . VAL B 1 300 ? -5.674 66.600 -13.479 1.00 41.17 300 VAL B C 1
ATOM 5729 O O . VAL B 1 300 ? -6.408 67.548 -13.134 1.00 41.70 300 VAL B O 1
ATOM 5733 N N . GLN B 1 301 ? -4.756 66.696 -14.444 1.00 41.17 301 GLN B N 1
ATOM 5734 C CA . GLN B 1 301 ? -4.583 67.911 -15.235 1.00 40.98 301 GLN B CA 1
ATOM 5735 C C . GLN B 1 301 ? -5.810 68.120 -16.139 1.00 42.40 301 GLN B C 1
ATOM 5736 O O . GLN B 1 301 ? -6.513 67.152 -16.499 1.00 40.52 301 GLN B O 1
ATOM 5742 N N . LYS B 1 302 ? -6.025 69.388 -16.494 1.00 43.85 302 LYS B N 1
ATOM 5743 C CA . LYS B 1 302 ? -7.228 69.850 -17.226 1.00 46.74 302 LYS B CA 1
ATOM 5744 C C . LYS B 1 302 ? -7.722 68.903 -18.342 1.00 46.59 302 LYS B C 1
ATOM 5745 O O . LYS B 1 302 ? -8.815 68.331 -18.247 1.00 46.83 302 LYS B O 1
ATOM 5751 N N . LYS B 1 303 ? -6.870 68.670 -19.330 1.00 48.59 303 LYS B N 1
ATOM 5752 C CA . LYS B 1 303 ? -7.176 67.843 -20.514 1.00 50.17 303 LYS B CA 1
ATOM 5753 C C . LYS B 1 303 ? -7.560 66.392 -20.261 1.00 49.81 303 LYS B C 1
ATOM 5754 O O . LYS B 1 303 ? -8.215 65.727 -21.116 1.00 50.77 303 LYS B O 1
ATOM 5760 N N . ALA B 1 304 ? -7.132 65.876 -19.122 1.00 48.16 304 ALA B N 1
ATOM 5761 C CA . ALA B 1 304 ? -7.138 64.436 -18.949 1.00 46.88 304 ALA B CA 1
ATOM 5762 C C . ALA B 1 304 ? -8.336 64.045 -18.146 1.00 46.34 304 ALA B C 1
ATOM 5763 O O . ALA B 1 304 ? -8.731 62.859 -18.127 1.00 46.13 304 ALA B O 1
ATOM 5765 N N . LYS B 1 305 ? -8.939 65.060 -17.521 1.00 46.08 305 LYS B N 1
ATOM 5766 C CA . LYS B 1 305 ? -10.057 64.871 -16.623 1.00 45.56 305 LYS B CA 1
ATOM 5767 C C . LYS B 1 305 ? -11.103 64.003 -17.252 1.00 45.29 305 LYS B C 1
ATOM 5768 O O . LYS B 1 305 ? -11.469 62.959 -16.676 1.00 45.26 305 LYS B O 1
ATOM 5774 N N . ALA B 1 306 ? -11.547 64.407 -18.454 1.00 44.66 306 ALA B N 1
ATOM 5775 C CA . ALA B 1 306 ? -12.714 63.806 -19.114 1.00 43.68 306 ALA B CA 1
ATOM 5776 C C . ALA B 1 306 ? -12.458 62.336 -19.483 1.00 43.09 306 ALA B C 1
ATOM 5777 O O . ALA B 1 306 ? -13.163 61.410 -19.012 1.00 42.14 306 ALA B O 1
ATOM 5779 N N . ARG B 1 307 ? -11.413 62.111 -20.278 1.00 43.44 307 ARG B N 1
ATOM 5780 C CA . ARG B 1 307 ? -10.917 60.748 -20.500 1.00 42.79 307 ARG B CA 1
ATOM 5781 C C . ARG B 1 307 ? -10.805 59.960 -19.174 1.00 41.97 307 ARG B C 1
ATOM 5782 O O . ARG B 1 307 ? -11.403 58.875 -19.013 1.00 41.20 307 ARG B O 1
ATOM 5790 N N . PHE B 1 308 ? -10.075 60.520 -18.205 1.00 42.17 308 PHE B N 1
ATOM 5791 C CA . PHE B 1 308 ? -9.863 59.848 -16.900 1.00 42.53 308 PHE B CA 1
ATOM 5792 C C . PHE B 1 308 ? -11.177 59.462 -16.180 1.00 42.89 308 PHE B C 1
ATOM 5793 O O . PHE B 1 308 ? -11.375 58.301 -15.764 1.00 42.78 308 PHE B O 1
ATOM 5801 N N . LEU B 1 309 ? -12.098 60.417 -16.060 1.00 44.17 309 LEU B N 1
ATOM 5802 C CA . LEU B 1 309 ? -13.362 60.144 -15.376 1.00 45.57 309 LEU B CA 1
ATOM 5803 C C . LEU B 1 309 ? -14.199 59.080 -16.062 1.00 46.21 309 LEU B C 1
ATOM 5804 O O . LEU B 1 309 ? -14.728 58.176 -15.397 1.00 45.99 309 LEU B O 1
ATOM 5809 N N . GLU B 1 310 ? -14.285 59.159 -17.393 1.00 48.04 310 GLU B N 1
ATOM 5810 C CA . GLU B 1 310 ? -15.065 58.189 -18.186 1.00 49.75 310 GLU B CA 1
ATOM 5811 C C . GLU B 1 310 ? -14.523 56.782 -17.957 1.00 49.75 310 GLU B C 1
ATOM 5812 O O . GLU B 1 310 ? -15.265 55.858 -17.523 1.00 50.73 310 GLU B O 1
ATOM 5818 N N . ASN B 1 311 ? -13.216 56.628 -18.180 1.00 49.66 311 ASN B N 1
ATOM 5819 C CA . ASN B 1 311 ? -12.573 55.328 -18.042 1.00 49.03 311 ASN B CA 1
ATOM 5820 C C . ASN B 1 311 ? -12.764 54.873 -16.630 1.00 48.95 311 ASN B C 1
ATOM 5821 O O . ASN B 1 311 ? -13.088 53.721 -16.377 1.00 49.12 311 ASN B O 1
ATOM 5826 N N . LEU B 1 312 ? -12.609 55.790 -15.685 1.00 49.95 312 LEU B N 1
ATOM 5827 C CA . LEU B 1 312 ? -12.722 55.391 -14.294 1.00 50.81 312 LEU B CA 1
ATOM 5828 C C . LEU B 1 312 ? -14.121 54.884 -13.952 1.00 52.03 312 LEU B C 1
ATOM 5829 O O . LEU B 1 312 ? -14.289 53.776 -13.358 1.00 51.48 312 LEU B O 1
ATOM 5834 N N . LYS B 1 313 ? -15.123 55.676 -14.354 1.00 53.48 313 LYS B N 1
ATOM 5835 C CA . LYS B 1 313 ? -16.522 55.377 -14.035 1.00 54.81 313 LYS B CA 1
ATOM 5836 C C . LYS B 1 313 ? -16.927 54.022 -14.614 1.00 55.36 313 LYS B C 1
ATOM 5837 O O . LYS B 1 313 ? -17.587 53.227 -13.937 1.00 56.12 313 LYS B O 1
ATOM 5843 N N . ARG B 1 314 ? -16.530 53.735 -15.827 1.00 55.94 314 ARG B N 1
ATOM 5844 C CA . ARG B 1 314 ? -16.873 52.436 -16.323 1.00 56.94 314 ARG B CA 1
ATOM 5845 C C . ARG B 1 314 ? -16.214 51.291 -15.583 1.00 56.55 314 ARG B C 1
ATOM 5846 O O . ARG B 1 314 ? -16.843 50.329 -15.253 1.00 56.06 314 ARG B O 1
ATOM 5854 N N . ARG B 1 315 ? -14.927 51.413 -15.330 1.00 56.48 315 ARG B N 1
ATOM 5855 C CA . ARG B 1 315 ? -14.194 50.351 -14.693 1.00 55.78 315 ARG B CA 1
ATOM 5856 C C . ARG B 1 315 ? -14.701 50.093 -13.315 1.00 55.95 315 ARG B C 1
ATOM 5857 O O . ARG B 1 315 ? -14.861 48.996 -12.901 1.00 55.18 315 ARG B O 1
ATOM 5865 N N . THR B 1 316 ? -14.987 51.165 -12.625 1.00 56.98 316 THR B N 1
ATOM 5866 C CA . THR B 1 316 ? -15.452 51.132 -11.283 1.00 58.03 316 THR B CA 1
ATOM 5867 C C . THR B 1 316 ? -16.778 50.432 -11.101 1.00 58.44 316 THR B C 1
ATOM 5868 O O . THR B 1 316 ? -16.940 49.621 -10.235 1.00 58.58 316 THR B O 1
ATOM 5872 N N . GLU B 1 317 ? -17.717 50.686 -11.975 1.00 58.77 317 GLU B N 1
ATOM 5873 C CA . GLU B 1 317 ? -19.004 50.051 -11.860 1.00 58.65 317 GLU B CA 1
A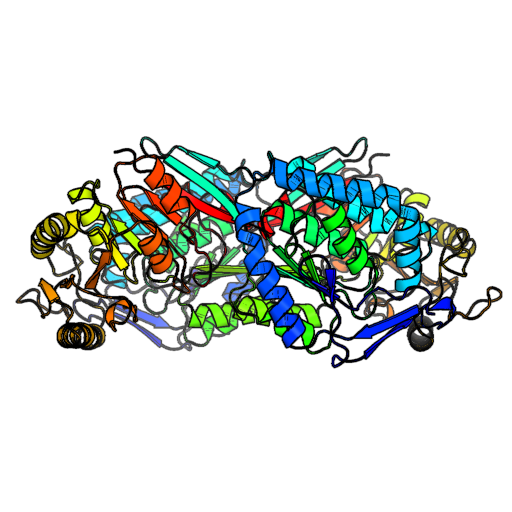TOM 5874 C C . GLU B 1 317 ? -18.928 48.575 -12.175 1.00 58.06 317 GLU B C 1
ATOM 5875 O O . GLU B 1 317 ? -19.809 47.797 -11.864 1.00 57.80 317 GLU B O 1
ATOM 5881 N N . ALA B 1 318 ? -17.869 48.191 -12.832 1.00 56.93 318 ALA B N 1
ATOM 5882 C CA . ALA B 1 318 ? -17.701 46.779 -13.179 1.00 55.91 318 ALA B CA 1
ATOM 5883 C C . ALA B 1 318 ? -17.204 45.941 -12.000 1.00 55.56 318 ALA B C 1
ATOM 5884 O O . ALA B 1 318 ? -17.389 44.724 -12.012 1.00 55.32 318 ALA B O 1
ATOM 5886 N N . MET B 1 319 ? -16.621 46.589 -10.973 1.00 54.93 319 MET B N 1
ATOM 5887 C CA . MET B 1 319 ? -16.107 45.886 -9.771 1.00 53.99 319 MET B CA 1
ATOM 5888 C C . MET B 1 319 ? -17.185 45.032 -9.146 1.00 54.45 319 MET B C 1
ATOM 5889 O O . MET B 1 319 ? -18.354 45.451 -9.073 1.00 54.83 319 MET B O 1
ATOM 5894 N N . ILE B 1 320 ? -16.800 43.852 -8.674 1.00 53.89 320 ILE B N 1
ATOM 5895 C CA . ILE B 1 320 ? -17.755 42.920 -8.104 1.00 53.95 320 ILE B CA 1
ATOM 5896 C C . ILE B 1 320 ? -17.626 42.959 -6.594 1.00 53.62 320 ILE B C 1
ATOM 5897 O O . ILE B 1 320 ? -16.548 42.686 -6.053 1.00 53.59 320 ILE B O 1
ATOM 5902 N N . LEU B 1 321 ? -18.723 43.285 -5.916 1.00 52.92 321 LEU B N 1
ATOM 5903 C CA . LEU B 1 321 ? -18.768 43.331 -4.461 1.00 52.35 321 LEU B CA 1
ATOM 5904 C C . LEU B 1 321 ? -19.405 42.070 -3.911 1.00 52.55 321 LEU B C 1
ATOM 5905 O O . LEU B 1 321 ? -20.266 41.484 -4.559 1.00 52.03 321 LEU B O 1
ATOM 5910 N N . GLY B 1 322 ? -18.999 41.663 -2.716 1.00 52.10 322 GLY B N 1
ATOM 5911 C CA . GLY B 1 322 ? -19.539 40.444 -2.131 1.00 52.31 322 GLY B CA 1
ATOM 5912 C C . GLY B 1 322 ? -18.651 39.759 -1.110 1.00 52.11 322 GLY B C 1
ATOM 5913 O O . GLY B 1 322 ? -17.654 40.313 -0.643 1.00 51.65 322 GLY B O 1
ATOM 5914 N N . ASP B 1 323 ? -19.066 38.551 -0.749 1.00 52.43 323 ASP B N 1
ATOM 5915 C CA . ASP B 1 323 ? -18.349 37.637 0.136 1.00 52.61 323 ASP B CA 1
ATOM 5916 C C . ASP B 1 323 ? -16.840 37.575 -0.227 1.00 52.01 323 ASP B C 1
ATOM 5917 O O . ASP B 1 323 ? -16.492 37.098 -1.303 1.00 51.80 323 ASP B O 1
ATOM 5922 N N . PRO B 1 324 ? -15.948 38.089 0.667 1.00 51.34 324 PRO B N 1
ATOM 5923 C CA . PRO B 1 324 ? -14.511 38.140 0.380 1.00 50.60 324 PRO B CA 1
ATOM 5924 C C . PRO B 1 324 ? -13.879 36.771 0.165 1.00 50.20 324 PRO B C 1
ATOM 5925 O O . PRO B 1 324 ? -12.836 36.687 -0.478 1.00 49.81 324 PRO B O 1
ATOM 5929 N N . LEU B 1 325 ? -14.498 35.720 0.704 1.00 50.18 325 LEU B N 1
ATOM 5930 C CA . LEU B 1 325 ? -13.998 34.359 0.558 1.00 50.44 325 LEU B CA 1
ATOM 5931 C C . LEU B 1 325 ? -14.216 33.780 -0.839 1.00 51.55 325 LEU B C 1
ATOM 5932 O O . LEU B 1 325 ? -13.738 32.668 -1.161 1.00 51.63 325 LEU B O 1
ATOM 5937 N N . ASP B 1 326 ? -14.894 34.551 -1.677 1.00 52.06 326 ASP B N 1
ATOM 5938 C CA . ASP B 1 326 ? -15.144 34.141 -3.034 1.00 53.40 326 ASP B CA 1
ATOM 5939 C C . ASP B 1 326 ? -14.163 34.789 -3.972 1.00 53.63 326 ASP B C 1
ATOM 5940 O O . ASP B 1 326 ? -13.931 35.998 -3.936 1.00 52.75 326 ASP B O 1
ATOM 5945 N N . TYR B 1 327 ? -13.637 33.950 -4.847 1.00 54.75 327 TYR B N 1
ATOM 5946 C CA . TYR B 1 327 ? -12.570 34.297 -5.743 1.00 55.79 327 TYR B CA 1
ATOM 5947 C C . TYR B 1 327 ? -12.953 35.320 -6.808 1.00 56.12 327 TYR B C 1
ATOM 5948 O O . TYR B 1 327 ? -12.080 35.975 -7.365 1.00 55.90 327 TYR B O 1
ATOM 5957 N N . ALA B 1 328 ? -14.254 35.455 -7.064 1.00 57.30 328 ALA B N 1
ATOM 5958 C CA . ALA B 1 328 ? -14.806 36.472 -7.982 1.00 58.51 328 ALA B CA 1
ATOM 5959 C C . ALA B 1 328 ? -14.826 37.888 -7.384 1.00 58.80 328 ALA B C 1
ATOM 5960 O O . ALA B 1 328 ? -14.719 38.889 -8.122 1.00 59.22 328 ALA B O 1
ATOM 5962 N N . THR B 1 329 ? -14.974 37.968 -6.052 1.00 59.01 329 THR B N 1
ATOM 5963 C CA . THR B 1 329 ? -15.114 39.250 -5.351 1.00 58.46 329 THR B CA 1
ATOM 5964 C C . THR B 1 329 ? -13.936 40.185 -5.632 1.00 59.24 329 THR B C 1
ATOM 5965 O O . THR B 1 329 ? -12.784 39.775 -5.522 1.00 59.10 329 THR B O 1
ATOM 5969 N N . HIS B 1 330 ? -14.225 41.426 -6.009 1.00 60.08 330 HIS B N 1
ATOM 5970 C CA . HIS B 1 330 ? -13.174 42.427 -6.092 1.00 61.56 330 HIS B CA 1
ATOM 5971 C C . HIS B 1 330 ? -13.087 43.206 -4.795 1.00 62.60 330 HIS B C 1
ATOM 5972 O O . HIS B 1 330 ? -12.060 43.816 -4.511 1.00 63.06 330 HIS B O 1
ATOM 5979 N N . LEU B 1 331 ? -14.169 43.199 -4.015 1.00 63.77 331 LEU B N 1
ATOM 5980 C CA . LEU B 1 331 ? -14.360 44.164 -2.931 1.00 64.81 331 LEU B CA 1
ATOM 5981 C C . LEU B 1 331 ? -15.263 43.617 -1.832 1.00 65.53 331 LEU B C 1
ATOM 5982 O O . LEU B 1 331 ? -16.434 43.274 -2.065 1.00 65.13 331 LEU B O 1
ATOM 5987 N N . GLY B 1 332 ? -14.702 43.523 -0.635 1.00 66.69 332 GLY B N 1
ATOM 5988 C CA . GLY B 1 332 ? -15.425 42.999 0.524 1.00 69.18 332 GLY B CA 1
ATOM 5989 C C . GLY B 1 332 ? -16.290 44.068 1.173 1.00 70.72 332 GLY B C 1
ATOM 5990 O O . GLY B 1 332 ? -16.085 45.251 0.915 1.00 70.70 332 GLY B O 1
ATOM 5991 N N . PRO B 1 333 ? -17.274 43.660 2.009 1.00 72.15 333 PRO B N 1
ATOM 5992 C CA . PRO B 1 333 ? -18.030 44.631 2.829 1.00 73.14 333 PRO B CA 1
ATOM 5993 C C . PRO B 1 333 ? -17.138 45.377 3.818 1.00 73.81 333 PRO B C 1
ATOM 5994 O O . PRO B 1 333 ? -15.948 45.059 3.949 1.00 73.44 333 PRO B O 1
ATOM 5998 N N . LEU B 1 334 ? -17.728 46.357 4.498 1.00 74.67 334 LEU B N 1
ATOM 5999 C CA . LEU B 1 334 ? -17.024 47.120 5.516 1.00 75.72 334 LEU B CA 1
ATOM 6000 C C . LEU B 1 334 ? -17.085 46.418 6.880 1.00 76.35 334 LEU B C 1
ATOM 6001 O O . LEU B 1 334 ? -18.037 45.676 7.136 1.00 76.51 334 LEU B O 1
ATOM 6006 N N . VAL B 1 335 ? -16.083 46.660 7.741 1.00 77.24 335 VAL B N 1
ATOM 6007 C CA . VAL B 1 335 ? -15.911 45.933 9.034 1.00 78.24 335 VAL B CA 1
ATOM 6008 C C . VAL B 1 335 ? -17.144 45.899 9.979 1.00 79.18 335 VAL B C 1
ATOM 6009 O O . VAL B 1 335 ? -17.651 44.814 10.306 1.00 79.17 335 VAL B O 1
ATOM 6013 N N . SER B 1 336 ? -17.619 47.078 10.398 1.00 80.29 336 SER B N 1
ATOM 6014 C CA . SER B 1 336 ? -18.874 47.212 11.178 1.00 80.95 336 SER B CA 1
ATOM 6015 C C . SER B 1 336 ? -20.003 47.824 10.322 1.00 81.62 336 SER B C 1
ATOM 6016 O O . SER B 1 336 ? -19.760 48.303 9.208 1.00 82.13 336 SER B O 1
ATOM 6019 N N . LYS B 1 337 ? -21.237 47.799 10.821 1.00 81.85 337 LYS B N 1
ATOM 6020 C CA . LYS B 1 337 ? -22.290 48.603 10.207 1.00 81.80 337 LYS B CA 1
ATOM 6021 C C . LYS B 1 337 ? -22.043 50.075 10.572 1.00 81.76 337 LYS B C 1
ATOM 6022 O O . LYS B 1 337 ? -22.532 50.985 9.907 1.00 81.44 337 LYS B O 1
ATOM 6028 N N . ALA B 1 338 ? -21.256 50.292 11.625 1.00 81.89 338 ALA B N 1
ATOM 6029 C CA . ALA B 1 338 ? -20.848 51.642 12.049 1.00 82.08 338 ALA B CA 1
ATOM 6030 C C . ALA B 1 338 ? -19.877 52.317 11.055 1.00 82.07 338 ALA B C 1
ATOM 6031 O O . ALA B 1 338 ? -19.833 53.543 10.941 1.00 81.78 338 ALA B O 1
ATOM 6033 N N . GLN B 1 339 ? -19.094 51.494 10.361 1.00 82.35 339 GLN B N 1
ATOM 6034 C CA . GLN B 1 339 ? -18.259 51.936 9.250 1.00 82.42 339 GLN B CA 1
ATOM 6035 C C . GLN B 1 339 ? -19.117 52.424 8.108 1.00 82.71 339 GLN B C 1
ATOM 6036 O O . GLN B 1 339 ? -18.851 53.486 7.540 1.00 82.33 339 GLN B O 1
ATOM 6042 N N . GLN B 1 340 ? -20.143 51.629 7.789 1.00 83.28 340 GLN B N 1
ATOM 6043 C CA . GLN B 1 340 ? -21.124 51.943 6.749 1.00 83.75 340 GLN B CA 1
ATOM 6044 C C . GLN B 1 340 ? -21.764 53.325 6.953 1.00 84.08 340 GLN B C 1
ATOM 6045 O O . GLN B 1 340 ? -21.758 54.146 6.028 1.00 83.79 340 GLN B O 1
ATOM 6051 N N . GLU B 1 341 ? -22.275 53.567 8.169 1.00 84.57 341 GLU B N 1
ATOM 6052 C CA . GLU B 1 341 ? -23.082 54.756 8.507 1.00 84.90 341 GLU B CA 1
ATOM 6053 C C . GLU B 1 341 ? -22.248 56.030 8.446 1.00 85.16 341 GLU B C 1
ATOM 6054 O O . GLU B 1 341 ? -22.721 57.080 8.000 1.00 85.31 341 GLU B O 1
ATOM 6060 N N . LYS B 1 342 ? -21.004 55.904 8.903 1.00 85.20 342 LYS B N 1
ATOM 6061 C CA . LYS B 1 342 ? -20.013 56.970 9.011 1.00 85.30 342 LYS B CA 1
ATOM 6062 C C . LYS B 1 342 ? -19.494 57.465 7.647 1.00 85.00 342 LYS B C 1
ATOM 6063 O O . LYS B 1 342 ? -19.118 58.633 7.484 1.00 84.50 342 LYS B O 1
ATOM 6069 N N . VAL B 1 343 ? -19.492 56.553 6.678 1.00 85.22 343 VAL B N 1
ATOM 6070 C CA . VAL B 1 343 ? -18.934 56.787 5.349 1.00 85.39 343 VAL B CA 1
ATOM 6071 C C . VAL B 1 343 ? -19.985 57.333 4.366 1.00 85.29 343 VAL B C 1
ATOM 6072 O O . VAL B 1 343 ? -19.668 58.194 3.535 1.00 85.09 343 VAL B O 1
ATOM 6076 N N . LEU B 1 344 ? -21.226 56.837 4.464 1.00 85.20 344 LEU B N 1
ATOM 6077 C CA . LEU B 1 344 ? -22.368 57.382 3.680 1.00 85.14 344 LEU B CA 1
ATOM 6078 C C . LEU B 1 344 ? -22.742 58.834 4.102 1.00 84.96 344 LEU B C 1
ATOM 6079 O O . LEU B 1 344 ? -23.401 59.567 3.342 1.00 84.85 344 LEU B O 1
ATOM 6084 N N . SER B 1 345 ? -22.305 59.226 5.307 1.00 84.71 345 SER B N 1
ATOM 6085 C CA . SER B 1 345 ? -22.361 60.620 5.806 1.00 84.32 345 SER B CA 1
ATOM 6086 C C . SER B 1 345 ? -21.250 61.452 5.195 1.00 84.01 345 SER B C 1
ATOM 6087 O O . SER B 1 345 ? -21.439 62.606 4.841 1.00 83.75 345 SER B O 1
ATOM 6090 N N . TYR B 1 346 ? -20.073 60.858 5.118 1.00 84.00 346 TYR B N 1
ATOM 6091 C CA . TYR B 1 346 ? -18.998 61.410 4.337 1.00 84.23 346 TYR B CA 1
ATOM 6092 C C . TYR B 1 346 ? -19.480 61.640 2.886 1.00 83.62 346 TYR B C 1
ATOM 6093 O O . TYR B 1 346 ? -19.262 62.716 2.324 1.00 83.21 346 TYR B O 1
ATOM 6102 N N . ILE B 1 347 ? -20.162 60.645 2.310 1.00 83.23 347 ILE B N 1
ATOM 6103 C CA . ILE B 1 347 ? -20.814 60.764 0.979 1.00 83.11 347 ILE B CA 1
ATOM 6104 C C . ILE B 1 347 ? -21.802 61.950 0.856 1.00 82.94 347 ILE B C 1
ATOM 6105 O O . ILE B 1 347 ? -21.733 62.745 -0.100 1.00 83.04 347 ILE B O 1
ATOM 6110 N N . GLU B 1 348 ? -22.729 62.046 1.810 1.00 82.42 348 GLU B N 1
ATOM 6111 C CA . GLU B 1 348 ? -23.716 63.124 1.817 1.00 81.88 348 GLU B CA 1
ATOM 6112 C C . GLU B 1 348 ? -23.065 64.476 2.155 1.00 81.12 348 GLU B C 1
ATOM 6113 O O . GLU B 1 348 ? -23.409 65.496 1.548 1.00 80.64 348 GLU B O 1
ATOM 6119 N N . LYS B 1 349 ? -22.112 64.462 3.095 1.00 80.60 349 LYS B N 1
ATOM 6120 C CA . LYS B 1 349 ? -21.279 65.631 3.412 1.00 80.34 349 LYS B CA 1
ATOM 6121 C C . LYS B 1 349 ? -20.703 66.239 2.139 1.00 80.33 349 LYS B C 1
ATOM 6122 O O . LYS B 1 349 ? -20.885 67.432 1.876 1.00 80.08 349 LYS B O 1
ATOM 6124 N N . GLY B 1 350 ? -20.039 65.390 1.344 1.00 80.35 350 GLY B N 1
ATOM 6125 C CA . GLY B 1 350 ? -19.367 65.799 0.119 1.00 79.79 350 GLY B CA 1
ATOM 6126 C C . GLY B 1 350 ? -20.340 66.364 -0.892 1.00 79.82 350 GLY B C 1
ATOM 6127 O O . GLY B 1 350 ? -20.144 67.486 -1.372 1.00 79.75 350 GLY B O 1
ATOM 6128 N N . LYS B 1 351 ? -21.389 65.589 -1.199 1.00 79.34 351 LYS B N 1
ATOM 6129 C CA . LYS B 1 351 ? -22.437 65.994 -2.149 1.00 79.05 351 LYS B CA 1
ATOM 6130 C C . LYS B 1 351 ? -22.889 67.429 -1.916 1.00 78.92 351 LYS B C 1
ATOM 6131 O O . LYS B 1 351 ? -22.755 68.294 -2.793 1.00 78.83 351 LYS B O 1
ATOM 6137 N N . ALA B 1 352 ? -23.303 67.685 -0.690 1.00 78.67 352 ALA B N 1
ATOM 6138 C CA . ALA B 1 352 ? -23.800 68.977 -0.244 1.00 78.31 352 ALA B CA 1
ATOM 6139 C C . ALA B 1 352 ? -22.762 70.050 -0.372 1.00 78.01 352 ALA B C 1
ATOM 6140 O O . ALA B 1 352 ? -23.105 71.198 -0.492 1.00 77.89 352 ALA B O 1
ATOM 6142 N N . GLU B 1 353 ? -21.495 69.675 -0.294 1.00 77.42 353 GLU B N 1
ATOM 6143 C CA . GLU B 1 353 ? -20.400 70.616 -0.393 1.00 76.95 353 GLU B CA 1
ATOM 6144 C C . GLU B 1 353 ? -20.229 71.152 -1.804 1.00 76.43 353 GLU B C 1
ATOM 6145 O O . GLU B 1 353 ? -19.495 72.098 -2.026 1.00 76.00 353 GLU B O 1
ATOM 6151 N N . GLY B 1 354 ? -20.878 70.500 -2.756 1.00 76.02 354 GLY B N 1
ATOM 6152 C CA . GLY B 1 354 ? -20.807 70.856 -4.170 1.00 75.52 354 GLY B CA 1
ATOM 6153 C C . GLY B 1 354 ? -19.993 69.911 -5.027 1.00 75.06 354 GLY B C 1
ATOM 6154 O O . GLY B 1 354 ? -19.999 69.991 -6.233 1.00 75.22 354 GLY B O 1
ATOM 6155 N N . ALA B 1 355 ? -19.304 69.003 -4.372 1.00 74.55 355 ALA B N 1
ATOM 6156 C CA . ALA B 1 355 ? -18.571 67.870 -4.978 1.00 73.80 355 ALA B CA 1
ATOM 6157 C C . ALA B 1 355 ? -19.502 66.979 -5.834 1.00 73.16 355 ALA B C 1
ATOM 6158 O O . ALA B 1 355 ? -20.500 66.483 -5.333 1.00 73.40 355 ALA B O 1
ATOM 6160 N N . THR B 1 356 ? -19.182 66.810 -7.121 1.00 72.18 356 THR B N 1
ATOM 6161 C CA . THR B 1 356 ? -20.021 66.044 -8.042 1.00 71.24 356 THR B CA 1
ATOM 6162 C C . THR B 1 356 ? -19.813 64.563 -7.849 1.00 70.73 356 THR B C 1
ATOM 6163 O O . THR B 1 356 ? -18.671 64.090 -7.862 1.00 71.06 356 THR B O 1
ATOM 6167 N N . LEU B 1 357 ? -20.914 63.834 -7.675 1.00 69.91 357 LEU B N 1
ATOM 6168 C CA . LEU B 1 357 ? -20.878 62.382 -7.609 1.00 68.47 357 LEU B CA 1
ATOM 6169 C C . LEU B 1 357 ? -20.761 61.901 -9.032 1.00 67.86 357 LEU B C 1
ATOM 6170 O O . LEU B 1 357 ? -21.500 62.377 -9.911 1.00 67.51 357 LEU B O 1
ATOM 6175 N N . ILE B 1 358 ? -19.810 60.987 -9.265 1.00 66.78 358 ILE B N 1
ATOM 6176 C CA . ILE B 1 358 ? -19.552 60.433 -10.608 1.00 65.42 358 ILE B CA 1
ATOM 6177 C C . ILE B 1 358 ? -20.128 59.017 -10.687 1.00 64.73 358 ILE B C 1
ATOM 6178 O O . ILE B 1 358 ? -20.722 58.611 -11.691 1.00 64.79 358 ILE B O 1
ATOM 6183 N N . THR B 1 359 ? -19.939 58.262 -9.617 1.00 63.66 359 THR B N 1
ATOM 6184 C CA . THR B 1 359 ? -20.560 56.971 -9.492 1.00 63.05 359 THR B CA 1
ATOM 6185 C C . THR B 1 359 ? -20.538 56.671 -8.026 1.00 62.94 359 THR B C 1
ATOM 6186 O O . THR B 1 359 ? -19.837 57.366 -7.274 1.00 62.17 359 THR B O 1
ATOM 6190 N N . GLY B 1 360 ? -21.294 55.634 -7.643 1.00 62.97 360 GLY B N 1
ATOM 6191 C CA . GLY B 1 360 ? -21.397 55.184 -6.256 1.00 63.20 360 GLY B CA 1
ATOM 6192 C C . GLY B 1 360 ? -22.400 56.013 -5.484 1.00 63.34 360 GLY B C 1
ATOM 6193 O O . GLY B 1 360 ? -23.355 56.541 -6.061 1.00 64.02 360 GLY B O 1
ATOM 6194 N N . GLY B 1 361 ? -22.188 56.127 -4.176 1.00 63.25 361 GLY B N 1
ATOM 6195 C CA . GLY B 1 361 ? -23.035 56.971 -3.319 1.00 63.36 361 GLY B CA 1
ATOM 6196 C C . GLY B 1 361 ? -24.039 56.236 -2.429 1.00 63.30 361 GLY B C 1
ATOM 6197 O O . GLY B 1 361 ? -24.489 56.789 -1.403 1.00 63.07 361 GLY B O 1
ATOM 6198 N N . GLY B 1 362 ? -24.407 55.003 -2.803 1.00 62.57 362 GLY B N 1
ATOM 6199 C CA . GLY B 1 362 ? -25.351 54.213 -1.987 1.00 62.18 362 GLY B CA 1
ATOM 6200 C C . GLY B 1 362 ? -24.892 52.816 -1.558 1.00 61.92 362 GLY B C 1
ATOM 6201 O O . GLY B 1 362 ? -23.781 52.377 -1.881 1.00 60.92 362 GLY B O 1
ATOM 6202 N N . ILE B 1 363 ? -25.770 52.124 -0.823 1.00 61.57 363 ILE B N 1
ATOM 6203 C CA . ILE B 1 363 ? -25.597 50.714 -0.461 1.00 60.79 363 ILE B CA 1
ATOM 6204 C C . ILE B 1 363 ? -26.118 49.908 -1.636 1.00 61.23 363 ILE B C 1
ATOM 6205 O O . ILE B 1 363 ? -27.140 50.244 -2.230 1.00 61.31 363 ILE B O 1
ATOM 6210 N N . PRO B 1 364 ? -25.414 48.834 -1.981 1.00 61.59 364 PRO B N 1
ATOM 6211 C CA . PRO B 1 364 ? -25.756 48.032 -3.169 1.00 61.62 364 PRO B CA 1
ATOM 6212 C C . PRO B 1 364 ? -26.826 46.962 -2.950 1.00 62.69 364 PRO B C 1
ATOM 6213 O O . PRO B 1 364 ? -26.925 46.388 -1.836 1.00 62.72 364 PRO B O 1
ATOM 6217 N N . ASN B 1 365 ? -27.584 46.631 -4.009 1.00 62.57 365 ASN B N 1
ATOM 6218 C CA . ASN B 1 365 ? -28.484 45.466 -3.912 1.00 62.50 365 ASN B CA 1
ATOM 6219 C C . ASN B 1 365 ? -28.397 44.420 -5.025 1.00 63.06 365 ASN B C 1
ATOM 6220 O O . ASN B 1 365 ? -28.208 44.759 -6.202 1.00 63.45 365 ASN B O 1
ATOM 6225 N N . ASN B 1 366 ? -28.390 43.155 -4.653 1.00 63.47 366 ASN B N 1
ATOM 6226 C CA . ASN B 1 366 ? -28.259 42.766 -3.282 1.00 63.78 366 ASN B CA 1
ATOM 6227 C C . ASN B 1 366 ? -26.846 42.253 -3.323 1.00 64.07 366 ASN B C 1
ATOM 6228 O O . ASN B 1 366 ? -26.572 41.239 -3.914 1.00 63.65 366 ASN B O 1
ATOM 6233 N N . VAL B 1 367 ? -25.929 42.957 -2.721 1.00 64.77 367 VAL B N 1
ATOM 6234 C CA . VAL B 1 367 ? -24.585 42.454 -2.695 1.00 65.23 367 VAL B CA 1
ATOM 6235 C C . VAL B 1 367 ? -24.535 41.741 -1.379 1.00 65.83 367 VAL B C 1
ATOM 6236 O O . VAL B 1 367 ? -23.572 41.086 -1.001 1.00 64.72 367 VAL B O 1
ATOM 6240 N N . ALA B 1 368 ? -25.667 41.873 -0.713 1.00 66.37 368 ALA B N 1
ATOM 6241 C CA . ALA B 1 368 ? -25.948 41.315 0.567 1.00 66.56 368 ALA B CA 1
ATOM 6242 C C . ALA B 1 368 ? -26.184 39.845 0.311 1.00 67.64 368 ALA B C 1
ATOM 6243 O O . ALA B 1 368 ? -26.280 39.443 -0.849 1.00 66.81 368 ALA B O 1
ATOM 6245 N N . GLY B 1 369 ? -26.263 39.025 1.360 1.00 68.41 369 GLY B N 1
ATOM 6246 C CA . GLY B 1 369 ? -25.999 39.379 2.765 1.00 69.25 369 GLY B CA 1
ATOM 6247 C C . GLY B 1 369 ? -25.030 38.308 3.239 1.00 70.70 369 GLY B C 1
ATOM 6248 O O . GLY B 1 369 ? -24.894 37.264 2.568 1.00 70.63 369 GLY B O 1
ATOM 6249 N N . GLU B 1 370 ? -24.391 38.479 4.400 1.00 71.26 370 GLU B N 1
ATOM 6250 C CA . GLU B 1 370 ? -24.795 39.401 5.462 1.00 72.01 370 GLU B CA 1
ATOM 6251 C C . GLU B 1 370 ? -24.179 40.816 5.427 1.00 72.70 370 GLU B C 1
ATOM 6252 O O . GLU B 1 370 ? -24.696 41.730 6.077 1.00 72.65 370 GLU B O 1
ATOM 6258 N N . GLY B 1 371 ? -23.093 40.997 4.673 1.00 73.40 371 GLY B N 1
ATOM 6259 C CA . GLY B 1 371 ? -22.227 42.185 4.819 1.00 74.21 371 GLY B CA 1
ATOM 6260 C C . GLY B 1 371 ? -22.858 43.577 4.852 1.00 74.56 371 GLY B C 1
ATOM 6261 O O . GLY B 1 371 ? -23.962 43.781 4.332 1.00 74.58 371 GLY B O 1
ATOM 6262 N N . ALA B 1 372 ? -22.152 44.524 5.479 1.00 74.48 372 ALA B N 1
ATOM 6263 C CA . ALA B 1 372 ? -22.515 45.941 5.432 1.00 74.78 372 ALA B CA 1
ATOM 6264 C C . ALA B 1 372 ? -21.721 46.624 4.315 1.00 75.19 372 ALA B C 1
ATOM 6265 O O . ALA B 1 372 ? -20.496 46.835 4.446 1.00 76.18 372 ALA B O 1
ATOM 6267 N N . TYR B 1 373 ? -22.416 46.968 3.223 1.00 75.29 373 TYR B N 1
ATOM 6268 C CA . TYR B 1 373 ? -21.773 47.417 1.961 1.00 75.20 373 TYR B CA 1
ATOM 6269 C C . TYR B 1 373 ? -22.041 48.865 1.533 1.00 75.05 373 TYR B C 1
ATOM 6270 O O . TYR B 1 373 ? -23.177 49.341 1.586 1.00 75.10 373 TYR B O 1
ATOM 6279 N N . VAL B 1 374 ? -20.992 49.546 1.074 1.00 74.82 374 VAL B N 1
ATOM 6280 C CA . VAL B 1 374 ? -21.157 50.790 0.317 1.00 74.72 374 VAL B CA 1
ATOM 6281 C C . VAL B 1 374 ? -20.485 50.670 -1.046 1.00 74.60 374 VAL B C 1
ATOM 6282 O O . VAL B 1 374 ? -19.336 50.228 -1.143 1.00 74.61 374 VAL B O 1
ATOM 6286 N N . GLN B 1 375 ? -21.211 51.060 -2.093 1.00 74.04 375 GLN B N 1
ATOM 6287 C CA . GLN B 1 375 ? -20.657 51.104 -3.434 1.00 73.74 375 GLN B CA 1
ATOM 6288 C C . GLN B 1 375 ? -19.357 51.914 -3.448 1.00 73.12 375 GLN B C 1
ATOM 6289 O O . GLN B 1 375 ? -19.252 52.920 -2.748 1.00 73.17 375 GLN B O 1
ATOM 6295 N N . PRO B 1 376 ? -18.358 51.470 -4.244 1.00 72.41 376 PRO B N 1
ATOM 6296 C CA . PRO B 1 376 ? -17.197 52.330 -4.478 1.00 71.46 376 PRO B CA 1
ATOM 6297 C C . PRO B 1 376 ? -17.608 53.575 -5.277 1.00 70.38 376 PRO B C 1
ATOM 6298 O O . PRO B 1 376 ? -18.270 53.480 -6.332 1.00 70.10 376 PRO B O 1
ATOM 6302 N N . THR B 1 377 ? -17.225 54.729 -4.743 1.00 69.14 377 THR B N 1
ATOM 6303 C CA . THR B 1 377 ? -17.784 56.006 -5.168 1.00 67.97 377 THR B CA 1
ATOM 6304 C C . THR B 1 377 ? -16.693 57.012 -5.527 1.00 67.37 377 THR B C 1
ATOM 6305 O O . THR B 1 377 ? -15.621 57.033 -4.918 1.00 66.23 377 THR B O 1
ATOM 6309 N N . VAL B 1 378 ? -17.004 57.873 -6.494 1.00 67.08 378 VAL B N 1
ATOM 6310 C CA . VAL B 1 378 ? -16.057 58.876 -6.968 1.00 66.88 378 VAL B CA 1
ATOM 6311 C C . VAL B 1 378 ? -16.626 60.310 -6.917 1.00 66.58 378 VAL B C 1
ATOM 6312 O O . VAL B 1 378 ? -17.741 60.566 -7.378 1.00 66.80 378 VAL B O 1
ATOM 6316 N N . PHE B 1 379 ? -15.841 61.235 -6.371 1.00 66.38 379 PHE B N 1
ATOM 6317 C CA . PHE B 1 379 ? -16.156 62.664 -6.438 1.00 66.63 379 PHE B CA 1
ATOM 6318 C C . PHE B 1 379 ? -15.190 63.458 -7.312 1.00 66.41 379 PHE B C 1
ATOM 6319 O O . PHE B 1 379 ? -13.962 63.378 -7.146 1.00 66.18 379 PHE B O 1
ATOM 6327 N N . ALA B 1 380 ? -15.762 64.233 -8.235 1.00 66.24 380 ALA B N 1
ATOM 6328 C CA . ALA B 1 380 ? -14.997 65.157 -9.063 1.00 65.89 380 ALA B CA 1
ATOM 6329 C C . ALA B 1 380 ? -15.226 66.576 -8.569 1.00 65.86 380 ALA B C 1
ATOM 6330 O O . ALA B 1 380 ? -15.932 66.789 -7.573 1.00 66.08 380 ALA B O 1
ATOM 6332 N N . ASP B 1 381 ? -14.581 67.541 -9.221 1.00 65.85 381 ASP B N 1
ATOM 6333 C CA . ASP B 1 381 ? -14.806 68.967 -8.938 1.00 65.93 381 ASP B CA 1
ATOM 6334 C C . ASP B 1 381 ? -14.464 69.339 -7.504 1.00 66.10 381 ASP B C 1
ATOM 6335 O O . ASP B 1 381 ? -14.828 70.412 -7.017 1.00 66.10 381 ASP B O 1
ATOM 6340 N N . VAL B 1 382 ? -13.756 68.426 -6.845 1.00 66.15 382 VAL B N 1
ATOM 6341 C CA . VAL B 1 382 ? -13.321 68.581 -5.476 1.00 65.89 382 VAL B CA 1
ATOM 6342 C C . VAL B 1 382 ? -12.125 69.530 -5.429 1.00 66.26 382 VAL B C 1
ATOM 6343 O O . VAL B 1 382 ? -11.269 69.509 -6.328 1.00 65.68 382 VAL B O 1
ATOM 6347 N N . THR B 1 383 ? -12.114 70.375 -4.387 1.00 66.84 383 THR B N 1
ATOM 6348 C CA . THR B 1 383 ? -11.088 71.401 -4.121 1.00 67.25 383 THR B CA 1
ATOM 6349 C C . THR B 1 383 ? -10.489 71.199 -2.711 1.00 67.90 383 THR B C 1
ATOM 6350 O O . THR B 1 383 ? -11.098 70.518 -1.871 1.00 67.72 383 THR B O 1
ATOM 6354 N N . ASP B 1 384 ? -9.310 71.780 -2.453 1.00 68.72 384 ASP B N 1
ATOM 6355 C CA . ASP B 1 384 ? -8.601 71.619 -1.158 1.00 69.71 384 ASP B CA 1
ATOM 6356 C C . ASP B 1 384 ? -9.450 71.986 0.090 1.00 70.47 384 ASP B C 1
ATOM 6357 O O . ASP B 1 384 ? -9.441 71.264 1.103 1.00 70.69 384 ASP B O 1
ATOM 6362 N N . ASP B 1 385 ? -10.192 73.090 -0.010 1.00 71.21 385 ASP B N 1
ATOM 6363 C CA . ASP B 1 385 ? -11.133 73.543 1.034 1.00 72.36 385 ASP B CA 1
ATOM 6364 C C . ASP B 1 385 ? -12.302 72.585 1.385 1.00 72.49 385 ASP B C 1
ATOM 6365 O O . ASP B 1 385 ? -12.862 72.702 2.481 1.00 72.22 385 ASP B O 1
ATOM 6370 N N . MET B 1 386 ? -12.682 71.672 0.473 1.00 72.56 386 MET B N 1
ATOM 6371 C CA . MET B 1 386 ? -13.795 70.728 0.726 1.00 72.70 386 MET B CA 1
ATOM 6372 C C . MET B 1 386 ? -13.444 69.844 1.920 1.00 73.60 386 MET B C 1
ATOM 6373 O O . MET B 1 386 ? -12.253 69.602 2.213 1.00 73.39 386 MET B O 1
ATOM 6378 N N . THR B 1 387 ? -14.485 69.374 2.603 1.00 74.29 387 THR B N 1
ATOM 6379 C CA . THR B 1 387 ? -14.329 68.407 3.687 1.00 75.09 387 THR B CA 1
ATOM 6380 C C . THR B 1 387 ? -13.620 67.130 3.223 1.00 75.38 387 THR B C 1
ATOM 6381 O O . THR B 1 387 ? -12.725 66.636 3.916 1.00 75.54 387 THR B O 1
ATOM 6385 N N . ILE B 1 388 ? -14.005 66.617 2.053 1.00 75.54 388 ILE B N 1
ATOM 6386 C CA . ILE B 1 388 ? -13.489 65.328 1.570 1.00 75.39 388 ILE B CA 1
ATOM 6387 C C . ILE B 1 388 ? -11.962 65.299 1.379 1.00 75.38 388 ILE B C 1
ATOM 6388 O O . ILE B 1 388 ? -11.305 64.311 1.727 1.00 75.73 388 ILE B O 1
ATOM 6390 N N . ALA B 1 389 ? -11.394 66.376 0.841 1.00 75.26 389 ALA B N 1
ATOM 6391 C CA . ALA B 1 389 ? -9.939 66.475 0.691 1.00 75.36 389 ALA B CA 1
ATOM 6392 C C . ALA B 1 389 ? -9.294 66.609 2.053 1.00 75.63 389 ALA B C 1
ATOM 6393 O O . ALA B 1 389 ? -8.163 66.142 2.281 1.00 75.90 389 ALA B O 1
ATOM 6395 N N . ARG B 1 390 ? -10.023 67.283 2.945 1.00 75.64 390 ARG B N 1
ATOM 6396 C CA . ARG B 1 390 ? -9.577 67.560 4.295 1.00 75.30 390 ARG B CA 1
ATOM 6397 C C . ARG B 1 390 ? -9.451 66.260 5.085 1.00 75.04 390 ARG B C 1
ATOM 6398 O O . ARG B 1 390 ? -8.342 65.844 5.429 1.00 75.09 390 ARG B O 1
ATOM 6400 N N . GLU B 1 391 ? -10.566 65.586 5.336 1.00 74.83 391 GLU B N 1
ATOM 6401 C CA . GLU B 1 391 ? -10.522 64.396 6.190 1.00 75.20 391 GLU B CA 1
ATOM 6402 C C . GLU B 1 391 ? -10.078 63.150 5.412 1.00 75.21 391 GLU B C 1
ATOM 6403 O O . GLU B 1 391 ? -10.572 62.904 4.307 1.00 75.45 391 GLU B O 1
ATOM 6405 N N . GLU B 1 392 ? -9.138 62.378 5.965 1.00 75.03 392 GLU B N 1
ATOM 6406 C CA . GLU B 1 392 ? -8.911 61.020 5.461 1.00 74.88 392 GLU B CA 1
ATOM 6407 C C . GLU B 1 392 ? -10.104 60.121 5.885 1.00 74.87 392 GLU B C 1
ATOM 6408 O O . GLU B 1 392 ? -11.044 60.582 6.552 1.00 75.01 392 GLU B O 1
ATOM 6410 N N . ILE B 1 393 ? -10.094 58.862 5.470 1.00 74.59 393 ILE B N 1
ATOM 6411 C CA . ILE B 1 393 ? -11.116 57.897 5.887 1.00 74.33 393 ILE B CA 1
ATOM 6412 C C . ILE B 1 393 ? -10.584 56.522 5.521 1.00 73.63 393 ILE B C 1
ATOM 6413 O O . ILE B 1 393 ? -9.500 56.413 4.948 1.00 73.94 393 ILE B O 1
ATOM 6418 N N . PHE B 1 394 ? -11.308 55.472 5.882 1.00 72.77 394 PHE B N 1
ATOM 6419 C CA . PHE B 1 394 ? -11.008 54.149 5.351 1.00 71.99 394 PHE B CA 1
ATOM 6420 C C . PHE B 1 394 ? -12.331 53.591 4.807 1.00 71.58 394 PHE B C 1
ATOM 6421 O O . PHE B 1 394 ? -13.283 53.306 5.557 1.00 71.51 394 PHE B O 1
ATOM 6423 N N . GLY B 1 395 ? -12.384 53.505 3.477 1.00 70.70 395 GLY B N 1
ATOM 6424 C CA . GLY B 1 395 ? -13.588 53.156 2.735 1.00 69.58 395 GLY B CA 1
ATOM 6425 C C . GLY B 1 395 ? -13.351 53.460 1.262 1.00 68.66 395 GLY B C 1
ATOM 6426 O O . GLY B 1 395 ? -12.431 54.217 0.923 1.00 68.72 395 GLY B O 1
ATOM 6427 N N . PRO B 1 396 ? -14.174 52.871 0.376 1.00 67.51 396 PRO B N 1
ATOM 6428 C CA . PRO B 1 396 ? -14.009 53.020 -1.072 1.00 66.54 396 PRO B CA 1
ATOM 6429 C C . PRO B 1 396 ? -14.493 54.360 -1.627 1.00 65.25 396 PRO B C 1
ATOM 6430 O O . PRO B 1 396 ? -15.507 54.404 -2.337 1.00 66.13 396 PRO B O 1
ATOM 6434 N N . VAL B 1 397 ? -13.767 55.438 -1.330 1.00 63.51 397 VAL B N 1
ATOM 6435 C CA . VAL B 1 397 ? -14.091 56.765 -1.873 1.00 61.64 397 VAL B CA 1
ATOM 6436 C C . VAL B 1 397 ? -12.845 57.553 -2.378 1.00 60.35 397 VAL B C 1
ATOM 6437 O O . VAL B 1 397 ? -11.876 57.803 -1.641 1.00 59.40 397 VAL B O 1
ATOM 6441 N N . MET B 1 398 ? -12.902 57.946 -3.645 1.00 58.11 398 MET B N 1
ATOM 6442 C CA . MET B 1 398 ? -11.804 58.639 -4.285 1.00 56.35 398 MET B CA 1
ATOM 6443 C C . MET B 1 398 ? -12.166 60.113 -4.458 1.00 56.25 398 MET B C 1
ATOM 6444 O O . MET B 1 398 ? -13.297 60.452 -4.821 1.00 55.47 398 MET B O 1
ATOM 6449 N N . CYS B 1 399 ? -11.194 60.979 -4.210 1.00 56.05 399 CYS B N 1
ATOM 6450 C CA . CYS B 1 399 ? -11.348 62.357 -4.570 1.00 56.74 399 CYS B CA 1
ATOM 6451 C C . CYS B 1 399 ? -10.437 62.678 -5.729 1.00 55.51 399 CYS B C 1
ATOM 6452 O O . CYS B 1 399 ? -9.223 62.440 -5.677 1.00 55.62 399 CYS B O 1
ATOM 6455 N N . VAL B 1 400 ? -11.058 63.192 -6.783 1.00 54.04 400 VAL B N 1
ATOM 6456 C CA . VAL B 1 400 ? -10.352 63.628 -7.961 1.00 52.48 400 VAL B CA 1
ATOM 6457 C C . VAL B 1 400 ? -10.394 65.136 -7.949 1.00 52.07 400 VAL B C 1
ATOM 6458 O O . VAL B 1 400 ? -11.476 65.726 -8.025 1.00 51.26 400 VAL B O 1
ATOM 6462 N N . LEU B 1 401 ? -9.215 65.735 -7.829 1.00 50.80 401 LEU B N 1
ATOM 6463 C CA . LEU B 1 401 ? -9.051 67.160 -7.827 1.00 51.70 401 LEU B CA 1
ATOM 6464 C C . LEU B 1 401 ? -8.433 67.591 -9.136 1.00 51.44 401 LEU B C 1
ATOM 6465 O O . LEU B 1 401 ? -7.545 66.912 -9.665 1.00 51.90 401 LEU B O 1
ATOM 6470 N N . ASP B 1 402 ? -8.907 68.710 -9.668 1.00 50.78 402 ASP B N 1
ATOM 6471 C CA . ASP B 1 402 ? -8.368 69.269 -10.897 1.00 50.59 402 ASP B CA 1
ATOM 6472 C C . ASP B 1 402 ? -7.181 70.170 -10.607 1.00 49.84 402 ASP B C 1
ATOM 6473 O O . ASP B 1 402 ? -7.078 70.784 -9.533 1.00 48.58 402 ASP B O 1
ATOM 6478 N N . PHE B 1 403 ? -6.276 70.232 -11.575 1.00 48.79 403 PHE B N 1
ATOM 6479 C CA . PHE B 1 403 ? -5.219 71.196 -11.523 1.00 48.63 403 PHE B CA 1
ATOM 6480 C C . PHE B 1 403 ? -4.871 71.688 -12.919 1.00 49.96 403 PHE B C 1
ATOM 6481 O O . PHE B 1 403 ? -5.262 71.076 -13.918 1.00 50.05 403 PHE B O 1
ATOM 6489 N N . ASP B 1 404 ? -4.143 72.794 -12.968 1.00 51.79 404 ASP B N 1
ATOM 6490 C CA . ASP B 1 404 ? -3.768 73.405 -14.219 1.00 54.77 404 ASP B CA 1
ATOM 6491 C C . ASP B 1 404 ? -2.282 73.186 -14.501 1.00 55.79 404 ASP B C 1
ATOM 6492 O O . ASP B 1 404 ? -1.945 72.576 -15.510 1.00 56.91 404 ASP B O 1
ATOM 6497 N N . ASP B 1 405 ? -1.410 73.681 -13.614 1.00 56.51 405 ASP B N 1
ATOM 6498 C CA . ASP B 1 405 ? 0.041 73.739 -13.833 1.00 56.98 405 ASP B CA 1
ATOM 6499 C C . ASP B 1 405 ? 0.786 72.748 -12.922 1.00 56.66 405 ASP B C 1
ATOM 6500 O O . ASP B 1 405 ? 0.285 72.337 -11.859 1.00 56.35 405 ASP B O 1
ATOM 6505 N N . GLU B 1 406 ? 2.007 72.411 -13.323 1.00 55.58 406 GLU B N 1
ATOM 6506 C CA . GLU B 1 406 ? 2.876 71.547 -12.533 1.00 54.34 406 GLU B CA 1
ATOM 6507 C C . GLU B 1 406 ? 3.309 72.198 -11.195 1.00 53.60 406 GLU B C 1
ATOM 6508 O O . GLU B 1 406 ? 3.276 71.537 -10.163 1.00 53.53 406 GLU B O 1
ATOM 6514 N N . ASP B 1 407 ? 3.699 73.473 -11.194 1.00 53.23 407 ASP B N 1
ATOM 6515 C CA . ASP B 1 407 ? 4.138 74.143 -9.931 1.00 53.06 407 ASP B CA 1
ATOM 6516 C C . ASP B 1 407 ? 3.005 74.235 -8.946 1.00 51.48 407 ASP B C 1
ATOM 6517 O O . ASP B 1 407 ? 3.187 74.100 -7.733 1.00 51.36 407 ASP B O 1
ATOM 6522 N N . GLU B 1 408 ? 1.818 74.426 -9.489 1.00 49.29 408 GLU B N 1
ATOM 6523 C CA . GLU B 1 408 ? 0.663 74.531 -8.668 1.00 48.19 408 GLU B CA 1
ATOM 6524 C C . GLU B 1 408 ? 0.373 73.170 -7.991 1.00 47.61 408 GLU B C 1
ATOM 6525 O O . GLU B 1 408 ? 0.000 73.145 -6.804 1.00 46.89 408 GLU B O 1
ATOM 6531 N N . VAL B 1 409 ? 0.507 72.050 -8.726 1.00 46.46 409 VAL B N 1
ATOM 6532 C CA . VAL B 1 409 ? 0.143 70.772 -8.111 1.00 45.18 409 VAL B CA 1
ATOM 6533 C C . VAL B 1 409 ? 1.133 70.365 -7.048 1.00 43.80 409 VAL B C 1
ATOM 6534 O O . VAL B 1 409 ? 0.725 69.838 -6.024 1.00 42.55 409 VAL B O 1
ATOM 6538 N N . LEU B 1 410 ? 2.420 70.565 -7.343 1.00 43.78 410 LEU B N 1
ATOM 6539 C CA . LEU B 1 410 ? 3.506 70.240 -6.413 1.00 43.96 410 LEU B CA 1
ATOM 6540 C C . LEU B 1 410 ? 3.266 70.876 -5.049 1.00 44.42 410 LEU B C 1
ATOM 6541 O O . LEU B 1 410 ? 3.287 70.162 -4.003 1.00 45.12 410 LEU B O 1
ATOM 6546 N N . ALA B 1 411 ? 2.971 72.188 -5.066 1.00 43.19 411 ALA B N 1
ATOM 6547 C CA . ALA B 1 411 ? 2.632 72.950 -3.851 1.00 42.52 411 ALA B CA 1
ATOM 6548 C C . ALA B 1 411 ? 1.420 72.340 -3.155 1.00 42.02 411 ALA B C 1
ATOM 6549 O O . ALA B 1 411 ? 1.434 72.093 -1.941 1.00 42.19 411 ALA B O 1
ATOM 6551 N N . ARG B 1 412 ? 0.381 72.026 -3.917 1.00 40.94 412 ARG B N 1
ATOM 6552 C CA . ARG B 1 412 ? -0.820 71.478 -3.263 1.00 39.79 412 ARG B CA 1
ATOM 6553 C C . ARG B 1 412 ? -0.603 70.046 -2.723 1.00 39.52 412 ARG B C 1
ATOM 6554 O O . ARG B 1 412 ? -1.185 69.633 -1.699 1.00 38.31 412 ARG B O 1
ATOM 6562 N N . ALA B 1 413 ? 0.219 69.275 -3.436 1.00 38.83 413 ALA B N 1
ATOM 6563 C CA . ALA B 1 413 ? 0.497 67.885 -3.018 1.00 39.06 413 ALA B CA 1
ATOM 6564 C C . ALA B 1 413 ? 1.408 67.828 -1.784 1.00 38.02 413 ALA B C 1
ATOM 6565 O O . ALA B 1 413 ? 1.319 66.886 -1.020 1.00 36.76 413 ALA B O 1
ATOM 6567 N N . ASN B 1 414 ? 2.276 68.834 -1.654 1.00 39.06 414 ASN B N 1
ATOM 6568 C CA . ASN B 1 414 ? 3.170 68.994 -0.511 1.00 40.98 414 ASN B CA 1
ATOM 6569 C C . ASN B 1 414 ? 2.531 69.682 0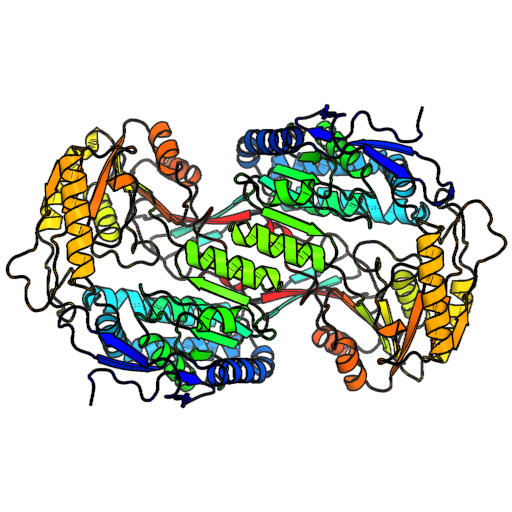.716 1.00 43.08 414 ASN B C 1
ATOM 6570 O O . ASN B 1 414 ? 3.017 69.534 1.849 1.00 43.96 414 ASN B O 1
ATOM 6575 N N . ALA B 1 415 ? 1.449 70.417 0.468 1.00 44.27 415 ALA B N 1
ATOM 6576 C CA . ALA B 1 415 ? 0.664 71.096 1.484 1.00 45.01 415 ALA B CA 1
ATOM 6577 C C . ALA B 1 415 ? -0.081 70.058 2.268 1.00 45.22 415 ALA B C 1
ATOM 6578 O O . ALA B 1 415 ? -1.307 69.937 2.129 1.00 46.66 415 ALA B O 1
ATOM 6580 N N . THR B 1 416 ? 0.648 69.309 3.078 1.00 44.15 416 THR B N 1
ATOM 6581 C CA . THR B 1 416 ? 0.072 68.238 3.896 1.00 43.52 416 THR B CA 1
ATOM 6582 C C . THR B 1 416 ? 1.133 67.935 4.957 1.00 43.09 416 THR B C 1
ATOM 6583 O O . THR B 1 416 ? 2.315 68.113 4.714 1.00 42.09 416 THR B O 1
ATOM 6587 N N . GLU B 1 417 ? 0.711 67.499 6.128 1.00 42.99 417 GLU B N 1
ATOM 6588 C CA . GLU B 1 417 ? 1.652 67.166 7.196 1.00 43.56 417 GLU B CA 1
ATOM 6589 C C . GLU B 1 417 ? 2.257 65.765 6.953 1.00 41.88 417 GLU B C 1
ATOM 6590 O O . GLU B 1 417 ? 3.308 65.426 7.510 1.00 39.26 417 GLU B O 1
ATOM 6596 N N . PHE B 1 418 ? 1.571 64.983 6.101 1.00 41.28 418 PHE B N 1
ATOM 6597 C CA . PHE B 1 418 ? 1.927 63.585 5.747 1.00 40.54 418 PHE B CA 1
ATOM 6598 C C . PHE B 1 418 ? 2.953 63.505 4.627 1.00 38.79 418 PHE B C 1
ATOM 6599 O O . PHE B 1 418 ? 3.172 64.478 3.923 1.00 40.24 418 PHE B O 1
ATOM 6607 N N . GLY B 1 419 ? 3.605 62.366 4.480 1.00 35.83 419 GLY B N 1
ATOM 6608 C CA . GLY B 1 419 ? 4.609 62.234 3.433 1.00 32.88 419 GLY B CA 1
ATOM 6609 C C . GLY B 1 419 ? 5.006 60.798 3.273 1.00 30.61 419 GLY B C 1
ATOM 6610 O O . GLY B 1 419 ? 6.196 60.477 3.250 1.00 30.89 419 GLY B O 1
ATOM 6611 N N . LEU B 1 420 ? 4.026 59.920 3.177 1.00 28.73 420 LEU B N 1
ATOM 6612 C CA . LEU B 1 420 ? 4.328 58.544 3.037 1.00 28.11 420 LEU B CA 1
ATOM 6613 C C . LEU B 1 420 ? 4.817 58.238 1.629 1.00 29.23 420 LEU B C 1
ATOM 6614 O O . LEU B 1 420 ? 5.952 57.801 1.435 1.00 27.53 420 LEU B O 1
ATOM 6619 N N . ALA B 1 421 ? 3.958 58.492 0.641 1.00 29.40 421 ALA B N 1
ATOM 6620 C CA . ALA B 1 421 ? 4.114 57.916 -0.693 1.00 28.42 421 ALA B CA 1
ATOM 6621 C C . ALA B 1 421 ? 3.613 58.937 -1.734 1.00 29.34 421 ALA B C 1
ATOM 6622 O O . ALA B 1 421 ? 3.199 60.056 -1.391 1.00 29.91 421 ALA B O 1
ATOM 6624 N N . GLY B 1 422 ? 3.706 58.590 -3.009 1.00 29.33 422 GLY B N 1
ATOM 6625 C CA . GLY B 1 422 ? 3.074 59.393 -4.040 1.00 30.23 422 GLY B CA 1
ATOM 6626 C C . GLY B 1 422 ? 3.380 58.723 -5.360 1.00 31.12 422 GLY B C 1
ATOM 6627 O O . GLY B 1 422 ? 4.206 57.779 -5.395 1.00 30.61 422 GLY B O 1
ATOM 6628 N N . GLY B 1 423 ? 2.724 59.214 -6.416 1.00 31.04 423 GLY B N 1
ATOM 6629 C CA . GLY B 1 423 ? 2.930 58.763 -7.805 1.00 30.81 423 GLY B CA 1
ATOM 6630 C C . GLY B 1 423 ? 2.736 59.891 -8.793 1.00 31.95 423 GLY B C 1
ATOM 6631 O O . GLY B 1 423 ? 1.999 60.901 -8.506 1.00 31.70 423 GLY B O 1
ATOM 6632 N N . VAL B 1 424 ? 3.404 59.750 -9.948 1.00 32.21 424 VAL B N 1
ATOM 6633 C CA . VAL B 1 424 ? 3.163 60.614 -11.115 1.00 33.32 424 VAL B CA 1
ATOM 6634 C C . VAL B 1 424 ? 2.981 59.731 -12.341 1.00 33.81 424 VAL B C 1
ATOM 6635 O O . VAL B 1 424 ? 3.802 58.820 -12.587 1.00 32.40 424 VAL B O 1
ATOM 6639 N N . PHE B 1 425 ? 1.934 60.059 -13.110 1.00 33.92 425 PHE B N 1
ATOM 6640 C CA . PHE B 1 425 ? 1.688 59.546 -14.470 1.00 34.75 425 PHE B CA 1
ATOM 6641 C C . PHE B 1 425 ? 1.907 60.633 -15.555 1.00 35.25 425 PHE B C 1
ATOM 6642 O O . PHE B 1 425 ? 1.171 61.638 -15.610 1.00 36.47 425 PHE B O 1
ATOM 6650 N N . THR B 1 426 ? 2.962 60.455 -16.345 1.00 34.48 426 THR B N 1
ATOM 6651 C CA . THR B 1 426 ? 3.383 61.363 -17.428 1.00 35.27 426 THR B CA 1
ATOM 6652 C C . THR B 1 426 ? 4.215 60.526 -18.422 1.00 35.22 426 THR B C 1
ATOM 6653 O O . THR B 1 426 ? 4.956 59.648 -17.995 1.00 33.05 426 THR B O 1
ATOM 6657 N N . ALA B 1 427 ? 4.134 60.823 -19.723 1.00 34.92 427 ALA B N 1
ATOM 6658 C CA . ALA B 1 427 ? 5.026 60.187 -20.680 1.00 35.82 427 ALA B CA 1
ATOM 6659 C C . ALA B 1 427 ? 6.337 60.959 -20.726 1.00 36.20 427 ALA B C 1
ATOM 6660 O O . ALA B 1 427 ? 7.312 60.499 -21.290 1.00 36.93 427 ALA B O 1
ATOM 6662 N N . ASP B 1 428 ? 6.382 62.150 -20.143 1.00 36.20 428 ASP B N 1
ATOM 6663 C CA . ASP B 1 428 ? 7.539 62.983 -20.388 1.00 36.89 428 ASP B CA 1
ATOM 6664 C C . ASP B 1 428 ? 8.642 62.702 -19.342 1.00 37.14 428 ASP B C 1
ATOM 6665 O O . ASP B 1 428 ? 8.373 62.756 -18.137 1.00 36.39 428 ASP B O 1
ATOM 6670 N N . LEU B 1 429 ? 9.825 62.342 -19.838 1.00 37.25 429 LEU B N 1
ATOM 6671 C CA . LEU B 1 429 ? 11.060 62.054 -19.083 1.00 38.86 429 LEU B CA 1
ATOM 6672 C C . LEU B 1 429 ? 11.394 63.086 -18.005 1.00 39.51 429 LEU B C 1
ATOM 6673 O O . LEU B 1 429 ? 11.464 62.734 -16.832 1.00 39.22 429 LEU B O 1
ATOM 6678 N N . ALA B 1 430 ? 11.579 64.329 -18.385 1.00 40.24 430 ALA B N 1
ATOM 6679 C CA . ALA B 1 430 ? 11.929 65.355 -17.453 1.00 40.46 430 ALA B CA 1
ATOM 6680 C C . ALA B 1 430 ? 10.902 65.632 -16.405 1.00 41.10 430 ALA B C 1
ATOM 6681 O O . ALA B 1 430 ? 11.241 65.758 -15.271 1.00 42.26 430 ALA B O 1
ATOM 6683 N N . ARG B 1 431 ? 9.649 65.705 -16.782 1.00 39.55 431 ARG B N 1
ATOM 6684 C CA . ARG B 1 431 ? 8.626 65.964 -15.836 1.00 39.70 431 ARG B CA 1
ATOM 6685 C C . ARG B 1 431 ? 8.558 64.842 -14.809 1.00 39.19 431 ARG B C 1
ATOM 6686 O O . ARG B 1 431 ? 8.370 65.075 -13.650 1.00 38.83 431 ARG B O 1
ATOM 6694 N N . ALA B 1 432 ? 8.713 63.622 -15.256 1.00 37.32 432 ALA B N 1
ATOM 6695 C CA . ALA B 1 432 ? 8.621 62.526 -14.350 1.00 37.51 432 ALA B CA 1
ATOM 6696 C C . ALA B 1 432 ? 9.679 62.580 -13.245 1.00 37.27 432 ALA B C 1
ATOM 6697 O O . ALA B 1 432 ? 9.351 62.428 -12.112 1.00 36.33 432 ALA B O 1
ATOM 6699 N N . HIS B 1 433 ? 10.919 62.863 -13.583 1.00 37.56 433 HIS B N 1
ATOM 6700 C CA . HIS B 1 433 ? 11.993 62.867 -12.579 1.00 39.59 433 HIS B CA 1
ATOM 6701 C C . HIS B 1 433 ? 11.961 64.127 -11.740 1.00 40.73 433 HIS B C 1
ATOM 6702 O O . HIS B 1 433 ? 12.223 64.059 -10.528 1.00 40.59 433 HIS B O 1
ATOM 6709 N N . ARG B 1 434 ? 11.623 65.255 -12.379 1.00 40.32 434 ARG B N 1
ATOM 6710 C CA . ARG B 1 434 ? 11.405 66.480 -11.675 1.00 40.90 434 ARG B CA 1
ATOM 6711 C C . ARG B 1 434 ? 10.256 66.427 -10.671 1.00 40.34 434 ARG B C 1
ATOM 6712 O O . ARG B 1 434 ? 10.396 66.914 -9.557 1.00 41.85 434 ARG B O 1
ATOM 6720 N N . VAL B 1 435 ? 9.102 65.873 -11.036 1.00 39.11 435 VAL B N 1
ATOM 6721 C CA . VAL B 1 435 ? 7.973 65.889 -10.093 1.00 36.88 435 VAL B CA 1
ATOM 6722 C C . VAL B 1 435 ? 8.327 65.071 -8.842 1.00 36.97 435 VAL B C 1
ATOM 6723 O O . VAL B 1 435 ? 8.100 65.483 -7.710 1.00 35.81 435 VAL B O 1
ATOM 6727 N N . VAL B 1 436 ? 8.895 63.908 -9.100 1.00 35.79 436 VAL B N 1
ATOM 6728 C CA . VAL B 1 436 ? 9.235 62.932 -8.107 1.00 35.82 436 VAL B CA 1
ATOM 6729 C C . VAL B 1 436 ? 10.331 63.527 -7.170 1.00 36.87 436 VAL B C 1
ATOM 6730 O O . VAL B 1 436 ? 10.227 63.447 -5.946 1.00 35.22 436 VAL B O 1
ATOM 6734 N N . ASP B 1 437 ? 11.290 64.244 -7.753 1.00 37.34 437 ASP B N 1
ATOM 6735 C CA . ASP B 1 437 ? 12.270 64.981 -6.983 1.00 39.05 437 ASP B CA 1
ATOM 6736 C C . ASP B 1 437 ? 11.599 66.065 -6.099 1.00 39.65 437 ASP B C 1
ATOM 6737 O O . ASP B 1 437 ? 11.962 66.231 -4.926 1.00 38.98 437 ASP B O 1
ATOM 6742 N N . GLY B 1 438 ? 10.585 66.760 -6.638 1.00 39.51 438 GLY B N 1
ATOM 6743 C CA . GLY B 1 438 ? 9.859 67.820 -5.911 1.00 39.23 438 GLY B CA 1
ATOM 6744 C C . GLY B 1 438 ? 8.877 67.341 -4.842 1.00 39.34 438 GLY B C 1
ATOM 6745 O O . GLY B 1 438 ? 8.485 68.120 -4.008 1.00 39.94 438 GLY B O 1
ATOM 6746 N N . LEU B 1 439 ? 8.498 66.059 -4.831 1.00 37.92 439 LEU B N 1
ATOM 6747 C CA . LEU B 1 439 ? 7.490 65.605 -3.885 1.00 37.93 439 LEU B CA 1
ATOM 6748 C C . LEU B 1 439 ? 8.130 65.214 -2.542 1.00 37.59 439 LEU B C 1
ATOM 6749 O O . LEU B 1 439 ? 9.165 64.550 -2.531 1.00 37.04 439 LEU B O 1
ATOM 6754 N N . GLU B 1 440 ? 7.489 65.572 -1.428 1.00 36.24 440 GLU B N 1
ATOM 6755 C CA . GLU B 1 440 ? 8.092 65.328 -0.118 1.00 35.73 440 GLU B CA 1
ATOM 6756 C C . GLU B 1 440 ? 7.527 64.003 0.431 1.00 34.25 440 GLU B C 1
ATOM 6757 O O . GLU B 1 440 ? 6.634 63.999 1.272 1.00 34.70 440 GLU B O 1
ATOM 6763 N N . ALA B 1 441 ? 8.032 62.881 -0.054 1.00 31.37 441 ALA B N 1
ATOM 6764 C CA . ALA B 1 441 ? 7.498 61.586 0.389 1.00 30.58 441 ALA B CA 1
ATOM 6765 C C . ALA B 1 441 ? 8.642 60.562 0.457 1.00 28.71 441 ALA B C 1
ATOM 6766 O O . ALA B 1 441 ? 9.663 60.785 -0.173 1.00 27.79 441 ALA B O 1
ATOM 6768 N N . GLY B 1 442 ? 8.449 59.466 1.181 1.00 27.89 442 GLY B N 1
ATOM 6769 C CA . GLY B 1 442 ? 9.451 58.412 1.261 1.00 29.36 442 GLY B CA 1
ATOM 6770 C C . GLY B 1 442 ? 9.556 57.505 0.027 1.00 30.43 442 GLY B C 1
ATOM 6771 O O . GLY B 1 442 ? 10.682 57.129 -0.419 1.00 29.31 442 GLY B O 1
ATOM 6772 N N . THR B 1 443 ? 8.394 57.154 -0.529 1.00 29.18 443 THR B N 1
ATOM 6773 C CA . THR B 1 443 ? 8.334 56.195 -1.614 1.00 30.76 443 THR B CA 1
ATOM 6774 C C . THR B 1 443 ? 7.491 56.780 -2.726 1.00 30.53 443 THR B C 1
ATOM 6775 O O . THR B 1 443 ? 6.316 57.159 -2.486 1.00 31.20 443 THR B O 1
ATOM 6779 N N . LEU B 1 444 ? 8.056 56.856 -3.930 1.00 30.07 444 LEU B N 1
ATOM 6780 C CA . LEU B 1 444 ? 7.368 57.400 -5.099 1.00 30.90 444 LEU B CA 1
ATOM 6781 C C . LEU B 1 444 ? 7.382 56.443 -6.314 1.00 30.62 444 LEU B C 1
ATOM 6782 O O . LEU B 1 444 ? 8.405 55.768 -6.552 1.00 30.39 444 LEU B O 1
ATOM 6787 N N . TRP B 1 445 ? 6.265 56.385 -7.060 1.00 28.06 445 TRP B N 1
ATOM 6788 C CA . TRP B 1 445 ? 6.156 55.589 -8.274 1.00 26.51 445 TRP B CA 1
ATOM 6789 C C . TRP B 1 445 ? 5.988 56.490 -9.495 1.00 28.06 445 TRP B C 1
ATOM 6790 O O . TRP B 1 445 ? 5.213 57.484 -9.468 1.00 28.93 445 TRP B O 1
ATOM 6801 N N . ILE B 1 446 ? 6.694 56.139 -10.564 1.00 27.10 446 ILE B N 1
ATOM 6802 C CA . ILE B 1 446 ? 6.512 56.737 -11.843 1.00 27.49 446 ILE B CA 1
ATOM 6803 C C . ILE B 1 446 ? 5.757 55.758 -12.745 1.00 28.15 446 ILE B C 1
ATOM 6804 O O . ILE B 1 446 ? 6.233 54.629 -13.063 1.00 27.07 446 ILE B O 1
ATOM 6809 N N . ASN B 1 447 ? 4.538 56.174 -13.104 1.00 28.50 447 ASN B N 1
ATOM 6810 C CA . ASN B 1 447 ? 3.669 55.465 -14.064 1.00 27.90 447 ASN B CA 1
ATOM 6811 C C . ASN B 1 447 ? 3.127 54.171 -13.599 1.00 28.04 447 ASN B C 1
ATOM 6812 O O . ASN B 1 447 ? 2.879 53.290 -14.408 1.00 30.69 447 ASN B O 1
ATOM 6817 N N . THR B 1 448 ? 2.945 54.044 -12.283 1.00 27.25 448 THR B N 1
ATOM 6818 C CA . THR B 1 448 ? 2.330 52.862 -11.641 1.00 26.15 448 THR B CA 1
ATOM 6819 C C . THR B 1 448 ? 2.059 53.307 -10.222 1.00 26.04 448 THR B C 1
ATOM 6820 O O . THR B 1 448 ? 2.224 54.462 -9.894 1.00 25.65 448 THR B O 1
ATOM 6824 N N . TYR B 1 449 ? 1.626 52.401 -9.372 1.00 27.99 449 TYR B N 1
ATOM 6825 C CA . TYR B 1 449 ? 1.397 52.755 -7.998 1.00 29.65 449 TYR B CA 1
ATOM 6826 C C . TYR B 1 449 ? 1.378 51.535 -7.115 1.00 29.91 449 TYR B C 1
ATOM 6827 O O . TYR B 1 449 ? 1.068 50.421 -7.536 1.00 29.00 449 TYR B O 1
ATOM 6836 N N . ASN B 1 450 ? 1.684 51.762 -5.846 1.00 30.96 450 ASN B N 1
ATOM 6837 C CA . ASN B 1 450 ? 1.486 50.751 -4.852 1.00 30.76 450 ASN B CA 1
ATOM 6838 C C . ASN B 1 450 ? 2.278 49.464 -5.056 1.00 29.31 450 ASN B C 1
ATOM 6839 O O . ASN B 1 450 ? 1.847 48.408 -4.587 1.00 29.04 450 ASN B O 1
ATOM 6844 N N . LEU B 1 451 ? 3.432 49.526 -5.710 1.00 26.77 451 LEU B N 1
ATOM 6845 C CA . LEU B 1 451 ? 4.294 48.287 -5.792 1.00 26.79 451 LEU B CA 1
ATOM 6846 C C . LEU B 1 451 ? 5.412 48.400 -4.739 1.00 26.33 451 LEU B C 1
ATOM 6847 O O . LEU B 1 451 ? 6.164 49.407 -4.753 1.00 24.42 451 LEU B O 1
ATOM 6852 N N . CYS B 1 452 ? 5.541 47.389 -3.884 1.00 26.93 452 CYS B N 1
ATOM 6853 C CA . CYS B 1 452 ? 6.513 47.430 -2.785 1.00 28.28 452 CYS B CA 1
ATOM 6854 C C . CYS B 1 452 ? 7.367 46.150 -2.761 1.00 27.76 452 CYS B C 1
ATOM 6855 O O . CYS B 1 452 ? 7.372 45.361 -1.755 1.00 27.06 452 CYS B O 1
ATOM 6858 N N . PRO B 1 453 ? 8.158 45.922 -3.790 1.00 27.05 453 PRO B N 1
ATOM 6859 C CA . PRO B 1 453 ? 8.998 44.743 -3.749 1.00 25.46 453 PRO B CA 1
ATOM 6860 C C . PRO B 1 453 ? 9.990 44.835 -2.597 1.00 24.70 453 PRO B C 1
ATOM 6861 O O . PRO B 1 453 ? 10.470 45.876 -2.287 1.00 24.15 453 PRO B O 1
ATOM 6865 N N . VAL B 1 454 ? 10.327 43.703 -2.024 1.00 24.12 454 VAL B N 1
ATOM 6866 C CA . VAL B 1 454 ? 11.192 43.588 -0.854 1.00 25.78 454 VAL B CA 1
ATOM 6867 C C . VAL B 1 454 ? 12.609 44.136 -1.054 1.00 24.00 454 VAL B C 1
ATOM 6868 O O . VAL B 1 454 ? 13.246 44.563 -0.139 1.00 24.53 454 VAL B O 1
ATOM 6872 N N . GLU B 1 455 ? 13.058 44.114 -2.279 1.00 24.02 455 GLU B N 1
ATOM 6873 C CA . GLU B 1 455 ? 14.352 44.638 -2.650 1.00 23.39 455 GLU B CA 1
ATOM 6874 C C . GLU B 1 455 ? 14.547 46.143 -2.394 1.00 23.17 455 GLU B C 1
ATOM 6875 O O . GLU B 1 455 ? 15.632 46.595 -2.360 1.00 21.37 455 GLU B O 1
ATOM 6881 N N . ILE B 1 456 ? 13.479 46.899 -2.271 1.00 22.40 456 ILE B N 1
ATOM 6882 C CA . ILE B 1 456 ? 13.562 48.362 -2.228 1.00 23.40 456 ILE B CA 1
ATOM 6883 C C . ILE B 1 456 ? 13.056 48.886 -0.880 1.00 23.29 456 ILE B C 1
ATOM 6884 O O . ILE B 1 456 ? 12.159 48.266 -0.290 1.00 23.24 456 ILE B O 1
ATOM 6889 N N . PRO B 1 457 ? 13.629 50.012 -0.385 1.00 23.81 457 PRO B N 1
ATOM 6890 C CA . PRO B 1 457 ? 13.168 50.591 0.899 1.00 24.82 457 PRO B CA 1
ATOM 6891 C C . PRO B 1 457 ? 11.698 51.084 0.886 1.00 26.10 457 PRO B C 1
ATOM 6892 O O . PRO B 1 457 ? 11.209 51.671 -0.091 1.00 25.98 457 PRO B O 1
ATOM 6896 N N . PHE B 1 458 ? 11.027 50.873 1.992 1.00 26.55 458 PHE B N 1
ATOM 6897 C CA . PHE B 1 458 ? 9.654 51.348 2.165 1.00 27.88 458 PHE B CA 1
ATOM 6898 C C . PHE B 1 458 ? 9.561 52.141 3.485 1.00 27.49 458 PHE B C 1
ATOM 6899 O O . PHE B 1 458 ? 9.913 51.617 4.544 1.00 27.87 458 PHE B O 1
ATOM 6907 N N . GLY B 1 459 ? 9.015 53.348 3.423 1.00 28.13 459 GLY B N 1
ATOM 6908 C CA . GLY B 1 459 ? 8.732 54.116 4.633 1.00 29.55 459 GLY B CA 1
ATOM 6909 C C . GLY B 1 459 ? 8.421 55.572 4.416 1.00 30.47 459 GLY B C 1
ATOM 6910 O O . GLY B 1 459 ? 8.514 56.069 3.300 1.00 32.49 459 GLY B O 1
ATOM 6911 N N . GLY B 1 460 ? 8.088 56.278 5.482 1.00 30.75 460 GLY B N 1
ATOM 6912 C CA . GLY B 1 460 ? 7.635 57.655 5.325 1.00 32.13 460 GLY B CA 1
ATOM 6913 C C . GLY B 1 460 ? 8.573 58.790 5.683 1.00 32.51 460 GLY B C 1
ATOM 6914 O O . GLY B 1 460 ? 9.637 58.563 6.246 1.00 32.94 460 GLY B O 1
ATOM 6915 N N . SER B 1 461 ? 8.121 60.002 5.365 1.00 31.98 461 SER B N 1
ATOM 6916 C CA . SER B 1 461 ? 8.763 61.277 5.650 1.00 33.56 461 SER B CA 1
ATOM 6917 C C . SER B 1 461 ? 7.798 62.131 6.487 1.00 32.72 461 SER B C 1
ATOM 6918 O O . SER B 1 461 ? 6.623 61.828 6.524 1.00 31.12 461 SER B O 1
ATOM 6921 N N . LYS B 1 462 ? 8.306 63.206 7.107 1.00 33.50 462 LYS B N 1
ATOM 6922 C CA . LYS B 1 462 ? 7.467 64.200 7.769 1.00 34.47 462 LYS B CA 1
ATOM 6923 C C . LYS B 1 462 ? 6.667 63.474 8.835 1.00 34.61 462 LYS B C 1
ATOM 6924 O O . LYS B 1 462 ? 7.225 62.593 9.536 1.00 35.19 462 LYS B O 1
ATOM 6930 N N . GLN B 1 463 ? 5.374 63.742 8.945 1.00 34.55 463 GLN B N 1
ATOM 6931 C CA . GLN B 1 463 ? 4.604 63.028 9.980 1.00 36.00 463 GLN B CA 1
ATOM 6932 C C . GLN B 1 463 ? 4.112 61.626 9.604 1.00 35.25 463 GLN B C 1
ATOM 6933 O O . GLN B 1 463 ? 3.326 61.034 10.360 1.00 34.91 463 GLN B O 1
ATOM 6939 N N . SER B 1 464 ? 4.592 61.063 8.483 1.00 33.49 464 SER B N 1
ATOM 6940 C CA . SER B 1 464 ? 4.259 59.660 8.203 1.00 32.81 464 SER B CA 1
ATOM 6941 C C . SER B 1 464 ? 5.261 58.696 8.888 1.00 33.32 464 SER B C 1
ATOM 6942 O O . SER B 1 464 ? 5.140 57.474 8.762 1.00 34.58 464 SER B O 1
ATOM 6945 N N . GLY B 1 465 ? 6.246 59.255 9.594 1.00 32.06 465 GLY B N 1
ATOM 6946 C CA . GLY B 1 465 ? 7.179 58.479 10.412 1.00 32.22 465 GLY B CA 1
ATOM 6947 C C . GLY B 1 465 ? 8.639 58.586 9.941 1.00 32.41 465 GLY B C 1
ATOM 6948 O O . GLY B 1 465 ? 9.021 59.555 9.281 1.00 32.19 465 GLY B O 1
ATOM 6949 N N . PHE B 1 466 ? 9.446 57.574 10.262 1.00 32.24 466 PHE B N 1
ATOM 6950 C CA . PHE B 1 466 ? 10.885 57.594 10.014 1.00 31.58 466 PHE B CA 1
ATOM 6951 C C . PHE B 1 466 ? 11.364 56.155 10.095 1.00 30.37 466 PHE B C 1
ATOM 6952 O O . PHE B 1 466 ? 10.739 55.304 10.765 1.00 28.91 466 PHE B O 1
ATOM 6960 N N . GLY B 1 467 ? 12.505 55.883 9.451 1.00 30.22 467 GLY B N 1
ATOM 6961 C CA . GLY B 1 467 ? 12.990 54.497 9.341 1.00 28.47 467 GLY B CA 1
ATOM 6962 C C . GLY B 1 467 ? 12.477 53.906 8.055 1.00 28.36 467 GLY B C 1
ATOM 6963 O O . GLY B 1 467 ? 11.523 54.438 7.457 1.00 28.81 467 GLY B O 1
ATOM 6964 N N . ARG B 1 468 ? 13.115 52.814 7.610 1.00 26.81 468 ARG B N 1
ATOM 6965 C CA . ARG B 1 468 ? 12.738 52.143 6.402 1.00 26.26 468 ARG B CA 1
ATOM 6966 C C . ARG B 1 468 ? 12.642 50.647 6.688 1.00 27.16 468 ARG B C 1
ATOM 6967 O O . ARG B 1 468 ? 13.406 50.131 7.504 1.00 25.95 468 ARG B O 1
ATOM 6975 N N . GLU B 1 469 ? 11.688 49.981 6.037 1.00 25.68 469 GLU B N 1
ATOM 6976 C CA . GLU B 1 469 ? 11.637 48.544 5.966 1.00 26.38 469 GLU B CA 1
ATOM 6977 C C . GLU B 1 469 ? 11.999 48.109 4.518 1.00 25.25 469 GLU B C 1
ATOM 6978 O O . GLU B 1 469 ? 11.962 48.932 3.554 1.00 23.17 469 GLU B O 1
ATOM 6984 N N . ASN B 1 470 ? 12.353 46.833 4.400 1.00 22.80 470 ASN B N 1
ATOM 6985 C CA . ASN B 1 470 ? 12.824 46.226 3.170 1.00 22.58 470 ASN B CA 1
ATOM 6986 C C . ASN B 1 470 ? 14.166 46.824 2.654 1.00 22.09 470 ASN B C 1
ATOM 6987 O O . ASN B 1 470 ? 14.656 47.825 3.229 1.00 21.43 470 ASN B O 1
ATOM 6992 N N . SER B 1 471 ? 14.740 46.199 1.603 1.00 22.15 471 SER B N 1
ATOM 6993 C CA . SER B 1 471 ? 16.125 46.443 1.144 1.00 22.54 471 SER B CA 1
ATOM 6994 C C . SER B 1 471 ? 17.181 46.159 2.270 1.00 21.70 471 SER B C 1
ATOM 6995 O O . SER B 1 471 ? 16.828 45.938 3.410 1.00 22.31 471 SER B O 1
ATOM 6998 N N . ALA B 1 472 ? 18.468 46.155 1.943 1.00 22.28 472 ALA B N 1
ATOM 6999 C CA . ALA B 1 472 ? 19.512 46.176 3.000 1.00 22.07 472 ALA B CA 1
ATOM 7000 C C . ALA B 1 472 ? 19.352 47.318 3.993 1.00 21.58 472 ALA B C 1
ATOM 7001 O O . ALA B 1 472 ? 19.755 47.173 5.105 1.00 21.15 472 ALA B O 1
ATOM 7003 N N . ALA B 1 473 ? 18.819 48.473 3.585 1.00 21.16 473 ALA B N 1
ATOM 7004 C CA . ALA B 1 473 ? 18.710 49.613 4.528 1.00 21.15 473 ALA B CA 1
ATOM 7005 C C . ALA B 1 473 ? 17.933 49.312 5.832 1.00 20.25 473 ALA B C 1
ATOM 7006 O O . ALA B 1 473 ? 18.245 49.903 6.881 1.00 19.51 473 ALA B O 1
ATOM 7008 N N . ALA B 1 474 ? 16.975 48.379 5.806 1.00 19.53 474 ALA B N 1
ATOM 7009 C CA . ALA B 1 474 ? 16.233 48.015 7.064 1.00 20.96 474 ALA B CA 1
ATOM 7010 C C . ALA B 1 474 ? 17.148 47.596 8.221 1.00 21.71 474 ALA B C 1
ATOM 7011 O O . ALA B 1 474 ? 16.754 47.755 9.422 1.00 20.74 474 ALA B O 1
ATOM 7013 N N . LEU B 1 475 ? 18.322 47.056 7.862 1.00 20.06 475 LEU B N 1
ATOM 7014 C CA . LEU B 1 475 ? 19.239 46.473 8.833 1.00 22.52 475 LEU B CA 1
ATOM 7015 C C . LEU B 1 475 ? 19.884 47.554 9.720 1.00 23.68 475 LEU B C 1
ATOM 7016 O O . LEU B 1 475 ? 20.202 47.315 10.893 1.00 26.00 475 LEU B O 1
ATOM 7021 N N . GLU B 1 476 ? 20.022 48.744 9.174 1.00 24.41 476 GLU B N 1
ATOM 7022 C CA . GLU B 1 476 ? 20.440 49.895 9.948 1.00 26.39 476 GLU B CA 1
ATOM 7023 C C . GLU B 1 476 ? 19.592 50.113 11.141 1.00 24.58 476 GLU B C 1
ATOM 7024 O O . GLU B 1 476 ? 20.116 50.637 12.046 1.00 25.35 476 GLU B O 1
ATOM 7030 N N . HIS B 1 477 ? 18.301 49.731 11.152 1.00 23.55 477 HIS B N 1
ATOM 7031 C CA . HIS B 1 477 ? 17.432 50.130 12.308 1.00 23.68 477 HIS B CA 1
ATOM 7032 C C . HIS B 1 477 ? 17.356 48.989 13.334 1.00 23.15 477 HIS B C 1
ATOM 7033 O O . HIS B 1 477 ? 16.799 49.140 14.394 1.00 22.85 477 HIS B O 1
ATOM 7040 N N . TYR B 1 478 ? 17.954 47.849 12.996 1.00 23.79 478 TYR B N 1
ATOM 7041 C CA . TYR B 1 478 ? 17.931 46.665 13.860 1.00 23.22 478 TYR B CA 1
ATOM 7042 C C . TYR B 1 478 ? 19.343 46.243 14.343 1.00 23.48 478 TYR B C 1
ATOM 7043 O O . TYR B 1 478 ? 19.591 45.115 14.845 1.00 21.61 478 TYR B O 1
ATOM 7052 N N . SER B 1 479 ? 20.276 47.165 14.180 1.00 23.24 479 SER B N 1
ATOM 7053 C CA . SER B 1 479 ? 21.637 46.918 14.602 1.00 22.57 479 SER B CA 1
ATOM 7054 C C . SER B 1 479 ? 22.313 48.306 14.834 1.00 23.32 479 SER B C 1
ATOM 7055 O O . SER B 1 479 ? 21.773 49.364 14.417 1.00 22.59 479 SER B O 1
ATOM 7058 N N . GLU B 1 480 ? 23.466 48.311 15.511 1.00 22.45 480 GLU B N 1
ATOM 7059 C CA . GLU B 1 480 ? 24.240 49.532 15.658 1.00 23.33 480 GLU B CA 1
ATOM 7060 C C . GLU B 1 480 ? 25.687 49.169 15.441 1.00 23.50 480 GLU B C 1
ATOM 7061 O O . GLU B 1 480 ? 26.083 47.985 15.634 1.00 22.41 480 GLU B O 1
ATOM 7067 N N . LEU B 1 481 ? 26.490 50.192 15.146 1.00 22.98 481 LEU B N 1
ATOM 7068 C CA . LEU B 1 481 ? 27.913 49.972 14.827 1.00 23.44 481 LEU B CA 1
ATOM 7069 C C . LEU B 1 481 ? 28.741 49.870 16.122 1.00 23.65 481 LEU B C 1
ATOM 7070 O O . LEU B 1 481 ? 28.661 50.722 17.007 1.00 25.58 481 LEU B O 1
ATOM 7075 N N . LYS B 1 482 ? 29.444 48.786 16.293 1.00 22.59 482 LYS B N 1
ATOM 7076 C CA . LYS B 1 482 ? 30.421 48.769 17.360 1.00 22.84 482 LYS B CA 1
ATOM 7077 C C . LYS B 1 482 ? 31.788 48.984 16.730 1.00 22.86 482 LYS B C 1
ATOM 7078 O O . LYS B 1 482 ? 32.143 48.246 15.826 1.00 24.40 482 LYS B O 1
ATOM 7084 N N . THR B 1 483 ? 32.517 49.990 17.186 1.00 22.52 483 THR B N 1
ATOM 7085 C CA . THR B 1 483 ? 33.758 50.377 16.561 1.00 23.41 483 THR B CA 1
ATOM 7086 C C . THR B 1 483 ? 34.880 49.881 17.453 1.00 24.11 483 THR B C 1
ATOM 7087 O O . THR B 1 483 ? 34.858 50.154 18.665 1.00 25.69 483 THR B O 1
ATOM 7091 N N . VAL B 1 484 ? 35.821 49.133 16.887 1.00 22.79 484 VAL B N 1
ATOM 7092 C CA . VAL B 1 484 ? 37.056 48.751 17.588 1.00 23.72 484 VAL B CA 1
ATOM 7093 C C . VAL B 1 484 ? 38.358 49.311 16.912 1.00 23.57 484 VAL B C 1
ATOM 7094 O O . VAL B 1 484 ? 38.697 49.007 15.754 1.00 22.85 484 VAL B O 1
ATOM 7098 N N . TYR B 1 485 ? 39.046 50.147 17.654 1.00 23.66 485 TYR B N 1
ATOM 7099 C CA . TYR B 1 485 ? 40.302 50.723 17.240 1.00 24.74 485 TYR B CA 1
ATOM 7100 C C . TYR B 1 485 ? 41.451 49.810 17.744 1.00 26.05 485 TYR B C 1
ATOM 7101 O O . TYR B 1 485 ? 41.570 49.499 18.949 1.00 24.44 485 TYR B O 1
ATOM 7110 N N . VAL B 1 486 ? 42.284 49.370 16.805 1.00 25.73 486 VAL B N 1
ATOM 7111 C CA . VAL B 1 486 ? 43.397 48.524 17.130 1.00 25.76 486 VAL B CA 1
ATOM 7112 C C . VAL B 1 486 ? 44.672 49.353 17.038 1.00 27.88 486 VAL B C 1
ATOM 7113 O O . VAL B 1 486 ? 45.105 49.794 15.963 1.00 25.10 486 VAL B O 1
ATOM 7117 N N . SER B 1 487 ? 45.297 49.546 18.188 1.00 29.78 487 SER B N 1
ATOM 7118 C CA . SER B 1 487 ? 46.650 50.121 18.230 1.00 33.04 487 SER B CA 1
ATOM 7119 C C . SER B 1 487 ? 47.636 49.035 17.827 1.00 33.75 487 SER B C 1
ATOM 7120 O O . SER B 1 487 ? 47.628 47.963 18.423 1.00 34.30 487 SER B O 1
ATOM 7123 N N . THR B 1 488 ? 48.454 49.261 16.803 1.00 35.12 488 THR B N 1
ATOM 7124 C CA . THR B 1 488 ? 49.285 48.158 16.284 1.00 37.90 488 THR B CA 1
ATOM 7125 C C . THR B 1 488 ? 50.748 48.217 16.752 1.00 40.54 488 THR B C 1
ATOM 7126 O O . THR B 1 488 ? 51.489 47.249 16.562 1.00 42.14 488 THR B O 1
ATOM 7130 N N . GLY B 1 489 ? 51.180 49.348 17.294 1.00 42.64 489 GLY B N 1
ATOM 7131 C CA . GLY B 1 489 ? 52.606 49.597 17.516 1.00 45.49 489 GLY B CA 1
ATOM 7132 C C . GLY B 1 489 ? 52.879 50.698 18.524 1.00 46.92 489 GLY B C 1
ATOM 7133 O O . GLY B 1 489 ? 53.961 51.350 18.477 1.00 50.01 489 GLY B O 1
#

CATH classification: 3.40.605.10 (+1 more: 3.40.309.10)

B-factor: mean 38.12, std 16.03, range [2.0, 91.53]

InterPro domains:
  IPR011264 Betaine aldehyde dehydrogenase [MF_00804] (10-493)
  IPR011264 Betaine aldehyde dehydrogenase [TIGR01804] (16-480)
  IPR015590 Aldehyde dehydrogenase domain [PF00171] (21-482)
  IPR016160 Aldehyde dehydrogenase, cysteine active site [PS00070] (283-294)
  IPR016161 Aldehyde/histidinol dehydrogenase [SSF53720] (10-488)
  IPR016162 Aldehyde dehydrogenase, N-terminal [G3DSA:3.40.605.10] (16-481)
  IPR016163 Aldehyde dehydrogenase, C-terminal [G3DSA:3.40.309.10] (259-451)
  IPR029510 Aldehyde dehydrogenase, glutamic acid active site [PS00687] (255-262)

Radius of gyration: 30.18 Å; Cα contacts (8 Å, |Δi|>4): 2438; chains: 2; bounding box: 84×72×76 Å